Protein AF-A0A7Y2DLY2-F1 (afdb_monomer)

Foldseek 3Di:
DDDDDDDDDDDDDDDPDDPDPDDDFLKAFFWADDDDDDDDDDDDDDDDDDDDDDDDDDDDDDDDDDDDDDDDDDDDDDDDDDDDDDDDDDDDDDPFLEDEAEPDPDDPLLVVLLVVLSVQVRQWFPADSLQRAYEYEYAEAPDDITFKMKAFPDWDADCVQAPDRATAQQRVSCRSNVHRPPDDVGGGMYMYGHNPCPLLADRDDPQFADFNHFYSNLVSNQRVLRSRPLWFQWDADPVQDIANNDVVHHLLQQFKAFQVGDRLSPDDRVVSRQRLAPQGIWGCLDLPDTFAFARHNGDDRNHRRSFTDPPDDLPDPRVSRHSYTYGSRDDNFLFSRSLSSSVSSPTATDLQLQEWAWDDWDFFAQKIKTKIFHDRRRRRGWFQWKWKKKAFPDDDDPGDHIDIDIGGTDGMDIDMGGNHDAQTKIKIWIWGHDPHTHDIDIDIDHQHAAAEEWADFDFDPPPQGKGATHGGRGSHDGFQWKKKWKDFPVDDDIDIDIGRDRMDGDPDDFGWMKMWMFGADPRGTYDIDIDDTDGDDDDDDQDDQVLLLQQLLCQQQQVDGDDPVRSVVVVVCVVVQHFSVVVLVVSCPDPRSCVVQNDVDDPLRSQQVSCCRQQVDGDDPVRSVVVVVVVVVPDDSSVVSSCSSQDPNRCVVSVHDFLLQDLQSLLQLLCCLQLVDGDDPVSCVVQVVQCPNVPQPSQLSSNVVSCPDPSNCVPPPPDDLLVSLVVSLVVQPHDPVVSVVLSVCVVVPDDSSSSSSVSSQRVRSCRSSVGHD

Solvent-accessible surface area (backbone atoms only — not comparable to full-atom values): 43958 Å² total; per-residue (Å²): 132,88,88,86,84,85,92,79,81,92,82,83,81,94,73,91,84,68,101,61,88,83,91,74,61,62,53,28,60,38,30,66,54,70,95,73,78,95,80,89,80,89,81,80,80,82,86,77,91,85,89,89,82,90,88,85,89,83,91,87,90,82,88,89,89,87,86,84,86,85,90,84,88,86,84,92,82,89,88,89,85,84,88,86,89,90,79,86,90,75,77,81,86,67,96,67,47,58,44,81,44,68,81,40,99,64,56,70,62,56,48,54,30,47,58,52,32,52,48,54,54,47,68,45,36,60,70,48,87,81,36,58,44,38,36,36,37,35,59,36,82,56,65,98,54,39,54,36,34,17,12,22,61,41,70,44,72,48,74,89,60,43,98,53,81,31,32,34,29,34,45,50,41,16,54,62,60,61,37,77,79,86,39,102,90,54,49,24,20,42,37,40,36,40,56,74,59,60,85,36,47,27,74,59,88,82,81,75,52,53,91,68,11,34,40,50,40,25,53,46,43,39,36,48,43,30,11,61,39,51,50,50,52,51,40,56,45,100,85,66,54,67,40,72,73,46,87,62,43,34,44,45,39,64,38,28,21,42,78,90,65,52,41,40,76,75,45,58,71,66,60,38,54,54,46,49,29,60,63,43,28,24,35,48,26,49,48,91,42,67,47,55,21,24,12,47,87,64,74,41,64,41,39,38,59,40,19,29,31,77,85,50,52,84,91,42,74,40,34,48,43,23,50,51,52,44,65,47,46,80,41,83,60,70,12,25,47,56,33,3,45,42,43,68,61,64,51,57,58,28,38,71,38,37,39,50,45,78,76,48,73,52,69,29,42,23,29,45,35,39,33,32,36,57,58,60,62,53,24,32,50,47,36,52,24,30,46,33,36,43,34,64,72,70,71,93,70,89,77,68,82,63,48,75,48,78,41,75,49,63,62,65,45,75,52,75,49,69,87,46,68,50,53,37,40,27,37,40,34,43,24,43,37,56,93,76,61,19,42,60,32,73,50,77,49,71,33,36,49,35,18,45,49,41,38,75,71,45,72,39,80,91,59,84,45,20,43,34,43,41,78,46,77,56,38,6,41,71,67,69,32,32,45,36,33,39,29,48,71,92,52,87,67,72,48,79,50,75,31,80,55,62,51,46,72,64,90,71,75,71,34,37,27,37,42,32,36,20,25,20,36,98,83,38,70,24,42,70,32,68,54,68,80,41,55,35,68,91,59,60,75,84,74,73,48,62,60,41,53,51,39,32,43,28,26,46,63,68,68,36,79,61,52,76,67,59,47,50,54,52,48,49,41,47,71,75,67,48,36,53,58,61,51,38,49,56,46,44,71,28,68,69,26,44,72,75,69,28,93,87,56,52,70,70,57,47,49,43,52,49,29,37,63,55,68,74,38,74,65,52,70,71,59,45,54,53,54,48,54,45,44,75,74,66,50,54,70,44,59,54,42,49,54,53,33,58,26,75,67,36,33,60,74,70,72,39,68,48,25,54,81,35,60,66,41,45,52,35,40,49,30,35,72,64,58,73,39,79,66,50,75,66,50,50,68,66,39,52,83,55,22,67,93,48,91,47,80,32,44,20,51,44,41,53,54,50,64,72,31,72,65,24,48,74,75,59,59,95,59,52,77,62,61,45,51,49,52,55,36,52,78,30,70,53,51,77,66,60,50,50,50,55,46,49,43,42,74,76,65,47,58,64,36,49,54,50,56,53,54,51,62,30,78,43,43,16,44,57,78,55,31,54,126

Sequence (773 aa):
MSSTPPRAPLMPAQRRRGLHIVRSIGVLLVLLAAATPAFAEESNPIERRSVAGIAETIDGRAEPAVLTRPARSRTPGDGSAQARLTGPARGRRIDGTMTTTYEAPTPLPVRQVIDAAVARWDDALDLSPTTPLEISVLWTDLGQRLLGQAGTEGEYRDSNQFPTDRWYPAALANQLANFDVNGADSPEVMIELNSELGDEWYIGTEGSPAFGQIDLFSVVLHEIAHGLGFLGSATATRTGQVRLDHSPPSIYDDFVLNSEGDRLVQLPRDVAIDELTSGSLKFDIGGGRSVPLSAPERFVNGSSYSHFDEGIPEDQPGAMMTPALGNGEIQRHLDAAVLGVLDQVGWDLDARLLTPTIEDVEVRSGQIELVWSEDWTQVAALPLSYDVTVGPLTSSGPVPDSVGRSVAGGHVGVVRFDELQNGTTYEVSVRPVGANVGRPATTTVLLPPNPNRVRDLAIDVDGDRALVWRTPVASGEPVSSYEIQHREGSQTEWRTETATSPRWTIDLEPGRYWFRVRGVNRIGGGVWAETGLIGIGSDAARPMPLDGQLARLYTAFFDRPADRPGLDYWREIRSGGGSLGAVAEAFADSEEFRTRYGGALSDSRFLELLYRNVLGRLPDRGGADYWMDVLDAGAARGQVVLAFSESSEFVRTSGTTAPQTSLDGAIERLHVLLLRRTPTAQDFTSLRPIAGSGDGPELALVSARLRRSPEFAALWDELDDADLIHQLGRSVGLDAKTLSDLHTRLADGESIDRLIVEITQAPAMILVTGTIP

Mean predicted aligned error: 20.29 Å

Structure (mmCIF, N/CA/C/O backbone):
data_AF-A0A7Y2DLY2-F1
#
_entry.id   AF-A0A7Y2DLY2-F1
#
loop_
_atom_site.group_PDB
_atom_site.id
_atom_site.type_symbol
_atom_site.label_atom_id
_atom_site.label_alt_id
_atom_site.label_comp_id
_atom_site.label_asym_id
_atom_site.label_entity_id
_atom_site.label_seq_id
_atom_site.pdbx_PDB_ins_code
_atom_site.Cartn_x
_atom_site.Cartn_y
_atom_site.Cartn_z
_atom_site.occupancy
_atom_site.B_iso_or_equiv
_atom_site.auth_seq_id
_atom_site.auth_comp_id
_atom_site.auth_asym_id
_atom_site.auth_atom_id
_atom_site.pdbx_PDB_model_num
ATOM 1 N N . MET A 1 1 ? 83.291 -1.814 -11.711 1.00 40.94 1 MET A N 1
ATOM 2 C CA . MET A 1 1 ? 83.349 -1.279 -13.094 1.00 40.94 1 MET A CA 1
ATOM 3 C C . MET A 1 1 ? 82.259 -1.959 -13.907 1.00 40.94 1 MET A C 1
ATOM 5 O O . MET A 1 1 ? 81.972 -3.102 -13.586 1.00 40.94 1 MET A O 1
ATOM 9 N N . SER A 1 2 ? 81.718 -1.285 -14.934 1.00 29.33 2 SER A N 1
ATOM 10 C CA . SER A 1 2 ? 80.525 -1.678 -15.719 1.00 29.33 2 SER A CA 1
ATOM 11 C C . SER A 1 2 ? 79.222 -1.639 -14.888 1.00 29.33 2 SER A C 1
ATOM 13 O O . SER A 1 2 ? 79.140 -2.351 -13.896 1.00 29.33 2 SER A O 1
ATOM 15 N N . SER A 1 3 ? 78.226 -0.754 -15.050 1.00 29.77 3 SER A N 1
ATOM 16 C CA . SER A 1 3 ? 77.623 0.028 -16.159 1.00 29.77 3 SER A CA 1
ATOM 17 C C . SER A 1 3 ? 76.315 -0.583 -16.681 1.00 29.77 3 SER A C 1
ATOM 19 O O . SER A 1 3 ? 76.314 -1.362 -17.630 1.00 29.77 3 SER A O 1
ATOM 21 N N . THR A 1 4 ? 75.200 -0.176 -16.068 1.00 32.28 4 THR A N 1
ATOM 22 C CA . THR A 1 4 ? 73.827 -0.567 -16.429 1.00 32.28 4 THR A CA 1
ATOM 23 C C . THR A 1 4 ? 73.128 0.557 -17.207 1.00 32.28 4 THR A C 1
ATOM 25 O O . THR A 1 4 ? 73.029 1.666 -16.680 1.00 32.28 4 THR A O 1
ATOM 28 N N . PRO A 1 5 ? 72.616 0.299 -18.422 1.00 33.34 5 PRO A N 1
ATOM 29 C CA . PRO A 1 5 ? 71.626 1.142 -19.103 1.00 33.34 5 PRO A CA 1
ATOM 30 C C . PRO A 1 5 ? 70.305 0.336 -19.337 1.00 33.34 5 PRO A C 1
ATOM 32 O O . PRO A 1 5 ? 70.195 -0.777 -18.820 1.00 33.34 5 PRO A O 1
ATOM 35 N N . PRO A 1 6 ? 69.219 0.892 -19.915 1.00 34.72 6 PRO A N 1
ATOM 36 C CA . PRO A 1 6 ? 67.989 1.140 -19.161 1.00 34.72 6 PRO A CA 1
ATOM 37 C C . PRO A 1 6 ? 66.817 0.187 -19.476 1.00 34.72 6 PRO A C 1
ATOM 39 O O . PRO A 1 6 ? 66.786 -0.484 -20.503 1.00 34.72 6 PRO A O 1
ATOM 42 N N . ARG A 1 7 ? 65.795 0.195 -18.605 1.00 38.50 7 ARG A N 1
ATOM 43 C CA . ARG A 1 7 ? 64.469 -0.392 -18.881 1.00 38.50 7 ARG A CA 1
ATOM 44 C C . ARG A 1 7 ? 63.623 0.544 -19.755 1.00 38.50 7 ARG A C 1
ATOM 46 O O . ARG A 1 7 ? 63.512 1.726 -19.445 1.00 38.50 7 ARG A O 1
ATOM 53 N N . ALA A 1 8 ? 62.967 -0.022 -20.765 1.00 28.86 8 ALA A N 1
ATOM 54 C CA . ALA A 1 8 ? 61.848 0.541 -21.529 1.00 28.86 8 ALA A CA 1
ATOM 55 C C . ALA A 1 8 ? 61.026 -0.644 -22.116 1.00 28.86 8 ALA A C 1
ATOM 57 O O . ALA A 1 8 ? 61.496 -1.779 -22.028 1.00 28.86 8 ALA A O 1
ATOM 58 N N . PRO A 1 9 ? 59.798 -0.444 -22.625 1.00 31.64 9 PRO A N 1
ATOM 59 C CA . PRO A 1 9 ? 58.580 -0.483 -21.817 1.00 31.64 9 PRO A CA 1
ATOM 60 C C . PRO A 1 9 ? 57.646 -1.662 -22.171 1.00 31.64 9 PRO A C 1
ATOM 62 O O . PRO A 1 9 ? 57.867 -2.383 -23.141 1.00 31.64 9 PRO A O 1
ATOM 65 N N . LEU A 1 10 ? 56.585 -1.846 -21.377 1.00 33.28 10 LEU A N 1
ATOM 66 C CA . LEU A 1 10 ? 55.497 -2.796 -21.657 1.00 33.28 10 LEU A CA 1
ATOM 67 C C . LEU A 1 10 ? 54.703 -2.387 -22.916 1.00 33.28 10 LEU A C 1
ATOM 69 O O . LEU A 1 10 ? 54.538 -1.199 -23.191 1.00 33.28 10 LEU A O 1
ATOM 73 N N . MET A 1 11 ? 54.205 -3.381 -23.656 1.00 28.33 11 MET A N 1
ATOM 74 C CA . MET A 1 11 ? 53.368 -3.237 -24.860 1.00 28.33 11 MET A CA 1
ATOM 75 C C . MET A 1 11 ? 51.984 -3.896 -24.640 1.00 28.33 11 MET A C 1
ATOM 77 O O . MET A 1 11 ? 51.849 -4.689 -23.707 1.00 28.33 11 MET A O 1
ATOM 81 N N . PRO A 1 12 ? 50.944 -3.515 -25.413 1.00 33.50 12 PRO A N 1
ATOM 82 C CA . PRO A 1 12 ? 49.593 -3.348 -24.863 1.00 33.50 12 PRO A CA 1
ATOM 83 C C . PRO A 1 12 ? 48.581 -4.454 -25.210 1.00 33.50 12 PRO A C 1
ATOM 85 O O . PRO A 1 12 ? 48.832 -5.330 -26.036 1.00 33.50 12 PRO A O 1
ATOM 88 N N . ALA A 1 13 ? 47.389 -4.332 -24.612 1.00 35.09 13 ALA A N 1
ATOM 89 C CA . ALA A 1 13 ? 46.186 -5.096 -24.938 1.00 35.09 13 ALA A CA 1
ATOM 90 C C . ALA A 1 13 ? 45.819 -5.052 -26.438 1.00 35.09 13 ALA A C 1
ATOM 92 O O . ALA A 1 13 ? 46.075 -4.064 -27.137 1.00 35.09 13 ALA A O 1
ATOM 93 N N . GLN A 1 14 ? 45.175 -6.116 -26.931 1.00 31.89 14 GLN A N 1
ATOM 94 C CA . GLN A 1 14 ? 44.791 -6.250 -28.338 1.00 31.89 14 GLN A CA 1
ATOM 95 C C . GLN A 1 14 ? 43.631 -5.314 -28.726 1.00 31.89 14 GLN A C 1
ATOM 97 O O . GLN A 1 14 ? 42.470 -5.707 -28.732 1.00 31.89 14 GLN A O 1
ATOM 102 N N . ARG A 1 15 ? 43.947 -4.087 -29.158 1.00 33.94 15 ARG A N 1
ATOM 103 C CA . ARG A 1 15 ? 43.030 -3.269 -29.973 1.00 33.94 15 ARG A CA 1
ATOM 104 C C . ARG A 1 15 ? 43.184 -3.620 -31.459 1.00 33.94 15 ARG A C 1
ATOM 106 O O . ARG A 1 15 ? 44.284 -3.513 -32.001 1.00 33.94 15 ARG A O 1
ATOM 113 N N . ARG A 1 16 ? 42.079 -3.873 -32.172 1.00 27.05 16 ARG A N 1
ATOM 114 C CA . ARG A 1 16 ? 42.020 -3.613 -33.625 1.00 27.05 16 ARG A CA 1
ATOM 115 C C . ARG A 1 16 ? 41.736 -2.120 -33.826 1.00 27.05 16 ARG A C 1
ATOM 117 O O . ARG A 1 16 ? 40.618 -1.677 -33.608 1.00 27.05 16 ARG A O 1
ATOM 124 N N . ARG A 1 17 ? 42.739 -1.332 -34.234 1.00 28.61 17 ARG A N 1
ATOM 125 C CA . ARG A 1 17 ? 42.549 0.074 -34.647 1.00 28.61 17 ARG A CA 1
ATOM 126 C C . ARG A 1 17 ? 42.523 0.193 -36.170 1.00 28.61 17 ARG A C 1
ATOM 128 O O . ARG A 1 17 ? 43.550 0.019 -36.820 1.00 28.61 17 ARG A O 1
ATOM 135 N N . GLY A 1 18 ? 41.370 0.573 -36.712 1.00 22.19 18 GLY A N 1
ATOM 136 C CA . GLY A 1 18 ? 41.241 1.231 -38.011 1.00 22.19 18 GLY A CA 1
ATOM 137 C C . GLY A 1 18 ? 40.568 2.583 -37.791 1.00 22.19 18 GLY A C 1
ATOM 138 O O . GLY A 1 18 ? 39.530 2.638 -37.141 1.00 22.19 18 GLY A O 1
ATOM 139 N N . LEU A 1 19 ? 41.167 3.675 -38.270 1.00 27.83 19 LEU A N 1
ATOM 140 C CA . LEU A 1 19 ? 40.642 5.028 -38.057 1.00 27.83 19 LEU A CA 1
ATOM 141 C C . LEU A 1 19 ? 39.484 5.322 -39.025 1.00 27.83 19 LEU A C 1
ATOM 143 O O . LEU A 1 19 ? 39.684 5.961 -40.052 1.00 27.83 19 LEU A O 1
ATOM 147 N N . HIS A 1 20 ? 38.282 4.865 -38.682 1.00 22.88 20 HIS A N 1
ATOM 148 C CA . HIS A 1 20 ? 37.019 5.372 -39.216 1.00 22.88 20 HIS A CA 1
ATOM 149 C C . HIS A 1 20 ? 35.952 5.289 -38.121 1.00 22.88 20 HIS A C 1
ATOM 151 O O . HIS A 1 20 ? 35.798 4.246 -37.493 1.00 22.88 20 HIS A O 1
ATOM 157 N N . ILE A 1 21 ? 35.240 6.395 -37.898 1.00 31.38 21 ILE A N 1
ATOM 158 C CA . ILE A 1 21 ? 34.086 6.450 -36.993 1.00 31.38 21 ILE A CA 1
ATOM 159 C C . ILE A 1 21 ? 32.967 5.558 -37.559 1.00 31.38 21 ILE A C 1
ATOM 161 O O . ILE A 1 21 ? 32.831 5.420 -38.779 1.00 31.38 21 ILE A O 1
ATOM 165 N N . VAL A 1 22 ? 32.161 5.008 -36.645 1.00 27.17 22 VAL A N 1
ATOM 166 C CA . VAL A 1 22 ? 31.092 4.019 -36.849 1.00 27.17 22 VAL A CA 1
ATOM 167 C C . VAL A 1 22 ? 31.611 2.606 -37.195 1.00 27.17 22 VAL A C 1
ATOM 169 O O . VAL A 1 22 ? 32.343 2.430 -38.169 1.00 27.17 22 VAL A O 1
ATOM 172 N N . ARG A 1 23 ? 31.071 1.587 -36.490 1.00 33.38 23 ARG A N 1
ATOM 173 C CA . ARG A 1 23 ? 30.455 0.334 -37.028 1.00 33.38 23 ARG A CA 1
ATOM 174 C C . ARG A 1 23 ? 30.740 -0.966 -36.244 1.00 33.38 23 ARG A C 1
ATOM 176 O O . ARG A 1 23 ? 31.286 -1.889 -36.835 1.00 33.38 23 ARG A O 1
ATOM 183 N N . SER A 1 24 ? 30.223 -1.060 -35.012 1.00 33.72 24 SER A N 1
ATOM 184 C CA . SER A 1 24 ? 29.601 -2.276 -34.423 1.00 33.72 24 SER A CA 1
ATOM 185 C C . SER A 1 24 ? 28.750 -1.915 -33.188 1.00 33.72 24 SER A C 1
ATOM 187 O O . SER A 1 24 ? 28.914 -2.495 -32.127 1.00 33.72 24 SER A O 1
ATOM 189 N N . ILE A 1 25 ? 27.861 -0.927 -33.322 1.00 43.19 25 ILE A N 1
ATOM 190 C CA . ILE A 1 25 ? 26.884 -0.597 -32.272 1.00 43.19 25 ILE A CA 1
ATOM 191 C C . ILE A 1 25 ? 25.729 -1.592 -32.399 1.00 43.19 25 ILE A C 1
ATOM 193 O O . ILE A 1 25 ? 25.231 -1.795 -33.515 1.00 43.19 25 ILE A O 1
ATOM 197 N N . GLY A 1 26 ? 25.309 -2.190 -31.287 1.00 50.50 26 GLY A N 1
ATOM 198 C CA . GLY A 1 26 ? 24.010 -2.846 -31.188 1.00 50.50 26 GLY A CA 1
ATOM 199 C C . GLY A 1 26 ? 22.931 -1.772 -31.120 1.00 50.50 26 GLY A C 1
ATOM 200 O O . GLY A 1 26 ? 22.614 -1.294 -30.042 1.00 50.50 26 GLY A O 1
ATOM 201 N N . VAL A 1 27 ? 22.469 -1.325 -32.290 1.00 56.25 27 VAL A N 1
ATOM 202 C CA . VAL A 1 27 ? 21.458 -0.266 -32.427 1.00 56.25 27 VAL A CA 1
ATOM 203 C C . VAL A 1 27 ? 20.078 -0.896 -32.349 1.00 56.25 27 VAL A C 1
ATOM 205 O O . VAL A 1 27 ? 19.785 -1.774 -33.165 1.00 56.25 27 VAL A O 1
ATOM 208 N N . LEU A 1 28 ? 19.252 -0.422 -31.423 1.00 67.31 28 LEU A N 1
ATOM 209 C CA . LEU A 1 28 ? 17.855 -0.818 -31.273 1.00 67.31 28 LEU A CA 1
ATOM 210 C C . LEU A 1 28 ? 16.901 0.342 -31.581 1.00 67.31 28 LEU A C 1
ATOM 212 O O . LEU A 1 28 ? 17.317 1.490 -31.534 1.00 67.31 28 LEU A O 1
ATOM 216 N N . LEU A 1 29 ? 15.665 0.037 -31.992 1.00 76.88 29 LEU A N 1
ATOM 217 C CA . LEU A 1 29 ? 14.719 0.992 -32.578 1.00 76.88 29 LEU A CA 1
ATOM 218 C C . LEU A 1 29 ? 13.380 1.050 -31.818 1.00 76.88 29 LEU A C 1
ATOM 220 O O . LEU A 1 29 ? 12.655 0.054 -31.831 1.00 76.88 29 LEU A O 1
ATOM 224 N N . VAL A 1 30 ? 12.999 2.229 -31.308 1.00 81.94 30 VAL A N 1
ATOM 225 C CA . VAL A 1 30 ? 11.653 2.495 -30.753 1.00 81.94 30 VAL A CA 1
ATOM 226 C C . VAL A 1 30 ? 10.738 3.102 -31.812 1.00 81.94 30 VAL A C 1
ATOM 228 O O . VAL A 1 30 ? 11.071 4.114 -32.437 1.00 81.94 30 VAL A O 1
ATOM 231 N N . LEU A 1 31 ? 9.561 2.511 -32.022 1.00 83.62 31 LEU A N 1
ATOM 232 C CA . LEU A 1 31 ? 8.653 2.889 -33.109 1.00 83.62 31 LEU A CA 1
ATOM 233 C C . LEU A 1 31 ? 7.376 3.592 -32.625 1.00 83.62 31 LEU A C 1
ATOM 235 O O . LEU A 1 31 ? 6.897 3.383 -31.515 1.00 83.62 31 LEU A O 1
ATOM 239 N N . LEU A 1 32 ? 6.781 4.405 -33.501 1.00 74.94 32 LEU A N 1
ATOM 240 C CA . LEU A 1 32 ? 5.448 4.970 -33.271 1.00 74.94 32 LEU A CA 1
ATOM 241 C C . LEU A 1 32 ? 4.354 3.927 -33.549 1.00 74.94 32 LEU A C 1
ATOM 243 O O . LEU A 1 32 ? 4.250 3.428 -34.677 1.00 74.94 32 LEU A O 1
ATOM 247 N N . ALA A 1 33 ? 3.487 3.657 -32.571 1.00 65.81 33 ALA A N 1
ATOM 248 C CA . ALA A 1 33 ? 2.340 2.773 -32.764 1.00 65.81 33 ALA A CA 1
ATOM 249 C C . ALA A 1 33 ? 1.237 3.449 -33.608 1.00 65.81 33 ALA A C 1
ATOM 251 O O . ALA A 1 33 ? 0.596 4.418 -33.197 1.00 65.81 33 ALA A O 1
ATOM 252 N N . ALA A 1 34 ? 0.971 2.911 -34.802 1.00 44.50 34 ALA A N 1
ATOM 253 C CA . ALA A 1 34 ? -0.189 3.285 -35.615 1.00 44.50 34 ALA A CA 1
ATOM 254 C C . ALA A 1 34 ? -1.372 2.342 -35.336 1.00 44.50 34 ALA A C 1
ATOM 256 O O . ALA A 1 34 ? -1.191 1.132 -35.211 1.00 44.50 34 ALA A O 1
ATOM 257 N N . ALA A 1 35 ? -2.596 2.880 -35.300 1.00 29.69 35 ALA A N 1
ATOM 258 C CA . ALA A 1 35 ? -3.808 2.158 -34.900 1.00 29.69 35 ALA A CA 1
ATOM 259 C C . ALA A 1 35 ? -4.302 1.085 -35.910 1.00 29.69 35 ALA A C 1
ATOM 261 O O . ALA A 1 35 ? -5.378 1.217 -36.491 1.00 29.69 35 ALA A O 1
ATOM 262 N N . THR A 1 36 ? -3.558 -0.024 -36.020 1.00 27.14 36 THR A N 1
ATOM 263 C CA . THR A 1 36 ? -3.901 -1.341 -36.614 1.00 27.14 36 THR A CA 1
ATOM 264 C C . THR A 1 36 ? -4.218 -1.419 -38.126 1.00 27.14 36 THR A C 1
ATOM 266 O O . THR A 1 36 ? -4.683 -0.452 -38.725 1.00 27.14 36 THR A O 1
ATOM 269 N N . PRO A 1 37 ? -4.097 -2.609 -38.760 1.00 34.91 37 PRO A N 1
ATOM 270 C CA . PRO A 1 37 ? -3.287 -3.782 -38.413 1.00 34.91 37 PRO A CA 1
ATOM 271 C C . PRO A 1 37 ? -2.036 -3.903 -39.314 1.00 34.91 37 PRO A C 1
ATOM 273 O O . PRO A 1 37 ? -1.852 -3.148 -40.267 1.00 34.91 37 PRO A O 1
ATOM 276 N N . ALA A 1 38 ? -1.182 -4.887 -39.022 1.00 40.56 38 ALA A N 1
ATOM 277 C CA . ALA A 1 38 ? 0.095 -5.116 -39.698 1.00 40.56 38 ALA A CA 1
ATOM 278 C C . ALA A 1 38 ? 0.011 -5.221 -41.237 1.00 40.56 38 ALA A C 1
ATOM 280 O O . ALA A 1 38 ? -0.688 -6.082 -41.770 1.00 40.56 38 ALA A O 1
ATOM 281 N N . PHE A 1 39 ? 0.834 -4.431 -41.936 1.00 25.16 39 PHE A N 1
ATOM 282 C CA . PHE A 1 39 ? 1.335 -4.734 -43.280 1.00 25.16 39 PHE A CA 1
ATOM 283 C C . PHE A 1 39 ? 2.775 -4.230 -43.439 1.00 25.16 39 PHE A C 1
ATOM 285 O O . PHE A 1 39 ? 3.109 -3.111 -43.049 1.00 25.16 39 PHE A O 1
ATOM 292 N N . ALA A 1 40 ? 3.631 -5.079 -44.004 1.00 34.25 40 ALA A N 1
ATOM 293 C CA . ALA A 1 40 ? 5.043 -4.795 -44.234 1.00 34.25 40 ALA A CA 1
ATOM 294 C C . ALA A 1 40 ? 5.267 -4.004 -45.530 1.00 34.25 40 ALA A C 1
ATOM 296 O O . ALA A 1 40 ? 4.614 -4.297 -46.528 1.00 34.25 40 ALA A O 1
ATOM 297 N N . GLU A 1 41 ? 6.273 -3.120 -45.557 1.00 29.53 41 GLU A N 1
ATOM 298 C CA . GLU A 1 41 ? 7.069 -2.901 -46.775 1.00 29.53 41 GLU A CA 1
ATOM 299 C C . GLU A 1 41 ? 8.467 -2.314 -46.494 1.00 29.53 41 GLU A C 1
ATOM 301 O O . GLU A 1 41 ? 8.791 -1.912 -45.377 1.00 29.53 41 GLU A O 1
ATOM 306 N N . GLU A 1 42 ? 9.313 -2.374 -47.522 1.00 28.08 42 GLU A N 1
ATOM 307 C CA . GLU A 1 42 ? 10.781 -2.353 -47.518 1.00 28.08 42 GLU A CA 1
ATOM 308 C C . GLU A 1 42 ? 11.466 -1.184 -46.777 1.00 28.08 42 GLU A C 1
ATOM 310 O O . GLU A 1 42 ? 11.322 -0.014 -47.136 1.00 28.08 42 GLU A O 1
ATOM 315 N N . SER A 1 43 ? 12.362 -1.511 -45.836 1.00 28.23 43 SER A N 1
ATOM 316 C CA . SER A 1 43 ? 13.436 -0.605 -45.411 1.00 28.23 43 SER A CA 1
ATOM 317 C C . SER A 1 43 ? 14.650 -0.743 -46.341 1.00 28.23 43 SER A C 1
ATOM 319 O O . SER A 1 43 ? 15.204 -1.825 -46.548 1.00 28.23 43 SER A O 1
ATOM 321 N N . ASN A 1 44 ? 15.058 0.377 -46.935 1.00 23.58 44 ASN A N 1
ATOM 322 C CA . ASN A 1 44 ? 16.083 0.433 -47.977 1.00 23.58 44 ASN A CA 1
ATOM 323 C C . ASN A 1 44 ? 17.495 0.224 -47.367 1.00 23.58 44 ASN A C 1
ATOM 325 O O . ASN A 1 44 ? 17.871 0.968 -46.456 1.00 23.58 44 ASN A O 1
ATOM 329 N N . PRO A 1 45 ? 18.304 -0.763 -47.805 1.00 25.59 45 PRO A N 1
ATOM 330 C CA . PRO A 1 45 ? 19.534 -1.124 -47.100 1.00 25.59 45 PRO A CA 1
ATOM 331 C C . PRO A 1 45 ? 20.688 -0.143 -47.362 1.00 25.59 45 PRO A C 1
ATOM 333 O O . PRO A 1 45 ? 21.219 -0.057 -48.469 1.00 25.59 45 PRO A O 1
ATOM 336 N N . ILE A 1 46 ? 21.165 0.525 -46.307 1.00 24.78 46 ILE A N 1
ATOM 337 C CA . ILE A 1 46 ? 22.369 1.371 -46.361 1.00 24.78 46 ILE A CA 1
ATOM 338 C C . ILE A 1 46 ? 23.606 0.508 -46.669 1.00 24.78 46 ILE A C 1
ATOM 340 O O . ILE A 1 46 ? 24.006 -0.356 -45.880 1.00 24.78 46 ILE A O 1
ATOM 344 N N . GLU A 1 47 ? 24.256 0.765 -47.808 1.00 22.81 47 GLU A N 1
ATOM 345 C CA . GLU A 1 47 ? 25.426 0.001 -48.248 1.00 22.81 47 GLU A CA 1
ATOM 346 C C . GLU A 1 47 ? 26.593 0.031 -47.237 1.00 22.81 47 GLU A C 1
ATOM 348 O O . GLU A 1 47 ? 27.004 1.070 -46.707 1.00 22.81 47 GLU A O 1
ATOM 353 N N . ARG A 1 48 ? 27.226 -1.135 -47.045 1.00 25.64 48 ARG A N 1
ATOM 354 C CA . ARG A 1 48 ? 28.551 -1.253 -46.415 1.00 25.64 48 ARG A CA 1
ATOM 355 C C . ARG A 1 48 ? 29.496 -2.044 -47.324 1.00 25.64 48 ARG A C 1
ATOM 357 O O . ARG A 1 48 ? 29.275 -3.240 -47.542 1.00 25.64 48 ARG A O 1
ATOM 364 N N . ARG A 1 49 ? 30.549 -1.382 -47.826 1.00 22.70 49 ARG A N 1
ATOM 365 C CA . ARG A 1 49 ? 31.707 -2.020 -48.486 1.00 22.70 49 ARG A CA 1
ATOM 366 C C . ARG A 1 49 ? 32.568 -2.768 -47.459 1.00 22.70 49 ARG A C 1
ATOM 368 O O . ARG A 1 49 ? 32.680 -2.342 -46.316 1.00 22.70 49 ARG A O 1
ATOM 375 N N . SER A 1 50 ? 33.183 -3.863 -47.894 1.00 24.45 50 SER A N 1
ATOM 376 C CA . SER A 1 50 ? 33.916 -4.839 -47.073 1.00 24.45 50 SER A CA 1
ATOM 377 C C . SER A 1 50 ? 35.400 -4.936 -47.445 1.00 24.45 50 SER A C 1
ATOM 379 O O . SER A 1 50 ? 35.708 -4.943 -48.636 1.00 24.45 50 SER A O 1
ATOM 381 N N . VAL A 1 51 ? 36.288 -5.164 -46.468 1.00 21.19 51 VAL A N 1
ATOM 382 C CA . VAL A 1 51 ? 37.619 -5.787 -46.668 1.00 21.19 51 VAL A CA 1
ATOM 383 C C . VAL A 1 51 ? 37.931 -6.707 -45.471 1.00 21.19 51 VAL A C 1
ATOM 385 O O . VAL A 1 51 ? 37.479 -6.442 -44.360 1.00 21.19 51 VAL A O 1
ATOM 388 N N . ALA A 1 52 ? 38.647 -7.812 -45.704 1.00 23.08 52 ALA A N 1
ATOM 389 C CA . ALA A 1 52 ? 38.811 -8.942 -44.779 1.00 23.08 52 ALA A CA 1
ATOM 390 C C . ALA A 1 52 ? 40.219 -9.060 -44.149 1.00 23.08 52 ALA A C 1
ATOM 392 O O . ALA A 1 52 ? 41.174 -8.488 -44.671 1.00 23.08 52 ALA A O 1
ATOM 393 N N . GLY A 1 53 ? 40.370 -9.897 -43.104 1.00 21.94 53 GLY A N 1
ATOM 394 C CA . GLY A 1 53 ? 41.666 -10.523 -42.772 1.00 21.94 53 GLY A CA 1
ATOM 395 C C . GLY A 1 53 ? 41.924 -10.948 -41.307 1.00 21.94 53 GLY A C 1
ATOM 396 O O . GLY A 1 53 ? 41.953 -10.089 -40.427 1.00 21.94 53 GLY A O 1
ATOM 397 N N . ILE A 1 54 ? 42.121 -12.269 -41.109 1.00 22.03 54 ILE A N 1
ATOM 398 C CA . ILE A 1 54 ? 43.167 -13.030 -40.345 1.00 22.03 54 ILE A CA 1
ATOM 399 C C . ILE A 1 54 ? 43.847 -12.452 -39.065 1.00 22.03 54 ILE A C 1
ATOM 401 O O . ILE A 1 54 ? 43.924 -11.241 -38.902 1.00 22.03 54 ILE A O 1
ATOM 405 N N . ALA A 1 55 ? 44.515 -13.227 -38.184 1.00 22.09 55 ALA A N 1
ATOM 406 C CA . ALA A 1 55 ? 44.276 -14.532 -37.505 1.00 22.09 55 ALA A CA 1
ATOM 407 C C . ALA A 1 55 ? 45.458 -14.823 -36.513 1.00 22.09 55 ALA A C 1
ATOM 409 O O . ALA A 1 55 ? 46.502 -14.201 -36.661 1.00 22.09 55 ALA A O 1
ATOM 410 N N . GLU A 1 56 ? 45.298 -15.796 -35.590 1.00 22.72 56 GLU A N 1
ATOM 411 C CA . GLU A 1 56 ? 46.320 -16.497 -34.741 1.00 22.72 56 GLU A CA 1
ATOM 412 C C . GLU A 1 56 ? 46.614 -16.055 -33.272 1.00 22.72 56 GLU A C 1
ATOM 414 O O . GLU A 1 56 ? 47.428 -15.184 -32.986 1.00 22.72 56 GLU A O 1
ATOM 419 N N . THR A 1 57 ? 45.925 -16.727 -32.334 1.00 22.27 57 THR A N 1
ATOM 420 C CA . THR A 1 57 ? 46.399 -17.674 -31.278 1.00 22.27 57 THR A CA 1
ATOM 421 C C . THR A 1 57 ? 47.823 -17.588 -30.660 1.00 22.27 57 THR A C 1
ATOM 423 O O . THR A 1 57 ? 48.804 -17.654 -31.391 1.00 22.27 57 THR A O 1
ATOM 426 N N . ILE A 1 58 ? 47.937 -17.656 -29.309 1.00 21.86 58 ILE A N 1
ATOM 427 C CA . ILE A 1 58 ? 48.575 -18.746 -28.491 1.00 21.86 58 ILE A CA 1
ATOM 428 C C . ILE A 1 58 ? 48.754 -18.362 -26.990 1.00 21.86 58 ILE A C 1
ATOM 430 O O . ILE A 1 58 ? 49.514 -17.463 -26.652 1.00 21.86 58 ILE A O 1
ATOM 434 N N . ASP A 1 59 ? 48.023 -19.095 -26.134 1.00 23.23 59 ASP A N 1
ATOM 435 C CA . ASP A 1 59 ? 48.358 -19.788 -24.857 1.00 23.23 59 ASP A CA 1
ATOM 436 C C . ASP A 1 59 ? 49.499 -19.322 -23.898 1.00 23.23 59 ASP A C 1
ATOM 438 O O . ASP A 1 59 ? 50.606 -18.992 -24.320 1.00 23.23 59 ASP A O 1
ATOM 442 N N . GLY A 1 60 ? 49.274 -19.447 -22.573 1.00 22.22 60 GLY A N 1
ATOM 443 C CA . GLY A 1 60 ? 50.301 -19.235 -21.526 1.00 22.22 60 GLY A CA 1
ATOM 444 C C . GLY A 1 60 ? 49.798 -19.075 -20.071 1.00 22.22 60 GLY A C 1
ATOM 445 O O . GLY A 1 60 ? 49.528 -17.966 -19.624 1.00 22.22 60 GLY A O 1
ATOM 446 N N . ARG A 1 61 ? 49.724 -20.174 -19.301 1.00 23.41 61 ARG A N 1
ATOM 447 C CA . ARG A 1 61 ? 49.208 -20.260 -17.904 1.00 23.41 61 ARG A CA 1
ATOM 448 C C . ARG A 1 61 ? 50.132 -19.694 -16.795 1.00 23.41 61 ARG A C 1
ATOM 450 O O . ARG A 1 61 ? 51.342 -19.882 -16.893 1.00 23.41 61 ARG A O 1
ATOM 457 N N . ALA A 1 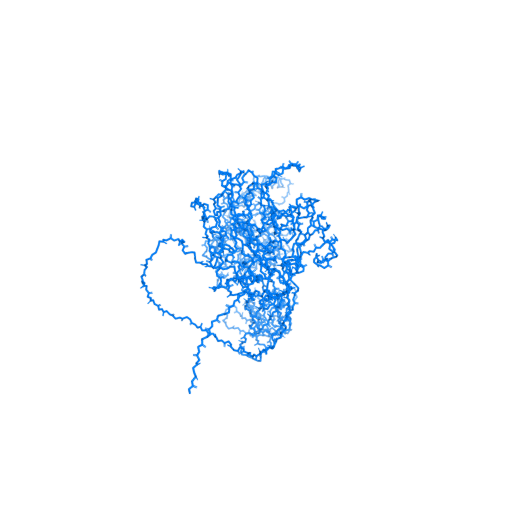62 ? 49.530 -19.236 -15.676 1.00 21.64 62 ALA A N 1
ATOM 458 C CA . ALA A 1 62 ? 49.717 -19.734 -14.278 1.00 21.64 62 ALA A CA 1
ATOM 459 C C . ALA A 1 62 ? 49.835 -18.673 -13.136 1.00 21.64 62 ALA A C 1
ATOM 461 O O . ALA A 1 62 ? 50.855 -18.006 -13.001 1.00 21.64 62 ALA A O 1
ATOM 462 N N . GLU A 1 63 ? 48.779 -18.596 -12.307 1.00 24.00 63 GLU A N 1
ATOM 463 C CA . GLU A 1 63 ? 48.678 -18.632 -10.817 1.00 24.00 63 GLU A CA 1
ATOM 464 C C . GLU A 1 63 ? 49.909 -18.483 -9.857 1.00 24.00 63 GLU A C 1
ATOM 466 O O . GLU A 1 63 ? 51.032 -18.813 -10.229 1.00 24.00 63 GLU A O 1
ATOM 471 N N . PRO A 1 64 ? 49.707 -18.261 -8.524 1.00 33.38 64 PRO A N 1
ATOM 472 C CA . PRO A 1 64 ? 48.812 -17.298 -7.846 1.00 33.38 64 PRO A CA 1
ATOM 473 C C . PRO A 1 64 ? 49.459 -16.665 -6.569 1.00 33.38 64 PRO A C 1
ATOM 475 O O . PRO A 1 64 ? 50.512 -17.104 -6.104 1.00 33.38 64 PRO A O 1
ATOM 478 N N . ALA A 1 65 ? 48.804 -15.699 -5.904 1.00 21.19 65 ALA A N 1
ATOM 479 C CA . ALA A 1 65 ? 49.124 -15.344 -4.506 1.00 21.19 65 ALA A CA 1
ATOM 480 C C . ALA A 1 65 ? 47.925 -14.740 -3.746 1.00 21.19 65 ALA A C 1
ATOM 482 O O . ALA A 1 65 ? 47.238 -13.856 -4.246 1.00 21.19 65 ALA A O 1
ATOM 483 N N . VAL A 1 66 ? 47.702 -15.205 -2.513 1.00 23.69 66 VAL A N 1
ATOM 484 C CA . VAL A 1 66 ? 46.564 -14.859 -1.637 1.00 23.69 66 VAL A CA 1
ATOM 485 C C . VAL A 1 66 ? 47.055 -14.007 -0.457 1.00 23.69 66 VAL A C 1
ATOM 487 O O . VAL A 1 66 ? 48.138 -14.302 0.045 1.00 23.69 66 VAL A O 1
ATOM 490 N N . LEU A 1 67 ? 46.267 -13.019 0.019 1.00 21.38 67 LEU A N 1
ATOM 491 C CA . LEU A 1 67 ? 45.862 -12.848 1.443 1.00 21.38 67 LEU A CA 1
ATOM 492 C C . LEU A 1 67 ? 45.243 -11.468 1.813 1.00 21.38 67 LEU A C 1
ATOM 494 O O . LEU A 1 67 ? 45.935 -10.467 1.956 1.00 21.38 67 LEU A O 1
ATOM 498 N N . THR A 1 68 ? 43.947 -11.518 2.161 1.00 23.59 68 THR A N 1
ATOM 499 C CA . THR A 1 68 ? 43.249 -10.830 3.287 1.00 23.59 68 THR A CA 1
ATOM 500 C C . THR A 1 68 ? 43.108 -9.294 3.379 1.00 23.59 68 THR A C 1
ATOM 502 O O . THR A 1 68 ? 44.074 -8.546 3.492 1.00 23.59 68 THR A O 1
ATOM 505 N N . ARG A 1 69 ? 41.838 -8.865 3.527 1.00 23.00 69 ARG A N 1
ATOM 506 C CA . ARG A 1 69 ? 41.359 -7.534 3.979 1.00 23.00 69 ARG A CA 1
ATOM 507 C C . ARG A 1 69 ? 41.721 -7.260 5.457 1.00 23.00 69 ARG A C 1
ATOM 509 O O . ARG A 1 69 ? 41.964 -8.202 6.212 1.00 23.00 69 ARG A O 1
ATOM 516 N N . PRO A 1 70 ? 41.626 -5.997 5.916 1.00 24.80 70 PRO A N 1
ATOM 517 C CA . PRO A 1 70 ? 40.513 -5.682 6.828 1.00 24.80 70 PRO A CA 1
ATOM 518 C C . PRO A 1 70 ? 39.815 -4.333 6.552 1.00 24.80 70 PRO A C 1
ATOM 520 O O . PRO A 1 70 ? 40.397 -3.405 5.998 1.00 24.80 70 PRO A O 1
ATOM 523 N N . ALA A 1 71 ? 38.555 -4.223 6.983 1.00 25.83 71 ALA A N 1
ATOM 524 C CA . ALA A 1 71 ? 37.716 -3.027 6.841 1.00 25.83 71 ALA A CA 1
ATOM 525 C C . ALA A 1 71 ? 37.989 -1.954 7.916 1.00 25.83 71 ALA A C 1
ATOM 527 O O . ALA A 1 71 ? 38.451 -2.278 9.013 1.00 25.83 71 ALA A O 1
ATOM 528 N N . ARG A 1 72 ? 37.622 -0.689 7.643 1.00 24.62 72 ARG A N 1
ATOM 529 C CA . ARG A 1 72 ? 37.453 0.368 8.662 1.00 24.62 72 ARG A CA 1
ATOM 530 C C . ARG A 1 72 ? 36.469 1.458 8.228 1.00 24.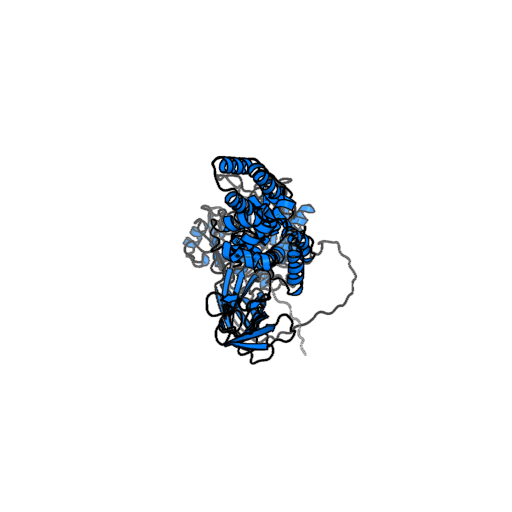62 72 ARG A C 1
ATOM 532 O O . ARG A 1 72 ? 36.539 1.953 7.112 1.00 24.62 72 ARG A O 1
ATOM 539 N N . SER A 1 73 ? 35.600 1.843 9.158 1.00 26.23 73 SER A N 1
ATOM 540 C CA . SER A 1 73 ? 34.633 2.940 9.061 1.00 26.23 73 SER A CA 1
ATOM 541 C C . SER A 1 73 ? 35.279 4.319 9.237 1.00 26.23 73 SER A C 1
ATOM 543 O O . SER A 1 73 ? 36.328 4.440 9.882 1.00 26.23 73 SER A O 1
ATOM 545 N N . ARG A 1 74 ? 34.624 5.385 8.744 1.00 24.83 74 ARG A N 1
ATOM 546 C CA . ARG A 1 74 ? 34.939 6.759 9.164 1.00 24.83 74 ARG A CA 1
ATOM 547 C C . ARG A 1 74 ? 33.778 7.748 8.988 1.00 24.83 74 ARG A C 1
ATOM 549 O O . ARG A 1 74 ? 33.047 7.686 8.011 1.00 24.83 74 ARG A O 1
ATOM 556 N N . THR A 1 75 ? 33.645 8.651 9.957 1.00 24.53 75 THR A N 1
ATOM 557 C CA . THR A 1 75 ? 32.670 9.753 10.035 1.00 24.53 75 THR A CA 1
ATOM 558 C C . THR A 1 75 ? 33.162 11.041 9.345 1.00 24.53 75 THR A C 1
ATOM 560 O O . THR A 1 75 ? 34.372 11.183 9.132 1.00 24.53 75 THR A O 1
ATOM 563 N N . PRO A 1 76 ? 32.256 11.983 8.999 1.00 31.38 76 PRO A N 1
ATOM 564 C CA . PRO A 1 76 ? 32.577 13.171 8.201 1.00 31.38 76 PRO A CA 1
ATOM 565 C C . PRO A 1 76 ? 33.201 14.315 9.018 1.00 31.38 76 PRO A C 1
ATOM 567 O O . PRO A 1 76 ? 33.001 14.419 10.229 1.00 31.38 76 PRO A O 1
ATOM 570 N N . GLY A 1 77 ? 33.930 15.203 8.334 1.00 23.03 77 GLY A N 1
ATOM 571 C CA . GLY A 1 77 ? 34.534 16.409 8.905 1.00 23.03 77 GLY A CA 1
ATOM 572 C C . GLY A 1 77 ? 34.680 17.520 7.862 1.00 23.03 77 GLY A C 1
ATOM 573 O O . GLY A 1 77 ? 35.118 17.265 6.744 1.00 23.03 77 GLY A O 1
ATOM 574 N N . ASP A 1 78 ? 34.278 18.727 8.254 1.00 25.69 78 ASP A N 1
ATOM 575 C CA . ASP A 1 78 ? 34.172 19.948 7.442 1.00 25.69 78 ASP A CA 1
ATOM 576 C C . ASP A 1 78 ? 35.545 20.565 7.073 1.00 25.69 78 ASP A C 1
ATOM 578 O O . ASP A 1 78 ? 36.540 20.348 7.772 1.00 25.69 78 ASP A O 1
ATOM 582 N N . GLY A 1 79 ? 35.617 21.354 5.993 1.00 24.61 79 GLY A N 1
ATOM 583 C CA . GLY A 1 79 ? 36.863 21.996 5.545 1.00 24.61 79 GLY A CA 1
ATOM 584 C C . GLY A 1 79 ? 36.816 22.619 4.144 1.00 24.61 79 GLY A C 1
ATOM 585 O O . GLY A 1 79 ? 36.989 21.939 3.136 1.00 24.61 79 GLY A O 1
ATOM 586 N N . SER A 1 80 ? 36.648 23.941 4.077 1.00 25.03 80 SER A N 1
ATOM 587 C CA . SER A 1 80 ? 36.511 24.720 2.838 1.00 25.03 80 SER A CA 1
ATOM 588 C C . SER A 1 80 ? 37.835 25.263 2.267 1.00 25.03 80 SER A C 1
ATOM 590 O O . SER A 1 80 ? 38.690 25.734 3.014 1.00 25.03 80 SER A O 1
ATOM 592 N N . ALA A 1 81 ? 37.965 25.295 0.930 1.00 25.91 81 ALA A N 1
ATOM 593 C CA . ALA A 1 81 ? 38.778 26.273 0.180 1.00 25.91 81 ALA A CA 1
ATOM 594 C C . ALA A 1 81 ? 38.461 26.245 -1.335 1.00 25.91 81 ALA A C 1
ATOM 596 O O . ALA A 1 81 ? 38.527 25.196 -1.970 1.00 25.91 81 ALA A O 1
ATOM 597 N N . GLN A 1 82 ? 38.157 27.405 -1.928 1.00 25.58 82 GLN A N 1
ATOM 598 C CA . GLN A 1 82 ? 37.953 27.589 -3.377 1.00 25.58 82 GLN A CA 1
ATOM 599 C C . GLN A 1 82 ? 39.152 28.280 -4.063 1.00 25.58 82 GLN A C 1
ATOM 601 O O . GLN A 1 82 ? 39.960 28.935 -3.408 1.00 25.58 82 GLN A O 1
ATOM 606 N N . ALA A 1 83 ? 39.121 28.252 -5.406 1.00 25.05 83 ALA A N 1
ATOM 607 C CA . ALA A 1 83 ? 39.924 28.993 -6.396 1.00 25.05 83 ALA A CA 1
ATOM 608 C C . ALA A 1 83 ? 41.221 28.298 -6.889 1.00 25.05 83 ALA A C 1
ATOM 610 O O . ALA A 1 83 ? 41.958 27.717 -6.107 1.00 25.05 83 ALA A O 1
ATOM 611 N N . ARG A 1 84 ? 41.571 28.350 -8.190 1.00 23.84 84 ARG A N 1
ATOM 612 C CA . ARG A 1 84 ? 41.091 29.245 -9.271 1.00 23.84 84 ARG A CA 1
ATOM 613 C C . ARG A 1 84 ? 41.075 28.560 -10.660 1.00 23.84 84 ARG A C 1
ATOM 615 O O . ARG A 1 84 ? 41.934 27.743 -10.957 1.00 23.84 84 ARG A O 1
ATOM 622 N N . LEU A 1 85 ? 40.108 28.952 -11.498 1.00 27.83 85 LEU A N 1
ATOM 623 C CA . LEU A 1 85 ? 39.829 28.466 -12.864 1.00 27.83 85 LEU A CA 1
ATOM 624 C C . LEU A 1 85 ? 40.683 29.134 -13.963 1.00 27.83 85 LEU A C 1
ATOM 626 O O . LEU A 1 85 ? 40.946 30.329 -13.847 1.00 27.83 85 LEU A O 1
ATOM 630 N N . THR A 1 86 ? 40.904 28.429 -15.086 1.00 25.16 86 THR A N 1
ATOM 631 C CA . THR A 1 86 ? 40.772 28.962 -16.470 1.00 25.16 86 THR A CA 1
ATOM 632 C C . THR A 1 86 ? 40.557 27.830 -17.495 1.00 25.16 86 THR A C 1
ATOM 634 O O . THR A 1 86 ? 41.477 27.057 -17.745 1.00 25.16 86 THR A O 1
ATOM 637 N N . GLY A 1 87 ? 39.382 27.777 -18.130 1.00 23.19 87 GLY A N 1
ATOM 638 C CA . GLY A 1 87 ? 39.023 26.874 -19.240 1.00 23.19 87 GLY A CA 1
ATOM 639 C C . GLY A 1 87 ? 37.527 27.029 -19.584 1.00 23.19 87 GLY A C 1
ATOM 640 O O . GLY A 1 87 ? 36.761 27.332 -18.667 1.00 23.19 87 GLY A O 1
ATOM 641 N N . PRO A 1 88 ? 37.091 26.942 -20.858 1.00 24.78 88 PRO A N 1
ATOM 642 C CA . PRO A 1 88 ? 35.716 27.272 -21.245 1.00 24.78 88 PRO A CA 1
ATOM 643 C C . PRO A 1 88 ? 34.708 26.194 -20.821 1.00 24.78 88 PRO A C 1
ATOM 645 O O . PRO A 1 88 ? 35.021 25.008 -20.796 1.00 24.78 88 PRO A O 1
ATOM 648 N N . ALA A 1 89 ? 33.489 26.622 -20.492 1.00 31.91 89 ALA A N 1
ATOM 649 C CA . ALA A 1 89 ? 32.480 25.775 -19.864 1.00 31.91 89 ALA A CA 1
ATOM 650 C C . ALA A 1 89 ? 31.843 24.739 -20.814 1.00 31.91 89 ALA A C 1
ATOM 652 O O . ALA A 1 89 ? 31.321 25.088 -21.873 1.00 31.91 89 ALA A O 1
ATOM 653 N N . ARG A 1 90 ? 31.781 23.490 -20.345 1.00 31.62 90 ARG A N 1
ATOM 654 C CA . ARG A 1 90 ? 30.776 22.471 -20.688 1.00 31.62 90 ARG A CA 1
ATOM 655 C C . ARG A 1 90 ? 30.190 21.944 -19.372 1.00 31.62 90 ARG A C 1
ATOM 657 O O . ARG A 1 90 ? 30.910 21.904 -18.380 1.00 31.62 90 ARG A O 1
ATOM 664 N N . GLY A 1 91 ? 28.917 21.546 -19.387 1.00 26.88 91 GLY A N 1
ATOM 665 C CA . GLY A 1 91 ? 28.257 20.858 -18.271 1.00 26.88 91 GLY A CA 1
ATOM 666 C C . GLY A 1 91 ? 27.863 21.751 -17.087 1.00 26.88 91 GLY A C 1
ATOM 667 O O . GLY A 1 91 ? 28.699 22.262 -16.345 1.00 26.88 91 GLY A O 1
ATOM 668 N N . ARG A 1 92 ? 26.553 21.880 -16.854 1.00 28.75 92 ARG A N 1
ATOM 669 C CA . ARG A 1 92 ? 26.030 22.141 -15.506 1.00 28.75 92 ARG A CA 1
ATOM 670 C C . ARG A 1 92 ? 26.310 20.874 -14.699 1.00 28.75 92 ARG A C 1
ATOM 672 O O . ARG A 1 92 ? 25.956 19.797 -15.161 1.00 28.75 92 ARG A O 1
ATOM 679 N N . ARG A 1 93 ? 26.933 20.989 -13.525 1.00 27.38 93 ARG A N 1
ATOM 680 C CA . ARG A 1 93 ? 27.090 19.839 -12.626 1.00 27.38 93 ARG A CA 1
ATOM 681 C C . ARG A 1 93 ? 25.693 19.414 -12.169 1.00 27.38 93 ARG A C 1
ATOM 683 O O . ARG A 1 93 ? 25.032 20.183 -11.471 1.00 27.38 93 ARG A O 1
ATOM 690 N N . ILE A 1 94 ? 25.240 18.261 -12.644 1.00 37.47 94 ILE A N 1
ATOM 691 C CA . ILE A 1 94 ? 24.140 17.516 -12.035 1.00 37.47 94 ILE A CA 1
ATOM 692 C C . ILE A 1 94 ? 24.753 16.845 -10.801 1.00 37.47 94 ILE A C 1
ATOM 694 O O . ILE A 1 94 ? 25.896 16.383 -10.860 1.00 37.47 94 ILE A O 1
ATOM 698 N N . ASP A 1 95 ? 24.063 16.892 -9.665 1.00 33.44 95 ASP A N 1
ATOM 699 C CA . ASP A 1 95 ? 24.475 16.125 -8.491 1.00 33.44 95 ASP A CA 1
ATOM 700 C C . ASP A 1 95 ? 24.028 14.680 -8.738 1.00 33.44 95 ASP A C 1
ATOM 702 O O . ASP A 1 95 ? 22.853 14.371 -8.571 1.00 33.44 95 ASP A O 1
ATOM 706 N N . GLY A 1 96 ? 24.956 13.857 -9.228 1.00 52.06 96 GLY A N 1
ATOM 707 C CA . GLY A 1 96 ? 24.701 12.498 -9.697 1.00 52.06 96 GLY A CA 1
ATOM 708 C C . GLY A 1 96 ? 25.963 11.814 -10.232 1.00 52.06 96 GLY A C 1
ATOM 709 O O . GLY A 1 96 ? 27.017 12.452 -10.361 1.00 52.06 96 GLY A O 1
ATOM 710 N N . THR A 1 97 ? 25.861 10.519 -10.515 1.00 75.62 97 THR A N 1
ATOM 711 C CA . THR A 1 97 ? 26.939 9.654 -11.037 1.00 75.62 97 THR A CA 1
ATOM 712 C C . THR A 1 97 ? 26.842 9.426 -12.545 1.00 75.62 97 THR A C 1
ATOM 714 O O . THR A 1 97 ? 27.871 9.242 -13.194 1.00 75.62 97 THR A O 1
ATOM 717 N N . MET A 1 98 ? 25.649 9.504 -13.130 1.00 90.12 98 MET A N 1
ATOM 718 C CA . MET A 1 98 ? 25.454 9.610 -14.576 1.00 90.12 98 MET A CA 1
ATOM 719 C C . MET A 1 98 ? 25.650 11.053 -15.065 1.00 90.12 98 MET A C 1
ATOM 721 O O . MET A 1 98 ? 25.257 12.024 -14.415 1.00 90.12 98 MET A O 1
ATOM 725 N N . THR A 1 99 ? 26.238 11.212 -16.249 1.00 88.19 99 THR A N 1
ATOM 726 C CA . THR A 1 99 ? 26.485 12.511 -16.888 1.00 88.19 99 THR A CA 1
ATOM 727 C C . THR A 1 99 ? 26.056 12.497 -18.352 1.00 88.19 99 THR A C 1
ATOM 729 O O . THR A 1 99 ? 26.167 11.480 -19.030 1.00 88.19 99 THR A O 1
ATOM 732 N N . THR A 1 100 ? 25.562 13.632 -18.856 1.00 92.62 100 THR A N 1
ATOM 733 C CA . THR A 1 100 ? 24.991 13.728 -20.209 1.00 92.62 100 THR A CA 1
ATOM 734 C C . THR A 1 100 ? 25.755 14.724 -21.078 1.00 92.62 100 THR A C 1
ATOM 736 O O . THR A 1 100 ? 25.898 15.902 -20.734 1.00 92.62 100 THR A O 1
ATOM 739 N N . THR A 1 101 ? 26.205 14.264 -22.244 1.00 93.62 101 THR A N 1
ATOM 740 C CA . THR A 1 101 ? 26.832 15.071 -23.297 1.00 93.62 101 THR A CA 1
ATOM 741 C C . THR A 1 101 ? 25.889 15.188 -24.491 1.00 93.62 101 THR A C 1
ATOM 743 O O . THR A 1 101 ? 25.314 14.208 -24.940 1.00 93.62 101 THR A O 1
ATOM 746 N N . TYR A 1 102 ? 25.738 16.401 -25.027 1.00 94.19 102 TYR A N 1
ATOM 747 C CA . TYR A 1 102 ? 24.889 16.677 -26.188 1.00 94.19 102 TYR A CA 1
ATOM 748 C C . TYR A 1 102 ? 25.757 17.000 -27.408 1.00 94.19 102 TYR A C 1
ATOM 750 O O . TYR A 1 102 ? 26.391 18.060 -27.442 1.00 94.19 102 TYR A O 1
ATOM 758 N N . GLU A 1 103 ? 25.771 16.115 -28.407 1.00 91.69 103 GLU A N 1
ATOM 759 C CA . GLU A 1 103 ? 26.643 16.238 -29.593 1.00 91.69 103 GLU A CA 1
ATOM 760 C C . GLU A 1 103 ? 26.129 17.255 -30.624 1.00 91.69 103 GLU A C 1
ATOM 762 O O . GLU A 1 103 ? 26.896 17.794 -31.425 1.00 91.69 103 GLU A O 1
ATOM 767 N N . ALA A 1 104 ? 24.831 17.564 -30.578 1.00 88.81 104 ALA A N 1
ATOM 768 C CA . ALA A 1 104 ? 24.167 18.513 -31.467 1.00 88.81 104 ALA A CA 1
ATOM 769 C C . ALA A 1 104 ? 23.485 19.671 -30.701 1.00 88.81 104 ALA A C 1
ATOM 771 O O . ALA A 1 104 ? 23.295 19.613 -29.478 1.00 88.81 104 ALA A O 1
ATOM 772 N N . PRO A 1 105 ? 23.099 20.760 -31.397 1.00 91.00 105 PRO A N 1
ATOM 773 C CA . PRO A 1 105 ? 22.250 21.811 -30.839 1.00 91.00 105 PRO A CA 1
ATOM 774 C C . PRO A 1 105 ? 20.858 21.289 -30.430 1.00 91.00 105 PRO A C 1
ATOM 776 O O . PRO A 1 105 ? 19.912 21.305 -31.209 1.00 91.00 105 PRO A O 1
ATOM 779 N N . THR A 1 106 ? 20.729 20.856 -29.179 1.00 94.00 106 THR A N 1
ATOM 780 C CA . THR A 1 106 ? 19.470 20.375 -28.583 1.00 94.00 106 THR A CA 1
ATOM 781 C C . THR A 1 106 ? 18.732 21.513 -27.855 1.00 94.00 106 THR A C 1
ATOM 783 O O . THR A 1 106 ? 19.375 22.229 -27.075 1.00 94.00 106 THR A O 1
ATOM 786 N N . PRO A 1 107 ? 17.410 21.702 -28.050 1.00 95.00 107 PRO A N 1
ATOM 787 C CA . PRO A 1 107 ? 16.630 22.727 -27.348 1.00 95.00 107 PRO A CA 1
ATOM 788 C C . PRO A 1 107 ? 16.666 22.576 -25.820 1.00 95.00 107 PRO A C 1
ATOM 790 O O . PRO A 1 107 ? 16.664 21.464 -25.300 1.00 95.00 107 PRO A O 1
ATOM 793 N N . LEU A 1 108 ? 16.642 23.688 -25.074 1.00 94.31 108 LEU A N 1
ATOM 794 C CA . LEU A 1 108 ? 16.701 23.643 -23.604 1.00 94.31 108 LEU A CA 1
ATOM 795 C C . LEU A 1 108 ? 15.559 22.824 -22.954 1.00 94.31 108 LEU A C 1
ATOM 797 O O . LEU A 1 108 ? 15.880 22.045 -22.062 1.00 94.31 108 LEU A O 1
ATOM 801 N N . PRO A 1 109 ? 14.281 22.916 -23.388 1.00 93.88 109 PRO A N 1
ATOM 802 C CA . PRO A 1 109 ? 13.212 22.081 -22.826 1.00 93.88 109 PRO A CA 1
ATOM 803 C C . PRO A 1 109 ? 13.428 20.581 -23.072 1.00 93.88 109 PRO A C 1
ATOM 805 O O . PRO A 1 109 ? 13.211 19.773 -22.176 1.00 93.88 109 PRO A O 1
ATOM 808 N N . VAL A 1 110 ? 13.941 20.215 -24.253 1.00 95.81 110 VAL A N 1
ATOM 809 C CA . VAL A 1 110 ? 14.297 18.829 -24.610 1.00 95.81 110 VAL A CA 1
ATOM 810 C C . VAL A 1 110 ? 15.394 18.308 -23.676 1.00 95.81 110 VAL A C 1
ATOM 812 O O . VAL A 1 110 ? 15.251 17.233 -23.104 1.00 95.81 110 VAL A O 1
ATOM 815 N N . ARG A 1 111 ? 16.439 19.112 -23.424 1.00 95.69 111 ARG A N 1
ATOM 816 C CA . ARG A 1 111 ? 17.487 18.769 -22.444 1.00 95.69 111 ARG A CA 1
ATOM 817 C C . ARG A 1 111 ? 16.941 18.569 -21.034 1.00 95.69 111 ARG A C 1
ATOM 819 O O . ARG A 1 111 ? 17.376 17.660 -20.353 1.00 95.69 111 ARG A O 1
ATOM 826 N N . GLN A 1 112 ? 15.977 19.380 -20.596 1.00 94.94 112 GLN A N 1
ATOM 827 C CA . GLN A 1 112 ? 15.383 19.235 -19.262 1.00 94.94 112 GLN A CA 1
ATOM 828 C C . GLN A 1 112 ? 14.620 17.914 -19.093 1.00 94.94 112 GLN A C 1
ATOM 830 O O . GLN A 1 112 ? 14.664 17.341 -18.010 1.00 94.94 112 GLN A O 1
ATOM 835 N N . VAL A 1 113 ? 13.951 17.428 -20.144 1.00 96.19 113 VAL A N 1
ATOM 836 C CA . VAL A 1 113 ? 13.295 16.110 -20.139 1.00 96.19 113 VAL A CA 1
ATOM 837 C C . VAL A 1 113 ? 14.335 14.987 -20.116 1.00 96.19 113 VAL A C 1
ATOM 839 O O . VAL A 1 113 ? 14.221 14.079 -19.299 1.00 96.19 113 VAL A O 1
ATOM 842 N N . ILE A 1 114 ? 15.378 15.086 -20.945 1.00 96.38 114 ILE A N 1
ATOM 843 C CA . ILE A 1 114 ? 16.457 14.089 -21.018 1.00 96.38 114 ILE A CA 1
ATOM 844 C C . ILE A 1 114 ? 17.233 14.010 -19.696 1.00 96.38 114 ILE A C 1
ATOM 846 O O . ILE A 1 114 ? 17.334 12.933 -19.119 1.00 96.38 114 ILE A O 1
ATOM 850 N N . ASP A 1 115 ? 17.710 15.143 -19.170 1.00 95.00 115 ASP A N 1
ATOM 851 C CA . ASP A 1 115 ? 18.429 15.223 -17.890 1.00 95.00 115 ASP A CA 1
ATOM 852 C C . ASP A 1 115 ? 17.576 14.644 -16.733 1.00 95.00 115 ASP A C 1
ATOM 854 O O . ASP A 1 115 ? 18.112 14.039 -15.805 1.00 95.00 115 ASP A O 1
ATOM 858 N N . ALA A 1 116 ? 16.245 14.801 -16.779 1.00 94.19 116 ALA A N 1
ATOM 859 C CA . ALA A 1 116 ? 15.330 14.266 -15.769 1.00 94.19 116 ALA A CA 1
ATOM 860 C C . ALA A 1 116 ? 15.066 12.754 -15.913 1.00 94.19 116 ALA A C 1
ATOM 862 O O . ALA A 1 116 ? 14.879 12.080 -14.901 1.00 94.19 116 ALA A O 1
ATOM 863 N N . ALA A 1 117 ? 15.077 12.210 -17.133 1.00 94.81 117 ALA A N 1
ATOM 864 C CA . ALA A 1 117 ? 15.030 10.767 -17.374 1.00 94.81 117 ALA A CA 1
ATOM 865 C C . ALA A 1 117 ? 16.353 10.086 -16.970 1.00 94.81 117 ALA A C 1
ATOM 867 O O . ALA A 1 117 ? 16.334 9.046 -16.317 1.00 94.81 117 ALA A O 1
ATOM 868 N N . VAL A 1 118 ? 17.501 10.718 -17.244 1.00 94.94 118 VAL A N 1
ATOM 869 C CA . VAL A 1 118 ? 18.817 10.271 -16.747 1.00 94.94 118 VAL A CA 1
ATOM 870 C C . VAL A 1 118 ? 18.854 10.257 -15.217 1.00 94.94 118 VAL A C 1
ATOM 872 O O . VAL A 1 118 ? 19.301 9.279 -14.627 1.00 94.94 118 VAL A O 1
ATOM 875 N N . ALA A 1 119 ? 18.312 11.287 -14.559 1.00 92.50 119 ALA A N 1
ATOM 876 C CA . ALA A 1 119 ? 18.233 11.328 -13.100 1.00 92.50 119 ALA A CA 1
ATOM 877 C C . ALA A 1 119 ? 17.402 10.177 -12.497 1.00 92.50 119 ALA A C 1
ATOM 879 O O . ALA A 1 119 ? 17.715 9.737 -11.398 1.00 92.50 119 ALA A O 1
ATOM 880 N N . ARG A 1 120 ? 16.385 9.644 -13.199 1.00 91.31 120 ARG A N 1
ATOM 881 C CA . ARG A 1 120 ? 15.637 8.455 -12.735 1.00 91.31 120 ARG A CA 1
ATOM 882 C C . ARG A 1 120 ? 16.491 7.195 -12.718 1.00 91.31 120 ARG A C 1
ATOM 884 O O . ARG A 1 120 ? 16.344 6.391 -11.806 1.00 91.31 120 ARG A O 1
ATOM 891 N N . TRP A 1 121 ? 17.361 7.035 -13.711 1.00 93.19 121 TRP A N 1
ATOM 892 C CA . TRP A 1 121 ? 18.296 5.917 -13.778 1.00 93.19 121 TRP A CA 1
ATOM 893 C C . TRP A 1 121 ? 19.429 6.049 -12.752 1.00 93.19 121 TRP A C 1
ATOM 895 O O . TRP A 1 121 ? 19.785 5.060 -12.117 1.00 93.19 121 TRP A O 1
ATOM 905 N N . ASP A 1 122 ? 19.936 7.263 -12.526 1.00 91.25 122 ASP A N 1
ATOM 906 C CA . ASP A 1 122 ? 20.926 7.559 -11.477 1.00 91.25 122 ASP A CA 1
ATOM 907 C C . ASP A 1 122 ? 20.359 7.351 -10.053 1.00 91.25 122 ASP A C 1
ATOM 909 O O . ASP A 1 122 ? 21.076 6.891 -9.173 1.00 91.25 122 ASP A O 1
ATOM 913 N N . ASP A 1 123 ? 19.062 7.611 -9.830 1.00 88.69 123 ASP A N 1
ATOM 914 C CA . ASP A 1 123 ? 18.358 7.323 -8.563 1.00 88.69 123 ASP A CA 1
ATOM 915 C C . ASP A 1 123 ? 18.092 5.819 -8.324 1.00 88.69 123 ASP A C 1
ATOM 917 O O . ASP A 1 123 ? 17.789 5.429 -7.192 1.00 88.69 123 ASP A O 1
ATOM 921 N N . ALA A 1 124 ? 18.125 4.990 -9.376 1.00 88.62 124 ALA A N 1
ATOM 922 C CA . ALA A 1 124 ? 17.703 3.585 -9.330 1.00 88.62 124 ALA A CA 1
ATOM 923 C C . ALA A 1 124 ? 18.854 2.574 -9.205 1.00 88.62 124 ALA A C 1
ATOM 925 O O . ALA A 1 124 ? 18.629 1.452 -8.744 1.00 88.62 124 ALA A O 1
ATOM 926 N N . LEU A 1 125 ? 20.073 2.955 -9.594 1.00 88.62 125 LEU A N 1
ATOM 927 C CA . LEU A 1 125 ? 21.261 2.096 -9.599 1.00 88.62 125 LEU A CA 1
ATOM 928 C C . LEU A 1 125 ? 22.251 2.527 -8.503 1.00 88.62 125 LEU A C 1
ATOM 930 O O . LEU A 1 125 ? 22.504 3.717 -8.337 1.00 88.62 125 LEU A O 1
ATOM 934 N N . ASP A 1 126 ? 22.862 1.578 -7.785 1.00 87.56 126 ASP A N 1
ATOM 935 C CA . ASP A 1 126 ? 23.914 1.872 -6.790 1.00 87.56 126 ASP A CA 1
ATOM 936 C C . ASP A 1 126 ? 25.271 2.056 -7.497 1.00 87.56 126 ASP A C 1
ATOM 938 O O . ASP A 1 126 ? 26.157 1.201 -7.471 1.00 87.56 126 ASP A O 1
ATOM 942 N N . LEU A 1 127 ? 25.401 3.167 -8.228 1.00 88.12 127 LEU A N 1
ATOM 943 C CA . LEU A 1 127 ? 26.565 3.452 -9.068 1.00 88.12 127 LEU A CA 1
ATOM 944 C C . LEU A 1 127 ? 27.811 3.803 -8.246 1.00 88.12 127 LEU A C 1
ATOM 946 O O . LEU A 1 127 ? 27.785 4.615 -7.317 1.00 88.12 127 LEU A O 1
ATOM 950 N N . SER A 1 128 ? 28.963 3.268 -8.657 1.00 83.00 128 SER A N 1
ATOM 951 C CA . SER A 1 128 ? 30.233 3.587 -8.015 1.00 83.00 128 SER A CA 1
ATOM 952 C C . SER A 1 128 ? 30.634 5.046 -8.278 1.00 83.00 128 SER A C 1
ATOM 954 O O . SER A 1 128 ? 30.849 5.441 -9.428 1.00 83.00 128 SER A O 1
ATOM 956 N N . PRO A 1 129 ? 30.891 5.857 -7.231 1.00 78.62 129 PRO A N 1
ATOM 957 C CA . PRO A 1 129 ? 31.312 7.250 -7.388 1.00 78.62 129 PRO A CA 1
ATOM 958 C C . PRO A 1 129 ? 32.732 7.397 -7.965 1.00 78.62 129 PRO A C 1
ATOM 960 O O . PRO A 1 129 ? 33.204 8.520 -8.154 1.00 78.62 129 PRO A O 1
ATOM 963 N N . THR A 1 130 ? 33.446 6.289 -8.205 1.00 76.19 130 THR A N 1
ATOM 964 C CA . THR A 1 130 ? 34.751 6.284 -8.889 1.00 76.19 130 THR A CA 1
ATOM 965 C C . THR A 1 130 ? 34.675 5.948 -10.379 1.00 76.19 130 THR A C 1
ATOM 967 O O . THR A 1 130 ? 35.663 6.165 -11.078 1.00 76.19 130 THR A O 1
ATOM 970 N N . THR A 1 131 ? 33.521 5.488 -10.864 1.00 78.62 131 THR A N 1
ATOM 971 C CA . THR A 1 131 ? 33.224 5.226 -12.280 1.00 78.62 131 THR A CA 1
ATOM 972 C C . THR A 1 131 ? 31.875 5.850 -12.634 1.00 78.62 131 THR A C 1
ATOM 974 O O . THR A 1 131 ? 30.875 5.134 -12.714 1.00 78.62 131 THR A O 1
ATOM 977 N N . PRO A 1 132 ? 31.816 7.187 -12.801 1.00 82.75 132 PRO A N 1
ATOM 978 C CA . PRO A 1 132 ? 30.628 7.829 -13.346 1.00 82.75 132 PRO A CA 1
ATOM 979 C C . PRO A 1 132 ? 30.344 7.295 -14.754 1.00 82.75 132 PRO A C 1
ATOM 981 O O . PRO A 1 132 ? 31.271 6.891 -15.455 1.00 82.75 132 PRO A O 1
ATOM 984 N N . LEU A 1 133 ? 29.074 7.309 -15.153 1.00 90.44 133 LEU A N 1
ATOM 985 C CA . LEU A 1 133 ? 28.652 6.890 -16.489 1.00 90.44 133 LEU A CA 1
ATOM 986 C C . LEU A 1 133 ? 28.463 8.107 -17.398 1.00 90.44 133 LEU A C 1
ATOM 988 O O . LEU A 1 133 ? 27.947 9.147 -16.980 1.00 90.44 133 LEU A O 1
ATOM 992 N N . GLU A 1 134 ? 28.862 7.973 -18.653 1.00 91.69 134 GLU A N 1
ATOM 993 C CA . GLU A 1 134 ? 28.774 8.989 -19.690 1.00 91.69 134 GLU A CA 1
ATOM 994 C C . GLU A 1 134 ? 27.742 8.579 -20.751 1.00 91.69 134 GLU A C 1
ATOM 996 O O . GLU A 1 134 ? 27.889 7.588 -21.470 1.00 91.69 134 GLU A O 1
ATOM 1001 N N . ILE A 1 135 ? 26.681 9.379 -20.860 1.00 94.56 135 ILE A N 1
ATOM 1002 C CA . ILE A 1 135 ? 25.606 9.234 -21.842 1.00 94.56 135 ILE A CA 1
ATOM 1003 C C . ILE A 1 135 ? 25.795 10.312 -22.909 1.00 94.56 135 ILE A C 1
ATOM 1005 O O . ILE A 1 135 ? 25.734 11.507 -22.611 1.00 94.56 135 ILE A O 1
ATOM 1009 N N . SER A 1 136 ? 25.997 9.916 -24.164 1.00 95.00 136 SER A N 1
ATOM 1010 C CA . SER A 1 136 ? 26.027 10.840 -25.301 1.00 95.00 136 SER A CA 1
ATOM 1011 C C . SER A 1 136 ? 24.698 10.828 -26.045 1.00 95.00 136 SER A C 1
ATOM 1013 O O . SER A 1 136 ? 24.162 9.771 -26.375 1.00 95.00 136 SER A O 1
ATOM 1015 N N . VAL A 1 137 ? 24.156 12.023 -26.287 1.00 96.44 137 VAL A N 1
ATOM 1016 C CA . VAL A 1 137 ? 22.837 12.234 -26.884 1.00 96.44 137 VAL A CA 1
ATOM 1017 C C . VAL A 1 137 ? 22.945 13.082 -28.147 1.00 96.44 137 VAL A C 1
ATOM 1019 O O . VAL A 1 137 ? 23.421 14.226 -28.132 1.00 96.44 137 VAL A O 1
ATOM 1022 N N . LEU A 1 138 ? 22.433 12.534 -29.244 1.00 96.06 138 LEU A N 1
ATOM 1023 C CA . LEU A 1 138 ? 22.369 13.158 -30.556 1.00 96.06 138 LEU A CA 1
ATOM 1024 C C . LEU A 1 138 ? 20.907 13.435 -30.937 1.00 96.06 138 LEU A C 1
ATOM 1026 O O . LEU A 1 138 ? 20.151 12.538 -31.288 1.00 96.06 138 LEU A O 1
ATOM 1030 N N . TRP A 1 139 ? 20.512 14.707 -30.893 1.00 95.06 139 TRP A N 1
ATOM 1031 C CA . TRP A 1 139 ? 19.216 15.169 -31.404 1.00 95.06 139 TRP A CA 1
ATOM 1032 C C . TRP A 1 139 ? 19.318 15.361 -32.925 1.00 95.06 139 TRP A C 1
ATOM 1034 O O . TRP A 1 139 ? 20.038 16.262 -33.367 1.00 95.06 139 TRP A O 1
ATOM 1044 N N . THR A 1 140 ? 18.677 14.496 -33.717 1.00 94.69 140 THR A N 1
ATOM 1045 C CA . THR A 1 140 ? 18.898 14.385 -35.173 1.00 94.69 140 THR A CA 1
ATOM 1046 C C . THR A 1 140 ? 17.672 13.867 -35.928 1.00 94.69 140 THR A C 1
ATOM 1048 O O . THR A 1 140 ? 16.814 13.212 -35.350 1.00 94.69 140 THR A O 1
ATOM 1051 N N . ASP A 1 141 ? 17.607 14.113 -37.237 1.00 92.75 141 ASP A N 1
ATOM 1052 C CA . ASP A 1 141 ? 16.582 13.546 -38.120 1.00 92.75 141 ASP A CA 1
ATOM 1053 C C . ASP A 1 141 ? 16.746 12.019 -38.216 1.00 92.75 141 ASP A C 1
ATOM 1055 O O . ASP A 1 141 ? 17.786 11.523 -38.661 1.00 92.75 141 ASP A O 1
ATOM 1059 N N . LEU A 1 142 ? 15.708 11.295 -37.784 1.00 89.31 142 LEU A N 1
ATOM 1060 C CA . LEU A 1 142 ? 15.587 9.835 -37.855 1.00 89.31 142 LEU A CA 1
ATOM 1061 C C . LEU A 1 142 ? 14.442 9.384 -38.797 1.00 89.31 142 LEU A C 1
ATOM 1063 O O . LEU A 1 142 ? 14.091 8.202 -38.853 1.00 89.31 142 LEU A O 1
ATOM 1067 N N . GLY A 1 143 ? 13.854 10.306 -39.567 1.00 86.88 143 GLY A N 1
ATOM 1068 C CA . GLY A 1 143 ? 12.662 10.076 -40.386 1.00 86.88 143 GLY A CA 1
ATOM 1069 C C . GLY A 1 143 ? 11.361 10.006 -39.572 1.00 86.88 143 GLY A C 1
ATOM 1070 O O . GLY A 1 143 ? 11.328 10.294 -38.387 1.00 86.88 143 GLY A O 1
ATOM 1071 N N . GLN A 1 144 ? 10.245 9.620 -40.197 1.00 74.44 144 GLN A N 1
ATOM 1072 C CA . GLN A 1 144 ? 8.898 9.757 -39.597 1.00 74.44 144 GLN A CA 1
ATOM 1073 C C . GLN A 1 144 ? 8.367 8.528 -38.829 1.00 74.44 144 GLN A C 1
ATOM 1075 O O . GLN A 1 144 ? 7.167 8.432 -38.588 1.00 74.44 144 GLN A O 1
ATOM 1080 N N . ARG A 1 145 ? 9.204 7.531 -38.517 1.00 76.31 145 ARG A N 1
ATOM 1081 C CA . ARG A 1 145 ? 8.752 6.279 -37.861 1.00 76.31 145 ARG A CA 1
ATOM 1082 C C . ARG A 1 145 ? 9.559 5.860 -36.638 1.00 76.31 145 ARG A C 1
ATOM 1084 O O . ARG A 1 145 ? 9.077 5.026 -35.880 1.00 76.31 145 ARG A O 1
ATOM 1091 N N . LEU A 1 146 ? 10.763 6.400 -36.489 1.00 88.31 146 LEU A N 1
ATOM 1092 C CA . LEU A 1 146 ? 11.692 6.081 -35.415 1.00 88.31 146 LEU A CA 1
ATOM 1093 C C . LEU A 1 146 ? 11.624 7.203 -34.377 1.00 88.31 146 LEU A C 1
ATOM 1095 O O . LEU A 1 146 ? 11.788 8.367 -34.740 1.00 88.31 146 LEU A O 1
ATOM 1099 N N . LEU A 1 147 ? 11.333 6.874 -33.122 1.00 93.19 147 LEU A N 1
ATOM 1100 C CA . LEU A 1 147 ? 11.241 7.848 -32.029 1.00 93.19 147 LEU A CA 1
ATOM 1101 C C . LEU A 1 147 ? 12.632 8.133 -31.452 1.00 93.19 147 LEU A C 1
ATOM 1103 O O . LEU A 1 147 ? 13.047 9.290 -31.328 1.00 93.19 147 LEU A O 1
ATOM 1107 N N . GLY A 1 148 ? 13.374 7.059 -31.201 1.00 92.88 148 GLY A N 1
ATOM 1108 C CA . GLY A 1 148 ? 14.772 7.065 -30.817 1.00 92.88 148 GLY A CA 1
ATOM 1109 C C . GLY A 1 148 ? 15.467 5.778 -31.254 1.00 92.88 148 GLY A C 1
ATOM 1110 O O . GLY A 1 148 ? 14.848 4.871 -31.822 1.00 92.88 148 GLY A O 1
ATOM 1111 N N . GLN A 1 149 ? 16.778 5.751 -31.041 1.00 92.38 149 GLN A N 1
ATOM 1112 C CA . GLN A 1 149 ? 17.580 4.539 -31.083 1.00 92.38 149 GLN A CA 1
ATOM 1113 C C . GLN A 1 149 ? 18.790 4.655 -30.156 1.00 92.38 149 GLN A C 1
ATOM 1115 O O . GLN A 1 149 ? 19.455 5.695 -30.125 1.00 92.38 149 GLN A O 1
ATOM 1120 N N . ALA A 1 150 ? 19.133 3.577 -29.461 1.00 92.56 150 ALA A N 1
ATOM 1121 C CA . ALA A 1 150 ? 20.262 3.554 -28.542 1.00 92.56 150 ALA A CA 1
ATOM 1122 C C . ALA A 1 150 ? 20.988 2.210 -28.500 1.00 92.56 150 ALA A C 1
ATOM 1124 O O . ALA A 1 150 ? 20.605 1.224 -29.137 1.00 92.56 150 ALA A O 1
ATOM 1125 N N . GLY A 1 151 ? 22.092 2.215 -27.757 1.00 90.00 151 GLY A N 1
ATOM 1126 C CA . GLY A 1 151 ? 22.900 1.047 -27.449 1.00 90.00 151 GLY A CA 1
ATOM 1127 C C . GLY A 1 151 ? 24.158 1.419 -26.669 1.00 90.00 151 GLY A C 1
ATOM 1128 O O . GLY A 1 151 ? 24.440 2.591 -26.400 1.00 90.00 151 GLY A O 1
ATOM 1129 N N . THR A 1 152 ? 24.937 0.401 -26.317 1.00 91.44 152 THR A N 1
ATOM 1130 C CA . THR A 1 152 ? 26.256 0.580 -25.697 1.00 91.44 152 THR A CA 1
ATOM 1131 C C . THR A 1 152 ? 27.348 0.857 -26.747 1.00 91.44 152 THR A C 1
ATOM 1133 O O . THR A 1 152 ? 27.225 0.442 -27.903 1.00 91.44 152 THR A O 1
ATOM 1136 N N . GLU A 1 153 ? 28.429 1.550 -26.363 1.00 89.56 153 GLU A N 1
ATOM 1137 C CA . GLU A 1 153 ? 29.614 1.788 -27.221 1.00 89.56 153 GLU A CA 1
ATOM 1138 C C . GLU A 1 153 ? 30.240 0.494 -27.737 1.00 89.56 153 GLU A C 1
ATOM 1140 O O . GLU A 1 153 ? 30.595 0.382 -28.916 1.00 89.56 153 GLU A O 1
ATOM 1145 N N . GLY A 1 154 ? 30.279 -0.505 -26.862 1.00 88.69 154 GLY A N 1
ATOM 1146 C CA . GLY A 1 154 ? 30.759 -1.841 -27.141 1.00 88.69 154 GLY A CA 1
ATOM 1147 C C . GLY A 1 154 ? 30.555 -2.749 -25.937 1.00 88.69 154 GLY A C 1
ATOM 1148 O O . GLY A 1 154 ? 30.188 -2.308 -24.848 1.00 88.69 154 GLY A O 1
ATOM 1149 N N . GLU A 1 155 ? 30.822 -4.035 -26.133 1.00 90.50 155 GLU A N 1
ATOM 1150 C CA . GLU A 1 155 ? 30.846 -5.001 -25.043 1.00 90.50 155 GLU A CA 1
ATOM 1151 C C . GLU A 1 155 ? 32.274 -5.441 -24.712 1.00 90.50 155 GLU A C 1
ATOM 1153 O O . GLU A 1 155 ? 33.149 -5.556 -25.578 1.00 90.50 155 GLU A O 1
ATOM 1158 N N . TYR A 1 156 ? 32.486 -5.757 -23.440 1.00 92.31 156 TYR A N 1
ATOM 1159 C CA . TYR A 1 156 ? 33.768 -6.106 -22.849 1.00 92.31 156 TYR A CA 1
ATOM 1160 C C . TYR A 1 156 ? 33.689 -7.470 -22.175 1.00 92.31 156 TYR A C 1
ATOM 1162 O O . TYR A 1 156 ? 32.649 -7.879 -21.663 1.00 92.31 156 TYR A O 1
ATOM 1170 N N . ARG A 1 157 ? 34.816 -8.182 -22.153 1.00 92.50 157 ARG A N 1
ATOM 1171 C CA . ARG A 1 157 ? 34.942 -9.498 -21.524 1.00 92.50 157 ARG A CA 1
ATOM 1172 C C . ARG A 1 157 ? 36.320 -9.651 -20.891 1.00 92.50 157 ARG A C 1
ATOM 1174 O O . ARG A 1 157 ? 37.325 -9.643 -21.599 1.00 92.50 157 ARG A O 1
ATOM 1181 N N . ASP A 1 158 ? 36.356 -9.853 -19.577 1.00 87.12 158 ASP A N 1
ATOM 1182 C CA . ASP A 1 158 ? 37.557 -10.229 -18.832 1.00 87.12 158 ASP A CA 1
ATOM 1183 C C . ASP A 1 158 ? 37.199 -11.221 -17.718 1.00 87.12 158 ASP A C 1
ATOM 1185 O O . ASP A 1 158 ? 36.637 -10.857 -16.686 1.00 87.12 158 ASP A O 1
ATOM 1189 N N . SER A 1 159 ? 37.570 -12.487 -17.914 1.00 79.88 159 SER A N 1
ATOM 1190 C CA . SER A 1 159 ? 37.296 -13.584 -16.978 1.00 79.88 159 SER A CA 1
ATOM 1191 C C . SER A 1 159 ? 38.042 -13.483 -15.638 1.00 79.88 159 SER A C 1
ATOM 1193 O O . SER A 1 159 ? 37.889 -14.364 -14.798 1.00 79.88 159 SER A O 1
ATOM 1195 N N . ASN A 1 160 ? 38.906 -12.478 -15.451 1.00 80.75 160 ASN A N 1
ATOM 1196 C CA . ASN A 1 160 ? 39.602 -12.214 -14.187 1.00 80.75 160 ASN A CA 1
ATOM 1197 C C . ASN A 1 160 ? 38.970 -11.061 -13.393 1.00 80.75 160 ASN A C 1
ATOM 1199 O O . ASN A 1 160 ? 39.329 -10.873 -12.231 1.00 80.75 160 ASN A O 1
ATOM 1203 N N . GLN A 1 161 ? 38.098 -10.271 -14.027 1.00 82.12 161 GLN A N 1
ATOM 1204 C CA . GLN A 1 161 ? 37.522 -9.052 -13.452 1.00 82.12 161 GLN A CA 1
ATOM 1205 C C . GLN A 1 161 ? 35.995 -9.111 -13.364 1.00 82.12 161 GLN A C 1
ATOM 1207 O O . GLN A 1 161 ? 35.431 -8.562 -12.424 1.00 82.12 161 GLN A O 1
ATOM 1212 N N . PHE A 1 162 ? 35.326 -9.808 -14.287 1.00 91.12 162 PHE A N 1
ATOM 1213 C CA . PHE A 1 162 ? 33.868 -9.941 -14.288 1.00 91.12 162 PHE A CA 1
ATOM 12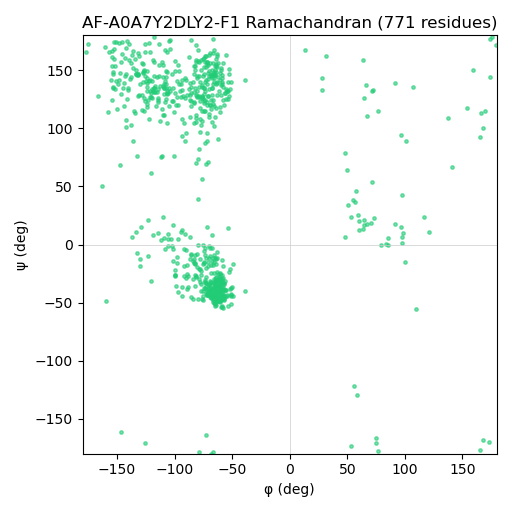14 C C . PHE A 1 162 ? 33.403 -11.257 -13.637 1.00 91.12 162 PHE A C 1
ATOM 1216 O O . PHE A 1 162 ? 34.157 -12.235 -13.633 1.00 91.12 162 PHE A O 1
ATOM 1223 N N . PRO A 1 163 ? 32.165 -11.321 -13.098 1.00 88.25 163 PRO A N 1
ATOM 1224 C CA . PRO A 1 163 ? 31.675 -12.493 -12.363 1.00 88.25 163 PRO A CA 1
ATOM 1225 C C . PRO A 1 163 ? 31.616 -13.785 -13.186 1.00 88.25 163 PRO A C 1
ATOM 1227 O O . PRO A 1 163 ? 31.737 -14.877 -12.628 1.00 88.25 163 PRO A O 1
ATOM 1230 N N . THR A 1 164 ? 31.417 -13.678 -14.503 1.00 90.12 164 THR A N 1
ATOM 1231 C CA . THR A 1 164 ? 31.305 -14.825 -15.411 1.00 90.12 164 THR A CA 1
ATOM 1232 C C . THR A 1 164 ? 32.080 -14.603 -16.711 1.00 90.12 164 THR A C 1
ATOM 1234 O O . THR A 1 164 ? 32.429 -13.481 -17.077 1.00 90.12 164 THR A O 1
ATOM 1237 N N . ASP A 1 165 ? 32.342 -15.691 -17.440 1.00 91.19 165 ASP A N 1
ATOM 1238 C CA . ASP A 1 165 ? 32.964 -15.636 -18.764 1.00 91.19 165 ASP A CA 1
ATOM 1239 C C . ASP A 1 165 ? 31.924 -15.271 -19.844 1.00 91.19 165 ASP A C 1
ATOM 1241 O O . ASP A 1 165 ? 31.455 -16.125 -20.604 1.00 91.19 165 ASP A O 1
ATOM 1245 N N . ARG A 1 166 ? 31.520 -13.997 -19.852 1.00 92.31 166 ARG A N 1
ATOM 1246 C CA . ARG A 1 166 ? 30.503 -13.397 -20.734 1.00 92.31 166 ARG A CA 1
ATOM 1247 C C . ARG A 1 166 ? 30.951 -12.044 -21.272 1.00 92.31 166 ARG A C 1
ATOM 1249 O O . ARG A 1 166 ? 31.940 -11.478 -20.804 1.00 92.31 166 ARG A O 1
ATOM 1256 N N . TRP A 1 167 ? 30.233 -11.558 -22.278 1.00 93.44 167 TRP A N 1
ATOM 1257 C CA . TRP A 1 167 ? 30.310 -10.162 -22.701 1.00 93.44 167 TRP A CA 1
ATOM 1258 C C . TRP A 1 167 ? 29.341 -9.315 -21.875 1.00 93.44 167 TRP A C 1
ATOM 1260 O O . TRP A 1 167 ? 28.234 -9.757 -21.579 1.00 93.44 167 TRP A O 1
ATOM 1270 N N . TYR A 1 168 ? 29.796 -8.129 -21.484 1.00 93.88 168 TYR A N 1
ATOM 1271 C CA . TYR A 1 168 ? 29.071 -7.151 -20.678 1.00 93.88 168 TYR A CA 1
ATOM 1272 C C . TYR A 1 168 ? 29.099 -5.794 -21.401 1.00 93.88 168 TYR A C 1
ATOM 1274 O O . TYR A 1 168 ? 30.156 -5.438 -21.931 1.00 93.88 168 TYR A O 1
ATOM 1282 N N . PRO A 1 169 ? 28.004 -5.013 -21.422 1.00 93.81 169 PRO A N 1
ATOM 1283 C CA . PRO A 1 169 ? 27.986 -3.681 -22.033 1.00 93.81 169 PRO A CA 1
ATOM 1284 C C . PRO A 1 169 ? 28.949 -2.731 -21.308 1.00 93.81 169 PRO A C 1
ATOM 1286 O O . PRO A 1 169 ? 29.195 -2.903 -20.113 1.00 93.81 169 PRO A O 1
ATOM 1289 N N . ALA A 1 170 ? 29.474 -1.718 -22.006 1.00 93.19 170 ALA A N 1
ATOM 1290 C CA . ALA A 1 170 ? 30.486 -0.790 -21.486 1.00 93.19 170 ALA A CA 1
ATOM 1291 C C . ALA A 1 170 ? 30.123 -0.204 -20.107 1.00 93.19 170 ALA A C 1
ATOM 1293 O O . ALA A 1 170 ? 30.945 -0.209 -19.192 1.00 93.19 170 ALA A O 1
ATOM 1294 N N . ALA A 1 171 ? 28.863 0.208 -19.932 1.00 93.44 171 ALA A N 1
ATOM 1295 C CA . ALA A 1 171 ? 28.364 0.803 -18.694 1.00 93.44 171 ALA A CA 1
ATOM 1296 C C . ALA A 1 171 ? 28.493 -0.150 -17.491 1.00 93.44 171 ALA A C 1
ATOM 1298 O O . ALA A 1 171 ? 29.037 0.225 -16.450 1.00 93.44 171 ALA A O 1
ATOM 1299 N N . LEU A 1 172 ? 28.062 -1.404 -17.653 1.00 94.44 172 LEU A N 1
ATOM 1300 C CA . LEU A 1 172 ? 28.154 -2.423 -16.607 1.00 94.44 172 LEU A CA 1
ATOM 1301 C C . LEU A 1 172 ? 29.598 -2.909 -16.416 1.00 94.44 172 LEU A C 1
ATOM 1303 O O . LEU A 1 172 ? 30.045 -3.111 -15.289 1.00 94.44 172 LEU A O 1
ATOM 1307 N N . ALA A 1 173 ? 30.360 -3.040 -17.505 1.00 93.19 173 ALA A N 1
ATOM 1308 C CA . ALA A 1 173 ? 31.775 -3.390 -17.459 1.00 93.19 173 ALA A CA 1
ATOM 1309 C C . ALA A 1 173 ? 32.591 -2.382 -16.627 1.00 93.19 173 ALA A C 1
ATOM 1311 O O . ALA A 1 173 ? 33.443 -2.804 -15.844 1.00 93.19 173 ALA A O 1
ATOM 1312 N N . ASN A 1 174 ? 32.286 -1.082 -16.728 1.00 91.56 174 ASN A N 1
ATOM 1313 C CA . ASN A 1 174 ? 32.907 -0.034 -15.914 1.00 91.56 174 ASN A CA 1
ATOM 1314 C C . ASN A 1 174 ? 32.583 -0.174 -14.424 1.00 91.56 174 ASN A C 1
ATOM 1316 O O . ASN A 1 174 ? 33.498 -0.086 -13.602 1.00 91.56 174 ASN A O 1
ATOM 1320 N N . GLN A 1 175 ? 31.323 -0.447 -14.060 1.00 91.06 175 GLN A N 1
ATOM 1321 C CA . GLN A 1 175 ? 30.956 -0.680 -12.656 1.00 91.06 175 GLN A CA 1
ATOM 1322 C C . GLN A 1 175 ? 31.640 -1.936 -12.094 1.00 91.06 175 GLN A C 1
ATOM 1324 O O . GLN A 1 175 ? 32.294 -1.864 -11.054 1.00 91.06 175 GLN A O 1
ATOM 1329 N N . LEU A 1 176 ? 31.577 -3.064 -12.813 1.00 90.19 176 LEU A N 1
ATOM 1330 C CA . LEU A 1 176 ? 32.183 -4.335 -12.393 1.00 90.19 176 LEU A CA 1
ATOM 1331 C C . LEU A 1 176 ? 33.712 -4.246 -12.255 1.00 90.19 176 LEU A C 1
ATOM 1333 O O . LEU A 1 176 ? 34.289 -4.818 -11.330 1.00 90.19 176 LEU A O 1
ATOM 1337 N N . ALA A 1 177 ? 34.380 -3.526 -13.161 1.00 89.06 177 ALA A N 1
ATOM 1338 C CA . ALA A 1 177 ? 35.821 -3.295 -13.102 1.00 89.06 177 ALA A CA 1
ATOM 1339 C C . ALA A 1 177 ? 36.226 -2.233 -12.060 1.00 89.06 177 ALA A C 1
ATOM 1341 O O . ALA A 1 177 ? 37.378 -2.202 -11.618 1.00 89.06 177 ALA A O 1
ATOM 1342 N N . ASN A 1 178 ? 35.303 -1.336 -11.694 1.00 87.62 178 ASN A N 1
ATOM 1343 C CA . ASN A 1 178 ? 35.555 -0.101 -10.951 1.00 87.62 178 ASN A CA 1
ATOM 1344 C C . ASN A 1 178 ? 36.688 0.756 -11.575 1.00 87.62 178 ASN A C 1
ATOM 1346 O O . ASN A 1 178 ? 37.458 1.427 -10.876 1.00 87.62 178 ASN A O 1
ATOM 1350 N N . PHE A 1 179 ? 36.802 0.724 -12.905 1.00 85.56 179 PHE A N 1
ATOM 1351 C CA . PHE A 1 179 ? 37.525 1.699 -13.723 1.00 85.56 179 PHE A CA 1
ATOM 1352 C C . PHE A 1 179 ? 36.940 1.732 -15.145 1.00 85.56 179 PHE A C 1
ATOM 1354 O O . PHE A 1 179 ? 36.289 0.788 -15.575 1.00 85.56 179 PHE A O 1
ATOM 1361 N N . ASP A 1 180 ? 37.216 2.811 -15.872 1.00 86.62 180 ASP A N 1
ATOM 1362 C CA . ASP A 1 180 ? 36.810 3.024 -17.266 1.00 86.62 180 ASP A CA 1
ATOM 1363 C C . ASP A 1 180 ? 37.574 2.098 -18.252 1.00 86.62 180 ASP A C 1
ATOM 1365 O O . ASP A 1 180 ? 38.786 2.246 -18.460 1.00 86.62 180 ASP A O 1
ATOM 1369 N N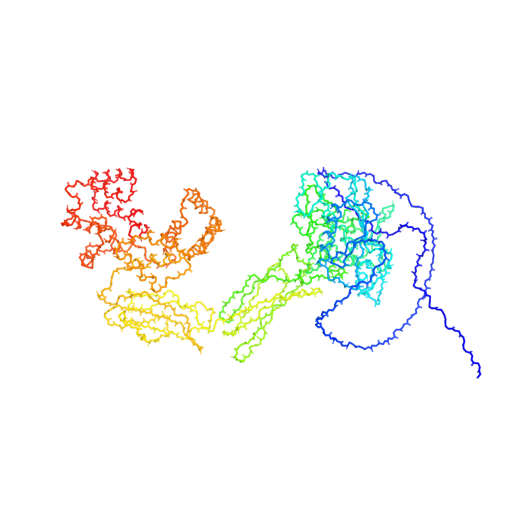 . VAL A 1 181 ? 36.875 1.114 -18.838 1.00 85.81 181 VAL A N 1
ATOM 1370 C CA . VAL A 1 181 ? 37.435 0.098 -19.753 1.00 85.81 181 VAL A CA 1
ATOM 1371 C C . VAL A 1 181 ? 37.429 0.535 -21.226 1.00 85.81 181 VAL A C 1
ATOM 1373 O O . VAL A 1 181 ? 38.280 0.090 -22.008 1.00 85.81 181 VAL A O 1
ATOM 1376 N N . ASN A 1 182 ? 36.501 1.412 -21.610 1.00 85.19 182 ASN A N 1
ATOM 1377 C CA . ASN A 1 182 ? 36.331 1.966 -22.959 1.00 85.19 182 ASN A CA 1
ATOM 1378 C C . ASN A 1 182 ? 37.372 3.063 -23.264 1.00 85.19 182 ASN A C 1
ATOM 1380 O O . ASN A 1 182 ? 38.020 3.059 -24.328 1.00 85.19 182 ASN A O 1
ATOM 1384 N N . GLY A 1 183 ? 37.646 3.900 -22.270 1.00 82.06 183 GLY A N 1
ATOM 1385 C CA . GLY A 1 183 ? 38.613 4.985 -22.255 1.00 82.06 183 GLY A CA 1
ATOM 1386 C C . GLY A 1 183 ? 37.935 6.355 -22.325 1.00 82.06 183 GLY A C 1
ATOM 1387 O O . GLY A 1 183 ? 37.109 6.575 -23.201 1.00 82.06 183 GLY A O 1
ATOM 1388 N N . ALA A 1 184 ? 38.405 7.280 -21.485 1.00 76.31 184 ALA A N 1
ATOM 1389 C CA . ALA A 1 184 ? 37.885 8.619 -21.159 1.00 76.31 184 ALA A CA 1
ATOM 1390 C C . ALA A 1 184 ? 37.601 9.642 -22.293 1.00 76.31 184 ALA A C 1
ATOM 1392 O O . ALA A 1 184 ? 37.460 10.831 -22.015 1.00 76.31 184 ALA A O 1
ATOM 1393 N N . ASP A 1 185 ? 37.560 9.218 -23.557 1.00 77.62 185 ASP A N 1
ATOM 1394 C CA . ASP A 1 185 ? 37.060 9.986 -24.708 1.00 77.62 185 ASP A CA 1
ATOM 1395 C C . ASP A 1 185 ? 35.846 9.285 -25.385 1.00 77.62 185 ASP A C 1
ATOM 1397 O O . ASP A 1 185 ? 35.436 9.689 -26.477 1.00 77.62 185 ASP A O 1
ATOM 1401 N N . SER A 1 186 ? 35.306 8.212 -24.790 1.00 84.88 186 SER A N 1
ATOM 1402 C CA . SER A 1 186 ? 34.234 7.367 -25.337 1.00 84.88 186 SER A CA 1
ATOM 1403 C C . SER A 1 186 ? 33.103 7.204 -24.308 1.00 84.88 186 SER A C 1
ATOM 1405 O O . SER A 1 186 ? 33.356 6.568 -23.292 1.00 84.88 186 SER A O 1
ATOM 1407 N N . PRO A 1 187 ? 31.875 7.694 -24.561 1.00 91.06 187 PRO A N 1
ATOM 1408 C CA . PRO A 1 187 ? 30.733 7.517 -23.657 1.00 91.06 187 PRO A CA 1
ATOM 1409 C C . PRO A 1 187 ? 30.262 6.055 -23.642 1.00 91.06 187 PRO A C 1
ATOM 1411 O O . PRO A 1 187 ? 30.282 5.416 -24.691 1.00 91.06 187 PRO A O 1
ATOM 1414 N N . GLU A 1 188 ? 29.800 5.514 -22.510 1.00 93.00 188 GLU A N 1
ATOM 1415 C CA . GLU A 1 188 ? 29.347 4.111 -22.448 1.00 93.00 188 GLU A CA 1
ATOM 1416 C C . GLU A 1 188 ? 27.995 3.875 -23.130 1.00 93.00 188 GLU A C 1
ATOM 1418 O O . GLU A 1 188 ? 27.752 2.787 -23.669 1.00 93.00 188 GLU A O 1
ATOM 1423 N N . VAL A 1 189 ? 27.122 4.886 -23.090 1.00 94.25 189 VAL A N 1
ATOM 1424 C CA . VAL A 1 189 ? 25.765 4.863 -23.646 1.00 94.25 189 VAL A CA 1
ATOM 1425 C C . VAL A 1 189 ? 25.648 5.912 -24.744 1.00 94.25 189 VAL A C 1
ATOM 1427 O O . VAL A 1 189 ? 26.000 7.077 -24.549 1.00 94.25 189 VAL A O 1
ATOM 1430 N N . MET A 1 190 ? 25.112 5.514 -25.896 1.00 94.25 190 MET A N 1
ATOM 1431 C CA . MET A 1 190 ? 24.832 6.414 -27.014 1.00 94.25 190 MET A CA 1
ATOM 1432 C C . MET A 1 190 ? 23.350 6.364 -27.357 1.00 94.25 190 MET A C 1
ATOM 1434 O O . MET A 1 190 ? 22.789 5.281 -27.509 1.00 94.25 190 MET A O 1
ATOM 1438 N N . ILE A 1 191 ? 22.744 7.540 -27.508 1.00 94.81 191 ILE A N 1
ATOM 1439 C CA . ILE A 1 191 ? 21.323 7.715 -27.805 1.00 94.81 191 ILE A CA 1
ATOM 1440 C C . ILE A 1 191 ? 21.177 8.698 -28.966 1.00 94.81 191 ILE A C 1
ATOM 1442 O O . ILE A 1 191 ? 21.694 9.816 -28.915 1.00 94.81 191 ILE A O 1
ATOM 1446 N N . GLU A 1 192 ? 20.425 8.321 -29.992 1.00 95.69 192 GLU A N 1
ATOM 1447 C CA . GLU A 1 192 ? 19.948 9.222 -31.037 1.00 95.69 192 GLU A CA 1
ATOM 1448 C C . GLU A 1 192 ? 18.432 9.418 -30.868 1.00 95.69 192 GLU A C 1
ATOM 1450 O O . GLU A 1 192 ? 17.688 8.452 -30.730 1.00 95.69 192 GLU A O 1
ATOM 1455 N N . LEU A 1 193 ? 17.964 10.668 -30.856 1.00 95.62 193 LEU A N 1
ATOM 1456 C CA . LEU A 1 193 ? 16.555 11.031 -30.645 1.00 95.62 193 LEU A CA 1
ATOM 1457 C C . LEU A 1 193 ? 16.053 11.881 -31.810 1.00 95.62 193 LEU A C 1
ATOM 1459 O O . LEU A 1 193 ? 16.759 12.787 -32.266 1.00 95.62 193 LEU A O 1
ATOM 1463 N N . ASN A 1 194 ? 14.828 11.613 -32.259 1.00 95.19 194 ASN A N 1
ATOM 1464 C CA . ASN A 1 194 ? 14.295 12.191 -33.487 1.00 95.19 194 ASN A CA 1
ATOM 1465 C C . ASN A 1 194 ? 13.955 13.688 -33.368 1.00 95.19 194 ASN A C 1
ATOM 1467 O O . ASN A 1 194 ? 13.073 14.078 -32.600 1.00 95.19 194 ASN A O 1
ATOM 1471 N N . SER A 1 195 ? 14.588 14.532 -34.187 1.00 93.31 195 SER A N 1
ATOM 1472 C CA . SER A 1 195 ? 14.333 15.976 -34.218 1.00 93.31 195 SER A CA 1
ATOM 1473 C C . SER A 1 195 ? 13.079 16.401 -34.983 1.00 93.31 195 SER A C 1
ATOM 1475 O O . SER A 1 195 ? 12.579 17.498 -34.730 1.00 93.31 195 SER A O 1
ATOM 1477 N N . GLU A 1 196 ? 12.562 15.572 -35.893 1.00 89.94 196 GLU A N 1
ATOM 1478 C CA . GLU A 1 196 ? 11.599 16.015 -36.916 1.00 89.94 196 GLU A CA 1
ATOM 1479 C C . GLU A 1 196 ? 10.119 15.875 -36.528 1.00 89.94 196 GLU A C 1
ATOM 1481 O O . GLU A 1 196 ? 9.254 16.336 -37.270 1.00 89.94 196 GLU A O 1
ATOM 1486 N N . LEU A 1 197 ? 9.803 15.298 -35.363 1.00 86.19 197 LEU A N 1
ATOM 1487 C CA . LEU A 1 197 ? 8.413 15.156 -34.892 1.00 86.19 197 LEU A CA 1
ATOM 1488 C C . LEU A 1 197 ? 7.801 16.485 -34.394 1.00 86.19 197 LEU A C 1
ATOM 1490 O O . LEU A 1 197 ? 6.585 16.617 -34.294 1.00 86.19 197 LEU A O 1
ATOM 1494 N N . GLY A 1 198 ? 8.619 17.511 -34.127 1.00 85.00 198 GLY A N 1
ATOM 1495 C CA . GLY A 1 198 ? 8.136 18.869 -33.843 1.00 85.00 198 GLY A CA 1
ATOM 1496 C C . GLY A 1 198 ? 7.138 18.942 -32.678 1.00 85.00 198 GLY A C 1
ATOM 1497 O O . GLY A 1 198 ? 7.467 18.560 -31.558 1.00 85.00 198 GLY A O 1
ATOM 1498 N N . ASP A 1 199 ? 5.928 19.447 -32.948 1.00 86.06 199 ASP A N 1
ATOM 1499 C CA . ASP A 1 199 ? 4.845 19.595 -31.959 1.00 86.06 199 ASP A CA 1
ATOM 1500 C C . ASP A 1 199 ? 4.194 18.249 -31.548 1.00 86.06 199 ASP A C 1
ATOM 1502 O O . ASP A 1 199 ? 3.445 18.204 -30.567 1.00 86.06 199 ASP A O 1
ATOM 1506 N N . GLU A 1 200 ? 4.485 17.150 -32.260 1.00 90.56 200 GLU A N 1
ATOM 1507 C CA . GLU A 1 200 ? 4.066 15.789 -31.881 1.00 90.56 200 GLU A CA 1
ATOM 1508 C C . GLU A 1 200 ? 4.842 15.282 -30.650 1.00 90.56 200 GLU A C 1
ATOM 1510 O O . GLU A 1 200 ? 4.366 14.394 -29.948 1.00 90.56 200 GLU A O 1
ATOM 1515 N N . TRP A 1 201 ? 5.990 15.877 -30.301 1.00 93.88 201 TRP A N 1
ATOM 1516 C CA . TRP A 1 201 ? 6.647 15.601 -29.021 1.00 93.88 201 TRP A CA 1
ATOM 1517 C C . TRP A 1 201 ? 5.942 16.302 -27.852 1.00 93.88 201 TRP A C 1
ATOM 1519 O O . TRP A 1 201 ? 5.843 17.531 -27.802 1.00 93.88 201 TRP A O 1
ATOM 1529 N N . TYR A 1 202 ? 5.578 15.539 -26.821 1.00 95.75 202 TYR A N 1
ATOM 1530 C CA . TYR A 1 202 ? 5.331 16.092 -25.493 1.00 95.75 202 TYR A CA 1
ATOM 1531 C C . TYR A 1 202 ? 6.661 16.291 -24.755 1.00 95.75 202 TYR A C 1
ATOM 1533 O O . TYR A 1 202 ? 7.342 15.341 -24.370 1.00 95.75 202 TYR A O 1
ATOM 1541 N N . ILE A 1 203 ? 7.029 17.558 -24.547 1.00 94.00 203 ILE A N 1
ATOM 1542 C CA . ILE A 1 203 ? 8.289 17.967 -23.913 1.00 94.00 203 ILE A CA 1
ATOM 1543 C C . ILE A 1 203 ? 7.975 18.577 -22.538 1.00 94.00 203 ILE A C 1
ATOM 1545 O O . ILE A 1 203 ? 7.966 19.798 -22.366 1.00 94.00 203 ILE A O 1
ATOM 1549 N N . GLY A 1 204 ? 7.675 17.727 -21.551 1.00 90.25 204 GLY A N 1
ATOM 1550 C CA . GLY A 1 204 ? 7.343 18.162 -20.190 1.00 90.25 204 GLY A CA 1
ATOM 1551 C C . GLY A 1 204 ? 7.629 17.113 -19.115 1.00 90.25 204 GLY A C 1
ATOM 1552 O O . GLY A 1 204 ? 7.610 15.913 -19.371 1.00 90.25 204 GLY A O 1
ATOM 1553 N N . THR A 1 205 ? 7.878 17.552 -17.882 1.00 87.25 205 THR A N 1
ATOM 1554 C CA . THR A 1 205 ? 8.161 16.679 -16.725 1.00 87.25 205 THR A CA 1
ATOM 1555 C C . THR A 1 205 ? 6.913 16.184 -15.995 1.00 87.25 205 THR A C 1
ATOM 1557 O O . THR A 1 205 ? 7.008 15.221 -15.243 1.00 87.25 205 THR A O 1
ATOM 1560 N N . GLU A 1 206 ? 5.741 16.758 -16.274 1.00 85.31 206 GLU A N 1
ATOM 1561 C CA . GLU A 1 206 ? 4.521 16.545 -15.476 1.00 85.31 206 GLU A CA 1
ATOM 1562 C C . GLU A 1 206 ? 3.713 15.287 -15.843 1.00 85.31 206 GLU A C 1
ATOM 1564 O O . GLU A 1 206 ? 2.842 14.888 -15.079 1.00 85.31 206 GLU A O 1
ATOM 1569 N N . GLY A 1 207 ? 3.979 14.652 -16.992 1.00 85.69 207 GLY A N 1
ATOM 1570 C CA . GLY A 1 207 ? 3.274 13.430 -17.407 1.00 85.69 207 GLY A CA 1
ATOM 1571 C C . GLY A 1 207 ? 1.825 13.692 -17.825 1.00 85.69 207 GLY A C 1
ATOM 1572 O O . GLY A 1 207 ? 0.890 13.114 -17.284 1.00 85.69 207 GLY A O 1
ATOM 1573 N N . SER A 1 208 ? 1.615 14.619 -18.761 1.00 89.38 208 SER A N 1
ATOM 1574 C CA . SER A 1 208 ? 0.290 14.920 -19.322 1.00 89.38 208 SER A CA 1
ATOM 1575 C C . SER A 1 208 ? 0.393 15.343 -20.799 1.00 89.38 208 SER A C 1
ATOM 1577 O O . SER A 1 208 ? 0.186 16.523 -21.104 1.00 89.38 208 SER A O 1
ATOM 1579 N N . PRO A 1 209 ? 0.765 14.422 -21.713 1.00 89.38 209 PRO A N 1
ATOM 1580 C CA . PRO A 1 209 ? 0.736 14.661 -23.155 1.00 89.38 209 PRO A CA 1
ATOM 1581 C C . PRO A 1 209 ? -0.676 15.018 -23.629 1.00 89.38 209 PRO A C 1
ATOM 1583 O O . PRO A 1 209 ? -1.674 14.483 -23.141 1.00 89.38 209 PRO A O 1
ATOM 1586 N N . ALA A 1 210 ? -0.776 15.927 -24.600 1.00 86.19 210 ALA A N 1
ATOM 1587 C CA . ALA A 1 210 ? -2.039 16.160 -25.290 1.00 86.19 210 ALA A CA 1
ATOM 1588 C C . ALA A 1 210 ? -2.357 14.997 -26.250 1.00 86.19 210 ALA A C 1
ATOM 1590 O O . ALA A 1 210 ? -1.479 14.233 -26.647 1.00 86.19 210 ALA A O 1
ATOM 1591 N N . PHE A 1 211 ? -3.622 14.880 -26.664 1.00 79.50 211 PHE A N 1
ATOM 1592 C CA . PHE A 1 211 ? -4.034 13.871 -27.643 1.00 79.50 211 PHE A CA 1
ATOM 1593 C C . PHE A 1 211 ? -3.207 13.980 -28.935 1.00 79.50 211 PHE A C 1
ATOM 1595 O O . PHE A 1 211 ? -3.180 15.039 -29.563 1.00 79.50 211 PHE A O 1
ATOM 1602 N N . GLY A 1 212 ? -2.577 12.873 -29.339 1.00 83.06 212 GLY A N 1
ATOM 1603 C CA . GLY A 1 212 ? -1.696 12.822 -30.508 1.00 83.06 212 GLY A CA 1
ATOM 1604 C C . GLY A 1 212 ? -0.247 13.241 -30.245 1.00 83.06 212 GLY A C 1
ATOM 1605 O O . GLY A 1 212 ? 0.507 13.336 -31.205 1.00 83.06 212 GLY A O 1
ATOM 1606 N N . GLN A 1 213 ? 0.143 13.497 -28.990 1.00 92.19 213 GLN A N 1
ATOM 1607 C CA . GLN A 1 213 ? 1.546 13.689 -28.624 1.00 92.19 213 GLN A CA 1
ATOM 1608 C C . GLN A 1 213 ? 2.184 12.404 -28.088 1.00 92.19 213 GLN A C 1
ATOM 1610 O O . GLN A 1 213 ? 1.534 11.595 -27.429 1.00 92.19 213 GLN A O 1
ATOM 1615 N N . ILE A 1 214 ? 3.481 12.270 -28.333 1.00 93.19 214 ILE A N 1
ATOM 1616 C CA . ILE A 1 214 ? 4.340 11.158 -27.930 1.00 93.19 214 ILE A CA 1
ATOM 1617 C C . ILE A 1 214 ? 5.186 11.628 -26.748 1.00 93.19 214 ILE A C 1
ATOM 1619 O O . ILE A 1 214 ? 5.768 12.716 -26.799 1.00 93.19 214 ILE A O 1
ATOM 1623 N N . ASP A 1 215 ? 5.266 10.845 -25.675 1.00 95.56 215 ASP A N 1
ATOM 1624 C CA . ASP A 1 215 ? 6.029 11.255 -24.500 1.00 95.56 215 ASP A CA 1
ATOM 1625 C C . ASP A 1 215 ? 7.545 11.066 -24.670 1.00 95.56 215 ASP A C 1
ATOM 1627 O O . ASP A 1 215 ? 8.069 9.955 -24.573 1.00 95.56 215 ASP A O 1
ATOM 1631 N N . LEU A 1 216 ? 8.273 12.178 -24.819 1.00 96.44 216 LEU A N 1
ATOM 1632 C CA . LEU A 1 216 ? 9.734 12.163 -24.911 1.00 96.44 216 LEU A CA 1
ATOM 1633 C C . LEU A 1 216 ? 10.399 11.571 -23.656 1.00 96.44 216 LEU A C 1
ATOM 1635 O O . LEU A 1 216 ? 11.455 10.958 -23.771 1.00 96.44 216 LEU A O 1
ATOM 1639 N N . PHE A 1 217 ? 9.816 11.737 -22.463 1.00 97.06 217 PHE A N 1
ATOM 1640 C CA . PHE A 1 217 ? 10.418 11.201 -21.234 1.00 97.06 217 PHE A CA 1
ATOM 1641 C C . PHE A 1 217 ? 10.443 9.669 -21.259 1.00 97.06 217 PHE A C 1
ATOM 1643 O O . PHE A 1 217 ? 11.472 9.071 -20.954 1.00 97.06 217 PHE A O 1
ATOM 1650 N N . SER A 1 218 ? 9.323 9.058 -21.656 1.00 95.94 218 SER A N 1
ATOM 1651 C CA . SER A 1 218 ? 9.177 7.607 -21.799 1.00 95.94 218 SER A CA 1
ATOM 1652 C C . SER A 1 218 ? 10.180 7.040 -22.804 1.00 95.94 218 SER A C 1
ATOM 1654 O O . SER A 1 218 ? 10.923 6.121 -22.471 1.00 95.94 218 SER A O 1
ATOM 1656 N N . VAL A 1 219 ? 10.298 7.662 -23.987 1.00 96.75 219 VAL A N 1
ATOM 1657 C CA . VAL A 1 219 ? 11.301 7.262 -24.993 1.00 96.75 219 VAL A CA 1
ATOM 1658 C C . VAL A 1 219 ? 12.718 7.350 -24.419 1.00 96.75 219 VAL A C 1
ATOM 1660 O O . VAL A 1 219 ? 13.488 6.409 -24.552 1.00 96.75 219 VAL A O 1
ATOM 1663 N N . VAL A 1 220 ? 13.084 8.428 -23.718 1.00 97.19 220 VAL A N 1
ATOM 1664 C CA . VAL A 1 220 ? 14.448 8.550 -23.169 1.00 97.19 220 VAL A CA 1
ATOM 1665 C C . VAL A 1 220 ? 14.740 7.509 -22.080 1.00 97.19 220 VAL A C 1
ATOM 1667 O O . VAL A 1 220 ? 15.860 7.004 -22.036 1.00 97.19 220 VAL A O 1
ATOM 1670 N N . LEU A 1 221 ? 13.774 7.152 -21.220 1.00 96.31 221 LEU A N 1
ATOM 1671 C CA . LEU A 1 221 ? 13.970 6.058 -20.255 1.00 96.31 221 LEU A CA 1
ATOM 1672 C C . LEU A 1 221 ? 14.252 4.727 -20.958 1.00 96.31 221 LEU A C 1
ATOM 1674 O O . LEU A 1 221 ? 15.188 4.032 -20.557 1.00 96.31 221 LEU A O 1
ATOM 1678 N N . HIS A 1 222 ? 13.465 4.424 -21.991 1.00 96.81 222 HIS A N 1
ATOM 1679 C CA . HIS A 1 222 ? 13.569 3.219 -22.808 1.00 96.81 222 HIS A CA 1
ATOM 1680 C C . HIS A 1 222 ? 14.952 3.117 -23.461 1.00 96.81 222 HIS A C 1
ATOM 1682 O O . HIS A 1 222 ? 15.688 2.158 -23.239 1.00 96.81 222 HIS A O 1
ATOM 1688 N N . GLU A 1 223 ? 15.369 4.162 -24.180 1.00 96.56 223 GLU A N 1
ATOM 1689 C CA . GLU A 1 223 ? 16.669 4.204 -24.856 1.00 96.56 223 GLU A CA 1
ATOM 1690 C C . GLU A 1 223 ? 17.857 4.005 -23.892 1.00 96.56 223 GLU A C 1
ATOM 1692 O O . GLU A 1 223 ? 18.827 3.310 -24.213 1.00 96.56 223 GLU A O 1
ATOM 1697 N N . ILE A 1 224 ? 17.791 4.568 -22.678 1.00 96.44 224 ILE A N 1
ATOM 1698 C CA . ILE A 1 224 ? 18.847 4.379 -21.672 1.00 96.44 224 ILE A CA 1
ATOM 1699 C C . ILE A 1 224 ? 18.944 2.905 -21.237 1.00 96.44 224 ILE A C 1
ATOM 1701 O O . ILE A 1 224 ? 20.060 2.407 -21.080 1.00 96.44 224 ILE A O 1
ATOM 1705 N N . ALA A 1 225 ? 17.830 2.175 -21.105 1.00 96.12 225 ALA A N 1
ATOM 1706 C CA . ALA A 1 225 ? 17.845 0.762 -20.705 1.00 96.12 225 ALA A CA 1
ATOM 1707 C C . ALA A 1 225 ? 18.673 -0.117 -21.663 1.00 96.12 225 ALA A C 1
ATOM 1709 O O . ALA A 1 225 ? 19.438 -0.978 -21.218 1.00 96.12 225 ALA A O 1
ATOM 1710 N N . HIS A 1 226 ? 18.596 0.134 -22.973 1.00 95.62 226 HIS A N 1
ATOM 1711 C CA . HIS A 1 226 ? 19.415 -0.571 -23.969 1.00 95.62 226 HIS A CA 1
ATOM 1712 C C . HIS A 1 226 ? 20.898 -0.236 -23.845 1.00 95.62 226 HIS A C 1
ATOM 1714 O O . HIS A 1 226 ? 21.745 -1.127 -23.935 1.00 95.62 226 HIS A O 1
ATOM 1720 N N . GLY A 1 227 ? 21.221 1.029 -23.567 1.00 93.62 227 GLY A N 1
ATOM 1721 C CA . GLY A 1 227 ? 22.578 1.454 -23.225 1.00 93.62 227 GLY A CA 1
ATOM 1722 C C . GLY A 1 227 ? 23.150 0.744 -21.994 1.00 93.62 227 GLY A C 1
ATOM 1723 O O . GLY A 1 227 ? 24.332 0.397 -21.974 1.00 93.62 227 GLY A O 1
ATOM 1724 N N . LEU A 1 228 ? 22.305 0.495 -20.990 1.00 95.38 228 LEU A N 1
ATOM 1725 C CA . LEU A 1 228 ? 22.664 -0.193 -19.748 1.00 95.38 228 LEU A CA 1
ATOM 1726 C C . LEU A 1 228 ? 22.757 -1.724 -19.891 1.00 95.38 228 LEU A C 1
ATOM 1728 O O . LEU A 1 228 ? 23.304 -2.374 -19.002 1.00 95.38 228 LEU A O 1
ATOM 1732 N N . GLY A 1 229 ? 22.284 -2.312 -20.994 1.00 92.81 229 GLY A N 1
ATOM 1733 C CA . GLY A 1 229 ? 22.410 -3.752 -21.253 1.00 92.81 229 GLY A CA 1
ATOM 1734 C C . GLY A 1 229 ? 21.116 -4.526 -21.453 1.00 92.81 229 GLY A C 1
ATOM 1735 O O . GLY A 1 229 ? 21.171 -5.753 -21.488 1.00 92.81 229 GLY A O 1
ATOM 1736 N N . PHE A 1 230 ? 19.970 -3.862 -21.610 1.00 95.12 230 PHE A N 1
ATOM 1737 C CA . PHE A 1 230 ? 18.747 -4.512 -22.086 1.00 95.12 230 PHE A CA 1
ATOM 1738 C C . PHE A 1 230 ? 18.887 -4.812 -23.592 1.00 95.12 230 PHE A C 1
ATOM 1740 O O . PHE A 1 230 ? 18.296 -4.143 -24.435 1.00 95.12 230 PHE A O 1
ATOM 1747 N N . LEU A 1 231 ? 19.760 -5.748 -23.971 1.00 89.69 231 LEU A N 1
ATOM 1748 C CA . LEU A 1 231 ? 20.107 -5.979 -25.372 1.00 89.69 231 LEU A CA 1
ATOM 1749 C C . LEU A 1 231 ? 20.584 -7.412 -25.621 1.00 89.69 231 LEU A C 1
ATOM 1751 O O . LEU A 1 231 ? 21.569 -7.868 -25.045 1.00 89.69 231 LEU A O 1
ATOM 1755 N N . GLY A 1 232 ? 19.917 -8.094 -26.548 1.00 90.25 232 GLY A N 1
ATOM 1756 C CA . GLY A 1 232 ? 20.313 -9.412 -27.028 1.00 90.25 232 GLY A CA 1
ATOM 1757 C C . GLY A 1 232 ? 21.458 -9.374 -28.047 1.00 90.25 232 GLY A C 1
ATOM 1758 O O . GLY A 1 232 ? 21.517 -8.491 -28.903 1.00 90.25 232 GLY A O 1
ATOM 1759 N N . SER A 1 233 ? 22.344 -10.376 -28.011 1.00 88.50 233 SER A N 1
ATOM 1760 C CA . SER A 1 233 ? 23.493 -10.491 -28.927 1.00 88.50 233 SER A CA 1
ATOM 1761 C C . SER A 1 233 ? 23.195 -11.038 -30.336 1.00 88.50 233 SER A C 1
ATOM 1763 O O . SER A 1 233 ? 24.124 -11.192 -31.135 1.00 88.50 233 SER A O 1
ATOM 1765 N N . ALA A 1 234 ? 21.952 -11.395 -30.681 1.00 89.06 234 ALA A N 1
ATOM 1766 C CA . ALA A 1 234 ? 21.658 -11.988 -31.989 1.00 89.06 234 ALA A CA 1
ATOM 1767 C C . ALA A 1 234 ? 21.457 -10.946 -33.102 1.00 89.06 234 ALA A C 1
ATOM 1769 O O . ALA A 1 234 ? 20.755 -9.949 -32.932 1.00 89.06 234 ALA A O 1
ATOM 1770 N N . THR A 1 235 ? 21.986 -11.223 -34.299 1.00 86.81 235 THR A N 1
ATOM 1771 C CA . THR A 1 235 ? 21.691 -10.440 -35.505 1.00 86.81 235 THR A CA 1
ATOM 1772 C C . THR A 1 235 ? 21.364 -11.305 -36.720 1.00 86.81 235 THR A C 1
ATOM 1774 O O . THR A 1 235 ? 21.898 -12.395 -36.940 1.00 86.81 235 THR A O 1
ATOM 1777 N N . ALA A 1 236 ? 20.481 -10.786 -37.570 1.00 85.44 236 ALA A N 1
ATOM 1778 C CA . ALA A 1 236 ? 20.277 -11.245 -38.930 1.00 85.44 236 ALA A CA 1
ATOM 1779 C C . ALA A 1 236 ? 21.238 -10.550 -39.905 1.00 85.44 236 ALA A C 1
ATOM 1781 O O . ALA A 1 236 ? 21.326 -9.323 -40.024 1.00 85.44 236 ALA A O 1
ATOM 1782 N N . THR A 1 237 ? 21.923 -11.375 -40.688 1.00 82.62 237 THR A N 1
ATOM 1783 C CA . THR A 1 237 ? 22.663 -10.957 -41.883 1.00 82.62 237 THR A CA 1
ATOM 1784 C C . THR A 1 237 ? 21.737 -10.372 -42.961 1.00 82.62 237 THR A C 1
ATOM 1786 O O . THR A 1 237 ? 20.535 -10.630 -42.987 1.00 82.62 237 THR A O 1
ATOM 1789 N N . ARG A 1 238 ? 22.302 -9.662 -43.954 1.00 75.06 238 ARG A N 1
ATOM 1790 C CA . ARG A 1 238 ? 21.534 -9.113 -45.099 1.00 75.06 238 ARG A CA 1
ATOM 1791 C C . ARG A 1 238 ? 20.769 -10.167 -45.914 1.00 75.06 238 ARG A C 1
ATOM 1793 O O . ARG A 1 238 ? 19.886 -9.806 -46.680 1.00 75.06 238 ARG A O 1
ATOM 1800 N N . THR A 1 239 ? 21.129 -11.446 -45.796 1.00 75.81 239 THR A N 1
ATOM 1801 C CA . THR A 1 239 ? 20.447 -12.573 -46.451 1.00 75.81 239 THR A CA 1
ATOM 1802 C C . THR A 1 239 ? 19.401 -13.239 -45.550 1.00 75.81 239 THR A C 1
ATOM 1804 O O . THR A 1 239 ? 18.945 -14.331 -45.870 1.00 75.81 239 THR A O 1
ATOM 1807 N N . GLY A 1 240 ? 19.054 -12.631 -44.410 1.00 74.19 240 GLY A N 1
ATOM 1808 C CA . GLY A 1 240 ? 18.057 -13.135 -43.460 1.00 74.19 240 GLY A CA 1
ATOM 1809 C C . GLY A 1 240 ? 18.543 -14.248 -42.527 1.00 74.19 240 GLY A C 1
ATOM 1810 O O . GLY A 1 240 ? 17.773 -14.699 -41.690 1.00 74.19 240 GLY A O 1
ATOM 1811 N N . GLN A 1 241 ? 19.802 -14.696 -42.624 1.00 80.44 241 GLN A N 1
ATOM 1812 C CA . GLN A 1 241 ? 20.331 -15.696 -41.689 1.00 80.44 241 GLN A CA 1
ATOM 1813 C C . GLN A 1 241 ? 20.615 -15.039 -40.334 1.00 80.44 241 GLN A C 1
ATOM 1815 O O . GLN A 1 241 ? 21.520 -14.200 -40.264 1.00 80.44 241 GLN A O 1
ATOM 1820 N N . VAL A 1 242 ? 19.880 -15.461 -39.304 1.00 81.56 242 VAL A N 1
ATOM 1821 C CA . VAL A 1 242 ? 20.060 -15.102 -37.887 1.00 81.56 242 VAL A CA 1
ATOM 1822 C C . VAL A 1 242 ? 21.263 -15.838 -37.288 1.00 81.56 242 VAL A C 1
ATOM 1824 O O . VAL A 1 242 ? 21.575 -16.970 -37.674 1.00 81.56 242 VAL A O 1
ATOM 1827 N N . ARG A 1 243 ? 21.978 -15.176 -36.376 1.00 81.50 243 ARG A N 1
ATOM 1828 C CA . ARG A 1 243 ? 23.136 -15.690 -35.638 1.00 81.50 243 ARG A CA 1
ATOM 1829 C C . ARG A 1 243 ? 23.185 -15.037 -34.260 1.00 81.50 243 ARG A C 1
ATOM 1831 O O . ARG A 1 243 ? 23.028 -13.832 -34.177 1.00 81.50 243 ARG A O 1
ATOM 1838 N N . LEU A 1 244 ? 23.489 -15.808 -33.218 1.00 80.25 244 LEU A N 1
ATOM 1839 C CA . LEU A 1 244 ? 24.052 -15.271 -31.973 1.00 80.25 244 LEU A CA 1
ATOM 1840 C C . LEU A 1 244 ? 25.486 -14.807 -32.281 1.00 80.25 244 LEU A C 1
ATOM 1842 O O . LEU A 1 244 ? 26.281 -15.632 -32.760 1.00 80.25 244 LEU A O 1
ATOM 1846 N N . ASP A 1 245 ? 25.802 -13.522 -32.085 1.00 68.50 245 ASP A N 1
ATOM 1847 C CA . ASP A 1 245 ? 27.075 -12.946 -32.555 1.00 68.50 245 ASP A CA 1
ATOM 1848 C C . ASP A 1 245 ? 28.246 -13.136 -31.577 1.00 68.50 245 ASP A C 1
ATOM 1850 O O . ASP A 1 245 ? 29.403 -12.913 -31.945 1.00 68.50 245 ASP A O 1
ATOM 1854 N N . HIS A 1 246 ? 27.980 -13.633 -30.366 1.00 70.00 246 HIS A N 1
ATOM 1855 C CA . HIS A 1 246 ? 28.972 -13.770 -29.302 1.00 70.00 246 HIS A CA 1
ATOM 1856 C C . HIS A 1 246 ? 29.191 -15.246 -28.908 1.00 70.00 246 HIS A C 1
ATOM 1858 O O . HIS A 1 246 ? 28.264 -16.048 -28.809 1.00 70.00 246 HIS A O 1
ATOM 1864 N N . SER A 1 247 ? 30.460 -15.637 -28.728 1.00 78.19 247 SER A N 1
ATOM 1865 C CA . SER A 1 247 ? 30.868 -16.970 -28.249 1.00 78.19 247 SER A CA 1
ATOM 1866 C C . SER A 1 247 ? 32.080 -16.838 -27.308 1.0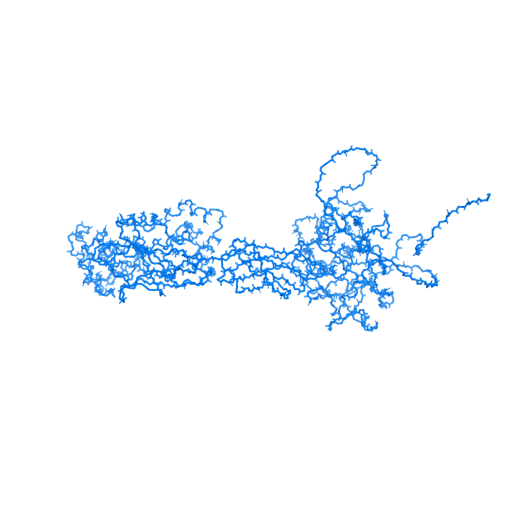0 78.19 247 SER A C 1
ATOM 1868 O O . SER A 1 247 ? 33.204 -16.697 -27.808 1.00 78.19 247 SER A O 1
ATOM 1870 N N . PRO A 1 248 ? 31.912 -16.889 -25.969 1.00 84.88 248 PRO A N 1
ATOM 1871 C CA . PRO A 1 248 ? 30.662 -17.090 -25.220 1.00 84.88 248 PRO A CA 1
ATOM 1872 C C . PRO A 1 248 ? 29.654 -15.951 -25.458 1.00 84.88 248 PRO A C 1
ATOM 1874 O O . PRO A 1 248 ? 30.078 -14.911 -25.958 1.00 84.88 248 PRO A O 1
ATOM 1877 N N . PRO A 1 249 ? 28.359 -16.146 -25.149 1.00 89.06 249 PRO A N 1
ATOM 1878 C CA . PRO A 1 249 ? 27.300 -15.161 -25.397 1.00 89.06 249 PRO A CA 1
ATOM 1879 C C . PRO A 1 249 ? 27.435 -13.885 -24.541 1.00 89.06 249 PRO A C 1
ATOM 1881 O O . PRO A 1 249 ? 28.345 -13.777 -23.705 1.00 89.06 249 PRO A O 1
ATOM 1884 N N . SER A 1 250 ? 26.539 -12.917 -24.759 1.00 91.62 250 SER A N 1
ATOM 1885 C CA . SER A 1 250 ? 26.377 -11.781 -23.843 1.00 91.62 250 SER A CA 1
ATOM 1886 C C . SER A 1 250 ? 25.718 -12.246 -22.542 1.00 91.62 250 SER A C 1
ATOM 1888 O O . SER A 1 250 ? 25.054 -13.285 -22.505 1.00 91.62 250 SER A O 1
ATOM 1890 N N . ILE A 1 251 ? 25.918 -11.499 -21.457 1.00 94.38 251 ILE A N 1
ATOM 1891 C CA . ILE A 1 251 ? 25.302 -11.792 -20.160 1.00 94.38 251 ILE A CA 1
ATOM 1892 C C . ILE A 1 251 ? 23.766 -11.738 -20.225 1.00 94.38 251 ILE A C 1
ATOM 1894 O O . ILE A 1 251 ? 23.108 -12.512 -19.539 1.00 94.38 251 ILE A O 1
ATOM 1898 N N . TYR A 1 252 ? 23.192 -10.906 -21.104 1.00 95.25 252 TYR A N 1
ATOM 1899 C CA . TYR A 1 252 ? 21.744 -10.834 -21.334 1.00 95.25 252 TYR A CA 1
ATOM 1900 C C . TYR A 1 252 ? 21.164 -12.176 -21.809 1.00 95.25 252 TYR A C 1
ATOM 1902 O O . TYR A 1 252 ? 20.142 -12.639 -21.303 1.00 95.25 252 TYR A O 1
ATOM 1910 N N . ASP A 1 253 ? 21.846 -12.849 -22.743 1.00 94.56 253 ASP A N 1
ATOM 1911 C CA . ASP A 1 253 ? 21.346 -14.086 -23.353 1.00 94.56 253 ASP A CA 1
ATOM 1912 C C . ASP A 1 253 ? 21.248 -15.249 -22.341 1.00 94.56 253 ASP A C 1
ATOM 1914 O O . ASP A 1 253 ? 20.450 -16.167 -22.543 1.00 94.56 253 ASP A O 1
ATOM 1918 N N . ASP A 1 254 ? 22.027 -15.227 -21.246 1.00 94.19 254 ASP A N 1
ATOM 1919 C CA . ASP A 1 254 ? 21.997 -16.276 -20.214 1.00 94.19 254 ASP A CA 1
ATOM 1920 C C . ASP A 1 254 ? 20.616 -16.408 -19.545 1.00 94.19 254 ASP A C 1
ATOM 1922 O O . ASP A 1 254 ? 20.303 -17.486 -19.031 1.00 94.19 254 ASP A O 1
ATOM 1926 N N . PHE A 1 255 ? 19.799 -15.348 -19.548 1.00 95.94 255 PHE A N 1
ATOM 1927 C CA . PHE A 1 255 ? 18.498 -15.258 -18.864 1.00 95.94 255 PHE A CA 1
ATOM 1928 C C . PHE A 1 255 ? 17.292 -15.335 -19.807 1.00 95.94 255 PHE A C 1
ATOM 1930 O O . PHE A 1 255 ? 16.148 -15.348 -19.351 1.00 95.94 255 PHE A O 1
ATOM 1937 N N . VAL A 1 256 ? 17.527 -15.447 -21.115 1.00 97.31 256 VAL A N 1
ATOM 1938 C CA . VAL A 1 256 ? 16.461 -15.673 -22.094 1.00 97.31 256 VAL A CA 1
ATOM 1939 C C . VAL A 1 256 ? 16.015 -17.133 -22.022 1.00 97.31 256 VAL A C 1
ATOM 1941 O O . VAL A 1 256 ? 16.835 -18.049 -22.112 1.00 97.31 256 VAL A O 1
ATOM 1944 N N . LEU A 1 257 ? 14.713 -17.353 -21.864 1.00 97.44 257 LEU A N 1
ATOM 1945 C CA . LEU A 1 257 ? 14.064 -18.656 -21.746 1.00 97.44 257 LEU A CA 1
ATOM 1946 C C . LEU A 1 257 ? 13.160 -18.923 -22.953 1.00 97.44 257 LEU A C 1
ATOM 1948 O O . LEU A 1 257 ? 12.494 -18.009 -23.446 1.00 97.44 257 LEU A O 1
ATOM 1952 N N . ASN A 1 258 ? 13.071 -20.182 -23.380 1.00 95.38 258 ASN A N 1
ATOM 1953 C CA . ASN A 1 258 ? 12.024 -20.616 -24.304 1.00 95.38 258 ASN A CA 1
ATOM 1954 C C . ASN A 1 258 ? 10.672 -20.831 -23.590 1.00 95.38 258 ASN A C 1
ATOM 1956 O O . ASN A 1 258 ? 10.531 -20.641 -22.377 1.00 95.38 258 ASN A O 1
ATOM 1960 N N . SER A 1 259 ? 9.657 -21.265 -24.343 1.00 92.88 259 SER A N 1
ATOM 1961 C CA . SER A 1 259 ? 8.322 -21.542 -23.794 1.00 92.88 259 SER A CA 1
ATOM 1962 C C . SER A 1 259 ? 8.295 -22.620 -22.698 1.00 92.88 259 SER A C 1
ATOM 1964 O O . SER A 1 259 ? 7.457 -22.528 -21.795 1.00 92.88 259 SER A O 1
ATOM 1966 N N . GLU A 1 260 ? 9.222 -23.585 -22.744 1.00 92.88 260 GLU A N 1
ATOM 1967 C CA . GLU A 1 260 ? 9.364 -24.702 -21.795 1.00 92.88 260 GLU A CA 1
ATOM 1968 C C . GLU A 1 260 ? 10.140 -24.317 -20.517 1.00 92.88 260 GLU A C 1
ATOM 1970 O O . GLU A 1 260 ? 10.028 -25.006 -19.502 1.00 92.88 260 GLU A O 1
ATOM 1975 N N . GLY A 1 261 ? 10.856 -23.185 -20.530 1.00 93.12 261 GLY A N 1
ATOM 1976 C CA . GLY A 1 261 ? 11.673 -22.686 -19.416 1.00 93.12 261 GLY A CA 1
ATOM 1977 C C . GLY A 1 261 ? 13.168 -23.016 -19.518 1.00 93.12 261 GLY A C 1
ATOM 1978 O O . GLY A 1 261 ? 13.913 -22.727 -18.581 1.00 93.12 261 GLY A O 1
ATOM 1979 N N . ASP A 1 262 ? 13.620 -23.584 -20.637 1.00 95.44 262 ASP A N 1
ATOM 1980 C CA . ASP A 1 262 ? 15.037 -23.833 -20.907 1.00 95.44 262 ASP A CA 1
ATOM 1981 C C . ASP A 1 262 ? 15.750 -22.547 -21.349 1.00 95.44 262 ASP A C 1
ATOM 1983 O O . ASP A 1 262 ? 15.223 -21.755 -22.135 1.00 95.44 262 ASP A O 1
ATOM 1987 N N . ARG A 1 263 ? 16.986 -22.348 -20.871 1.00 95.06 263 ARG A N 1
ATOM 1988 C CA . ARG A 1 263 ? 17.813 -21.178 -21.213 1.00 95.06 263 ARG A CA 1
ATOM 1989 C C . ARG A 1 263 ? 18.301 -21.258 -22.660 1.00 95.06 263 ARG A C 1
ATOM 1991 O O . ARG A 1 263 ? 18.950 -22.234 -23.037 1.00 95.06 263 ARG A O 1
ATOM 1998 N N . LEU A 1 264 ? 18.079 -20.197 -23.437 1.00 93.06 264 LEU A N 1
ATOM 1999 C CA . LEU A 1 264 ? 18.398 -20.090 -24.867 1.00 93.06 264 LEU A CA 1
ATOM 2000 C C . LEU A 1 264 ? 19.852 -20.488 -25.180 1.00 93.06 264 LEU A C 1
ATOM 2002 O O . LEU A 1 264 ? 20.116 -21.235 -26.118 1.00 93.06 264 LEU A O 1
ATOM 2006 N N . VAL A 1 265 ? 20.793 -20.048 -24.342 1.00 92.19 265 VAL A N 1
ATOM 2007 C CA . VAL A 1 265 ? 22.236 -20.343 -24.448 1.00 92.19 265 VAL A CA 1
ATOM 2008 C C . VAL A 1 265 ? 22.618 -21.810 -24.198 1.00 92.19 265 VAL A C 1
ATOM 2010 O O . VAL A 1 265 ? 23.750 -22.200 -24.484 1.00 92.19 265 VAL A O 1
ATOM 2013 N N . GLN A 1 266 ? 21.712 -22.621 -23.643 1.00 92.25 266 GLN A N 1
ATOM 2014 C CA . GLN A 1 266 ? 21.914 -24.054 -23.387 1.00 92.25 266 GLN A CA 1
ATOM 2015 C C . GLN A 1 266 ? 21.308 -24.938 -24.488 1.00 92.25 266 GLN A C 1
ATOM 2017 O O . GLN A 1 266 ? 21.660 -26.117 -24.587 1.00 92.25 266 GLN A O 1
ATOM 2022 N N . LEU A 1 267 ? 20.429 -24.381 -25.326 1.00 91.50 267 LEU A N 1
ATOM 2023 C CA . LEU A 1 267 ? 19.801 -25.093 -26.434 1.00 91.50 267 LEU A CA 1
ATOM 2024 C C . LEU A 1 267 ? 20.809 -25.381 -27.569 1.00 91.50 267 LEU A C 1
ATOM 2026 O O . LEU A 1 267 ? 21.791 -24.652 -27.750 1.00 91.50 267 LEU A O 1
ATOM 2030 N N . PRO A 1 268 ? 20.577 -26.427 -28.388 1.00 91.88 268 PRO A N 1
ATOM 2031 C CA . PRO A 1 268 ? 21.289 -26.605 -29.651 1.00 91.88 268 PRO A CA 1
ATOM 2032 C C . PRO A 1 268 ? 21.180 -25.345 -30.521 1.00 91.88 268 PRO A C 1
ATOM 2034 O O . PRO A 1 268 ? 20.125 -24.722 -30.584 1.00 91.88 268 PRO A O 1
ATOM 2037 N N . ARG A 1 269 ? 22.268 -24.950 -31.194 1.00 85.00 269 ARG A N 1
ATOM 2038 C CA . ARG A 1 269 ? 22.363 -23.639 -31.869 1.00 85.00 269 ARG A CA 1
ATOM 2039 C C . ARG A 1 269 ? 21.289 -23.408 -32.938 1.00 85.00 269 ARG A C 1
ATOM 2041 O O . ARG A 1 269 ? 20.898 -22.270 -33.160 1.00 85.00 269 ARG A O 1
ATOM 2048 N N . ASP A 1 270 ? 20.883 -24.460 -33.633 1.00 87.19 270 ASP A N 1
ATOM 2049 C CA . ASP A 1 270 ? 19.781 -24.458 -34.592 1.00 87.19 270 ASP A CA 1
ATOM 2050 C C . ASP A 1 270 ? 18.439 -24.192 -33.897 1.00 87.19 270 ASP A C 1
ATOM 2052 O O . ASP A 1 270 ? 17.761 -23.235 -34.258 1.00 87.19 270 ASP A O 1
ATOM 2056 N N . VAL A 1 271 ? 18.132 -24.928 -32.826 1.00 90.44 271 VAL A N 1
ATOM 2057 C CA . VAL A 1 271 ? 16.927 -24.710 -32.001 1.00 90.44 271 VAL A CA 1
ATOM 2058 C C . VAL A 1 271 ? 16.902 -23.295 -31.409 1.00 90.44 271 VAL A C 1
ATOM 2060 O O . VAL A 1 271 ? 15.895 -22.604 -31.507 1.00 90.44 271 VAL A O 1
ATOM 2063 N N . ALA A 1 272 ? 18.027 -22.821 -30.864 1.00 88.75 272 ALA A N 1
ATOM 2064 C CA . ALA A 1 272 ? 18.150 -21.467 -30.324 1.00 88.75 272 ALA A CA 1
ATOM 2065 C C . ALA A 1 272 ? 17.916 -20.374 -31.384 1.00 88.75 272 ALA A C 1
ATOM 2067 O O . ALA A 1 272 ? 17.442 -19.295 -31.051 1.00 88.75 272 ALA A O 1
ATOM 2068 N N . ILE A 1 273 ? 18.249 -20.627 -32.655 1.00 89.06 273 ILE A N 1
ATOM 2069 C CA . ILE A 1 273 ? 17.990 -19.683 -33.750 1.00 89.06 273 ILE A CA 1
ATOM 2070 C C . ILE A 1 273 ? 16.506 -19.669 -34.130 1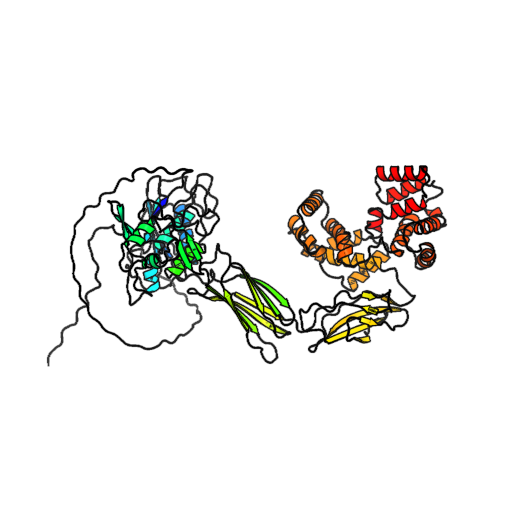.00 89.06 273 ILE A C 1
ATOM 2072 O O . ILE A 1 273 ? 15.969 -18.588 -34.365 1.00 89.06 273 ILE A O 1
ATOM 2076 N N . ASP A 1 274 ? 15.846 -20.827 -34.164 1.00 90.50 274 ASP A N 1
ATOM 2077 C CA . ASP A 1 274 ? 14.414 -20.916 -34.474 1.00 90.50 274 ASP A CA 1
ATOM 2078 C C . ASP A 1 274 ? 13.563 -20.243 -33.371 1.00 90.50 274 ASP A C 1
ATOM 2080 O O . ASP A 1 274 ? 12.615 -19.508 -33.669 1.00 90.50 274 ASP A O 1
ATOM 2084 N N . GLU A 1 275 ? 13.957 -20.402 -32.100 1.00 94.19 275 GLU A N 1
ATOM 2085 C CA . GLU A 1 275 ? 13.303 -19.782 -30.934 1.00 94.19 275 GLU A CA 1
ATOM 2086 C C . GLU A 1 275 ? 13.304 -18.244 -30.961 1.00 94.19 275 GLU A C 1
ATOM 2088 O O . GLU A 1 275 ? 12.341 -17.620 -30.518 1.00 94.19 275 GLU A O 1
ATOM 2093 N N . LEU A 1 276 ? 14.307 -17.605 -31.576 1.00 92.38 276 LEU A N 1
ATOM 2094 C CA . LEU A 1 276 ? 14.345 -16.143 -31.771 1.00 92.38 276 LEU A CA 1
ATOM 2095 C C . LEU A 1 276 ? 13.206 -15.599 -32.659 1.00 92.38 276 LEU A C 1
ATOM 2097 O O . LEU A 1 276 ? 13.061 -14.383 -32.796 1.00 92.38 276 LEU A O 1
ATOM 2101 N N . THR A 1 277 ? 12.407 -16.486 -33.258 1.00 92.88 277 THR A N 1
ATOM 2102 C CA . THR A 1 277 ? 11.217 -16.171 -34.063 1.00 92.88 277 THR A CA 1
ATOM 2103 C C . THR A 1 277 ? 9.966 -16.961 -33.643 1.00 92.88 277 THR A C 1
ATOM 2105 O O . THR A 1 277 ? 8.999 -17.024 -34.402 1.00 92.88 277 THR A O 1
ATOM 2108 N N . SER A 1 278 ? 9.958 -17.589 -32.455 1.00 91.50 278 SER A N 1
ATOM 2109 C CA . SER A 1 278 ? 8.871 -18.494 -32.029 1.00 91.50 278 SER A CA 1
ATOM 2110 C C . SER A 1 278 ? 7.630 -17.808 -31.447 1.00 91.50 278 SER A C 1
ATOM 2112 O O . SER A 1 278 ? 6.633 -18.480 -31.186 1.00 91.50 278 SER A O 1
ATOM 2114 N N . GLY A 1 279 ? 7.676 -16.496 -31.197 1.00 92.31 279 GLY A N 1
ATOM 2115 C CA . GLY A 1 279 ? 6.616 -15.753 -30.506 1.00 92.31 279 GLY A CA 1
ATOM 2116 C C . GLY A 1 279 ? 6.406 -16.167 -29.045 1.00 92.31 279 GLY A C 1
ATOM 2117 O O . GLY A 1 279 ? 5.344 -15.902 -28.491 1.00 92.31 279 GLY A O 1
ATOM 2118 N N . SER A 1 280 ? 7.367 -16.877 -28.435 1.00 91.81 280 SER A N 1
ATOM 2119 C CA . SER A 1 280 ? 7.167 -17.531 -27.130 1.00 91.81 280 SER A CA 1
ATOM 2120 C C . SER A 1 280 ? 8.325 -17.398 -26.130 1.00 91.81 280 SER A C 1
ATOM 2122 O O . SER A 1 280 ? 8.275 -17.995 -25.048 1.00 91.81 280 SER A O 1
ATOM 2124 N N . LEU A 1 281 ? 9.342 -16.598 -26.471 1.00 96.56 281 LEU A N 1
ATOM 2125 C CA . LEU A 1 281 ? 10.467 -16.288 -25.589 1.00 96.56 281 LEU A CA 1
ATOM 2126 C C . LEU A 1 281 ? 10.033 -15.498 -24.352 1.00 96.56 281 LEU A C 1
ATOM 2128 O O . LEU A 1 281 ? 9.054 -14.750 -24.363 1.00 96.56 281 LEU A O 1
ATOM 2132 N N . LYS A 1 282 ? 10.812 -15.638 -23.281 1.00 97.56 282 LYS A N 1
ATOM 2133 C CA . LYS A 1 282 ? 10.662 -14.889 -22.030 1.00 97.56 282 LYS A CA 1
ATOM 2134 C C . LYS A 1 282 ? 12.035 -14.496 -21.494 1.00 97.56 282 LYS A C 1
ATOM 2136 O O . LYS A 1 282 ? 13.022 -15.151 -21.808 1.00 97.56 282 LYS A O 1
ATOM 2141 N N . PHE A 1 283 ? 12.096 -13.482 -20.646 1.00 96.88 283 PHE A N 1
ATOM 2142 C CA . PHE A 1 283 ? 13.278 -13.150 -19.854 1.00 96.88 283 PHE A CA 1
ATOM 2143 C C . PHE A 1 283 ? 13.040 -13.545 -18.393 1.00 96.88 283 PHE A C 1
ATOM 2145 O O . PHE A 1 283 ? 11.996 -13.196 -17.846 1.00 96.88 283 PHE A O 1
ATOM 2152 N N . ASP A 1 284 ? 13.967 -14.273 -17.768 1.00 93.31 284 ASP A N 1
ATOM 2153 C CA . ASP A 1 284 ? 13.992 -14.543 -16.319 1.00 93.31 284 ASP A CA 1
ATOM 2154 C C . ASP A 1 284 ? 14.342 -13.246 -15.574 1.00 93.31 284 ASP A C 1
ATOM 2156 O O . ASP A 1 284 ? 15.451 -12.751 -15.727 1.00 93.31 284 ASP A O 1
ATOM 2160 N N . ILE A 1 285 ? 13.407 -12.678 -14.803 1.00 88.19 285 ILE A N 1
ATOM 2161 C CA . ILE A 1 285 ? 13.593 -11.408 -14.064 1.00 88.19 285 ILE A CA 1
ATOM 2162 C C . ILE A 1 285 ? 13.889 -11.636 -12.571 1.00 88.19 285 ILE A C 1
ATOM 2164 O O . ILE A 1 285 ? 13.713 -10.739 -11.744 1.00 88.19 285 ILE A O 1
ATOM 2168 N N . GLY A 1 286 ? 14.274 -12.858 -12.193 1.00 80.25 286 GLY A N 1
ATOM 2169 C CA . GLY A 1 286 ? 14.461 -13.233 -10.796 1.00 80.25 286 GLY A CA 1
ATOM 2170 C C . GLY A 1 286 ? 13.143 -13.479 -10.051 1.00 80.25 286 GLY A C 1
ATOM 2171 O O . GLY A 1 286 ? 12.048 -13.501 -10.619 1.00 80.25 286 GLY A O 1
ATOM 2172 N N . GLY A 1 287 ? 13.235 -13.777 -8.750 1.00 73.75 287 GLY A N 1
ATOM 2173 C CA . GLY A 1 287 ? 12.069 -14.090 -7.906 1.00 73.75 287 GLY A CA 1
ATOM 2174 C C . GLY A 1 287 ? 11.236 -15.305 -8.348 1.00 73.75 287 GLY A C 1
ATOM 2175 O O . GLY A 1 287 ? 10.114 -15.479 -7.876 1.00 73.75 287 GLY A O 1
ATOM 2176 N N . GLY A 1 288 ? 11.742 -16.126 -9.278 1.00 77.62 288 GLY A N 1
ATOM 2177 C CA . GLY A 1 288 ? 10.975 -17.193 -9.928 1.00 77.62 288 GLY A CA 1
ATOM 2178 C C . GLY A 1 288 ? 9.942 -16.694 -10.948 1.00 77.62 288 GLY A C 1
ATOM 2179 O O . GLY A 1 288 ? 8.963 -17.399 -11.201 1.00 77.62 288 GLY A O 1
ATOM 2180 N N . ARG A 1 289 ? 10.119 -15.488 -11.508 1.00 82.81 289 ARG A N 1
ATOM 2181 C CA . ARG A 1 289 ? 9.235 -14.901 -12.526 1.00 82.81 289 ARG A CA 1
ATOM 2182 C C . ARG A 1 289 ? 9.959 -14.646 -13.840 1.00 82.81 289 ARG A C 1
ATOM 2184 O O . ARG A 1 289 ? 11.170 -14.471 -13.889 1.00 82.81 289 ARG A O 1
ATOM 2191 N N . SER A 1 290 ? 9.172 -14.573 -14.906 1.00 91.56 290 SER A N 1
ATOM 2192 C CA . SER A 1 290 ? 9.658 -14.275 -16.248 1.00 91.56 290 SER A CA 1
ATOM 2193 C C . SER A 1 290 ? 8.662 -13.417 -17.018 1.00 91.56 290 SER A C 1
ATOM 2195 O O . SER A 1 290 ? 7.456 -13.650 -16.893 1.00 91.56 290 SER A O 1
ATOM 2197 N N . VAL A 1 291 ? 9.152 -12.507 -17.855 1.00 93.88 291 VAL A N 1
ATOM 2198 C CA . VAL A 1 291 ? 8.337 -11.586 -18.669 1.00 93.88 291 VAL A CA 1
ATOM 2199 C C . VAL A 1 291 ? 8.443 -11.968 -20.152 1.00 93.88 291 VAL A C 1
ATOM 2201 O O . VAL A 1 291 ? 9.549 -12.287 -20.589 1.00 93.88 291 VAL A O 1
ATOM 2204 N N . PRO A 1 292 ? 7.347 -11.993 -20.938 1.00 97.00 292 PRO A N 1
ATOM 2205 C CA . PRO A 1 292 ? 7.403 -12.300 -22.370 1.00 97.00 292 PRO A CA 1
ATOM 2206 C C . PRO A 1 292 ? 8.298 -11.332 -23.156 1.00 97.00 292 PRO A C 1
ATOM 2208 O O . PRO A 1 292 ? 8.268 -10.127 -22.920 1.00 97.00 292 PRO A O 1
ATOM 2211 N N . LEU A 1 293 ? 9.066 -11.862 -24.110 1.00 97.50 293 LEU A N 1
ATOM 2212 C CA . LEU A 1 293 ? 9.927 -11.100 -25.019 1.00 97.50 293 LEU A CA 1
ATOM 2213 C C . LEU A 1 293 ? 9.348 -11.078 -26.436 1.00 97.50 293 LEU A C 1
ATOM 2215 O O . LEU A 1 293 ? 8.841 -12.088 -26.924 1.00 97.50 293 LEU A O 1
ATOM 2219 N N . SER A 1 294 ? 9.522 -9.955 -27.133 1.00 95.56 294 SER A N 1
ATOM 2220 C CA . SER A 1 294 ? 9.107 -9.789 -28.529 1.00 95.56 294 SER A CA 1
ATOM 2221 C C . SER A 1 294 ? 9.907 -10.711 -29.461 1.00 95.56 294 SER A C 1
ATOM 2223 O O . SER A 1 294 ? 11.057 -10.432 -29.801 1.00 95.56 294 SER A O 1
ATOM 2225 N N . ALA A 1 295 ? 9.314 -11.825 -29.897 1.00 94.25 295 ALA A N 1
ATOM 2226 C CA . ALA A 1 295 ? 9.951 -12.821 -30.771 1.00 94.25 295 ALA A CA 1
ATOM 2227 C C . ALA A 1 295 ? 9.177 -13.014 -32.098 1.00 94.25 295 ALA A C 1
ATOM 2229 O O . ALA A 1 295 ? 8.668 -14.105 -32.354 1.00 94.25 295 ALA A O 1
ATOM 2230 N N . PRO A 1 296 ? 9.032 -11.970 -32.941 1.00 91.94 296 PRO A N 1
ATOM 2231 C CA . PRO A 1 296 ? 8.187 -12.005 -34.139 1.00 91.94 296 PRO A CA 1
ATOM 2232 C C . PRO A 1 296 ? 8.639 -13.041 -35.183 1.00 91.94 296 PRO A C 1
ATOM 2234 O O . PRO A 1 296 ? 9.827 -13.335 -35.298 1.00 91.94 296 PRO A O 1
ATOM 2237 N N . GLU A 1 297 ? 7.709 -13.491 -36.041 1.00 89.44 297 GLU A N 1
ATOM 2238 C CA . GLU A 1 297 ? 7.944 -14.470 -37.133 1.00 89.44 297 GLU A CA 1
ATOM 2239 C C . GLU A 1 297 ? 9.122 -14.119 -38.066 1.00 89.44 297 GLU A C 1
ATOM 2241 O O . GLU A 1 297 ? 9.659 -14.973 -38.775 1.00 89.44 297 GLU A O 1
ATOM 2246 N N . ARG A 1 298 ? 9.523 -12.844 -38.100 1.00 88.94 298 ARG A N 1
ATOM 2247 C CA . ARG A 1 298 ? 10.716 -12.365 -38.792 1.00 88.94 298 ARG A CA 1
ATOM 2248 C C . ARG A 1 298 ? 11.605 -11.618 -37.810 1.00 88.94 298 ARG A C 1
ATOM 2250 O O . ARG A 1 298 ? 11.230 -10.547 -37.344 1.00 88.94 298 ARG A O 1
ATOM 2257 N N . PHE A 1 299 ? 12.820 -12.124 -37.618 1.00 90.12 299 PHE A N 1
ATOM 2258 C CA . PHE A 1 299 ? 13.835 -11.471 -36.798 1.00 90.12 299 PHE A CA 1
ATOM 2259 C C . PHE A 1 299 ? 14.134 -10.036 -37.270 1.00 90.12 299 PHE A C 1
ATOM 2261 O O . PHE A 1 299 ? 14.421 -9.799 -38.451 1.00 90.12 299 PHE A O 1
ATOM 2268 N N . VAL A 1 300 ? 14.113 -9.093 -36.330 1.00 88.81 300 VAL A N 1
ATOM 2269 C CA . VAL A 1 300 ? 14.445 -7.677 -36.514 1.00 88.81 300 VAL A CA 1
ATOM 2270 C C . VAL A 1 300 ? 15.684 -7.361 -35.676 1.00 88.81 300 VAL A C 1
ATOM 2272 O O . VAL A 1 300 ? 15.666 -7.501 -34.455 1.00 88.81 300 VAL A O 1
ATOM 2275 N N . ASN A 1 301 ? 16.766 -6.940 -36.338 1.00 86.12 301 ASN A N 1
ATOM 2276 C CA . ASN A 1 301 ? 18.021 -6.572 -35.673 1.00 86.12 301 ASN A CA 1
ATOM 2277 C C . ASN A 1 301 ? 17.793 -5.432 -34.688 1.00 86.12 301 ASN A C 1
ATOM 2279 O O . ASN A 1 301 ? 17.245 -4.409 -35.092 1.00 86.12 301 ASN A O 1
ATOM 2283 N N . GLY A 1 302 ? 18.244 -5.611 -33.443 1.00 80.50 302 GLY A N 1
ATOM 2284 C CA . GLY A 1 302 ? 18.005 -4.634 -32.385 1.00 80.50 302 GLY A CA 1
ATOM 2285 C C . GLY A 1 302 ? 16.514 -4.382 -32.183 1.00 80.50 302 GLY A C 1
ATOM 2286 O O . GLY A 1 302 ? 16.071 -3.245 -32.171 1.00 80.50 302 GLY A O 1
ATOM 2287 N N . SER A 1 303 ? 15.702 -5.436 -32.123 1.00 88.19 303 SER A N 1
ATOM 2288 C CA . SER A 1 303 ? 14.324 -5.308 -31.649 1.00 88.19 303 SER A CA 1
ATOM 2289 C C . SER A 1 303 ? 13.774 -6.650 -31.192 1.00 88.19 303 SER A C 1
ATOM 2291 O O . SER A 1 303 ? 13.294 -6.753 -30.065 1.00 88.19 303 SER A O 1
ATOM 2293 N N . SER A 1 304 ? 13.929 -7.698 -32.010 1.00 91.50 304 SER A N 1
ATOM 2294 C CA . SER A 1 304 ? 13.635 -9.064 -31.575 1.00 91.50 304 SER A CA 1
ATOM 2295 C C . SER A 1 304 ? 14.433 -9.391 -30.314 1.00 91.50 304 SER A C 1
ATOM 2297 O O . SER A 1 304 ? 15.620 -9.076 -30.237 1.00 91.50 304 SER A O 1
ATOM 2299 N N . TYR A 1 305 ? 13.741 -9.978 -29.340 1.00 94.19 305 TYR A N 1
ATOM 2300 C CA . TYR A 1 305 ? 14.156 -10.409 -28.001 1.00 94.19 305 TYR A CA 1
ATOM 2301 C C . TYR A 1 305 ? 14.945 -9.406 -27.141 1.00 94.19 305 TYR A C 1
ATOM 2303 O O . TYR A 1 305 ? 15.366 -9.751 -26.046 1.00 94.19 305 TYR A O 1
ATOM 2311 N N . SER A 1 306 ? 15.096 -8.166 -27.607 1.00 94.81 306 SER A N 1
ATOM 2312 C CA . SER A 1 306 ? 15.651 -7.030 -26.860 1.00 94.81 306 SER A CA 1
ATOM 2313 C C . SER A 1 306 ? 14.558 -6.074 -26.369 1.00 94.81 306 SER A C 1
ATOM 2315 O O . SER A 1 306 ? 14.872 -5.045 -25.793 1.00 94.81 306 SER A O 1
ATOM 2317 N N . HIS A 1 307 ? 13.288 -6.419 -26.587 1.00 96.62 307 HIS A N 1
ATOM 2318 C CA . HIS A 1 307 ? 12.107 -5.758 -26.035 1.00 96.62 307 HIS A CA 1
ATOM 2319 C C . HIS A 1 307 ? 11.205 -6.803 -25.381 1.00 96.62 307 HIS A C 1
ATOM 2321 O O . HIS A 1 307 ? 11.200 -7.971 -25.799 1.00 96.62 307 HIS A O 1
ATOM 2327 N N . PHE A 1 308 ? 10.380 -6.375 -24.430 1.00 96.81 308 PHE A N 1
ATOM 2328 C CA . PHE A 1 308 ? 9.242 -7.174 -23.991 1.00 96.81 308 PHE A CA 1
ATOM 2329 C C . PHE A 1 308 ? 8.156 -7.254 -25.079 1.00 96.81 308 PHE A C 1
ATOM 2331 O O . PHE A 1 308 ? 8.197 -6.547 -26.088 1.00 96.81 308 PHE A O 1
ATOM 2338 N N . ASP A 1 309 ? 7.227 -8.193 -24.924 1.00 95.25 309 ASP A N 1
ATOM 2339 C CA . ASP A 1 309 ? 6.152 -8.417 -25.893 1.00 95.25 309 ASP A CA 1
ATOM 2340 C C . ASP A 1 309 ? 5.117 -7.276 -25.895 1.00 95.25 309 ASP A C 1
ATOM 2342 O O . ASP A 1 309 ? 4.616 -6.877 -24.848 1.00 95.25 309 ASP A O 1
ATOM 2346 N N . GLU A 1 310 ? 4.743 -6.806 -27.087 1.00 92.12 310 GLU A N 1
ATOM 2347 C CA . GLU A 1 310 ? 3.744 -5.741 -27.315 1.00 92.12 310 GLU A CA 1
ATOM 2348 C C . GLU A 1 310 ? 2.325 -6.124 -26.821 1.00 92.12 310 GLU A C 1
ATOM 2350 O O . GLU A 1 310 ? 1.428 -5.291 -26.751 1.00 92.12 310 GLU A O 1
ATOM 2355 N N . GLY A 1 311 ? 2.085 -7.395 -26.473 1.00 91.62 311 GLY A N 1
ATOM 2356 C CA . GLY A 1 311 ? 0.861 -7.844 -25.813 1.00 91.62 311 GLY A CA 1
ATOM 2357 C C . GLY A 1 311 ? 0.758 -7.475 -24.326 1.00 91.62 311 GLY A C 1
ATOM 2358 O O . GLY A 1 311 ? -0.284 -7.746 -23.721 1.00 91.62 311 GLY A O 1
ATOM 2359 N N . ILE A 1 312 ? 1.800 -6.889 -23.722 1.00 91.31 312 ILE A N 1
ATOM 2360 C CA . ILE A 1 312 ? 1.752 -6.337 -22.360 1.00 91.31 312 ILE A CA 1
ATOM 2361 C C . ILE A 1 312 ? 0.908 -5.046 -22.373 1.00 91.31 312 ILE A C 1
ATOM 2363 O O . ILE A 1 312 ? 1.234 -4.126 -23.118 1.00 91.31 312 ILE A O 1
ATOM 2367 N N . PRO A 1 313 ? -0.174 -4.941 -21.575 1.00 90.75 313 PRO A N 1
ATOM 2368 C CA . PRO A 1 313 ? -0.977 -3.720 -21.510 1.00 90.75 313 PRO A CA 1
ATOM 2369 C C . PRO A 1 313 ? -0.200 -2.534 -20.924 1.00 90.75 313 PRO A C 1
ATOM 2371 O O . PRO A 1 313 ? 0.591 -2.719 -20.003 1.00 90.75 313 PRO A O 1
ATOM 2374 N N . GLU A 1 314 ? -0.527 -1.320 -21.378 1.00 88.44 314 GLU A N 1
ATOM 2375 C CA . GLU A 1 314 ? 0.102 -0.046 -20.973 1.00 88.44 314 GLU A CA 1
ATOM 2376 C C . GLU A 1 314 ? 0.153 0.188 -19.445 1.00 88.44 314 GLU A C 1
ATOM 2378 O O . GLU A 1 314 ? 0.985 0.957 -18.971 1.00 88.44 314 GLU A O 1
ATOM 2383 N N . ASP A 1 315 ? -0.730 -0.452 -18.664 1.00 85.12 315 ASP A N 1
ATOM 2384 C CA . ASP A 1 315 ? -0.816 -0.326 -17.200 1.00 85.12 315 ASP A CA 1
ATOM 2385 C C . ASP A 1 315 ? -0.088 -1.437 -16.413 1.00 85.12 315 ASP A C 1
ATOM 2387 O O . ASP A 1 315 ? -0.176 -1.475 -15.182 1.00 85.12 315 ASP A O 1
ATOM 2391 N N . GLN A 1 316 ? 0.620 -2.347 -17.094 1.00 87.75 316 GLN A N 1
ATOM 2392 C CA . GLN A 1 316 ? 1.326 -3.476 -16.479 1.00 87.75 316 GLN A CA 1
ATOM 2393 C C . GLN A 1 316 ? 2.855 -3.289 -16.465 1.00 87.75 316 GLN A C 1
ATOM 2395 O O . GLN A 1 316 ? 3.419 -2.727 -17.406 1.00 87.75 316 GLN A O 1
ATOM 2400 N N . PRO A 1 317 ? 3.563 -3.831 -15.449 1.00 88.50 317 PRO A N 1
ATOM 2401 C CA . PRO A 1 317 ? 5.024 -3.849 -15.429 1.00 88.50 317 PRO A CA 1
ATOM 2402 C C . PRO A 1 317 ? 5.619 -4.477 -16.694 1.00 88.50 317 PRO A C 1
ATOM 2404 O O . PRO A 1 317 ? 5.216 -5.568 -17.107 1.00 88.50 317 PRO A O 1
ATOM 2407 N N . GLY A 1 318 ? 6.599 -3.796 -17.283 1.00 90.81 318 GLY A N 1
ATOM 2408 C CA . GLY A 1 318 ? 7.230 -4.153 -18.550 1.00 90.81 318 GLY A CA 1
ATOM 2409 C C . GLY A 1 318 ? 6.725 -3.354 -19.754 1.00 90.81 318 GLY A C 1
ATOM 2410 O O . GLY A 1 318 ? 7.424 -3.324 -20.764 1.00 90.81 318 GLY A O 1
ATOM 2411 N N . ALA A 1 319 ? 5.596 -2.642 -19.658 1.00 92.56 319 ALA A N 1
ATOM 2412 C CA . ALA A 1 319 ? 5.106 -1.801 -20.755 1.00 92.56 319 ALA A CA 1
ATOM 2413 C C . ALA A 1 319 ? 6.143 -0.750 -21.207 1.00 92.56 319 ALA A C 1
ATOM 2415 O O . ALA A 1 319 ? 6.268 -0.465 -22.388 1.00 92.56 319 ALA A O 1
ATOM 2416 N N . MET A 1 320 ? 6.995 -0.254 -20.300 1.00 92.88 320 MET A N 1
ATOM 2417 C CA . MET A 1 320 ? 8.077 0.680 -20.650 1.00 92.88 320 MET A CA 1
ATOM 2418 C C . MET A 1 320 ? 9.055 0.145 -21.702 1.00 92.88 320 MET A C 1
ATOM 2420 O O . MET A 1 320 ? 9.600 0.942 -22.453 1.00 92.88 320 MET A O 1
ATOM 2424 N N . MET A 1 321 ? 9.254 -1.175 -21.797 1.00 95.38 321 MET A N 1
ATOM 2425 C CA . MET A 1 321 ? 10.224 -1.806 -22.705 1.00 95.38 321 MET A CA 1
ATOM 2426 C C . MET A 1 321 ? 9.565 -2.587 -23.858 1.00 95.38 321 MET A C 1
ATOM 2428 O O . MET A 1 321 ? 10.187 -3.500 -24.411 1.00 95.38 321 MET A O 1
ATOM 2432 N N . THR A 1 322 ? 8.325 -2.260 -24.234 1.00 95.31 322 THR A N 1
ATOM 2433 C CA . THR A 1 322 ? 7.690 -2.747 -25.475 1.00 95.31 322 THR A CA 1
ATOM 2434 C C . THR A 1 322 ? 8.217 -1.982 -26.702 1.00 95.31 322 THR A C 1
ATOM 2436 O O . THR A 1 322 ? 8.623 -0.828 -26.579 1.00 95.31 322 THR A O 1
ATOM 2439 N N . PRO A 1 323 ? 8.276 -2.595 -27.901 1.00 90.94 323 PRO A N 1
ATOM 2440 C CA . PRO A 1 323 ? 8.953 -2.010 -29.068 1.00 90.94 323 PRO A CA 1
ATOM 2441 C C . PRO A 1 323 ? 8.274 -0.779 -29.691 1.00 90.94 323 PRO A C 1
ATOM 2443 O O . PRO A 1 323 ? 8.874 -0.131 -30.560 1.00 90.94 323 PRO A O 1
ATOM 2446 N N . ALA A 1 324 ? 7.034 -0.463 -29.316 1.00 89.19 324 ALA A N 1
ATOM 2447 C CA . ALA A 1 324 ? 6.359 0.753 -29.742 1.00 89.19 324 ALA A CA 1
ATOM 2448 C C . ALA A 1 324 ? 5.797 1.557 -28.562 1.00 89.19 324 ALA A C 1
ATOM 2450 O O . ALA A 1 324 ? 5.501 1.007 -27.507 1.00 89.19 324 ALA A O 1
ATOM 2451 N N . LEU A 1 325 ? 5.640 2.868 -28.780 1.00 89.38 325 LEU A N 1
ATOM 2452 C CA . LEU A 1 325 ? 4.960 3.780 -27.859 1.00 89.38 325 LEU A CA 1
ATOM 2453 C C . LEU A 1 325 ? 3.740 4.410 -28.550 1.00 89.38 325 LEU A C 1
ATOM 2455 O O . LEU A 1 325 ? 3.819 4.892 -29.691 1.00 89.38 325 LEU A O 1
ATOM 2459 N N . GLY A 1 326 ? 2.605 4.392 -27.859 1.00 85.31 326 GLY A N 1
ATOM 2460 C CA . GLY A 1 326 ? 1.327 4.940 -28.287 1.00 85.31 326 GLY A CA 1
ATOM 2461 C C . GLY A 1 326 ? 1.208 6.460 -28.151 1.00 85.31 326 GLY A C 1
ATOM 2462 O O . GLY A 1 326 ? 1.866 7.121 -27.348 1.00 85.31 326 GLY A O 1
ATOM 2463 N N . ASN A 1 327 ? 0.296 7.042 -28.933 1.00 86.12 327 ASN A N 1
ATOM 2464 C CA . ASN A 1 327 ? -0.059 8.457 -28.814 1.00 86.12 327 ASN A CA 1
ATOM 2465 C C . ASN A 1 327 ? -0.804 8.723 -27.498 1.00 86.12 327 ASN A C 1
ATOM 2467 O O . ASN A 1 327 ? -1.937 8.275 -27.327 1.00 86.12 327 ASN A O 1
ATOM 2471 N N . GLY A 1 328 ? -0.211 9.532 -26.623 1.00 85.56 328 GLY A N 1
ATOM 2472 C CA . GLY A 1 328 ? -0.722 9.821 -25.283 1.00 85.56 328 GLY A CA 1
ATOM 2473 C C . GLY A 1 328 ? -0.348 8.783 -24.220 1.00 85.56 328 GLY A C 1
ATOM 2474 O O . GLY A 1 328 ? -0.726 8.973 -23.066 1.00 85.56 328 GLY A O 1
ATOM 2475 N N . GLU A 1 329 ? 0.392 7.733 -24.584 1.00 89.75 329 GLU A N 1
ATOM 2476 C CA . GLU A 1 329 ? 0.917 6.742 -23.644 1.00 89.75 329 GLU A CA 1
ATOM 2477 C C . GLU A 1 329 ? 2.035 7.348 -22.773 1.00 89.75 329 GLU A C 1
ATOM 2479 O O . GLU A 1 329 ? 2.749 8.266 -23.193 1.00 89.75 329 GLU A O 1
ATOM 2484 N N . ILE A 1 330 ? 2.170 6.862 -21.534 1.00 91.62 330 ILE A N 1
ATOM 2485 C CA . ILE A 1 330 ? 3.125 7.378 -20.547 1.00 91.62 330 ILE A CA 1
ATOM 2486 C C . ILE A 1 330 ? 3.782 6.215 -19.799 1.00 91.62 330 ILE A C 1
ATOM 2488 O O . ILE A 1 330 ? 3.220 5.685 -18.845 1.00 91.62 330 ILE A O 1
ATOM 2492 N N . GLN A 1 331 ? 5.022 5.900 -20.160 1.00 92.00 331 GLN A N 1
ATOM 2493 C CA . GLN A 1 331 ? 5.851 4.883 -19.520 1.00 92.00 331 GLN A CA 1
ATOM 2494 C C . GLN A 1 331 ? 7.036 5.521 -18.783 1.00 92.00 331 GLN A C 1
ATOM 2496 O O . GLN A 1 331 ? 8.178 5.531 -19.237 1.00 92.00 331 GLN A O 1
ATOM 2501 N N . ARG A 1 332 ? 6.746 6.116 -17.619 1.00 90.69 332 ARG A N 1
ATOM 2502 C CA . ARG A 1 332 ? 7.709 6.909 -16.821 1.00 90.69 332 ARG A CA 1
ATOM 2503 C C . ARG A 1 332 ? 8.229 6.216 -15.560 1.00 90.69 332 ARG A C 1
ATOM 2505 O O . ARG A 1 332 ? 8.876 6.860 -14.729 1.00 90.69 332 ARG A O 1
ATOM 2512 N N . HIS A 1 333 ? 7.923 4.934 -15.402 1.00 86.06 333 HIS A N 1
ATOM 2513 C CA . HIS A 1 333 ? 8.256 4.143 -14.224 1.00 86.06 333 HIS A CA 1
ATOM 2514 C C . HIS A 1 333 ? 9.344 3.122 -14.560 1.00 86.06 333 HIS A C 1
ATOM 2516 O O . HIS A 1 333 ? 9.285 2.453 -15.587 1.00 86.06 333 HIS A O 1
ATOM 2522 N N . LEU A 1 334 ? 10.342 3.015 -13.682 1.00 89.19 334 LEU A N 1
ATOM 2523 C CA . LEU A 1 334 ? 11.315 1.928 -13.706 1.00 89.19 334 LEU A CA 1
ATOM 2524 C C . LEU A 1 334 ? 10.755 0.816 -12.816 1.00 89.19 334 LEU A C 1
ATOM 2526 O O . LEU A 1 334 ? 10.940 0.833 -11.602 1.00 89.19 334 LEU A O 1
ATOM 2530 N N . ASP A 1 335 ? 9.968 -0.067 -13.424 1.00 87.12 335 ASP A N 1
ATOM 2531 C CA . ASP A 1 335 ? 9.223 -1.116 -12.725 1.00 87.12 335 ASP A CA 1
ATOM 2532 C C . ASP A 1 335 ? 10.048 -2.400 -12.487 1.00 87.12 335 ASP A C 1
ATOM 2534 O O . ASP A 1 335 ? 11.187 -2.540 -12.947 1.00 87.12 335 ASP A O 1
ATOM 2538 N N . ALA A 1 336 ? 9.448 -3.364 -11.780 1.00 84.31 336 ALA A N 1
ATOM 2539 C CA . ALA A 1 336 ? 10.079 -4.637 -11.427 1.00 84.31 336 ALA A CA 1
ATOM 2540 C C . ALA A 1 336 ? 10.462 -5.532 -12.620 1.00 84.31 336 ALA A C 1
ATOM 2542 O O . ALA A 1 336 ? 11.336 -6.386 -12.472 1.00 84.31 336 ALA A O 1
ATOM 2543 N N . ALA A 1 337 ? 9.825 -5.384 -13.785 1.00 89.50 337 ALA A N 1
ATOM 2544 C CA . ALA A 1 337 ? 10.214 -6.112 -14.988 1.00 89.50 337 ALA A CA 1
ATOM 2545 C C . ALA A 1 337 ? 11.486 -5.505 -15.587 1.00 89.50 337 ALA A C 1
ATOM 2547 O O . ALA A 1 337 ? 12.437 -6.230 -15.873 1.00 89.50 337 ALA A O 1
ATOM 2548 N N . VAL A 1 338 ? 11.526 -4.179 -15.727 1.00 91.81 338 VAL A N 1
ATOM 2549 C CA . VAL A 1 338 ? 12.671 -3.450 -16.295 1.00 91.81 338 VAL A CA 1
ATOM 2550 C C . VAL A 1 338 ? 13.909 -3.582 -15.409 1.00 91.81 338 VAL A C 1
ATOM 2552 O O . VAL A 1 338 ? 14.979 -3.974 -15.875 1.00 91.81 338 VAL A O 1
ATOM 2555 N N . LEU A 1 339 ? 13.769 -3.271 -14.120 1.00 89.62 339 LEU A N 1
ATOM 2556 C CA . LEU A 1 339 ? 14.882 -3.309 -13.175 1.00 89.62 339 LEU A CA 1
ATOM 2557 C C . LEU A 1 339 ? 15.292 -4.753 -12.838 1.00 89.62 339 LEU A C 1
ATOM 2559 O O . LEU A 1 339 ? 16.480 -5.009 -12.646 1.00 89.62 339 LEU A O 1
ATOM 2563 N N . GLY A 1 340 ? 14.360 -5.712 -12.905 1.00 88.44 340 GLY A N 1
ATOM 2564 C CA . GLY A 1 340 ? 14.652 -7.142 -12.792 1.00 88.44 340 GLY A CA 1
ATOM 2565 C C . GLY A 1 340 ? 15.536 -7.677 -13.926 1.00 88.44 340 GLY A C 1
ATOM 2566 O O . GLY A 1 340 ? 16.366 -8.550 -13.689 1.00 88.44 340 GLY A O 1
ATOM 2567 N N . VAL A 1 341 ? 15.446 -7.125 -15.144 1.00 92.56 341 VAL A N 1
ATOM 2568 C CA . VAL A 1 341 ? 16.412 -7.440 -16.216 1.00 92.56 341 VAL A CA 1
ATOM 2569 C C . VAL A 1 341 ? 17.812 -6.953 -15.847 1.00 92.56 341 VAL A C 1
ATOM 2571 O O . VAL A 1 341 ? 18.781 -7.696 -16.013 1.00 92.56 341 VAL A O 1
ATOM 2574 N N . LEU A 1 342 ? 17.929 -5.727 -15.324 1.00 92.38 342 LEU A N 1
ATOM 2575 C CA . LEU A 1 342 ? 19.224 -5.157 -14.947 1.00 92.38 342 LEU A CA 1
ATOM 2576 C C . LEU A 1 342 ? 19.865 -5.885 -13.751 1.00 92.38 342 LEU A C 1
ATOM 2578 O O . LEU A 1 342 ? 21.061 -6.174 -13.800 1.00 92.38 342 LEU A O 1
ATOM 2582 N N . ASP A 1 343 ? 19.075 -6.254 -12.739 1.00 88.81 343 ASP A N 1
ATOM 2583 C CA . ASP A 1 343 ? 19.473 -7.122 -11.617 1.00 88.81 343 ASP A CA 1
ATOM 2584 C C . ASP A 1 343 ? 20.125 -8.421 -12.111 1.00 88.81 343 ASP A C 1
ATOM 2586 O O . ASP A 1 343 ? 21.242 -8.756 -11.716 1.00 88.81 343 ASP A O 1
ATOM 2590 N N . GLN A 1 344 ? 19.461 -9.123 -13.034 1.00 89.69 344 GLN A N 1
ATOM 2591 C CA . GLN A 1 344 ? 19.927 -10.420 -13.521 1.00 89.69 344 GLN A CA 1
ATOM 2592 C C . GLN A 1 344 ? 21.210 -10.319 -14.353 1.00 89.69 344 GLN A C 1
ATOM 2594 O O . GLN A 1 344 ? 22.111 -11.142 -14.174 1.00 89.69 344 GLN A O 1
ATOM 2599 N N . VAL A 1 345 ? 21.359 -9.296 -15.207 1.00 92.12 345 VAL A N 1
ATOM 2600 C CA . VAL A 1 345 ? 22.628 -9.099 -15.940 1.00 92.12 345 VAL A CA 1
ATOM 2601 C C . VAL A 1 345 ? 23.781 -8.626 -15.044 1.00 92.12 345 VAL A C 1
ATOM 2603 O O . VAL A 1 345 ? 24.942 -8.760 -15.434 1.00 92.12 345 VAL A O 1
ATOM 2606 N N . GLY A 1 346 ? 23.485 -8.152 -13.829 1.00 90.50 346 GLY A N 1
ATOM 2607 C CA . GLY A 1 346 ? 24.467 -7.913 -12.769 1.00 90.50 346 GLY A CA 1
ATOM 2608 C C . GLY A 1 346 ? 24.623 -6.459 -12.323 1.00 90.50 346 GLY A C 1
ATOM 2609 O O . GLY A 1 346 ? 25.688 -6.120 -11.812 1.00 90.50 346 GLY A O 1
ATOM 2610 N N . TRP A 1 347 ? 23.617 -5.604 -12.523 1.00 91.25 347 TRP A N 1
ATOM 2611 C CA . TRP A 1 347 ? 23.589 -4.270 -11.918 1.00 91.25 347 TRP A CA 1
ATOM 2612 C C . TRP A 1 347 ? 23.220 -4.334 -10.430 1.00 91.25 347 TRP A C 1
ATOM 2614 O O . TRP A 1 347 ? 22.267 -5.010 -10.037 1.00 91.25 347 TRP A O 1
ATOM 2624 N N . ASP A 1 348 ? 23.934 -3.557 -9.615 1.00 86.38 348 ASP A N 1
ATOM 2625 C CA . ASP A 1 348 ? 23.534 -3.256 -8.241 1.00 86.38 348 ASP A CA 1
ATOM 2626 C C . ASP A 1 348 ? 22.438 -2.168 -8.254 1.00 86.38 348 ASP A C 1
ATOM 2628 O O . ASP A 1 348 ? 22.581 -1.110 -8.874 1.00 86.38 348 ASP A O 1
ATOM 2632 N N . LEU A 1 349 ? 21.323 -2.435 -7.574 1.00 86.00 349 LEU A N 1
ATOM 2633 C CA . LEU A 1 349 ? 20.145 -1.560 -7.497 1.00 86.00 349 LEU A CA 1
ATOM 2634 C C . LEU A 1 349 ? 20.137 -0.764 -6.183 1.00 86.00 349 LEU A C 1
ATOM 2636 O O . LEU A 1 349 ? 20.565 -1.283 -5.147 1.00 86.00 349 LEU A O 1
ATOM 2640 N N . ASP A 1 350 ? 19.578 0.454 -6.167 1.00 84.69 350 ASP A N 1
ATOM 2641 C CA . ASP A 1 350 ? 19.448 1.211 -4.914 1.00 84.69 350 ASP A CA 1
ATOM 2642 C C . ASP A 1 350 ? 18.583 0.429 -3.908 1.00 84.69 350 ASP A C 1
ATOM 2644 O O . ASP A 1 350 ? 17.390 0.179 -4.105 1.00 84.69 350 ASP A O 1
ATOM 2648 N N . ALA A 1 351 ? 19.190 0.075 -2.772 1.00 76.38 351 ALA A N 1
ATOM 2649 C CA . ALA A 1 351 ? 18.576 -0.751 -1.738 1.00 76.38 351 ALA A CA 1
ATOM 2650 C C . ALA A 1 351 ? 17.272 -0.177 -1.133 1.00 76.38 351 ALA A C 1
ATOM 2652 O O . ALA A 1 351 ? 16.559 -0.914 -0.442 1.00 76.38 351 ALA A O 1
ATOM 2653 N N . ARG A 1 352 ? 16.942 1.106 -1.365 1.00 79.06 352 ARG A N 1
ATOM 2654 C CA . ARG A 1 352 ? 15.628 1.713 -1.073 1.00 79.06 352 ARG A CA 1
ATOM 2655 C C . ARG A 1 352 ? 14.515 1.048 -1.882 1.00 79.06 352 ARG A C 1
ATOM 2657 O O . ARG A 1 352 ? 13.499 0.694 -1.294 1.00 79.06 352 ARG A O 1
ATOM 2664 N N . LEU A 1 353 ? 14.732 0.814 -3.179 1.00 77.44 353 LEU A N 1
ATOM 2665 C CA . LEU A 1 353 ? 13.758 0.197 -4.093 1.00 77.44 353 LEU A CA 1
ATOM 2666 C C . LEU A 1 353 ? 13.509 -1.287 -3.787 1.00 77.44 353 LEU A C 1
ATOM 2668 O O . LEU A 1 353 ? 12.609 -1.904 -4.337 1.00 77.44 353 LEU A O 1
ATOM 2672 N N . LEU A 1 354 ? 14.310 -1.883 -2.908 1.00 76.31 354 LEU A N 1
ATOM 2673 C CA . LEU A 1 354 ? 14.200 -3.281 -2.493 1.00 76.31 354 LEU A CA 1
ATOM 2674 C C . LEU A 1 354 ? 13.703 -3.424 -1.044 1.00 76.31 354 LEU A C 1
ATOM 2676 O O . LEU A 1 354 ? 13.691 -4.526 -0.497 1.00 76.31 354 LEU A O 1
ATOM 2680 N N . THR A 1 355 ? 13.336 -2.318 -0.389 1.00 80.94 355 THR A N 1
ATOM 2681 C CA . THR A 1 355 ? 12.858 -2.320 1.001 1.00 80.94 355 THR A CA 1
ATOM 2682 C C . THR A 1 355 ? 11.348 -2.610 1.031 1.00 80.94 355 THR A C 1
ATOM 2684 O O . THR A 1 355 ? 10.590 -1.821 0.470 1.00 80.94 355 THR A O 1
ATOM 2687 N N . PRO A 1 356 ? 10.876 -3.697 1.675 1.00 83.56 356 PRO A N 1
ATOM 2688 C CA . PRO A 1 356 ? 9.442 -3.982 1.785 1.00 83.56 356 PRO A CA 1
ATOM 2689 C C . PRO A 1 356 ? 8.732 -2.967 2.698 1.00 83.56 356 PRO A C 1
ATOM 2691 O O . PRO A 1 356 ? 9.349 -2.393 3.594 1.00 83.56 356 PRO A O 1
ATOM 2694 N N . THR A 1 357 ? 7.424 -2.772 2.530 1.00 87.38 357 THR A N 1
ATOM 2695 C CA . THR A 1 357 ? 6.629 -1.894 3.407 1.00 87.38 357 THR A CA 1
ATOM 2696 C C . THR A 1 357 ? 5.888 -2.723 4.448 1.00 87.38 357 THR A C 1
ATOM 2698 O O . THR A 1 357 ? 5.086 -3.577 4.096 1.00 87.38 357 THR A O 1
ATOM 2701 N N . ILE A 1 358 ? 6.137 -2.492 5.742 1.00 89.44 358 ILE A N 1
ATOM 2702 C CA . ILE A 1 358 ? 5.340 -3.113 6.813 1.00 89.44 358 ILE A CA 1
ATOM 2703 C C . ILE A 1 358 ? 4.002 -2.374 6.908 1.00 89.44 358 ILE A C 1
ATOM 2705 O O . ILE A 1 358 ? 3.973 -1.199 7.271 1.00 89.44 358 ILE A O 1
ATOM 2709 N N . GLU A 1 359 ? 2.917 -3.079 6.594 1.00 88.44 359 GLU A N 1
ATOM 2710 C CA . GLU A 1 359 ? 1.550 -2.546 6.539 1.00 88.44 359 GLU A CA 1
ATOM 2711 C C . GLU A 1 359 ? 0.867 -2.578 7.910 1.00 88.44 359 GLU A C 1
ATOM 2713 O O . GLU A 1 359 ? 0.235 -1.606 8.322 1.00 88.44 359 GLU A O 1
ATOM 2718 N N . ASP A 1 360 ? 0.989 -3.702 8.626 1.00 87.69 360 ASP A N 1
ATOM 2719 C CA . ASP A 1 360 ? 0.342 -3.907 9.925 1.00 87.69 360 ASP A CA 1
ATOM 2720 C C . ASP A 1 360 ? 1.122 -4.886 10.816 1.00 87.69 360 ASP A C 1
ATOM 2722 O O . ASP A 1 360 ? 1.836 -5.777 10.342 1.00 87.69 360 ASP A O 1
ATOM 2726 N N . VAL A 1 361 ? 0.961 -4.724 12.131 1.00 87.62 361 VAL A N 1
ATOM 2727 C CA . VAL A 1 361 ? 1.522 -5.593 13.170 1.00 87.62 361 VAL A CA 1
ATOM 2728 C C . VAL A 1 361 ? 0.447 -5.859 14.224 1.00 87.62 361 VAL A C 1
ATOM 2730 O O . VAL A 1 361 ? 0.342 -5.144 15.227 1.00 87.62 361 VAL A O 1
ATOM 2733 N N . GLU A 1 362 ? -0.353 -6.909 14.032 1.00 85.69 362 GLU A N 1
ATOM 2734 C CA . GLU A 1 362 ? -1.367 -7.292 15.012 1.00 85.69 362 GLU A CA 1
ATOM 2735 C C . GLU A 1 362 ? -0.714 -7.993 16.214 1.00 85.69 362 GLU A C 1
ATOM 2737 O O . GLU A 1 362 ? 0.023 -8.974 16.081 1.00 85.69 362 GLU A O 1
ATOM 2742 N N . VAL A 1 363 ? -1.014 -7.512 17.422 1.00 80.75 363 VAL A N 1
ATOM 2743 C CA . VAL A 1 363 ? -0.453 -8.048 18.668 1.00 80.75 363 VAL A CA 1
ATOM 2744 C C . VAL A 1 363 ? -1.502 -8.823 19.442 1.00 80.75 363 VAL A C 1
ATOM 2746 O O . VAL A 1 363 ? -2.551 -8.291 19.819 1.00 80.75 363 VAL A O 1
ATOM 2749 N N . ARG A 1 364 ? -1.177 -10.074 19.764 1.00 78.06 364 ARG A N 1
ATOM 2750 C CA . ARG A 1 364 ? -1.965 -10.918 20.661 1.00 78.06 364 ARG A CA 1
ATOM 2751 C C . ARG A 1 364 ? -1.088 -11.467 21.795 1.00 78.06 364 ARG A C 1
ATOM 2753 O O . ARG A 1 364 ? 0.124 -11.274 21.828 1.00 78.06 364 ARG A O 1
ATOM 2760 N N . SER A 1 365 ? -1.702 -12.120 22.777 1.00 77.38 365 SER A N 1
ATOM 2761 C CA . SER A 1 365 ? -0.996 -12.676 23.936 1.00 77.38 365 SER A CA 1
ATOM 2762 C C . SER A 1 365 ? 0.031 -13.706 23.489 1.00 77.38 365 SER A C 1
ATOM 2764 O O . SER A 1 365 ? -0.341 -14.772 23.003 1.00 77.38 365 SER A O 1
ATOM 2766 N N . GLY A 1 366 ? 1.308 -13.401 23.700 1.00 79.06 366 GLY A N 1
ATOM 2767 C CA . GLY A 1 366 ? 2.419 -14.227 23.236 1.00 79.06 366 GLY A CA 1
ATOM 2768 C C . GLY A 1 366 ? 2.463 -14.427 21.720 1.00 79.06 366 GLY A C 1
ATOM 2769 O O . GLY A 1 366 ? 3.002 -15.433 21.267 1.00 79.06 366 GLY A O 1
ATOM 2770 N N . GLN A 1 367 ? 1.892 -13.508 20.936 1.00 85.19 367 GLN A N 1
ATOM 2771 C CA . GLN A 1 367 ? 1.820 -13.630 19.483 1.00 85.19 367 GLN A CA 1
ATOM 2772 C C . GLN A 1 367 ? 1.980 -12.270 18.784 1.00 85.19 367 GLN A C 1
ATOM 2774 O O . GLN A 1 367 ? 1.386 -11.275 19.194 1.00 85.19 367 GLN A O 1
ATOM 2779 N N . ILE A 1 368 ? 2.729 -12.257 17.682 1.00 89.19 368 ILE A N 1
ATOM 2780 C CA . ILE A 1 368 ? 2.748 -11.170 16.692 1.00 89.19 368 ILE A CA 1
ATOM 2781 C C . ILE A 1 368 ? 2.266 -11.746 15.363 1.00 89.19 368 ILE A C 1
ATOM 2783 O O . ILE A 1 368 ? 2.711 -12.820 14.964 1.00 89.19 368 ILE A O 1
ATOM 2787 N N . GLU A 1 369 ? 1.377 -11.049 14.668 1.00 89.50 369 GLU A N 1
ATOM 2788 C CA . GLU A 1 369 ? 1.074 -11.286 13.257 1.00 89.50 369 GLU A CA 1
ATOM 2789 C C . GLU A 1 369 ? 1.522 -10.059 12.464 1.00 89.50 369 GLU A C 1
ATOM 2791 O O . GLU A 1 369 ? 1.196 -8.933 12.821 1.00 89.50 369 GLU A O 1
ATOM 2796 N N . LEU A 1 370 ? 2.338 -10.277 11.440 1.00 92.81 370 LEU A N 1
ATOM 2797 C CA . LEU A 1 370 ? 2.969 -9.238 10.639 1.00 92.81 370 LEU A CA 1
ATOM 2798 C C . LEU A 1 370 ? 2.445 -9.323 9.212 1.00 92.81 370 LEU A C 1
ATOM 2800 O O . LEU A 1 370 ? 2.480 -10.405 8.621 1.00 92.81 370 LEU A O 1
ATOM 2804 N N . VAL A 1 371 ? 2.040 -8.180 8.665 1.00 88.94 371 VAL A N 1
ATOM 2805 C CA . VAL A 1 371 ? 1.692 -8.012 7.253 1.00 88.94 371 VAL A CA 1
ATOM 2806 C C . VAL A 1 371 ? 2.661 -7.016 6.627 1.00 88.94 371 VAL A C 1
ATOM 2808 O O . VAL A 1 371 ? 2.883 -5.933 7.172 1.00 88.94 371 VAL A O 1
ATOM 2811 N N . TRP A 1 372 ? 3.234 -7.367 5.481 1.00 90.19 372 TRP A N 1
ATOM 2812 C CA . TRP A 1 372 ? 4.031 -6.451 4.664 1.00 90.19 372 TRP A CA 1
ATOM 2813 C C . TRP A 1 372 ? 3.636 -6.558 3.193 1.00 90.19 372 TRP A C 1
ATOM 2815 O O . TRP A 1 372 ? 3.055 -7.564 2.781 1.00 90.19 372 TRP A O 1
ATOM 2825 N N . SER A 1 373 ? 3.955 -5.528 2.415 1.00 84.19 373 SER A N 1
ATOM 2826 C CA . SER A 1 373 ? 3.705 -5.467 0.981 1.00 84.19 373 SER A CA 1
ATOM 2827 C C . SER A 1 373 ? 4.929 -5.009 0.181 1.00 84.19 373 SER A C 1
ATOM 2829 O O . SER A 1 373 ? 5.886 -4.435 0.715 1.00 84.19 373 SER A O 1
ATOM 2831 N N . GLU A 1 374 ? 4.860 -5.245 -1.127 1.00 76.44 374 GLU A N 1
ATOM 2832 C CA . GLU A 1 374 ? 5.702 -4.629 -2.147 1.00 76.44 374 GLU A CA 1
ATOM 2833 C C . GLU A 1 374 ? 4.840 -3.873 -3.167 1.00 76.44 374 GLU A C 1
ATOM 2835 O O . GLU A 1 374 ? 3.805 -4.386 -3.591 1.00 76.44 374 GLU A O 1
ATOM 2840 N N . ASP A 1 375 ? 5.296 -2.711 -3.641 1.00 72.06 375 ASP A N 1
ATOM 2841 C CA . ASP A 1 375 ? 4.740 -2.060 -4.835 1.00 72.06 375 ASP A CA 1
ATOM 2842 C C . ASP A 1 375 ? 5.530 -2.515 -6.070 1.00 72.06 375 ASP A C 1
ATOM 2844 O O . ASP A 1 375 ? 6.655 -2.075 -6.303 1.00 72.06 375 ASP A O 1
ATOM 2848 N N . TRP A 1 376 ? 4.956 -3.403 -6.884 1.00 69.81 376 TRP A N 1
ATOM 2849 C CA . TRP A 1 376 ? 5.630 -3.937 -8.076 1.00 69.81 376 TRP A CA 1
ATOM 2850 C C . TRP A 1 376 ? 5.882 -2.891 -9.178 1.00 69.81 376 TRP A C 1
ATOM 2852 O O . TRP A 1 376 ? 6.650 -3.167 -10.098 1.00 69.81 376 TRP A O 1
ATOM 2862 N N . THR A 1 377 ? 5.284 -1.697 -9.088 1.00 66.19 377 THR A N 1
ATOM 2863 C CA . THR A 1 377 ? 5.578 -0.575 -9.998 1.00 66.19 377 THR A CA 1
ATOM 2864 C C . THR A 1 377 ? 6.823 0.220 -9.587 1.00 66.19 377 THR A C 1
ATOM 2866 O O . THR A 1 377 ? 7.314 1.027 -10.374 1.00 66.19 377 THR A O 1
ATOM 2869 N N . GLN A 1 378 ? 7.346 -0.002 -8.370 1.00 62.16 378 GLN A N 1
ATOM 2870 C CA . GLN A 1 378 ? 8.513 0.707 -7.820 1.00 62.16 378 GLN A CA 1
ATOM 2871 C C . GLN A 1 378 ? 9.602 -0.210 -7.243 1.00 62.16 378 GLN A C 1
ATOM 2873 O O . GLN A 1 378 ? 10.701 0.266 -6.955 1.00 62.16 378 GLN A O 1
ATOM 2878 N N . VAL A 1 379 ? 9.327 -1.504 -7.048 1.00 64.38 379 VAL A N 1
ATOM 2879 C CA . VAL A 1 379 ? 10.321 -2.454 -6.536 1.00 64.38 379 VAL A CA 1
ATOM 2880 C C . VAL A 1 379 ? 11.256 -2.921 -7.642 1.00 64.38 379 VAL A C 1
ATOM 2882 O O . VAL A 1 379 ? 10.809 -3.404 -8.673 1.00 64.38 379 VAL A O 1
ATOM 2885 N N . ALA A 1 380 ? 12.563 -2.807 -7.408 1.00 62.56 380 ALA A N 1
ATOM 2886 C CA . ALA A 1 380 ? 13.564 -2.955 -8.465 1.00 62.56 380 ALA A CA 1
ATOM 2887 C C . ALA A 1 380 ? 13.933 -4.407 -8.830 1.00 62.56 380 ALA A C 1
ATOM 2889 O O . ALA A 1 380 ? 14.329 -4.679 -9.955 1.00 62.56 380 ALA A O 1
ATOM 2890 N N . ALA A 1 381 ? 13.801 -5.357 -7.910 1.00 65.12 381 ALA A N 1
ATOM 2891 C CA . ALA A 1 381 ? 14.027 -6.775 -8.175 1.00 65.12 381 ALA A CA 1
ATOM 2892 C C . ALA A 1 381 ? 13.204 -7.616 -7.205 1.00 65.12 381 ALA A C 1
ATOM 2894 O O . ALA A 1 381 ? 12.963 -7.219 -6.063 1.00 65.12 381 ALA A O 1
ATOM 2895 N N . LEU A 1 382 ? 12.770 -8.789 -7.658 1.00 70.88 382 LEU A N 1
ATOM 2896 C CA . LEU A 1 382 ? 11.913 -9.674 -6.879 1.00 70.88 382 LEU A CA 1
ATOM 2897 C C . LEU A 1 382 ? 12.773 -10.583 -5.982 1.00 70.88 382 LEU A C 1
ATOM 2899 O O . LEU A 1 382 ? 13.433 -11.491 -6.499 1.00 70.88 382 LEU A O 1
ATOM 2903 N N . PRO A 1 383 ? 12.777 -10.399 -4.647 1.00 74.12 383 PRO A N 1
ATOM 2904 C CA . PRO A 1 383 ? 13.538 -11.276 -3.769 1.00 74.12 383 PRO A CA 1
ATOM 2905 C C . PRO A 1 383 ? 12.952 -12.690 -3.782 1.00 74.12 383 PRO A C 1
ATOM 2907 O O . PRO A 1 383 ? 11.741 -12.897 -3.879 1.00 74.12 383 PRO A O 1
ATOM 2910 N N . LEU A 1 384 ? 13.832 -13.683 -3.657 1.00 76.69 384 LEU A N 1
ATOM 2911 C CA . LEU A 1 384 ? 13.458 -15.101 -3.661 1.00 76.69 384 LEU A CA 1
ATOM 2912 C C . LEU A 1 384 ? 12.661 -15.462 -2.400 1.00 76.69 384 LEU A C 1
ATOM 2914 O O . LEU A 1 384 ? 11.719 -16.258 -2.441 1.00 76.69 384 LEU A O 1
ATOM 2918 N N . SER A 1 385 ? 13.043 -14.861 -1.276 1.00 82.62 385 SER A N 1
ATOM 2919 C CA . SER A 1 385 ? 12.360 -14.985 0.004 1.00 82.62 385 SER A CA 1
ATOM 2920 C C . SER A 1 385 ? 12.579 -13.750 0.876 1.00 82.62 385 SER A C 1
ATOM 2922 O O . SER A 1 385 ? 13.431 -12.906 0.600 1.00 82.62 385 SER A O 1
ATOM 2924 N N . TYR A 1 386 ? 11.811 -13.663 1.955 1.00 86.94 386 TYR A N 1
ATOM 2925 C CA . TYR A 1 386 ? 11.994 -12.726 3.048 1.00 86.94 386 TYR A CA 1
ATOM 2926 C C . TYR A 1 386 ? 12.339 -13.493 4.319 1.00 86.94 386 TYR A C 1
ATOM 2928 O O . TYR A 1 386 ? 11.571 -14.350 4.759 1.00 86.94 386 TYR A O 1
ATOM 2936 N N . ASP A 1 387 ? 13.466 -13.153 4.935 1.00 89.44 387 ASP A N 1
ATOM 2937 C CA . ASP A 1 387 ? 13.777 -13.558 6.298 1.00 89.44 387 ASP A CA 1
ATOM 2938 C C . ASP A 1 387 ? 13.097 -12.575 7.250 1.00 89.44 387 ASP A C 1
ATOM 2940 O O . ASP A 1 387 ? 13.532 -11.434 7.429 1.00 89.44 387 ASP A O 1
ATOM 2944 N N . VAL A 1 388 ? 12.005 -13.031 7.856 1.00 92.62 388 VAL A N 1
ATOM 2945 C CA . VAL A 1 388 ? 11.285 -12.290 8.886 1.00 92.62 388 VAL A CA 1
ATOM 2946 C C . VAL A 1 388 ? 11.806 -12.711 10.251 1.00 92.62 388 VAL A C 1
ATOM 2948 O O . VAL A 1 388 ? 11.821 -13.903 10.570 1.00 92.62 388 VAL A O 1
ATOM 2951 N N . THR A 1 389 ? 12.201 -11.755 11.087 1.00 91.44 389 THR A N 1
ATOM 2952 C CA . THR A 1 389 ? 12.648 -12.021 12.457 1.00 91.44 389 THR A CA 1
ATOM 2953 C C . THR A 1 389 ? 11.911 -11.170 13.483 1.00 91.44 389 THR A C 1
ATOM 2955 O O . THR A 1 389 ? 11.519 -10.033 13.231 1.00 91.44 389 THR A O 1
ATOM 2958 N N . VAL A 1 390 ? 11.720 -11.754 14.664 1.00 90.06 390 VAL A N 1
ATOM 2959 C CA . VAL A 1 390 ? 11.176 -11.112 15.860 1.00 90.06 390 VAL A CA 1
ATOM 2960 C C . VAL A 1 390 ? 12.215 -11.267 16.965 1.00 90.06 390 VAL A C 1
ATOM 2962 O O . VAL A 1 390 ? 12.456 -12.371 17.457 1.00 90.06 390 VAL A O 1
ATOM 2965 N N . GLY A 1 391 ? 12.870 -10.163 17.325 1.00 88.62 391 GLY A N 1
ATOM 2966 C CA . GLY A 1 391 ? 13.964 -10.115 18.295 1.00 88.62 391 GLY A CA 1
ATOM 2967 C C . GLY A 1 391 ? 13.638 -9.187 19.469 1.00 88.62 391 GLY A C 1
ATOM 2968 O O . GLY A 1 391 ? 13.270 -8.039 19.244 1.00 88.62 391 GLY A O 1
ATOM 2969 N N . PRO A 1 392 ? 13.739 -9.624 20.733 1.00 86.56 392 PRO A N 1
ATOM 2970 C CA . PRO A 1 392 ? 13.443 -8.757 21.875 1.00 86.56 392 PRO A CA 1
ATOM 2971 C C . PRO A 1 392 ? 14.510 -7.666 22.075 1.00 86.56 392 PRO A C 1
ATOM 2973 O O . PRO A 1 392 ? 15.693 -7.957 22.236 1.00 86.56 392 PRO A O 1
ATOM 2976 N N . LEU A 1 393 ? 14.076 -6.406 22.174 1.00 79.19 393 LEU A N 1
ATOM 2977 C CA . LEU A 1 393 ? 14.937 -5.230 22.404 1.00 79.19 393 LEU A CA 1
ATOM 2978 C C . LEU A 1 393 ? 15.346 -5.028 23.875 1.00 79.19 393 LEU A C 1
ATOM 2980 O O . LEU A 1 393 ? 16.218 -4.219 24.183 1.00 79.19 393 LEU A O 1
ATOM 2984 N N . THR A 1 394 ? 14.755 -5.819 24.774 1.00 66.50 394 THR A N 1
ATOM 2985 C CA . THR A 1 394 ? 14.973 -5.858 26.231 1.00 66.50 394 THR A CA 1
ATOM 2986 C C . THR A 1 394 ? 14.422 -4.679 27.047 1.00 66.50 394 THR A C 1
ATOM 2988 O O . THR A 1 394 ? 14.696 -3.509 26.806 1.00 66.50 394 THR A O 1
ATOM 2991 N N . SER A 1 395 ? 13.737 -5.026 28.140 1.00 50.12 395 SER A N 1
ATOM 2992 C CA . SER A 1 395 ? 13.759 -4.254 29.385 1.00 50.12 395 SER A CA 1
ATOM 2993 C C . SER A 1 395 ? 13.544 -5.206 30.569 1.00 50.12 395 SER A C 1
ATOM 2995 O O . SER A 1 395 ? 12.495 -5.837 30.670 1.00 50.12 395 SER A O 1
ATOM 2997 N N . SER A 1 396 ? 14.549 -5.318 31.446 1.00 42.25 396 SER A N 1
ATOM 2998 C CA . SER A 1 396 ? 14.525 -6.047 32.733 1.00 42.25 396 SER A CA 1
ATOM 2999 C C . SER A 1 396 ? 13.970 -7.488 32.729 1.00 42.25 396 SER A C 1
ATOM 3001 O O . SER A 1 396 ? 12.871 -7.744 33.217 1.00 42.25 396 SER A O 1
ATOM 3003 N N . GLY A 1 397 ? 14.778 -8.456 32.288 1.00 52.66 397 GLY A N 1
ATOM 3004 C CA . GLY A 1 397 ? 14.517 -9.892 32.462 1.00 52.66 397 GLY A CA 1
ATOM 3005 C C . GLY A 1 397 ? 15.546 -10.765 31.733 1.00 52.66 397 GLY A C 1
ATOM 3006 O O . GLY A 1 397 ? 16.412 -10.217 31.045 1.00 52.66 397 GLY A O 1
ATOM 3007 N N . PRO A 1 398 ? 15.475 -12.106 31.854 1.00 54.31 398 PRO A N 1
ATOM 3008 C CA . PRO A 1 398 ? 16.079 -13.001 30.872 1.00 54.31 398 PRO A CA 1
ATOM 3009 C C . PRO A 1 398 ? 15.534 -12.642 29.488 1.00 54.31 398 PRO A C 1
ATOM 3011 O O . PRO A 1 398 ? 14.330 -12.446 29.333 1.00 54.31 398 PRO A O 1
ATOM 3014 N N . VAL A 1 399 ? 16.422 -12.507 28.511 1.00 56.47 399 VAL A N 1
ATOM 3015 C CA . VAL A 1 399 ? 16.056 -12.125 27.146 1.00 56.47 399 VAL A CA 1
ATOM 3016 C C . VAL A 1 399 ? 15.612 -13.394 26.411 1.00 56.47 399 VAL A C 1
ATOM 3018 O O . VAL A 1 399 ? 16.405 -14.336 26.388 1.00 56.47 399 VAL A O 1
ATOM 3021 N N . PRO A 1 400 ? 14.383 -13.474 25.862 1.00 64.56 400 PRO A N 1
ATOM 3022 C CA . PRO A 1 400 ? 14.005 -14.612 25.029 1.00 64.56 400 PRO A CA 1
ATOM 3023 C C . PRO A 1 400 ? 14.862 -14.662 23.755 1.00 64.56 400 PRO A C 1
ATOM 3025 O O . PRO A 1 400 ? 15.386 -13.642 23.309 1.00 64.56 400 PRO A O 1
ATOM 3028 N N . ASP A 1 401 ? 15.016 -15.841 23.159 1.00 70.94 401 ASP A N 1
ATOM 3029 C CA . ASP A 1 401 ? 15.732 -15.954 21.888 1.00 70.94 401 ASP A CA 1
ATOM 3030 C C . ASP A 1 401 ? 14.938 -15.262 20.766 1.00 70.94 401 ASP A C 1
ATOM 3032 O O . ASP A 1 401 ? 13.704 -15.252 20.760 1.00 70.94 401 ASP A O 1
ATOM 3036 N N . SER A 1 402 ? 15.644 -14.678 19.798 1.00 77.75 402 SER A N 1
ATOM 3037 C CA . SER A 1 402 ? 15.024 -14.167 18.576 1.00 77.75 402 SER A CA 1
ATOM 3038 C C . SER A 1 402 ? 14.487 -15.315 17.724 1.00 77.75 402 SER A C 1
ATOM 3040 O O . SER A 1 402 ? 15.201 -16.289 17.477 1.00 77.75 402 SER A O 1
ATOM 3042 N N . VAL A 1 403 ? 13.270 -15.170 17.207 1.00 82.88 403 VAL A N 1
ATOM 3043 C CA . VAL A 1 403 ? 12.598 -16.186 16.385 1.00 82.88 403 VAL A CA 1
ATOM 3044 C C . VAL A 1 403 ? 12.574 -15.714 14.933 1.00 82.88 403 VAL A C 1
ATOM 3046 O O . VAL A 1 403 ? 12.258 -14.557 14.668 1.00 82.88 403 VAL A O 1
ATOM 3049 N N . GLY A 1 404 ? 12.913 -16.594 13.989 1.00 85.88 404 GLY A N 1
ATOM 3050 C CA . GLY A 1 404 ? 12.966 -16.280 12.559 1.00 85.88 404 GLY A CA 1
ATOM 3051 C C . GLY A 1 404 ? 12.134 -17.236 11.708 1.00 85.88 404 GLY A C 1
ATOM 3052 O O . GLY A 1 404 ? 11.969 -18.405 12.061 1.00 85.88 404 GLY A O 1
ATOM 3053 N N . ARG A 1 405 ? 11.615 -16.742 10.582 1.00 87.25 405 ARG A N 1
ATOM 3054 C CA . ARG A 1 405 ? 10.927 -17.517 9.542 1.00 87.25 405 ARG A CA 1
ATOM 3055 C C . ARG A 1 405 ? 11.340 -16.986 8.173 1.00 87.25 405 ARG A C 1
ATOM 3057 O O . ARG A 1 405 ? 11.329 -15.779 7.974 1.00 87.25 405 ARG A O 1
ATOM 3064 N N . SER A 1 406 ? 11.653 -17.881 7.238 1.00 87.69 406 SER A N 1
ATOM 3065 C CA . SER A 1 406 ? 11.838 -17.512 5.831 1.00 87.69 406 SER A CA 1
ATOM 3066 C C . SER A 1 406 ? 10.530 -17.757 5.077 1.00 87.69 406 SER A C 1
ATOM 3068 O O . SER A 1 406 ? 9.911 -18.812 5.243 1.00 87.69 406 SER A O 1
ATOM 3070 N N . VAL A 1 407 ? 10.085 -16.778 4.294 1.00 83.94 407 VAL A N 1
ATOM 3071 C CA . VAL A 1 407 ? 8.819 -16.787 3.542 1.00 83.94 407 VAL A CA 1
ATOM 3072 C C . VAL A 1 407 ? 9.138 -16.547 2.070 1.00 83.94 407 VAL A C 1
ATOM 3074 O O . VAL A 1 407 ? 9.914 -15.651 1.774 1.00 83.94 407 VAL A O 1
ATOM 3077 N N . ALA A 1 408 ? 8.589 -17.333 1.142 1.00 80.19 408 ALA A N 1
ATOM 3078 C CA . ALA A 1 408 ? 8.824 -17.121 -0.293 1.00 80.19 408 ALA A CA 1
ATOM 3079 C C . ALA A 1 408 ? 8.334 -15.729 -0.747 1.00 80.19 408 ALA A C 1
ATOM 3081 O O . ALA A 1 408 ? 7.359 -15.217 -0.197 1.00 80.19 408 ALA A O 1
ATOM 3082 N N . GLY A 1 409 ? 9.004 -15.124 -1.733 1.00 69.44 409 GLY A N 1
ATOM 3083 C CA . GLY A 1 409 ? 8.656 -13.787 -2.229 1.00 69.44 409 GLY A CA 1
ATOM 3084 C C . GLY A 1 409 ? 7.269 -13.706 -2.886 1.00 69.44 409 GLY A C 1
ATOM 3085 O O . GLY A 1 409 ? 6.805 -14.663 -3.511 1.00 69.44 409 GLY A O 1
ATOM 3086 N N . GLY A 1 410 ? 6.605 -12.550 -2.774 1.00 67.44 410 GLY A N 1
ATOM 3087 C CA . GLY A 1 410 ? 5.283 -12.297 -3.353 1.00 67.44 410 GLY A CA 1
ATOM 3088 C C . GLY A 1 410 ? 4.551 -11.130 -2.677 1.00 67.44 410 GLY A C 1
ATOM 3089 O O . GLY A 1 410 ? 4.706 -10.944 -1.479 1.00 67.44 410 GLY A O 1
ATOM 3090 N N . HIS A 1 411 ? 3.697 -10.438 -3.451 1.00 67.19 411 HIS A N 1
ATOM 3091 C CA . HIS A 1 411 ? 3.163 -9.074 -3.226 1.00 67.19 411 HIS A CA 1
ATOM 3092 C C . HIS A 1 411 ? 2.816 -8.688 -1.786 1.00 67.19 411 HIS A C 1
ATOM 3094 O O . HIS A 1 411 ? 2.949 -7.525 -1.404 1.00 67.19 411 HIS A O 1
ATOM 3100 N N . VAL A 1 412 ? 2.234 -9.625 -1.042 1.00 74.12 412 VAL A N 1
ATOM 3101 C CA . VAL A 1 412 ? 1.813 -9.430 0.338 1.00 74.12 412 VAL A CA 1
ATOM 3102 C C . VAL A 1 412 ? 2.256 -10.649 1.121 1.00 74.12 412 VAL A C 1
ATOM 3104 O O . VAL A 1 412 ? 1.770 -11.762 0.895 1.00 74.12 412 VAL A O 1
ATOM 3107 N N . GLY A 1 413 ? 3.164 -10.428 2.060 1.00 81.44 413 GLY A N 1
ATOM 3108 C CA . GLY A 1 413 ? 3.575 -11.435 3.016 1.00 81.44 413 GLY A CA 1
ATOM 3109 C C . GLY A 1 413 ? 2.777 -11.324 4.305 1.00 81.44 413 GLY A C 1
ATOM 3110 O O . GLY A 1 413 ? 2.554 -10.234 4.830 1.00 81.44 413 GLY A O 1
ATOM 3111 N N . VAL A 1 414 ? 2.370 -12.475 4.838 1.00 86.31 414 VAL A N 1
ATOM 3112 C CA . VAL A 1 414 ? 1.798 -12.583 6.182 1.00 86.31 414 VAL A CA 1
ATOM 3113 C C . VAL A 1 414 ? 2.580 -13.634 6.944 1.00 86.31 414 VAL A C 1
ATOM 3115 O O . VAL A 1 414 ? 2.701 -14.776 6.492 1.00 86.31 414 VAL A O 1
ATOM 3118 N N . VAL A 1 415 ? 3.097 -13.280 8.119 1.00 91.56 415 VAL A N 1
ATOM 3119 C CA . VAL A 1 415 ? 3.720 -14.265 9.002 1.00 91.56 415 VAL A CA 1
ATOM 3120 C C . VAL A 1 415 ? 3.344 -14.039 10.458 1.00 91.56 415 VAL A C 1
ATOM 3122 O O . VAL A 1 415 ? 3.246 -12.921 10.952 1.00 91.56 415 VAL A O 1
ATOM 3125 N N . ARG A 1 416 ? 3.150 -15.150 11.159 1.00 90.12 416 ARG A N 1
ATOM 3126 C CA . ARG A 1 416 ? 2.733 -15.203 12.554 1.00 90.12 416 ARG A CA 1
ATOM 3127 C C . ARG A 1 416 ? 3.852 -15.786 13.404 1.00 90.12 416 ARG A C 1
ATOM 3129 O O . ARG A 1 416 ? 4.394 -16.828 13.051 1.00 90.12 416 ARG A O 1
ATOM 3136 N N . PHE A 1 417 ? 4.159 -15.161 14.528 1.00 88.94 417 PHE A N 1
ATOM 3137 C CA . PHE A 1 417 ? 5.029 -15.686 15.575 1.00 88.94 417 PHE A CA 1
ATOM 3138 C C . PHE A 1 417 ? 4.186 -15.960 16.816 1.00 88.94 417 PHE A C 1
ATOM 3140 O O . PHE A 1 417 ? 3.350 -15.140 17.179 1.00 88.94 417 PHE A O 1
ATOM 3147 N N . ASP A 1 418 ? 4.413 -17.103 17.455 1.00 87.00 418 ASP A N 1
ATOM 3148 C CA . ASP A 1 418 ? 3.704 -17.581 18.644 1.00 87.00 418 ASP A CA 1
ATOM 3149 C C . ASP A 1 418 ? 4.720 -17.822 19.781 1.00 87.00 418 ASP A C 1
ATOM 3151 O O . ASP A 1 418 ? 5.929 -17.743 19.559 1.00 87.00 418 ASP A O 1
ATOM 3155 N N . GLU A 1 419 ? 4.235 -18.130 20.987 1.00 83.62 419 GLU A N 1
ATOM 3156 C CA . GLU A 1 419 ? 5.044 -18.429 22.189 1.00 83.62 419 GLU A CA 1
ATOM 3157 C C . GLU A 1 419 ? 5.974 -17.286 22.659 1.00 83.62 419 GLU A C 1
ATOM 3159 O O . GLU A 1 419 ? 6.905 -17.494 23.438 1.00 83.62 419 GLU A O 1
ATOM 3164 N N . LEU A 1 420 ? 5.690 -16.048 22.243 1.00 84.19 420 LEU A N 1
ATOM 3165 C CA . LEU A 1 420 ? 6.437 -14.859 22.654 1.00 84.19 420 LEU A CA 1
ATOM 3166 C C . LEU A 1 420 ? 6.159 -14.480 24.121 1.00 84.19 420 LEU A C 1
ATOM 3168 O O . LEU A 1 420 ? 5.102 -14.762 24.689 1.00 84.19 420 LEU A O 1
ATOM 3172 N N . GLN A 1 421 ? 7.103 -13.777 24.744 1.00 81.88 421 GLN A N 1
ATOM 3173 C CA . GLN A 1 421 ? 6.969 -13.294 26.113 1.00 81.88 421 GLN A CA 1
ATOM 3174 C C . GLN A 1 421 ? 6.182 -11.979 26.156 1.00 81.88 421 GLN A C 1
ATOM 3176 O O . GLN A 1 421 ? 6.585 -10.954 25.607 1.00 81.88 421 GLN A O 1
ATOM 3181 N N . ASN A 1 422 ? 5.072 -11.981 26.891 1.00 79.56 422 ASN A N 1
ATOM 3182 C CA . ASN A 1 422 ? 4.325 -10.762 27.176 1.00 79.56 422 ASN A CA 1
ATOM 3183 C C . ASN A 1 422 ? 5.099 -9.813 28.106 1.00 79.56 422 ASN A C 1
ATOM 3185 O O . ASN A 1 422 ? 5.796 -10.244 29.027 1.00 79.56 422 ASN A O 1
ATOM 3189 N N . GLY A 1 423 ? 4.931 -8.506 27.898 1.00 76.75 423 GLY A N 1
ATOM 3190 C CA . GLY A 1 423 ? 5.673 -7.453 28.594 1.00 76.75 423 GLY A CA 1
ATOM 3191 C C . GLY A 1 423 ? 7.018 -7.101 27.965 1.00 76.75 423 GLY A C 1
ATOM 3192 O O . GLY A 1 423 ? 7.709 -6.223 28.474 1.00 76.75 423 GLY A O 1
ATOM 3193 N N . THR A 1 424 ? 7.395 -7.770 26.876 1.00 80.81 424 THR A N 1
ATOM 3194 C CA . THR A 1 424 ? 8.646 -7.535 26.158 1.00 80.81 424 THR A CA 1
ATOM 3195 C C . THR A 1 424 ? 8.386 -6.707 24.899 1.00 80.81 424 THR A C 1
ATOM 3197 O O . THR A 1 424 ? 7.450 -6.980 24.146 1.00 80.81 424 THR A O 1
ATOM 3200 N N . THR A 1 425 ? 9.222 -5.691 24.670 1.00 86.44 425 THR A N 1
ATOM 3201 C CA . THR A 1 425 ? 9.293 -4.995 23.379 1.00 86.44 425 THR A CA 1
ATOM 3202 C C . THR A 1 425 ? 10.141 -5.812 22.416 1.00 86.44 425 THR A C 1
ATOM 3204 O O . THR A 1 425 ? 11.286 -6.147 22.731 1.00 86.44 425 THR A O 1
ATOM 3207 N N . TYR A 1 426 ? 9.593 -6.095 21.242 1.00 89.25 426 TYR A N 1
ATOM 3208 C CA . TYR A 1 426 ? 10.262 -6.766 20.139 1.00 89.25 426 TYR A CA 1
ATOM 3209 C C . TYR A 1 426 ? 10.536 -5.783 19.006 1.00 89.25 426 TYR A C 1
ATOM 3211 O O . TYR A 1 426 ? 9.700 -4.939 18.694 1.00 89.25 426 TYR A O 1
ATOM 3219 N N . GLU A 1 427 ? 11.698 -5.914 18.382 1.00 92.81 427 GLU A N 1
ATOM 3220 C CA . GLU A 1 427 ? 11.931 -5.480 17.013 1.00 92.81 427 GLU A CA 1
ATOM 3221 C C . GLU A 1 427 ? 11.394 -6.567 16.081 1.00 92.81 427 GLU A C 1
ATOM 3223 O O . GLU A 1 427 ? 11.701 -7.752 16.247 1.00 92.81 427 GLU A O 1
ATOM 3228 N N . VAL A 1 428 ? 10.573 -6.158 15.123 1.00 93.44 428 VAL A N 1
ATOM 3229 C CA . VAL A 1 428 ? 10.124 -6.980 14.003 1.00 93.44 428 VAL A CA 1
ATOM 3230 C C . VAL A 1 428 ? 10.878 -6.495 12.775 1.00 93.44 428 VAL A C 1
ATOM 3232 O O . VAL A 1 428 ? 10.933 -5.291 12.530 1.00 93.44 428 VAL A O 1
ATOM 3235 N N . SER A 1 429 ? 11.469 -7.418 12.025 1.00 92.69 429 SER A N 1
ATOM 3236 C CA . SER A 1 429 ? 12.309 -7.129 10.866 1.00 92.69 429 SER A CA 1
ATOM 3237 C C . SER A 1 429 ? 11.890 -8.000 9.688 1.00 92.69 429 SER A C 1
ATOM 3239 O O . SER A 1 429 ? 11.808 -9.217 9.838 1.00 92.69 429 SER A O 1
ATOM 3241 N N . VAL A 1 430 ? 11.630 -7.394 8.529 1.00 92.25 430 VAL A N 1
ATOM 3242 C CA . VAL A 1 430 ? 11.397 -8.082 7.250 1.00 92.25 430 VAL A CA 1
ATOM 3243 C C . VAL A 1 430 ? 12.589 -7.796 6.353 1.00 92.25 430 VAL A C 1
ATOM 3245 O O . VAL A 1 430 ? 12.786 -6.656 5.933 1.00 92.25 430 VAL A O 1
ATOM 3248 N N . ARG A 1 431 ? 13.398 -8.816 6.059 1.00 87.50 431 ARG A N 1
ATOM 3249 C CA . ARG A 1 431 ? 14.603 -8.670 5.239 1.00 87.50 431 ARG A CA 1
ATOM 3250 C C . ARG A 1 431 ? 14.473 -9.429 3.914 1.00 87.50 431 ARG A C 1
ATOM 3252 O O . ARG A 1 431 ? 14.322 -10.646 3.968 1.00 87.50 431 ARG A O 1
ATOM 3259 N N . PRO A 1 432 ? 14.600 -8.776 2.746 1.00 83.94 432 PRO A N 1
ATOM 3260 C CA . PRO A 1 432 ? 14.671 -9.479 1.465 1.00 83.94 432 PRO A CA 1
ATOM 3261 C C . PRO A 1 432 ? 15.942 -10.339 1.364 1.00 83.94 432 PRO A C 1
ATOM 3263 O O . PRO A 1 432 ? 17.011 -9.970 1.862 1.00 83.94 432 PRO A O 1
ATOM 3266 N N . VAL A 1 433 ? 15.825 -11.484 0.693 1.00 79.44 433 VAL A N 1
ATOM 3267 C CA . VAL A 1 433 ? 16.898 -12.455 0.449 1.00 79.44 433 VAL A CA 1
ATOM 3268 C C . VAL A 1 433 ? 17.000 -12.714 -1.056 1.00 79.44 433 VAL A C 1
ATOM 3270 O O . VAL A 1 433 ? 16.031 -13.104 -1.708 1.00 79.44 433 VAL A O 1
ATOM 3273 N N . GLY A 1 434 ? 18.189 -12.496 -1.615 1.00 68.50 434 GLY A N 1
ATOM 3274 C CA . GLY A 1 434 ? 18.455 -12.565 -3.052 1.00 68.50 434 GLY A CA 1
ATOM 3275 C C . GLY A 1 434 ? 19.872 -12.093 -3.383 1.00 68.50 434 GLY A C 1
ATOM 3276 O O . GLY A 1 434 ? 20.682 -11.911 -2.471 1.00 68.50 434 GLY A O 1
ATOM 3277 N N . ALA A 1 435 ? 20.161 -11.909 -4.675 1.00 53.28 435 ALA A N 1
ATOM 3278 C CA . ALA A 1 435 ? 21.435 -11.362 -5.147 1.00 53.28 435 ALA A CA 1
ATOM 3279 C C . ALA A 1 435 ? 21.610 -9.904 -4.689 1.00 53.28 435 ALA A C 1
ATOM 3281 O O . ALA A 1 435 ? 22.589 -9.592 -4.010 1.00 53.28 435 ALA A O 1
ATOM 3282 N N . ASN A 1 436 ? 20.599 -9.066 -4.935 1.00 57.16 436 ASN A N 1
ATOM 3283 C CA . ASN A 1 436 ? 20.527 -7.701 -4.431 1.00 57.16 436 ASN A CA 1
ATOM 3284 C C . ASN A 1 436 ? 19.738 -7.639 -3.112 1.00 57.16 436 ASN A C 1
ATOM 3286 O O . ASN A 1 436 ? 18.522 -7.831 -3.051 1.00 57.16 436 ASN A O 1
ATOM 3290 N N . VAL A 1 437 ? 20.456 -7.407 -2.009 1.00 61.56 437 VAL A N 1
ATOM 3291 C CA . VAL A 1 437 ? 19.885 -7.400 -0.655 1.00 61.56 437 VAL A CA 1
ATOM 3292 C C . VAL A 1 437 ? 19.409 -5.996 -0.293 1.00 61.56 437 VAL A C 1
ATOM 3294 O O . VAL A 1 437 ? 20.176 -5.175 0.213 1.00 61.56 437 VAL A O 1
ATOM 3297 N N . GLY A 1 438 ? 18.115 -5.747 -0.500 1.00 65.31 438 GLY A N 1
ATOM 3298 C CA . GLY A 1 438 ? 17.438 -4.548 -0.009 1.00 65.31 438 GLY A CA 1
ATOM 3299 C C . GLY A 1 438 ? 17.565 -4.337 1.500 1.00 65.31 438 GLY A C 1
ATOM 3300 O O . GLY A 1 438 ? 17.911 -5.247 2.266 1.00 65.31 438 GLY A O 1
ATOM 3301 N N . ARG A 1 439 ? 17.275 -3.114 1.958 1.00 76.88 439 ARG A N 1
ATOM 3302 C CA . ARG A 1 439 ? 17.313 -2.828 3.398 1.00 76.88 439 ARG A CA 1
ATOM 3303 C C . ARG A 1 439 ? 16.194 -3.601 4.108 1.00 76.88 439 ARG A C 1
ATOM 3305 O O . ARG A 1 439 ? 15.105 -3.740 3.556 1.00 76.88 439 ARG A O 1
ATOM 3312 N N . PRO A 1 440 ? 16.430 -4.100 5.334 1.00 84.38 440 PRO A N 1
ATOM 3313 C CA . PRO A 1 440 ? 15.351 -4.653 6.130 1.00 84.38 440 PRO A CA 1
ATOM 3314 C C . PRO A 1 440 ? 14.388 -3.535 6.535 1.00 84.38 440 PRO A C 1
ATOM 3316 O O . PRO A 1 440 ? 14.820 -2.481 7.008 1.00 84.38 440 PRO A O 1
ATOM 3319 N N . ALA A 1 441 ? 13.092 -3.788 6.405 1.00 88.19 441 ALA A N 1
ATOM 3320 C CA . ALA A 1 441 ? 12.079 -2.965 7.043 1.00 88.19 441 ALA A CA 1
ATOM 3321 C C . ALA A 1 441 ? 11.989 -3.367 8.514 1.00 88.19 441 ALA A C 1
ATOM 3323 O O . ALA A 1 441 ? 11.828 -4.551 8.810 1.00 88.19 441 ALA A O 1
ATOM 3324 N N . THR A 1 442 ? 12.105 -2.410 9.436 1.00 90.81 442 THR A N 1
ATOM 3325 C CA . THR A 1 442 ? 12.019 -2.686 10.874 1.00 90.81 442 THR A CA 1
ATOM 3326 C C . THR A 1 442 ? 10.974 -1.823 11.563 1.00 90.81 442 THR A C 1
ATOM 3328 O O . THR A 1 442 ? 10.763 -0.659 11.228 1.00 90.81 442 THR A O 1
ATOM 3331 N N . THR A 1 443 ? 10.314 -2.404 12.559 1.00 92.69 443 THR A N 1
ATOM 3332 C CA . THR A 1 443 ? 9.396 -1.704 13.460 1.00 92.69 443 THR A CA 1
ATOM 3333 C C . THR A 1 443 ? 9.483 -2.301 14.861 1.00 92.69 443 THR A C 1
ATOM 3335 O O . THR A 1 443 ? 10.035 -3.384 15.051 1.00 92.69 443 THR A O 1
ATOM 3338 N N . THR A 1 444 ? 8.968 -1.597 15.867 1.00 91.12 444 THR A N 1
ATOM 3339 C CA . THR A 1 444 ? 9.059 -2.027 17.270 1.00 91.12 444 THR A CA 1
ATOM 3340 C C . THR A 1 444 ? 7.684 -2.123 17.901 1.00 91.12 444 THR A C 1
ATOM 3342 O O . THR A 1 444 ? 6.854 -1.232 17.735 1.00 91.12 444 THR A O 1
ATOM 3345 N N . VAL A 1 445 ? 7.443 -3.208 18.634 1.00 88.69 445 VAL A N 1
ATOM 3346 C CA . VAL A 1 445 ? 6.121 -3.547 19.153 1.00 88.69 445 VAL A CA 1
ATOM 3347 C C . VAL A 1 445 ? 6.210 -4.110 20.569 1.00 88.69 445 VAL A C 1
ATOM 3349 O O . VAL A 1 445 ? 7.048 -4.958 20.870 1.00 88.69 445 VAL A O 1
ATOM 3352 N N . LEU A 1 446 ? 5.362 -3.616 21.470 1.00 85.81 446 LEU A N 1
ATOM 3353 C CA . LEU A 1 446 ? 5.286 -4.074 22.858 1.00 85.81 446 LEU A CA 1
ATOM 3354 C C . LEU A 1 446 ? 4.156 -5.090 23.005 1.00 85.81 446 LEU A C 1
ATOM 3356 O O . LEU A 1 446 ? 2.995 -4.732 22.814 1.00 85.81 446 LEU A O 1
ATOM 3360 N N . LEU A 1 447 ? 4.469 -6.319 23.427 1.00 82.06 447 LEU A N 1
ATOM 3361 C CA . LEU A 1 447 ? 3.425 -7.256 23.844 1.00 82.06 447 LEU A CA 1
ATOM 3362 C C . LEU A 1 447 ? 2.858 -6.831 25.211 1.00 82.06 447 LEU A C 1
ATOM 3364 O O . LEU A 1 447 ? 3.630 -6.717 26.167 1.00 82.06 447 LEU A O 1
ATOM 3368 N N . PRO A 1 448 ? 1.536 -6.625 25.358 1.00 76.00 448 PRO A N 1
ATOM 3369 C CA . PRO A 1 448 ? 0.930 -6.208 26.621 1.00 76.00 448 PRO A CA 1
ATOM 3370 C C . PRO A 1 448 ? 1.228 -7.164 27.801 1.00 76.00 448 PRO A C 1
ATOM 3372 O O . PRO A 1 448 ? 0.836 -8.331 27.764 1.00 76.00 448 PRO A O 1
ATOM 3375 N N . PRO A 1 449 ? 1.875 -6.696 28.893 1.00 74.75 449 PRO A N 1
ATOM 3376 C CA . PRO A 1 449 ? 2.194 -7.539 30.056 1.00 74.75 449 PRO A CA 1
ATOM 3377 C C . PRO A 1 449 ? 0.960 -7.953 30.867 1.00 74.75 449 PRO A C 1
ATOM 3379 O O . PRO A 1 449 ? 0.940 -9.013 31.488 1.00 74.75 449 PRO A O 1
ATOM 3382 N N . ASN A 1 450 ? -0.062 -7.099 30.894 1.00 79.06 450 ASN A N 1
ATOM 3383 C CA . ASN A 1 450 ? -1.265 -7.281 31.701 1.00 79.06 450 ASN A CA 1
ATOM 3384 C C . ASN A 1 450 ? -2.477 -7.569 30.806 1.00 79.06 450 ASN A C 1
ATOM 3386 O O . ASN A 1 450 ? -2.460 -7.197 29.629 1.00 79.06 450 ASN A O 1
ATOM 3390 N N . PRO A 1 451 ? -3.544 -8.202 31.329 1.00 76.75 451 PRO A N 1
ATOM 3391 C CA . PRO A 1 451 ? -4.690 -8.553 30.512 1.00 76.75 451 PRO A CA 1
ATOM 3392 C C . PRO A 1 451 ? -5.419 -7.291 30.052 1.00 76.75 451 PRO A C 1
ATOM 3394 O O . PRO A 1 451 ? -5.457 -6.274 30.755 1.00 76.75 451 PRO A O 1
ATOM 3397 N N . ASN A 1 452 ? -6.042 -7.371 28.880 1.00 72.06 452 ASN A N 1
ATOM 3398 C CA . ASN A 1 452 ? -6.852 -6.272 28.374 1.00 72.06 452 ASN A CA 1
ATOM 3399 C C . ASN A 1 452 ? -8.096 -6.032 29.256 1.00 72.06 452 ASN A C 1
ATOM 3401 O O . ASN A 1 452 ? -8.446 -6.848 30.113 1.00 72.06 452 ASN A O 1
ATOM 3405 N N . ARG A 1 453 ? -8.780 -4.900 29.052 1.00 80.12 453 ARG A N 1
ATOM 3406 C CA . ARG A 1 453 ? -10.037 -4.585 29.753 1.00 80.12 453 ARG A CA 1
ATOM 3407 C C . ARG A 1 453 ? -11.060 -5.721 29.561 1.00 80.12 453 ARG A C 1
ATOM 3409 O O . ARG A 1 453 ? -11.272 -6.171 28.434 1.00 80.12 453 ARG A O 1
ATOM 3416 N N . VAL A 1 454 ? -11.700 -6.168 30.649 1.00 78.44 454 VAL A N 1
ATOM 3417 C CA . VAL A 1 454 ? -12.795 -7.160 30.581 1.00 78.44 454 VAL A CA 1
ATOM 3418 C C . VAL A 1 454 ? -13.972 -6.594 29.786 1.00 78.44 454 VAL A C 1
ATOM 3420 O O . VAL A 1 454 ? -14.237 -5.392 29.844 1.00 78.44 454 VAL A O 1
ATOM 3423 N N . ARG A 1 455 ? -14.657 -7.437 29.012 1.00 77.62 455 ARG A N 1
ATOM 3424 C CA . ARG A 1 455 ? -15.753 -6.999 28.134 1.00 77.62 455 ARG A CA 1
ATOM 3425 C C . ARG A 1 455 ? -17.108 -7.286 28.781 1.00 77.62 455 ARG A C 1
ATOM 3427 O O . ARG A 1 455 ? -17.191 -8.135 29.661 1.00 77.62 455 ARG A O 1
ATOM 3434 N N . ASP A 1 456 ? -18.149 -6.574 28.351 1.00 76.88 456 ASP A N 1
ATOM 3435 C CA . ASP A 1 456 ? -19.550 -6.863 28.709 1.00 76.88 456 ASP A CA 1
ATOM 3436 C C . ASP A 1 456 ? -19.813 -6.923 30.224 1.00 76.88 456 ASP A C 1
ATOM 3438 O O . ASP A 1 456 ? -20.554 -7.777 30.706 1.00 76.88 456 ASP A O 1
ATOM 3442 N N . LEU A 1 457 ? -19.164 -6.031 30.982 1.00 77.88 457 LEU A N 1
ATOM 3443 C CA . LEU A 1 457 ? -19.356 -5.920 32.424 1.00 77.88 457 LEU A CA 1
ATOM 3444 C C . LEU A 1 457 ? -20.776 -5.416 32.722 1.00 77.88 457 LEU A C 1
ATOM 3446 O O . LEU A 1 457 ? -21.072 -4.235 32.539 1.00 77.88 457 LEU A O 1
ATOM 3450 N N . ALA A 1 458 ? -21.634 -6.316 33.187 1.00 73.25 458 ALA A N 1
ATOM 3451 C CA . ALA A 1 458 ? -23.059 -6.094 33.400 1.00 73.25 458 ALA A CA 1
ATOM 3452 C C . ALA A 1 458 ? -23.532 -6.752 34.705 1.00 73.25 458 ALA A C 1
ATOM 3454 O O . ALA A 1 458 ? -22.787 -7.490 35.351 1.00 73.25 458 ALA A O 1
ATOM 3455 N N . ILE A 1 459 ? -24.782 -6.494 35.090 1.00 69.00 459 ILE A N 1
ATOM 3456 C CA . ILE A 1 459 ? -25.444 -7.228 36.172 1.00 69.00 459 ILE A CA 1
ATOM 3457 C C . ILE A 1 459 ? -26.485 -8.171 35.592 1.00 69.00 459 ILE A C 1
ATOM 3459 O O . ILE A 1 459 ? -27.356 -7.763 34.830 1.00 69.00 459 ILE A O 1
ATOM 3463 N N . ASP A 1 460 ? -26.399 -9.421 36.025 1.00 65.81 460 ASP A N 1
ATOM 3464 C CA . ASP A 1 460 ? -27.447 -10.418 35.904 1.00 65.81 460 ASP A CA 1
ATOM 3465 C C . ASP A 1 460 ? -28.516 -10.139 36.973 1.00 65.81 460 ASP A C 1
ATOM 3467 O O . ASP A 1 460 ? -28.310 -10.370 38.172 1.00 65.81 460 ASP A O 1
ATOM 3471 N N . VAL A 1 461 ? -29.626 -9.545 36.528 1.00 51.81 461 VAL A N 1
ATOM 3472 C CA . VAL A 1 461 ? -30.801 -9.212 37.351 1.00 51.81 461 VAL A CA 1
ATOM 3473 C C . VAL A 1 461 ? -31.853 -10.322 37.361 1.00 51.81 461 VAL A C 1
ATOM 3475 O O . VAL A 1 461 ? -32.673 -10.344 38.278 1.00 51.81 461 VAL A O 1
ATOM 3478 N N . ASP A 1 462 ? -31.804 -11.247 36.399 1.00 46.66 462 ASP A N 1
ATOM 3479 C CA . ASP A 1 462 ? -32.774 -12.337 36.257 1.00 46.66 462 ASP A CA 1
ATOM 3480 C C . ASP A 1 462 ? -32.362 -13.587 37.060 1.00 46.66 462 ASP A C 1
ATOM 3482 O O . ASP A 1 462 ? -33.225 -14.362 37.479 1.00 46.66 462 ASP A O 1
ATOM 3486 N N . GLY A 1 463 ? -31.060 -13.765 37.332 1.00 49.62 463 GLY A N 1
ATOM 3487 C CA . GLY A 1 463 ? -30.510 -14.855 38.144 1.00 49.62 463 GLY A CA 1
ATOM 3488 C C . GLY A 1 463 ? -29.464 -14.403 39.175 1.00 49.62 463 GLY A C 1
ATOM 3489 O O . GLY A 1 463 ? -28.339 -14.038 38.839 1.00 49.62 463 GLY A O 1
ATOM 3490 N N . ASP A 1 464 ? -29.804 -14.526 40.460 1.00 49.97 464 ASP A N 1
ATOM 3491 C CA . ASP A 1 464 ? -28.903 -14.447 41.629 1.00 49.97 464 ASP A CA 1
ATOM 3492 C C . ASP A 1 464 ? -28.172 -13.117 41.917 1.00 49.97 464 ASP A C 1
ATOM 3494 O O . ASP A 1 464 ? -27.266 -13.113 42.751 1.00 49.97 464 ASP A O 1
ATOM 3498 N N . ARG A 1 465 ? -28.550 -11.983 41.300 1.00 69.00 465 ARG A N 1
ATOM 3499 C CA . ARG A 1 465 ? -27.914 -10.662 41.530 1.00 69.00 465 ARG A CA 1
ATOM 3500 C C . ARG A 1 465 ? -26.385 -10.734 41.414 1.00 69.00 465 ARG A C 1
ATOM 3502 O O . ARG A 1 465 ? -25.662 -10.516 42.386 1.00 69.00 465 ARG A O 1
ATOM 3509 N N . ALA A 1 466 ? -25.871 -11.053 40.234 1.00 80.06 466 ALA A N 1
ATOM 3510 C CA . ALA A 1 466 ? -24.431 -11.197 40.034 1.00 80.06 466 ALA A CA 1
ATOM 3511 C C . ALA A 1 466 ? -23.871 -10.151 39.074 1.00 80.06 466 ALA A C 1
ATOM 3513 O O . ALA A 1 466 ? -24.484 -9.815 38.066 1.00 80.06 466 ALA A O 1
ATOM 3514 N N . LEU A 1 467 ? -22.655 -9.693 39.351 1.00 85.62 467 LEU A N 1
ATOM 3515 C CA . LEU A 1 467 ? -21.823 -9.007 38.376 1.00 85.62 467 LEU A CA 1
ATOM 3516 C C . LEU A 1 467 ? -21.260 -10.070 37.421 1.00 85.62 467 LEU A C 1
ATOM 3518 O O . LEU A 1 467 ? -20.673 -11.053 37.873 1.00 85.62 467 LEU A O 1
ATOM 3522 N N . VAL A 1 468 ? -21.449 -9.893 36.118 1.00 85.56 468 VAL A N 1
ATOM 3523 C CA . VAL A 1 468 ? -20.993 -10.801 35.053 1.00 85.56 468 VAL A CA 1
ATOM 3524 C C . VAL A 1 468 ? -20.173 -10.032 34.026 1.00 85.56 468 VAL A C 1
ATOM 3526 O O . VAL A 1 468 ? -20.386 -8.841 33.820 1.00 85.56 468 VAL A O 1
ATOM 3529 N N . TRP A 1 469 ? -19.213 -10.699 33.394 1.00 89.62 469 TRP A N 1
ATOM 3530 C CA . TRP A 1 469 ? -18.413 -10.133 32.307 1.00 89.62 469 TRP A CA 1
ATOM 3531 C C . TRP A 1 469 ? -17.945 -11.235 31.351 1.00 89.62 469 TRP A C 1
ATOM 3533 O O . TRP A 1 469 ? -18.142 -12.425 31.594 1.00 89.62 469 TRP A O 1
ATOM 3543 N N . ARG A 1 470 ? -17.298 -10.857 30.248 1.00 88.06 470 ARG A N 1
ATOM 3544 C CA . ARG A 1 470 ? -16.538 -11.770 29.388 1.00 88.06 470 ARG A CA 1
ATOM 3545 C C . ARG A 1 470 ? -15.040 -11.573 29.605 1.00 88.06 470 ARG A C 1
ATOM 3547 O O . ARG A 1 470 ? -14.534 -10.446 29.647 1.00 88.06 470 ARG A O 1
ATOM 3554 N N . THR A 1 471 ? -14.325 -12.692 29.727 1.00 82.50 471 THR A N 1
ATOM 3555 C CA . THR A 1 471 ? -12.856 -12.739 29.718 1.00 82.50 471 THR A CA 1
ATOM 3556 C C . THR A 1 471 ? -12.333 -11.997 28.479 1.00 82.50 471 THR A C 1
ATOM 3558 O O . THR A 1 471 ? -12.862 -12.229 27.388 1.00 82.50 471 THR A O 1
ATOM 3561 N N . PRO A 1 472 ? -11.320 -11.117 28.594 1.00 68.25 472 PRO A N 1
ATOM 3562 C CA . PRO A 1 472 ? -10.747 -10.451 27.431 1.00 68.25 472 PRO A CA 1
ATOM 3563 C C . PRO A 1 472 ? -10.181 -11.487 26.456 1.00 68.25 472 PRO A C 1
ATOM 3565 O O . PRO A 1 472 ? -9.494 -12.419 26.878 1.00 68.25 472 PRO A O 1
ATOM 3568 N N . VAL A 1 473 ? -10.417 -11.304 25.154 1.00 58.16 473 VAL A N 1
ATOM 3569 C CA . VAL A 1 473 ? -9.668 -12.049 24.132 1.00 58.16 473 VAL A CA 1
ATOM 3570 C C . VAL A 1 473 ? -8.194 -11.675 24.282 1.00 58.16 473 VAL A C 1
ATOM 3572 O O . VAL A 1 473 ? -7.863 -10.501 24.468 1.00 58.16 473 VAL A O 1
ATOM 3575 N N . ALA A 1 474 ? -7.328 -12.685 24.297 1.00 55.31 474 ALA A N 1
ATOM 3576 C CA . ALA A 1 474 ? -5.984 -12.565 24.834 1.00 55.31 474 ALA A CA 1
ATOM 3577 C C . ALA A 1 474 ? -5.077 -11.720 23.925 1.00 55.31 474 ALA A C 1
ATOM 3579 O O . ALA A 1 474 ? -4.475 -12.238 22.989 1.00 55.31 474 ALA A O 1
ATOM 3580 N N . SER A 1 475 ? -4.955 -10.426 24.232 1.00 57.50 475 SER A N 1
ATOM 3581 C CA . SER A 1 475 ? -3.899 -9.546 23.711 1.00 57.50 475 SER A CA 1
ATOM 3582 C C . SER A 1 475 ? -2.771 -9.280 24.712 1.00 57.50 475 SER A C 1
ATOM 3584 O O . SER A 1 475 ? -1.826 -8.582 24.391 1.00 57.50 475 SER A O 1
ATOM 3586 N N . GLY A 1 476 ? -2.872 -9.835 25.916 1.00 66.12 476 GLY A N 1
ATOM 3587 C CA . GLY A 1 476 ? -1.815 -9.936 26.922 1.00 66.12 476 GLY A CA 1
ATOM 3588 C C . GLY A 1 476 ? -2.033 -11.222 27.721 1.00 66.12 476 GLY A C 1
ATOM 3589 O O . GLY A 1 476 ? -3.057 -11.880 27.515 1.00 66.12 476 GLY A O 1
ATOM 3590 N N . GLU A 1 477 ? -1.097 -11.573 28.609 1.00 71.69 477 GLU A N 1
ATOM 3591 C CA . GLU A 1 477 ? -1.094 -12.843 29.369 1.00 71.69 477 GLU A CA 1
ATOM 3592 C C . GLU A 1 477 ? -2.494 -13.294 29.843 1.00 71.69 477 GLU A C 1
ATOM 3594 O O . GLU A 1 477 ? -3.268 -12.460 30.338 1.00 71.69 477 GLU A O 1
ATOM 3599 N N . PRO A 1 478 ? -2.792 -14.609 29.809 1.00 76.69 478 PRO A N 1
ATOM 3600 C CA . PRO A 1 478 ? -4.058 -15.157 30.279 1.00 76.69 478 PRO A CA 1
ATOM 3601 C C . PRO A 1 478 ? -4.445 -14.692 31.686 1.00 76.69 478 PRO A C 1
ATOM 3603 O O . PRO A 1 478 ? -3.624 -14.629 32.605 1.00 76.69 478 PRO A O 1
ATOM 3606 N N . VAL A 1 479 ? -5.735 -14.409 31.863 1.00 84.31 479 VAL A N 1
ATOM 3607 C CA . VAL A 1 479 ? -6.300 -14.036 33.161 1.00 84.31 479 VAL A CA 1
ATOM 3608 C C . VAL A 1 479 ? -6.292 -15.247 34.098 1.00 84.31 479 VAL A C 1
ATOM 3610 O O . VAL A 1 479 ? -6.934 -16.254 33.807 1.00 84.31 479 VAL A O 1
ATOM 3613 N N . SER A 1 480 ? -5.603 -15.141 35.236 1.00 87.06 480 SER A N 1
ATOM 3614 C CA . SER A 1 480 ? -5.603 -16.158 36.299 1.00 87.06 480 SER A CA 1
ATOM 3615 C C . SER A 1 480 ? -6.700 -15.933 37.341 1.00 87.06 480 SER A C 1
ATOM 3617 O O . SER A 1 480 ? -7.159 -16.876 37.980 1.00 87.06 480 SER A O 1
ATOM 3619 N N . SER A 1 481 ? -7.099 -14.678 37.541 1.00 90.50 481 SER A N 1
ATOM 3620 C CA . SER A 1 481 ? -8.129 -14.261 38.494 1.00 90.50 481 SER A CA 1
ATOM 3621 C C . SER A 1 481 ? -8.663 -12.881 38.118 1.00 90.50 481 SER A C 1
ATOM 3623 O O . SER A 1 481 ? -8.112 -12.198 37.260 1.00 90.50 481 SER A O 1
ATOM 3625 N N . TYR A 1 482 ? -9.736 -12.448 38.762 1.00 93.38 482 TYR A N 1
ATOM 3626 C CA . TYR A 1 482 ? -10.280 -11.106 38.629 1.00 93.38 482 TYR A CA 1
ATOM 3627 C C . TYR A 1 482 ? -10.211 -10.405 39.974 1.00 93.38 482 TYR A C 1
ATOM 3629 O O . TYR A 1 482 ? -10.596 -10.976 40.995 1.00 93.38 482 TYR A O 1
ATOM 3637 N N . GLU A 1 483 ? -9.760 -9.157 39.962 1.00 95.25 483 GLU A N 1
ATOM 3638 C CA . GLU A 1 483 ? -10.043 -8.230 41.050 1.00 95.25 483 GLU A CA 1
ATOM 3639 C C . GLU A 1 483 ? -11.353 -7.520 40.730 1.00 95.25 483 GLU A C 1
ATOM 3641 O O . GLU A 1 483 ? -11.515 -6.957 39.643 1.00 95.25 483 GLU A O 1
ATOM 3646 N N . ILE A 1 484 ? -12.264 -7.534 41.696 1.00 94.19 484 ILE A N 1
ATOM 3647 C CA . ILE A 1 484 ? -13.480 -6.734 41.713 1.00 94.19 484 ILE A CA 1
ATOM 3648 C C . ILE A 1 484 ? -13.263 -5.657 42.766 1.00 94.19 484 ILE A C 1
ATOM 3650 O O . ILE A 1 484 ? -12.746 -5.924 43.847 1.00 94.19 484 ILE A O 1
ATOM 3654 N N . GLN A 1 485 ? -13.659 -4.429 42.479 1.00 94.62 485 GLN A N 1
ATOM 3655 C CA . GLN A 1 485 ? -13.757 -3.389 43.486 1.00 94.62 485 GLN A CA 1
ATOM 3656 C C . GLN A 1 485 ? -15.149 -2.797 43.486 1.00 94.62 485 GLN A C 1
ATOM 3658 O O . GLN A 1 485 ? -15.737 -2.589 42.427 1.00 94.62 485 GLN A O 1
ATOM 3663 N N . HIS A 1 486 ? -15.657 -2.507 44.678 1.00 90.00 486 HIS A N 1
ATOM 3664 C CA . HIS A 1 486 ? -16.953 -1.876 44.858 1.00 90.00 486 HIS A CA 1
ATOM 3665 C C . HIS A 1 486 ? -16.896 -0.774 45.916 1.00 90.00 486 HIS A C 1
ATOM 3667 O O . HIS A 1 486 ? -16.075 -0.804 46.835 1.00 90.00 486 HIS A O 1
ATOM 3673 N N . ARG A 1 487 ? -17.770 0.221 45.780 1.00 83.06 487 ARG A N 1
ATOM 3674 C CA . ARG A 1 487 ? -17.972 1.279 46.780 1.00 83.06 487 ARG A CA 1
ATOM 3675 C C . ARG A 1 487 ? -19.380 1.831 46.683 1.00 83.06 487 ARG A C 1
ATOM 3677 O O . ARG A 1 487 ? -19.931 1.906 45.587 1.00 83.06 487 ARG A O 1
ATOM 3684 N N . GLU A 1 488 ? -19.948 2.229 47.810 1.00 75.00 488 GLU A N 1
ATOM 3685 C CA . GLU A 1 488 ? -21.199 2.986 47.817 1.00 75.00 488 GLU A CA 1
ATOM 3686 C C . GLU A 1 488 ? -20.967 4.355 47.143 1.00 75.00 488 GLU A C 1
ATOM 3688 O O . GLU A 1 488 ? -19.884 4.925 47.241 1.00 75.00 488 GLU A O 1
ATOM 3693 N N . GLY A 1 489 ? -21.957 4.901 46.440 1.00 61.03 489 GLY A N 1
ATOM 3694 C CA . GLY A 1 489 ? -21.819 6.110 45.621 1.00 61.03 489 GLY A CA 1
ATOM 3695 C C . GLY A 1 489 ? -21.539 7.392 46.412 1.00 61.03 489 GLY A C 1
ATOM 3696 O O . GLY A 1 489 ? -21.080 8.371 45.831 1.00 61.03 489 GLY A O 1
ATOM 3697 N N . SER A 1 490 ? -21.800 7.372 47.719 1.00 61.66 490 SER A N 1
ATOM 3698 C CA . SER A 1 490 ? -21.455 8.405 48.703 1.00 61.66 490 SER A CA 1
ATOM 3699 C C . SER A 1 490 ? -20.008 8.297 49.213 1.00 61.66 490 SER A C 1
ATOM 3701 O O . SER A 1 490 ? -19.492 9.247 49.802 1.00 61.66 490 SER A O 1
ATOM 3703 N N . GLN A 1 491 ? -19.350 7.152 49.002 1.00 67.81 491 GLN A N 1
ATOM 3704 C CA . GLN A 1 491 ? -18.033 6.818 49.538 1.00 67.81 491 GLN A CA 1
ATOM 3705 C C . GLN A 1 491 ? -16.941 6.974 48.470 1.00 67.81 491 GLN A C 1
ATOM 3707 O O . GLN A 1 491 ? -17.144 6.730 47.280 1.00 67.81 491 GLN A O 1
ATOM 3712 N N . THR A 1 492 ? -15.745 7.378 48.894 1.00 71.44 492 THR A N 1
ATOM 3713 C CA . THR A 1 492 ? -14.587 7.555 48.004 1.00 71.44 492 THR A CA 1
ATOM 3714 C C . THR A 1 492 ? -13.699 6.315 47.937 1.00 71.44 492 THR A C 1
ATOM 3716 O O . THR A 1 492 ? -13.191 6.006 46.855 1.00 71.44 492 THR A O 1
ATOM 3719 N N . GLU A 1 493 ? -13.538 5.604 49.056 1.00 87.06 493 GLU A N 1
ATOM 3720 C CA . GLU A 1 493 ? -12.709 4.401 49.180 1.00 87.06 493 GLU A CA 1
ATOM 3721 C C . GLU A 1 493 ? -13.330 3.185 48.484 1.00 87.06 493 GLU A C 1
ATOM 3723 O O . GLU A 1 493 ? -14.537 2.963 48.542 1.00 87.06 493 GLU A O 1
ATOM 3728 N N . TRP A 1 494 ? -12.483 2.376 47.846 1.00 88.56 494 TRP A N 1
ATOM 3729 C CA . TRP A 1 494 ? -12.872 1.133 47.184 1.00 88.56 494 TRP A CA 1
ATOM 3730 C C . TRP A 1 494 ? -12.600 -0.071 48.087 1.00 88.56 494 TRP A C 1
ATOM 3732 O O . TRP A 1 494 ? -11.465 -0.287 48.513 1.00 88.56 494 TRP A O 1
ATOM 3742 N N . ARG A 1 495 ? -13.617 -0.904 48.312 1.00 91.88 495 ARG A N 1
ATOM 3743 C CA . ARG A 1 495 ? -13.444 -2.261 48.848 1.00 91.88 495 ARG A CA 1
ATOM 3744 C C . ARG A 1 495 ? -13.040 -3.191 47.709 1.00 91.88 495 ARG A C 1
ATOM 3746 O O . ARG A 1 495 ? -13.471 -2.975 46.579 1.00 91.88 495 ARG A O 1
ATOM 3753 N N . THR A 1 496 ? -12.187 -4.175 47.991 1.00 93.81 496 THR A N 1
ATOM 3754 C CA . THR A 1 496 ? -11.630 -5.090 46.980 1.00 93.81 496 THR A CA 1
ATOM 3755 C C . THR A 1 496 ? -11.989 -6.527 47.307 1.00 93.81 496 THR A C 1
ATOM 3757 O O . THR A 1 496 ? -11.749 -6.981 48.419 1.00 93.81 496 THR A O 1
ATOM 3760 N N . GLU A 1 497 ? -12.496 -7.221 46.301 1.00 94.25 497 GLU A N 1
ATOM 3761 C CA . GLU A 1 497 ? -12.891 -8.622 46.298 1.00 94.25 497 GLU A CA 1
ATOM 3762 C C . GLU A 1 497 ? -12.174 -9.350 45.153 1.00 94.25 497 GLU A C 1
ATOM 3764 O O . GLU A 1 497 ? -11.613 -8.726 44.245 1.00 94.25 497 GLU A O 1
ATOM 3769 N N . THR A 1 498 ? -12.179 -10.683 45.170 1.00 93.00 498 THR A N 1
ATOM 3770 C CA . THR A 1 498 ? -11.554 -11.488 44.107 1.00 93.00 498 THR A CA 1
ATOM 3771 C C . THR A 1 498 ? -12.481 -12.586 43.603 1.00 93.00 498 THR A C 1
ATOM 3773 O O . THR A 1 498 ? -13.260 -13.155 44.365 1.00 93.00 498 THR A O 1
ATOM 3776 N N . ALA A 1 499 ? -12.388 -12.903 42.311 1.00 92.25 499 ALA A N 1
ATOM 3777 C CA . ALA A 1 499 ? -13.086 -14.032 41.699 1.00 92.25 499 ALA A CA 1
ATOM 3778 C C . ALA A 1 499 ? -12.148 -14.843 40.798 1.00 92.25 499 ALA A C 1
ATOM 3780 O O . ALA A 1 499 ? -11.219 -14.316 40.190 1.00 92.25 499 ALA A O 1
ATOM 3781 N N . THR A 1 500 ? -12.415 -16.140 40.676 1.00 91.69 500 THR A N 1
ATOM 3782 C CA . THR A 1 500 ? -11.692 -17.071 39.789 1.00 91.69 500 THR A CA 1
ATOM 3783 C C . THR A 1 500 ? -12.451 -17.377 38.494 1.00 91.69 500 THR A C 1
ATOM 3785 O O . THR A 1 500 ? -11.938 -18.064 37.618 1.00 91.69 500 THR A O 1
ATOM 3788 N N . SER A 1 501 ? -13.670 -16.855 38.357 1.00 90.06 501 SER A N 1
ATOM 3789 C CA . SER A 1 501 ? -14.541 -17.002 37.187 1.00 90.06 501 SER A CA 1
ATOM 3790 C C . SER A 1 501 ? -15.069 -15.625 36.765 1.00 90.06 501 SER A C 1
ATOM 3792 O O . SER A 1 501 ? -15.008 -14.701 37.579 1.00 90.06 501 SER A O 1
ATOM 3794 N N . PRO A 1 502 ? -15.590 -15.448 35.536 1.00 91.12 502 PRO A N 1
ATOM 3795 C CA . PRO A 1 502 ? -16.059 -14.150 35.057 1.00 91.12 502 PRO A CA 1
ATOM 3796 C C . PRO A 1 502 ? -17.466 -13.769 35.582 1.00 91.12 502 PRO A C 1
ATOM 3798 O O . PRO A 1 502 ? -18.309 -13.240 34.856 1.00 91.12 502 PRO A O 1
ATOM 3801 N N . ARG A 1 503 ? -17.729 -14.095 36.853 1.00 90.81 503 ARG A N 1
ATOM 3802 C CA . ARG A 1 503 ? -18.956 -13.825 37.610 1.00 90.81 503 ARG A CA 1
ATOM 3803 C C . ARG A 1 503 ? -18.602 -13.630 39.087 1.00 90.81 503 ARG A C 1
ATOM 3805 O O . ARG A 1 503 ? -17.767 -14.361 39.623 1.00 90.81 503 ARG A O 1
ATOM 3812 N N . TRP A 1 504 ? -19.265 -12.687 39.749 1.00 92.12 504 TRP A N 1
ATOM 3813 C CA . TRP A 1 504 ? -19.169 -12.439 41.190 1.00 92.12 504 TRP A CA 1
ATOM 3814 C C . TRP A 1 504 ? -20.552 -12.086 41.758 1.00 92.12 504 TRP A C 1
ATOM 3816 O O . TRP A 1 504 ? -21.224 -11.193 41.246 1.00 92.12 504 TRP A O 1
ATOM 3826 N N . THR A 1 505 ? -21.002 -12.812 42.782 1.00 87.88 505 THR A N 1
ATOM 3827 C CA . THR A 1 505 ? -22.323 -12.620 43.408 1.00 87.88 505 THR A CA 1
ATOM 3828 C C . THR A 1 505 ? -22.335 -11.368 44.283 1.00 87.88 505 THR A C 1
ATOM 3830 O O . THR A 1 505 ? -21.416 -11.158 45.071 1.00 87.88 505 THR A O 1
ATOM 3833 N N . ILE A 1 506 ? -23.384 -10.551 44.170 1.00 82.81 506 ILE A N 1
ATOM 3834 C CA . ILE A 1 506 ? -23.494 -9.263 44.859 1.00 82.81 506 ILE A CA 1
ATOM 3835 C C . ILE A 1 506 ? -24.237 -9.443 46.190 1.00 82.81 506 ILE A C 1
ATOM 3837 O O . ILE A 1 506 ? -25.466 -9.362 46.248 1.00 82.81 506 ILE A O 1
ATOM 3841 N N . ASP A 1 507 ? -23.478 -9.644 47.267 1.00 83.06 507 ASP A N 1
ATOM 3842 C CA . ASP A 1 507 ? -23.982 -9.676 48.648 1.00 83.06 507 ASP A CA 1
ATOM 3843 C C . ASP A 1 507 ? -23.712 -8.330 49.344 1.00 83.06 507 ASP A C 1
ATOM 3845 O O . ASP A 1 507 ? -22.744 -8.159 50.085 1.00 83.06 507 ASP A O 1
ATOM 3849 N N . LEU A 1 508 ? -24.520 -7.319 49.001 1.00 77.75 508 LEU A N 1
ATOM 3850 C CA . LEU A 1 508 ? -24.399 -5.944 49.496 1.00 77.75 508 LEU A CA 1
ATOM 3851 C C . LEU A 1 508 ? -25.749 -5.403 49.978 1.00 77.75 508 LEU A C 1
ATOM 3853 O O . LEU A 1 508 ? -26.799 -5.699 49.400 1.00 77.75 508 LEU A O 1
ATOM 3857 N N . GLU A 1 509 ? -25.689 -4.562 51.011 1.00 72.62 509 GLU A N 1
ATOM 3858 C CA . GLU A 1 509 ? -26.840 -3.835 51.555 1.00 72.62 509 GLU A CA 1
ATOM 3859 C C . GLU A 1 509 ? -27.522 -2.941 50.498 1.00 72.62 509 GLU A C 1
ATOM 3861 O O . GLU A 1 509 ? -26.883 -2.525 49.525 1.00 72.62 509 GLU A O 1
ATOM 3866 N N . PRO A 1 510 ? -28.815 -2.605 50.669 1.00 63.44 510 PRO A N 1
ATOM 3867 C CA . PRO A 1 510 ? -29.496 -1.654 49.803 1.00 63.44 510 PRO A CA 1
ATOM 3868 C C . PRO A 1 510 ? -28.794 -0.289 49.752 1.00 63.44 510 PRO A C 1
ATOM 3870 O O . PRO A 1 510 ? -28.494 0.316 50.779 1.00 63.44 510 PRO A O 1
ATOM 3873 N N . GLY A 1 511 ? -28.563 0.214 48.543 1.00 59.88 511 GLY A N 1
ATOM 3874 C CA . GLY A 1 511 ? -27.844 1.454 48.284 1.00 59.88 511 GLY A CA 1
ATOM 3875 C C . GLY A 1 511 ? -27.430 1.566 46.819 1.00 59.88 511 GLY A C 1
ATOM 3876 O O . GLY A 1 511 ? -27.735 0.707 45.994 1.00 59.88 511 GLY A O 1
ATOM 3877 N N . ARG A 1 512 ? -26.706 2.630 46.473 1.00 59.78 512 ARG A N 1
ATOM 3878 C CA . ARG A 1 512 ? -26.168 2.830 45.120 1.00 59.78 512 ARG A CA 1
ATOM 3879 C C . ARG A 1 512 ? -24.666 2.592 45.112 1.00 59.78 512 ARG A C 1
ATOM 3881 O O . ARG A 1 512 ? -23.985 3.155 45.958 1.00 59.78 512 ARG A O 1
ATOM 3888 N N . TYR A 1 513 ? -24.149 1.812 44.166 1.00 71.56 513 TYR A N 1
ATOM 3889 C CA . TYR A 1 513 ? -22.762 1.340 44.164 1.00 71.56 513 TYR A CA 1
ATOM 3890 C C . TYR A 1 513 ? -22.069 1.499 42.810 1.00 71.56 513 TYR A C 1
ATOM 3892 O O . TYR A 1 513 ? -22.678 1.347 41.753 1.00 71.56 513 TYR A O 1
ATOM 3900 N N . TRP A 1 514 ? -20.767 1.767 42.861 1.00 72.62 514 TRP A N 1
ATOM 3901 C CA . TRP A 1 514 ? -19.845 1.563 41.747 1.00 72.62 514 TRP A CA 1
ATOM 3902 C C . TRP A 1 514 ? -19.267 0.161 41.827 1.00 72.62 514 TRP A C 1
ATOM 3904 O O . TRP A 1 514 ? -18.898 -0.267 42.921 1.00 72.62 514 TRP A O 1
ATOM 3914 N N . PHE A 1 515 ? -19.091 -0.489 40.680 1.00 84.56 515 PHE A N 1
ATOM 3915 C CA . PHE A 1 515 ? -18.270 -1.684 40.540 1.00 84.56 515 PHE A CA 1
ATOM 3916 C C . PHE A 1 515 ? -17.209 -1.459 39.476 1.00 84.56 515 PHE A C 1
ATOM 3918 O O . PHE A 1 515 ? -17.474 -0.856 38.439 1.00 84.56 515 PHE A O 1
ATOM 3925 N N . ARG A 1 516 ? -16.016 -2.003 39.684 1.00 90.56 516 ARG A N 1
ATOM 3926 C CA . ARG A 1 516 ? -15.024 -2.153 38.623 1.00 90.56 516 ARG A CA 1
ATOM 3927 C C . ARG A 1 516 ? -14.350 -3.506 38.694 1.00 90.56 516 ARG A C 1
ATOM 3929 O O . ARG A 1 516 ? -14.118 -4.023 39.779 1.00 90.56 516 ARG A O 1
ATOM 3936 N N . VAL A 1 517 ? -14.035 -4.069 37.537 1.00 92.50 517 VAL A N 1
ATOM 3937 C CA . VAL A 1 517 ? -13.414 -5.386 37.400 1.00 92.50 517 VAL A CA 1
ATOM 3938 C C . VAL A 1 517 ? -12.214 -5.286 36.475 1.00 92.50 517 VAL A C 1
ATOM 3940 O O . VAL A 1 517 ? -12.272 -4.628 35.434 1.00 92.50 517 VAL A O 1
ATOM 3943 N N . ARG A 1 518 ? -11.120 -5.956 36.834 1.00 90.00 518 ARG A N 1
ATOM 3944 C CA . ARG A 1 518 ? -9.983 -6.182 35.937 1.00 90.00 518 ARG A CA 1
ATOM 3945 C C . ARG A 1 518 ? -9.566 -7.641 35.959 1.00 90.00 518 ARG A C 1
ATOM 3947 O O . ARG A 1 518 ? -9.612 -8.288 37.003 1.00 90.00 518 ARG A O 1
ATOM 3954 N N . GLY A 1 519 ? -9.115 -8.139 34.811 1.00 88.75 519 GLY A N 1
ATOM 3955 C CA . GLY A 1 519 ? -8.345 -9.375 34.773 1.00 88.75 519 GLY A CA 1
ATOM 3956 C C . GLY A 1 519 ? -6.998 -9.161 35.460 1.00 88.75 519 GLY A C 1
ATOM 3957 O O . GLY A 1 519 ? -6.359 -8.126 35.270 1.00 88.75 519 GLY A O 1
ATOM 3958 N N . VAL A 1 520 ? -6.573 -10.134 36.250 1.00 86.62 520 VAL A N 1
ATOM 3959 C CA . VAL A 1 520 ? -5.273 -10.205 36.915 1.00 86.62 520 VAL A CA 1
ATOM 3960 C C . VAL A 1 520 ? -4.559 -11.454 36.417 1.00 86.62 520 VAL A C 1
ATOM 3962 O O . VAL A 1 520 ? -5.179 -12.497 36.198 1.00 86.62 520 VAL A O 1
ATOM 3965 N N . ASN A 1 521 ? -3.255 -11.337 36.210 1.00 83.50 521 ASN A N 1
ATOM 3966 C CA . ASN A 1 521 ? -2.371 -12.434 35.841 1.00 83.50 521 ASN A CA 1
ATOM 3967 C C . ASN A 1 521 ? -1.189 -12.514 36.832 1.00 83.50 521 ASN A C 1
ATOM 3969 O O . ASN A 1 521 ? -1.147 -11.807 37.839 1.00 83.50 521 ASN A O 1
ATOM 3973 N N . ARG A 1 522 ? -0.190 -13.348 36.526 1.00 78.56 522 ARG A N 1
ATOM 3974 C CA . ARG A 1 522 ? 1.043 -13.508 37.325 1.00 78.56 522 ARG A CA 1
ATOM 3975 C C . ARG A 1 522 ? 1.945 -12.259 37.420 1.00 78.56 522 ARG A C 1
ATOM 3977 O O . ARG A 1 522 ? 2.852 -12.248 38.244 1.00 78.56 522 ARG A O 1
ATOM 3984 N N . ILE A 1 523 ? 1.757 -11.271 36.544 1.00 71.12 523 ILE A N 1
ATOM 3985 C CA . ILE A 1 523 ? 2.539 -10.026 36.435 1.00 71.12 523 ILE A CA 1
ATOM 3986 C C . ILE A 1 523 ? 1.824 -8.881 37.169 1.00 71.12 523 ILE A C 1
ATOM 3988 O O . ILE A 1 523 ? 2.464 -8.103 37.877 1.00 71.12 523 ILE A O 1
ATOM 3992 N N . GLY A 1 524 ? 0.499 -8.790 37.044 1.00 75.69 524 GLY A N 1
ATOM 3993 C CA . GLY A 1 524 ? -0.312 -7.792 37.727 1.00 75.69 524 GLY A CA 1
ATOM 3994 C C . GLY A 1 524 ? -1.744 -7.687 37.205 1.00 75.69 524 GLY A C 1
ATOM 3995 O O . GLY A 1 524 ? -2.248 -8.526 36.455 1.00 75.69 524 GLY A O 1
ATOM 3996 N N . GLY A 1 525 ? -2.425 -6.629 37.644 1.00 81.06 525 GLY A N 1
ATOM 3997 C CA . GLY A 1 525 ? -3.778 -6.308 37.207 1.00 81.06 525 GLY A CA 1
ATOM 3998 C C . GLY A 1 525 ? -3.804 -5.495 35.915 1.00 81.06 525 GLY A C 1
ATOM 3999 O O . GLY A 1 525 ? -3.086 -4.505 35.774 1.00 81.06 525 GLY A O 1
ATOM 4000 N N . GLY A 1 526 ? -4.688 -5.892 35.004 1.00 80.94 526 GLY A N 1
ATOM 4001 C CA . GLY A 1 526 ? -5.000 -5.202 33.758 1.00 80.94 526 GLY A CA 1
ATOM 4002 C C . GLY A 1 526 ? -5.809 -3.920 33.930 1.00 80.94 526 GLY A C 1
ATOM 4003 O O . GLY A 1 526 ? -5.932 -3.350 35.020 1.00 80.94 526 GLY A O 1
ATOM 4004 N N . VAL A 1 527 ? -6.384 -3.465 32.820 1.00 82.56 527 VAL A N 1
ATOM 4005 C CA . VAL A 1 527 ? -7.211 -2.253 32.785 1.00 82.56 527 VAL A CA 1
ATOM 4006 C C . VAL A 1 527 ? -8.576 -2.527 33.421 1.00 82.56 527 VAL A C 1
ATOM 4008 O O . VAL A 1 527 ? -9.274 -3.468 33.043 1.00 82.56 527 VAL A O 1
ATOM 4011 N N . TRP A 1 528 ? -8.988 -1.664 34.352 1.00 84.88 528 TRP A N 1
ATOM 4012 C CA . TRP A 1 528 ? -10.333 -1.688 34.925 1.00 84.88 528 TRP A CA 1
ATOM 4013 C C . TRP A 1 528 ? -11.401 -1.417 33.850 1.00 84.88 528 TRP A C 1
ATOM 4015 O O . TRP A 1 528 ? -11.338 -0.415 33.125 1.00 84.88 528 TRP A O 1
ATOM 4025 N N . ALA A 1 529 ? -12.403 -2.291 33.769 1.00 78.81 529 ALA A N 1
ATOM 4026 C CA . ALA A 1 529 ? -13.744 -1.938 33.316 1.00 78.81 529 ALA A CA 1
ATOM 4027 C C . ALA A 1 529 ? -14.532 -1.460 34.541 1.00 78.81 529 ALA A C 1
ATOM 4029 O O . ALA A 1 529 ? -14.460 -2.104 35.582 1.00 78.81 529 ALA A O 1
ATOM 4030 N N . GLU A 1 530 ? -15.253 -0.347 34.443 1.00 80.44 530 GLU A N 1
ATOM 4031 C CA . GLU A 1 530 ? -16.056 0.218 35.537 1.00 80.44 530 GLU A CA 1
ATOM 4032 C C . GLU A 1 530 ? -17.511 0.340 35.069 1.00 80.44 530 GLU A C 1
ATOM 4034 O O . GLU A 1 530 ? -17.766 0.647 33.904 1.00 80.44 530 GLU A O 1
ATOM 4039 N N . THR A 1 531 ? -18.457 0.037 35.954 1.00 66.69 531 THR A N 1
ATOM 4040 C CA . THR A 1 531 ? -19.898 0.128 35.702 1.00 66.69 531 THR A CA 1
ATOM 4041 C C . THR A 1 531 ? -20.405 1.561 35.863 1.00 66.69 531 THR A C 1
ATOM 4043 O O . THR A 1 531 ? -19.711 2.426 36.392 1.00 66.69 531 THR A O 1
ATOM 4046 N N . GLY A 1 532 ? -21.667 1.801 35.495 1.00 59.38 532 GLY A N 1
ATOM 4047 C CA . GLY A 1 532 ? -22.437 2.942 36.004 1.00 59.38 532 GLY A CA 1
ATOM 4048 C C . GLY A 1 532 ? -22.743 2.836 37.508 1.00 59.38 532 GLY A C 1
ATOM 4049 O O . GLY A 1 532 ? -22.366 1.861 38.166 1.00 59.38 532 GLY A O 1
ATOM 4050 N N . LEU A 1 533 ? -23.466 3.832 38.042 1.00 53.16 533 LEU A N 1
ATOM 4051 C CA . LEU A 1 533 ? -23.956 3.803 39.422 1.00 53.16 533 LEU A CA 1
ATOM 4052 C C . LEU A 1 533 ? -25.155 2.859 39.499 1.00 53.16 533 LEU A C 1
ATOM 4054 O O . LEU A 1 533 ? -26.250 3.198 39.055 1.00 53.16 533 LEU A O 1
ATOM 4058 N N . ILE A 1 534 ? -24.957 1.685 40.077 1.00 58.97 534 ILE A N 1
ATOM 4059 C CA . ILE A 1 534 ? -25.980 0.649 40.162 1.00 58.97 534 ILE A CA 1
ATOM 4060 C C . ILE A 1 534 ? -26.776 0.808 41.452 1.00 58.97 534 ILE A C 1
ATOM 4062 O O . ILE A 1 534 ? -26.205 0.818 42.539 1.00 58.97 534 ILE A O 1
ATOM 4066 N N . GLY A 1 535 ? -28.102 0.886 41.337 1.00 55.69 535 GLY A N 1
ATOM 4067 C CA . GLY A 1 535 ? -29.006 0.708 42.471 1.00 55.69 535 GLY A CA 1
ATOM 4068 C C . GLY A 1 535 ? -29.103 -0.767 42.858 1.00 55.69 535 GLY A C 1
ATOM 4069 O O . GLY A 1 535 ? -29.494 -1.602 42.045 1.00 55.69 535 GLY A O 1
ATOM 4070 N N . ILE A 1 536 ? -28.758 -1.079 44.102 1.00 58.69 536 ILE A N 1
ATOM 4071 C CA . ILE A 1 536 ? -28.956 -2.375 44.746 1.00 58.69 536 ILE A CA 1
ATOM 4072 C C . ILE A 1 536 ? -30.071 -2.175 45.771 1.00 58.69 536 ILE A C 1
ATOM 4074 O O . ILE A 1 536 ? -29.968 -1.326 46.647 1.00 58.69 536 ILE A O 1
ATOM 4078 N N . GLY A 1 537 ? -31.157 -2.941 45.682 1.00 50.62 537 GLY A N 1
ATOM 4079 C CA . GLY A 1 537 ? -32.324 -2.707 46.543 1.00 50.62 537 GLY A CA 1
ATOM 4080 C C . GLY A 1 537 ? -33.147 -1.483 46.119 1.00 50.62 537 GLY A C 1
ATOM 4081 O O . GLY A 1 537 ? -33.033 -1.010 44.992 1.00 50.62 537 GLY A O 1
ATOM 4082 N N . SER A 1 538 ? -34.055 -1.034 46.987 1.00 47.06 538 SER A N 1
ATOM 4083 C CA . SER A 1 538 ? -35.199 -0.195 46.598 1.00 47.06 538 SER A CA 1
ATOM 4084 C C . SER A 1 538 ? -34.956 1.318 46.531 1.00 47.06 538 SER A C 1
ATOM 4086 O O . SER A 1 538 ? -35.837 2.023 46.043 1.00 47.06 538 SER A O 1
ATOM 4088 N N . ASP A 1 539 ? -33.806 1.833 46.982 1.00 34.41 539 ASP A N 1
ATOM 4089 C CA . ASP A 1 539 ? -33.599 3.279 47.155 1.00 34.41 539 ASP A CA 1
ATOM 4090 C C . ASP A 1 539 ? -32.671 3.924 46.102 1.00 34.41 539 ASP A C 1
ATOM 4092 O O . ASP A 1 539 ? -31.442 3.871 46.181 1.00 34.41 539 ASP A O 1
ATOM 4096 N N . ALA A 1 540 ? -33.321 4.644 45.173 1.00 29.02 540 ALA A N 1
ATOM 4097 C CA . ALA A 1 540 ? -32.786 5.474 44.080 1.00 29.02 540 ALA A CA 1
ATOM 4098 C C . ALA A 1 540 ? -32.024 4.716 42.959 1.00 29.02 540 ALA A C 1
ATOM 4100 O O . ALA A 1 540 ? -31.189 3.858 43.206 1.00 29.02 540 ALA A O 1
ATOM 4101 N N . ALA A 1 541 ? -32.206 5.020 41.668 1.00 37.22 541 ALA A N 1
ATOM 4102 C CA . ALA A 1 541 ? -32.517 6.310 41.041 1.00 37.22 541 ALA A CA 1
ATOM 4103 C C . ALA A 1 541 ? -33.414 6.160 39.783 1.00 37.22 541 ALA A C 1
ATOM 4105 O O . ALA A 1 541 ? -34.071 5.136 39.612 1.00 37.22 541 ALA A O 1
ATOM 4106 N N . ARG A 1 542 ? -33.461 7.190 38.917 1.00 41.06 542 ARG A N 1
ATOM 4107 C CA . ARG A 1 542 ? -34.164 7.143 37.617 1.00 41.06 542 ARG A CA 1
ATOM 4108 C C . ARG A 1 542 ? -33.712 5.925 36.788 1.00 41.06 542 ARG A C 1
ATOM 4110 O O . ARG A 1 542 ? -32.547 5.542 36.896 1.00 41.06 542 ARG A O 1
ATOM 4117 N N . PRO A 1 543 ? -34.607 5.326 35.985 1.00 42.66 543 PRO A N 1
ATOM 4118 C CA . PRO A 1 543 ? -34.321 4.078 35.290 1.00 42.66 543 PRO A CA 1
ATOM 4119 C C . PRO A 1 543 ? -33.188 4.198 34.259 1.00 42.66 543 PRO A C 1
ATOM 4121 O O . PRO A 1 543 ? -32.852 5.277 33.770 1.00 42.66 543 PRO A O 1
ATOM 4124 N N . MET A 1 544 ? -32.616 3.041 33.923 1.00 47.50 544 MET A N 1
ATOM 4125 C CA . MET A 1 544 ? -31.391 2.865 33.128 1.00 47.50 544 MET A CA 1
ATOM 4126 C C . MET A 1 544 ? -31.388 3.327 31.641 1.00 47.50 544 MET A C 1
ATOM 4128 O O . MET A 1 544 ? -30.286 3.405 31.095 1.00 47.50 544 MET A O 1
ATOM 4132 N N . PRO A 1 545 ? -32.505 3.657 30.943 1.00 50.25 545 PRO A N 1
ATOM 4133 C CA . PRO A 1 545 ? -32.462 3.993 29.510 1.00 50.25 545 PRO A CA 1
ATOM 4134 C C . PRO A 1 545 ? -31.573 5.185 29.092 1.00 50.25 545 PRO A C 1
ATOM 4136 O O . PRO A 1 545 ? -31.045 5.186 27.979 1.00 50.25 545 PRO A O 1
ATOM 4139 N N . LEU A 1 546 ? -31.382 6.188 29.960 1.00 54.22 546 LEU A N 1
ATOM 4140 C CA . LEU A 1 546 ? -30.618 7.407 29.632 1.00 54.22 546 LEU A CA 1
ATOM 4141 C C . LEU A 1 546 ? -29.109 7.156 29.478 1.00 54.22 546 LEU A C 1
ATOM 4143 O O . LEU A 1 546 ? -28.464 7.767 28.626 1.00 54.22 546 LEU A O 1
ATOM 4147 N N . ASP A 1 547 ? -28.544 6.237 30.264 1.00 58.78 547 ASP A N 1
ATOM 4148 C CA . ASP A 1 547 ? -27.110 5.929 30.220 1.00 58.78 547 ASP A CA 1
ATOM 4149 C C . ASP A 1 547 ? -26.716 5.237 28.909 1.00 58.78 547 ASP A C 1
ATOM 4151 O O . ASP A 1 547 ? -25.622 5.473 28.400 1.00 58.78 547 ASP A O 1
ATOM 4155 N N . GLY A 1 548 ? -27.618 4.439 28.323 1.00 63.38 548 GLY A N 1
ATOM 4156 C CA . GLY A 1 548 ? -27.411 3.819 27.013 1.00 63.38 548 GLY A CA 1
ATOM 4157 C C . GLY A 1 548 ? -27.314 4.850 25.885 1.00 63.38 548 GLY A C 1
ATOM 4158 O O . GLY A 1 548 ? -26.411 4.761 25.061 1.00 63.38 548 GLY A O 1
ATOM 4159 N N . GLN A 1 549 ? -28.188 5.864 25.887 1.00 72.31 549 GLN A N 1
ATOM 4160 C CA . GLN A 1 549 ? -28.141 6.975 24.922 1.00 72.31 549 GLN A CA 1
ATOM 4161 C C . GLN A 1 549 ? -26.832 7.765 25.044 1.00 72.31 549 GLN A C 1
ATOM 4163 O O . GLN A 1 549 ? -26.165 8.031 24.050 1.00 72.31 549 GLN A O 1
ATOM 4168 N N . LEU A 1 550 ? -26.439 8.126 26.273 1.00 75.38 550 LEU A N 1
ATOM 4169 C CA . LEU A 1 550 ? -25.210 8.882 26.508 1.00 75.38 550 LEU A CA 1
ATOM 4170 C C . LEU A 1 550 ? -23.970 8.060 26.129 1.00 75.38 550 LEU A C 1
ATOM 4172 O O . LEU A 1 550 ? -23.067 8.592 25.490 1.00 75.38 550 LEU A O 1
ATOM 4176 N N . ALA A 1 551 ? -23.938 6.763 26.447 1.00 71.12 551 ALA A N 1
ATOM 4177 C CA . ALA A 1 551 ? -22.862 5.873 26.020 1.00 71.12 551 ALA A CA 1
ATOM 4178 C C . ALA A 1 551 ? -22.753 5.795 24.487 1.00 71.12 551 ALA A C 1
ATOM 4180 O O . ALA A 1 551 ? -21.652 5.950 23.960 1.00 71.12 551 ALA A O 1
ATOM 4181 N N . ARG A 1 552 ? -23.879 5.640 23.771 1.00 81.44 552 ARG A N 1
ATOM 4182 C CA . ARG A 1 552 ? -23.904 5.638 22.299 1.00 81.44 552 ARG A CA 1
ATOM 4183 C C . ARG A 1 552 ? -23.469 6.976 21.701 1.00 81.44 552 ARG A C 1
ATOM 4185 O O . ARG A 1 552 ? -22.659 6.954 20.779 1.00 81.44 552 ARG A O 1
ATOM 4192 N N . LEU A 1 553 ? -23.888 8.117 22.261 1.00 85.62 553 LEU A N 1
ATOM 4193 C CA . LEU A 1 553 ? -23.409 9.433 21.820 1.00 85.62 553 LEU A CA 1
ATOM 4194 C C . LEU A 1 553 ? -21.891 9.564 21.977 1.00 85.62 553 LEU A C 1
ATOM 4196 O O . LEU A 1 553 ? -21.219 9.968 21.033 1.00 85.62 553 LEU A O 1
ATOM 4200 N N . TYR A 1 554 ? -21.327 9.189 23.129 1.00 83.94 554 TYR A N 1
ATOM 4201 C CA . TYR A 1 554 ? -19.874 9.227 23.331 1.00 83.94 554 TYR A CA 1
ATOM 4202 C C . TYR A 1 554 ? -19.129 8.314 22.345 1.00 83.94 554 TYR A C 1
ATOM 4204 O O . TYR A 1 554 ? -18.119 8.726 21.773 1.00 83.94 554 TYR A O 1
ATOM 4212 N N . THR A 1 555 ? -19.646 7.114 22.072 1.00 80.88 555 THR A N 1
ATOM 4213 C CA . THR A 1 555 ? -19.056 6.223 21.065 1.00 80.88 555 THR A CA 1
ATOM 4214 C C . THR A 1 555 ? -19.182 6.792 19.646 1.00 80.88 555 THR A C 1
ATOM 4216 O O . THR A 1 555 ? -18.204 6.781 18.910 1.00 80.88 555 THR A O 1
ATOM 4219 N N . ALA A 1 556 ? -20.324 7.361 19.257 1.00 84.94 556 ALA A N 1
ATOM 4220 C CA . ALA A 1 556 ? -20.521 7.874 17.901 1.00 84.94 556 ALA A CA 1
ATOM 4221 C C . ALA A 1 556 ? -19.732 9.169 17.618 1.00 84.94 556 ALA A C 1
ATOM 4223 O O . ALA A 1 556 ? -19.088 9.300 16.573 1.00 84.94 556 ALA A O 1
ATOM 4224 N N . PHE A 1 557 ? -19.730 10.112 18.563 1.00 86.81 557 PHE A N 1
ATOM 4225 C CA . PHE A 1 557 ? -19.053 11.406 18.420 1.00 86.81 557 PHE A CA 1
ATOM 4226 C C . PHE A 1 557 ? -17.549 11.348 18.702 1.00 86.81 557 PHE A C 1
ATOM 4228 O O . PHE A 1 557 ? -16.809 12.159 18.146 1.00 86.81 557 PHE A O 1
ATOM 4235 N N . PHE A 1 558 ? -17.083 10.418 19.541 1.00 85.38 558 PHE A N 1
ATOM 4236 C CA . PHE A 1 558 ? -15.697 10.422 20.022 1.00 85.38 558 PHE A CA 1
ATOM 4237 C C . PHE A 1 558 ? -14.982 9.067 19.944 1.00 85.38 558 PHE A C 1
ATOM 4239 O O . PHE A 1 558 ? -13.773 9.035 20.170 1.00 85.38 558 PHE A O 1
ATOM 4246 N N . ASP A 1 559 ? -15.677 7.972 19.596 1.00 83.06 559 ASP A N 1
ATOM 4247 C CA . ASP A 1 559 ? -15.117 6.606 19.514 1.00 83.06 559 ASP A CA 1
ATOM 4248 C C . ASP A 1 559 ? -14.466 6.154 20.834 1.00 83.06 559 ASP A C 1
ATOM 4250 O O . ASP A 1 559 ? -13.428 5.495 20.897 1.00 83.06 559 ASP A O 1
ATOM 4254 N N . ARG A 1 560 ? -15.081 6.568 21.945 1.00 78.75 560 ARG A N 1
ATOM 4255 C CA . ARG A 1 560 ? -14.660 6.213 23.301 1.00 78.75 560 ARG A CA 1
ATOM 4256 C C . ARG A 1 560 ? -15.866 6.097 24.228 1.00 78.75 560 ARG A C 1
ATOM 4258 O O . ARG A 1 560 ? -16.895 6.716 23.970 1.00 78.75 560 ARG A O 1
ATOM 4265 N N . PRO A 1 561 ? -15.762 5.353 25.340 1.00 67.25 561 PRO A N 1
ATOM 4266 C CA . PRO A 1 561 ? -16.728 5.477 26.421 1.00 67.25 561 PRO A CA 1
ATOM 4267 C C . PRO A 1 561 ? -16.673 6.876 27.052 1.00 67.25 561 PRO A C 1
ATOM 4269 O O . PRO A 1 561 ? -15.629 7.540 27.073 1.00 67.25 561 PRO A O 1
ATOM 4272 N N . ALA A 1 562 ? -17.801 7.282 27.630 1.00 65.25 562 ALA A N 1
ATOM 4273 C CA . ALA A 1 562 ? -17.889 8.472 28.460 1.00 65.25 562 ALA A CA 1
ATOM 4274 C C . ALA A 1 562 ? -16.927 8.390 29.654 1.00 65.25 562 ALA A C 1
ATOM 4276 O O . ALA A 1 562 ? -16.844 7.368 30.341 1.00 65.25 562 ALA A O 1
ATOM 4277 N N . ASP A 1 563 ? -16.222 9.482 29.931 1.00 61.66 563 ASP A N 1
ATOM 4278 C CA . ASP A 1 563 ? -15.504 9.648 31.189 1.00 61.66 563 ASP A CA 1
ATOM 4279 C C . ASP A 1 563 ? -16.480 9.928 32.345 1.00 61.66 563 ASP A C 1
ATOM 4281 O O . ASP A 1 563 ? -17.617 10.370 32.161 1.00 61.66 563 ASP A O 1
ATOM 4285 N N . ARG A 1 564 ? -16.033 9.628 33.569 1.00 49.88 564 ARG A N 1
ATOM 4286 C CA . ARG A 1 564 ? -16.870 9.658 34.774 1.00 49.88 564 ARG A CA 1
ATOM 4287 C C . ARG A 1 564 ? -17.507 11.047 35.031 1.00 49.88 564 ARG A C 1
ATOM 4289 O O . ARG A 1 564 ? -18.713 11.047 35.284 1.00 49.88 564 ARG A O 1
ATOM 4296 N N . PRO A 1 565 ? -16.777 12.186 34.960 1.00 55.50 565 PRO A N 1
ATOM 4297 C CA . PRO A 1 565 ? -17.364 13.519 35.134 1.00 55.50 565 PRO A CA 1
ATOM 4298 C C . PRO A 1 565 ? -18.284 13.930 33.981 1.00 55.50 565 PRO A C 1
ATOM 4300 O O . PRO A 1 565 ? -19.365 14.452 34.239 1.00 55.50 565 PRO A O 1
ATOM 4303 N N . GLY A 1 566 ? -17.894 13.665 32.729 1.00 65.00 566 GLY A N 1
ATOM 4304 C CA . GLY A 1 566 ? -18.713 13.977 31.561 1.00 65.00 566 GLY A CA 1
ATOM 4305 C C . GLY A 1 566 ? -20.058 13.253 31.591 1.00 65.00 566 GLY A C 1
ATOM 4306 O O . GLY A 1 566 ? -21.104 13.882 31.440 1.00 65.00 566 GLY A O 1
ATOM 4307 N N . LEU A 1 567 ? -20.062 11.952 31.896 1.00 61.59 567 LEU A N 1
ATOM 4308 C CA . LEU A 1 567 ? -21.301 11.181 32.007 1.00 61.59 567 LEU A CA 1
ATOM 4309 C C . LEU A 1 567 ? -22.229 11.716 33.109 1.00 61.59 567 LEU A C 1
ATOM 4311 O O . LEU A 1 567 ? -23.437 11.765 32.906 1.00 61.59 567 LEU A O 1
ATOM 4315 N N . ASP A 1 568 ? -21.693 12.148 34.255 1.00 53.31 568 ASP A N 1
ATOM 4316 C CA . ASP A 1 568 ? -22.505 12.758 35.319 1.00 53.31 568 ASP A CA 1
ATOM 4317 C C . ASP A 1 568 ? -23.066 14.123 34.938 1.00 53.31 568 ASP A C 1
ATOM 4319 O O . ASP A 1 568 ? -24.239 14.380 35.193 1.00 53.31 568 ASP A O 1
ATOM 4323 N N . TYR A 1 569 ? -22.265 14.966 34.292 1.00 61.69 569 TYR A N 1
ATOM 4324 C CA . TYR A 1 569 ? -22.701 16.268 33.796 1.00 61.69 569 TYR A CA 1
ATOM 4325 C C . TYR A 1 569 ? -23.866 16.127 32.801 1.00 61.69 569 TYR A C 1
ATOM 4327 O O . TYR A 1 569 ? -24.903 16.780 32.937 1.00 61.69 569 TYR A O 1
ATOM 4335 N N . TRP A 1 570 ? -23.755 15.197 31.848 1.00 72.38 570 TRP A N 1
ATOM 4336 C CA . TRP A 1 570 ? -24.826 14.948 30.883 1.00 72.38 570 TRP A CA 1
ATOM 4337 C C . TRP A 1 570 ? -26.030 14.225 31.491 1.00 72.38 570 TRP A C 1
ATOM 4339 O O . TRP A 1 570 ? -27.162 14.544 31.128 1.00 72.38 570 TRP A O 1
ATOM 4349 N N . ARG A 1 571 ? -25.834 13.330 32.470 1.00 63.06 571 ARG A N 1
ATOM 4350 C CA . ARG A 1 571 ? -26.934 12.795 33.294 1.00 63.06 571 ARG A CA 1
ATOM 4351 C C . ARG A 1 571 ? -27.665 13.905 34.038 1.00 63.06 571 ARG A C 1
ATOM 4353 O O . ARG A 1 571 ? -28.889 13.876 34.067 1.00 63.06 571 ARG A O 1
ATOM 4360 N N . GLU A 1 572 ? -26.958 14.868 34.626 1.00 55.22 572 GLU A N 1
ATOM 4361 C CA . GLU A 1 572 ? -27.568 15.986 35.348 1.00 55.22 572 GLU A CA 1
ATOM 4362 C C . GLU A 1 572 ? -28.425 16.832 34.397 1.00 55.22 572 GLU A C 1
ATOM 4364 O O . GLU A 1 572 ? -29.611 17.025 34.667 1.00 55.22 572 GLU A O 1
ATOM 4369 N N . ILE A 1 573 ? -27.893 17.201 33.226 1.00 63.12 573 ILE A N 1
ATOM 4370 C CA . ILE A 1 573 ? -28.618 17.939 32.176 1.00 63.12 573 ILE A CA 1
ATOM 4371 C C . ILE A 1 573 ? -29.843 17.169 31.662 1.00 63.12 573 ILE A C 1
ATOM 4373 O O . ILE A 1 573 ? -30.946 17.722 31.626 1.00 63.12 573 ILE A O 1
ATOM 4377 N N . ARG A 1 574 ? -29.695 15.883 31.313 1.00 69.56 574 ARG A N 1
ATOM 4378 C CA . ARG A 1 574 ? -30.825 15.024 30.905 1.00 69.56 574 ARG A CA 1
ATOM 4379 C C . ARG A 1 574 ? -31.837 14.878 32.044 1.00 69.56 574 ARG A C 1
ATOM 4381 O O . ARG A 1 574 ? -33.042 14.899 31.806 1.00 69.56 574 ARG A O 1
ATOM 4388 N N . SER A 1 575 ? -31.383 14.821 33.299 1.00 51.28 575 SER A N 1
ATOM 4389 C CA . SER A 1 575 ? -32.273 14.766 34.461 1.00 51.28 575 SER A CA 1
ATOM 4390 C C . SER A 1 575 ? -33.038 16.080 34.684 1.00 51.28 575 SER A C 1
ATOM 4392 O O . SER A 1 575 ? -34.209 16.042 35.072 1.00 51.28 575 SER A O 1
ATOM 4394 N N . GLY A 1 576 ? -32.424 17.222 34.366 1.00 49.66 576 GLY A N 1
ATOM 4395 C CA . GLY A 1 576 ? -33.037 18.551 34.378 1.00 49.66 576 GLY A CA 1
ATOM 4396 C C . GLY A 1 576 ? -34.014 18.817 33.226 1.00 49.66 576 GLY A C 1
ATOM 4397 O O . GLY A 1 576 ? -34.636 19.874 33.207 1.00 49.66 576 GLY A O 1
ATOM 4398 N N . GLY A 1 577 ? -34.179 17.874 32.289 1.00 53.12 577 GLY A N 1
ATOM 4399 C CA . GLY A 1 577 ? -35.092 17.991 31.147 1.00 53.12 577 GLY A CA 1
ATOM 4400 C C . GLY A 1 577 ? -34.439 18.432 29.832 1.00 53.12 577 GLY A C 1
ATOM 4401 O O . GLY A 1 577 ? -35.157 18.708 28.875 1.00 53.12 577 GLY A O 1
ATOM 4402 N N . GLY A 1 578 ? -33.104 18.486 29.749 1.00 59.66 578 GLY A N 1
ATOM 4403 C CA . GLY A 1 578 ? -32.402 18.711 28.481 1.00 59.66 578 GLY A CA 1
ATOM 4404 C C . GLY A 1 578 ? -32.658 17.576 27.480 1.00 59.66 578 GLY A C 1
ATOM 4405 O O . GLY A 1 578 ? -32.695 16.405 27.864 1.00 59.66 578 GLY A O 1
ATOM 4406 N N . SER A 1 579 ? -32.840 17.901 26.197 1.00 68.38 579 SER A N 1
ATOM 4407 C CA . SER A 1 579 ? -33.078 16.911 25.132 1.00 68.38 579 SER A CA 1
ATOM 4408 C C . SER A 1 579 ? -31.796 16.166 24.741 1.00 68.38 579 SER A C 1
ATOM 4410 O O . SER A 1 579 ? -30.690 16.649 24.979 1.00 68.38 579 SER A O 1
ATOM 4412 N N . LEU A 1 580 ? -31.927 14.992 24.112 1.00 71.94 580 LEU A N 1
ATOM 4413 C CA . LEU A 1 580 ? -30.764 14.264 23.588 1.00 71.94 580 LEU A CA 1
ATOM 4414 C C . LEU A 1 580 ? -30.105 15.028 22.423 1.00 71.94 580 LEU A C 1
ATOM 4416 O O . LEU A 1 580 ? -28.883 15.039 22.309 1.00 71.94 580 LEU A O 1
ATOM 4420 N N . GLY A 1 581 ? -30.911 15.737 21.622 1.00 74.00 581 GLY A N 1
ATOM 4421 C CA . GLY A 1 581 ? -30.432 16.633 20.566 1.00 74.00 581 GLY A CA 1
ATOM 4422 C C . GLY A 1 581 ? -29.531 17.754 21.090 1.00 74.00 581 GLY A C 1
ATOM 4423 O O . GLY A 1 581 ? -28.447 17.940 20.555 1.00 74.00 581 GLY A O 1
ATOM 4424 N N . ALA A 1 582 ? -29.901 18.421 22.190 1.00 73.81 582 ALA A N 1
ATOM 4425 C CA . ALA A 1 582 ? -29.075 19.478 22.785 1.00 73.81 582 ALA A CA 1
ATOM 4426 C C . ALA A 1 582 ? -27.729 18.953 23.327 1.00 73.81 582 ALA A C 1
ATOM 4428 O O . ALA A 1 582 ? -26.725 19.663 23.304 1.00 73.81 582 ALA A O 1
ATOM 4429 N N . VAL A 1 583 ? -27.687 17.697 23.791 1.00 83.25 583 VAL A N 1
ATOM 4430 C CA . VAL A 1 583 ? -26.428 17.027 24.159 1.00 83.25 583 VAL A CA 1
ATOM 4431 C C . VAL A 1 583 ? -25.579 16.767 22.909 1.00 83.25 583 VAL A C 1
ATOM 4433 O O . VAL A 1 583 ? -24.396 17.090 22.900 1.00 83.25 583 VAL A O 1
ATOM 4436 N N . ALA A 1 584 ? -26.177 16.249 21.834 1.00 85.38 584 ALA A N 1
ATOM 4437 C CA . ALA A 1 584 ? -25.484 15.989 20.572 1.00 85.38 584 ALA A CA 1
ATOM 4438 C C . ALA A 1 584 ? -24.972 17.270 19.875 1.00 85.38 584 ALA A C 1
ATOM 4440 O O . ALA A 1 584 ? -23.874 17.265 19.322 1.00 85.38 584 ALA A O 1
ATOM 4441 N N . GLU A 1 585 ? -25.713 18.378 19.945 1.00 83.00 585 GLU A N 1
ATOM 4442 C CA . GLU A 1 585 ? -25.269 19.704 19.485 1.00 83.00 585 GLU A CA 1
ATOM 4443 C C . GLU A 1 585 ? -24.035 20.171 20.268 1.00 83.00 585 GLU A C 1
ATOM 4445 O O . GLU A 1 585 ? -23.007 20.492 19.674 1.00 83.00 585 GLU A O 1
ATOM 4450 N N . ALA A 1 586 ? -24.071 20.092 21.602 1.00 86.25 586 ALA A N 1
ATOM 4451 C CA . ALA A 1 586 ? -22.920 20.441 22.431 1.00 86.25 586 ALA A CA 1
ATOM 4452 C C . ALA A 1 586 ? -21.701 19.519 22.205 1.00 86.25 586 ALA A C 1
ATOM 4454 O O . ALA A 1 586 ? -20.558 19.951 22.376 1.00 86.25 586 ALA A O 1
ATOM 4455 N N . PHE A 1 587 ? -21.916 18.263 21.794 1.00 89.94 587 PHE A N 1
ATOM 4456 C CA . PHE A 1 587 ? -20.832 17.375 21.365 1.00 89.94 587 PHE A CA 1
ATOM 4457 C C . PHE A 1 587 ? -20.276 17.813 20.003 1.00 89.94 587 PHE A C 1
ATOM 4459 O O . PHE A 1 587 ? -19.057 17.849 19.851 1.00 89.94 587 PHE A O 1
ATOM 4466 N N . ALA A 1 588 ? -21.124 18.192 19.041 1.00 86.44 588 ALA A N 1
ATOM 4467 C CA . ALA A 1 588 ? -20.707 18.677 17.721 1.00 86.44 588 ALA A CA 1
ATOM 4468 C C . ALA A 1 588 ? -19.879 19.976 17.793 1.00 86.44 588 ALA A C 1
ATOM 4470 O O . ALA A 1 588 ? -18.897 20.130 17.066 1.00 86.44 588 ALA A O 1
ATOM 4471 N N . ASP A 1 589 ? -20.229 20.882 18.708 1.00 84.94 589 ASP A N 1
ATOM 4472 C CA . ASP A 1 589 ? -19.504 22.142 18.928 1.00 84.94 589 ASP A CA 1
ATOM 4473 C C . ASP A 1 589 ? -18.165 21.955 19.674 1.00 84.94 589 ASP A C 1
ATOM 4475 O O . ASP A 1 589 ? -17.285 22.834 19.651 1.00 84.94 589 ASP A O 1
ATOM 4479 N N . SER A 1 590 ? -17.977 20.802 20.329 1.00 88.12 590 SER A N 1
ATOM 4480 C CA . SER A 1 590 ? -16.784 20.511 21.125 1.00 88.12 590 SER A CA 1
ATOM 4481 C C . SER A 1 590 ? -15.493 20.560 20.299 1.00 88.12 590 SER A C 1
ATOM 4483 O O . SER A 1 590 ? -15.456 20.274 19.101 1.00 88.12 590 SER A O 1
ATOM 4485 N N . GLU A 1 591 ? -14.389 20.917 20.957 1.00 84.69 591 GLU A N 1
ATOM 4486 C CA . GLU A 1 591 ? -13.064 20.884 20.328 1.00 84.69 591 GLU A CA 1
ATOM 4487 C C . GLU A 1 591 ? -12.667 19.457 19.921 1.00 84.69 591 GLU A C 1
ATOM 4489 O O . GLU A 1 591 ? -12.110 19.265 18.848 1.00 84.69 591 GLU A O 1
ATOM 4494 N N . GLU A 1 592 ? -13.053 18.452 20.712 1.00 85.06 592 GLU A N 1
ATOM 4495 C CA . GLU A 1 592 ? -12.820 17.035 20.418 1.00 85.06 592 GLU A CA 1
ATOM 4496 C C . GLU A 1 592 ? -13.494 16.603 19.099 1.00 85.06 592 GLU A C 1
ATOM 4498 O O . GLU A 1 592 ? -12.843 16.004 18.240 1.00 85.06 592 GLU A O 1
ATOM 4503 N N . PHE A 1 593 ? -14.757 16.988 18.876 1.00 85.44 593 PHE A N 1
ATOM 4504 C CA . PHE A 1 593 ? -15.460 16.709 17.618 1.00 85.44 593 PHE A CA 1
ATOM 4505 C C . PHE A 1 593 ? -14.879 17.501 16.447 1.00 85.44 593 PHE A C 1
ATOM 4507 O O . PHE A 1 593 ? -14.667 16.942 15.372 1.00 85.44 593 PHE A O 1
ATOM 4514 N N . ARG A 1 594 ? -14.562 18.789 16.640 1.00 83.62 594 ARG A N 1
ATOM 4515 C CA . ARG A 1 594 ? -13.945 19.617 15.589 1.00 83.62 594 ARG A CA 1
ATOM 4516 C C . ARG A 1 594 ? -12.555 19.114 15.188 1.00 83.62 594 ARG A C 1
ATOM 4518 O O . ARG A 1 594 ? -12.213 19.208 14.013 1.00 83.62 594 ARG A O 1
ATOM 4525 N N . THR A 1 595 ? -11.792 18.526 16.106 1.00 81.00 595 THR A N 1
ATOM 4526 C CA . THR A 1 595 ? -10.512 17.873 15.795 1.00 81.00 595 THR A CA 1
ATOM 4527 C C . THR A 1 595 ? -10.704 16.528 15.088 1.00 81.00 595 THR A C 1
ATOM 4529 O O . THR A 1 595 ? -9.944 16.221 14.173 1.00 81.00 595 THR A O 1
ATOM 4532 N N . ARG A 1 596 ? -11.719 15.733 15.460 1.00 74.44 596 ARG A N 1
ATOM 4533 C CA . ARG A 1 596 ? -11.953 14.391 14.890 1.00 74.44 596 ARG A CA 1
ATOM 4534 C C . ARG A 1 596 ? -12.697 14.388 13.545 1.00 74.44 596 ARG A C 1
ATOM 4536 O O . ARG A 1 596 ? -12.408 13.546 12.701 1.00 74.44 596 ARG A O 1
ATOM 4543 N N . TYR A 1 597 ? -13.646 15.303 13.351 1.00 74.00 597 TYR A N 1
ATOM 4544 C CA . TYR A 1 597 ? -14.606 15.308 12.235 1.00 74.00 597 TYR A CA 1
ATOM 4545 C C . TYR A 1 597 ? -14.763 16.681 11.539 1.00 74.00 597 TYR A C 1
ATOM 4547 O O . TYR A 1 597 ? -15.674 16.872 10.725 1.00 74.00 597 TYR A O 1
ATOM 4555 N N . GLY A 1 598 ? -13.891 17.649 11.849 1.00 65.00 598 GLY A N 1
ATOM 4556 C CA . GLY A 1 598 ? -13.960 19.025 11.346 1.00 65.00 598 GLY A CA 1
ATOM 4557 C C . GLY A 1 598 ? -13.679 19.217 9.849 1.00 65.00 598 GLY A C 1
ATOM 4558 O O . GLY A 1 598 ? -13.400 18.284 9.097 1.00 65.00 598 GLY A O 1
ATOM 4559 N N . GLY A 1 599 ? -13.747 20.481 9.416 1.00 60.38 599 GLY A N 1
ATOM 4560 C CA . GLY A 1 599 ? -13.871 20.896 8.009 1.00 60.38 599 GLY A CA 1
ATOM 4561 C C . GLY A 1 599 ? -12.687 20.645 7.063 1.00 60.38 599 GLY A C 1
ATOM 4562 O O . GLY A 1 599 ? -12.729 21.126 5.938 1.00 60.38 599 GLY A O 1
ATOM 4563 N N . ALA A 1 600 ? -11.645 19.921 7.483 1.00 64.69 600 ALA A N 1
ATOM 4564 C CA . ALA A 1 600 ? -10.599 19.420 6.582 1.00 64.69 600 ALA A CA 1
ATOM 4565 C C . ALA A 1 600 ? -10.934 18.033 5.991 1.00 64.69 600 ALA A C 1
ATOM 4567 O O . ALA A 1 600 ? -10.340 17.625 4.997 1.00 64.69 600 ALA A O 1
ATOM 4568 N N . LEU A 1 601 ? -11.881 17.304 6.593 1.00 79.44 601 LEU A N 1
ATOM 4569 C CA . LEU A 1 601 ? -12.403 16.041 6.067 1.00 79.44 601 LEU A CA 1
ATOM 4570 C C . LEU A 1 601 ? -13.484 16.308 5.016 1.00 79.44 601 LEU A C 1
ATOM 4572 O O . LEU A 1 601 ? -14.393 17.100 5.275 1.00 79.44 601 LEU A O 1
ATOM 4576 N N . SER A 1 602 ? -13.439 15.599 3.883 1.00 87.00 602 SER A N 1
ATOM 4577 C CA . SER A 1 602 ? -14.569 15.524 2.947 1.00 87.00 602 SER A CA 1
ATOM 4578 C C . SER A 1 602 ? -15.755 14.793 3.581 1.00 87.00 602 SER A C 1
ATOM 4580 O O . SER A 1 602 ? -15.574 13.971 4.482 1.00 87.00 602 SER A O 1
ATOM 4582 N N . ASP A 1 603 ? -16.969 15.049 3.095 1.00 88.12 603 ASP A N 1
ATOM 4583 C CA . ASP A 1 603 ? -18.171 14.373 3.594 1.00 88.12 603 ASP A CA 1
ATOM 4584 C C . ASP A 1 603 ? -18.150 12.862 3.329 1.00 88.12 603 ASP A C 1
ATOM 4586 O O . ASP A 1 603 ? -18.489 12.082 4.216 1.00 88.12 603 ASP A O 1
ATOM 4590 N N . SER A 1 604 ? -17.601 12.429 2.189 1.00 88.00 604 SER A N 1
ATOM 4591 C CA . SER A 1 604 ? -17.333 11.011 1.910 1.00 88.00 604 SER A CA 1
ATOM 4592 C C . SER A 1 604 ? -16.433 10.361 2.970 1.00 88.00 604 SER A C 1
ATOM 4594 O O . SER A 1 604 ? -16.765 9.306 3.511 1.00 88.00 604 SER A O 1
ATOM 4596 N N . ARG A 1 605 ? -15.320 11.011 3.340 1.00 86.56 605 ARG A N 1
ATOM 4597 C CA . ARG A 1 605 ? -14.375 10.477 4.331 1.00 86.56 605 ARG A CA 1
ATOM 4598 C C . ARG A 1 605 ? -14.918 10.558 5.758 1.00 86.56 605 ARG A C 1
ATOM 4600 O O . ARG A 1 605 ? -14.635 9.678 6.569 1.00 86.56 605 ARG A O 1
ATOM 4607 N N . PHE A 1 606 ? -15.717 11.579 6.062 1.00 88.56 606 PHE A N 1
ATOM 4608 C CA . PHE A 1 606 ? -16.486 11.665 7.303 1.00 88.56 606 PHE A CA 1
ATOM 4609 C C . PHE A 1 606 ? -17.451 10.477 7.440 1.00 88.56 606 PHE A C 1
ATOM 4611 O O . PHE A 1 606 ? -17.448 9.821 8.483 1.00 88.56 606 PHE A O 1
ATOM 4618 N N . LEU A 1 607 ? -18.206 10.143 6.386 1.00 90.75 607 LEU A N 1
ATOM 4619 C CA . LEU A 1 607 ? -19.122 9.000 6.391 1.00 90.75 607 LEU A CA 1
ATOM 4620 C C . LEU A 1 607 ? -18.387 7.663 6.544 1.00 90.75 607 LEU A C 1
ATOM 4622 O O . LEU A 1 607 ? -18.796 6.851 7.370 1.00 90.75 607 LEU A O 1
ATOM 4626 N N . GLU A 1 608 ? -17.277 7.435 5.836 1.00 88.31 608 GLU A N 1
ATOM 4627 C CA . GLU A 1 608 ? -16.461 6.222 6.019 1.00 88.31 608 GLU A CA 1
ATOM 4628 C C . GLU A 1 608 ? -15.992 6.032 7.469 1.00 88.31 608 GLU A C 1
ATOM 4630 O O . GLU A 1 608 ? -16.069 4.925 8.007 1.00 88.31 608 GLU A O 1
ATOM 4635 N N . LEU A 1 609 ? -15.510 7.105 8.107 1.00 84.44 609 LEU A N 1
ATOM 4636 C CA . LEU A 1 609 ? -15.079 7.075 9.505 1.00 84.44 609 LEU A CA 1
ATOM 4637 C C . LEU A 1 609 ? -16.260 6.816 10.446 1.00 84.44 609 LEU A C 1
ATOM 4639 O O . LEU A 1 609 ? -16.134 6.012 11.366 1.00 84.44 609 LEU A O 1
ATOM 4643 N N . LEU A 1 610 ? -17.411 7.447 10.208 1.00 87.38 610 LEU A N 1
ATOM 4644 C CA . LEU A 1 610 ? -18.613 7.255 11.016 1.00 87.38 610 LEU A CA 1
ATOM 4645 C C . LEU A 1 610 ? -19.135 5.811 10.932 1.00 87.38 610 LEU A C 1
ATOM 4647 O O . LEU A 1 610 ? -19.406 5.193 11.960 1.00 87.38 610 LEU A O 1
ATOM 4651 N N . TYR A 1 611 ? -19.196 5.240 9.726 1.00 88.12 611 TYR A N 1
ATOM 4652 C CA . TYR A 1 611 ? -19.572 3.841 9.502 1.00 88.12 611 TYR A CA 1
ATOM 4653 C C . TYR A 1 611 ? -18.614 2.862 10.195 1.00 88.12 611 TYR A C 1
ATOM 4655 O O . TYR A 1 611 ? -19.074 1.917 10.843 1.00 88.12 611 TYR A O 1
ATOM 4663 N N . ARG A 1 612 ? -17.296 3.100 10.130 1.00 83.12 612 ARG A N 1
ATOM 4664 C CA . ARG A 1 612 ? -16.306 2.253 10.815 1.00 83.12 612 ARG A CA 1
ATOM 4665 C C . ARG A 1 612 ? -16.433 2.341 12.337 1.00 83.12 612 ARG A C 1
ATOM 4667 O O . ARG A 1 612 ? -16.490 1.301 12.984 1.00 83.12 612 ARG A O 1
ATOM 4674 N N . ASN A 1 613 ? -16.524 3.551 12.890 1.00 73.62 613 ASN A N 1
ATOM 4675 C CA . ASN A 1 613 ? -16.525 3.775 14.341 1.00 73.62 613 ASN A CA 1
ATOM 4676 C C . ASN A 1 613 ? -17.848 3.330 15.000 1.00 73.62 613 ASN A C 1
ATOM 4678 O O . ASN A 1 613 ? -17.841 2.811 16.112 1.00 73.62 613 ASN A O 1
ATOM 4682 N N . VAL A 1 614 ? -18.990 3.505 14.320 1.00 80.06 614 VAL A N 1
ATOM 4683 C CA . VAL A 1 614 ? -20.318 3.177 14.874 1.00 80.06 614 VAL A CA 1
ATOM 4684 C C . VAL A 1 614 ? -20.774 1.765 14.502 1.00 80.06 614 VAL A C 1
ATOM 4686 O O . VAL A 1 614 ? -21.288 1.036 15.346 1.00 80.06 614 VAL A O 1
ATOM 4689 N N . LEU A 1 615 ? -20.604 1.356 13.242 1.00 79.31 615 LEU A N 1
ATOM 4690 C CA . LEU A 1 615 ? -21.172 0.106 12.717 1.00 79.31 615 LEU A CA 1
ATOM 4691 C C . LEU A 1 615 ? -20.120 -0.988 12.469 1.00 79.31 615 LEU A C 1
ATOM 4693 O O . LEU A 1 615 ? -20.482 -2.105 12.107 1.00 79.31 615 LEU A O 1
ATOM 4697 N N . GLY A 1 616 ? -18.827 -0.702 12.665 1.00 77.44 616 GLY A N 1
ATOM 4698 C CA . GLY A 1 616 ? -17.744 -1.678 12.491 1.00 77.44 616 GLY A CA 1
ATOM 4699 C C . GLY A 1 616 ? -17.527 -2.131 11.042 1.00 77.44 616 GLY A C 1
ATOM 4700 O O . GLY A 1 616 ? -16.917 -3.173 10.811 1.00 77.44 616 GLY A O 1
ATOM 4701 N N . ARG A 1 617 ? -18.045 -1.381 10.060 1.00 82.12 617 ARG A N 1
ATOM 4702 C CA . ARG A 1 617 ? -18.024 -1.718 8.626 1.00 82.12 617 ARG A CA 1
ATOM 4703 C C . ARG A 1 617 ? -17.794 -0.479 7.762 1.00 82.12 617 ARG A C 1
ATOM 4705 O O . ARG A 1 617 ? -17.864 0.638 8.253 1.00 82.12 617 ARG A O 1
ATOM 4712 N N . LEU A 1 618 ? -17.527 -0.668 6.472 1.00 83.69 618 LEU A N 1
ATOM 4713 C CA . LEU A 1 618 ? -17.640 0.410 5.481 1.00 83.69 618 LEU A CA 1
ATOM 4714 C C . LEU A 1 618 ? -19.115 0.614 5.076 1.00 83.69 618 LEU A C 1
ATOM 4716 O O . LEU A 1 618 ? -19.920 -0.315 5.236 1.00 83.69 618 LEU A O 1
ATOM 4720 N N . PRO A 1 619 ? -19.487 1.798 4.554 1.00 82.00 619 PRO A N 1
ATOM 4721 C CA . PRO A 1 619 ? -20.791 1.981 3.937 1.00 82.00 619 PRO A CA 1
ATOM 4722 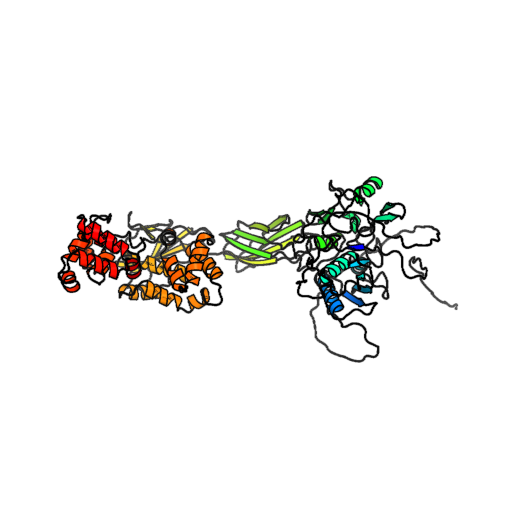C C . PRO A 1 619 ? -20.937 1.088 2.703 1.00 82.00 619 PRO A C 1
ATOM 4724 O O . PRO A 1 619 ? -20.025 0.960 1.887 1.00 82.00 619 PRO A O 1
ATOM 4727 N N . ASP A 1 620 ? -22.114 0.493 2.549 1.00 86.00 620 ASP A N 1
ATOM 4728 C CA . ASP A 1 620 ? -22.583 0.017 1.253 1.00 86.00 620 ASP A CA 1
ATOM 4729 C C . ASP A 1 620 ? -23.013 1.210 0.379 1.00 86.00 620 ASP A C 1
ATOM 4731 O O . ASP A 1 620 ? -23.280 2.301 0.885 1.00 86.00 620 ASP A O 1
ATOM 4735 N N . ARG A 1 621 ? -23.088 1.008 -0.942 1.00 80.31 621 ARG A N 1
ATOM 4736 C CA . ARG A 1 621 ? -23.376 2.088 -1.898 1.00 80.31 621 ARG A CA 1
ATOM 4737 C C . ARG A 1 621 ? -24.698 2.810 -1.611 1.00 80.31 621 ARG A C 1
ATOM 4739 O O . ARG A 1 621 ? -24.722 4.030 -1.623 1.00 80.31 621 ARG A O 1
ATOM 4746 N N . GLY A 1 622 ? -25.771 2.075 -1.312 1.00 78.62 622 GLY A N 1
ATOM 4747 C CA . GLY A 1 622 ? -27.081 2.680 -1.042 1.00 78.62 622 GLY A CA 1
ATOM 4748 C C . GLY A 1 622 ? -27.099 3.504 0.248 1.00 78.62 622 GLY A C 1
ATOM 4749 O O . GLY A 1 622 ? -27.697 4.577 0.284 1.00 78.62 622 GLY A O 1
ATOM 4750 N N . GLY A 1 623 ? -26.405 3.033 1.288 1.00 81.31 623 GLY A N 1
ATOM 4751 C CA . GLY A 1 623 ? -26.189 3.792 2.517 1.00 81.31 623 GLY A CA 1
ATOM 4752 C C . GLY A 1 623 ? -25.332 5.043 2.304 1.00 81.31 623 GLY A C 1
ATOM 4753 O O . GLY A 1 623 ? -25.692 6.108 2.797 1.00 81.31 623 GLY A O 1
ATOM 4754 N N . ALA A 1 624 ? -24.234 4.937 1.547 1.00 83.75 624 ALA A N 1
ATOM 4755 C CA . ALA A 1 624 ? -23.391 6.081 1.201 1.00 83.75 624 ALA A CA 1
ATOM 4756 C C . ALA A 1 624 ? -24.190 7.157 0.451 1.00 83.75 624 ALA A C 1
ATOM 4758 O O . ALA A 1 624 ? -24.207 8.304 0.890 1.00 83.75 624 ALA A O 1
ATOM 4759 N N . ASP A 1 625 ? -24.875 6.770 -0.630 1.00 81.94 625 ASP A N 1
ATOM 4760 C CA . ASP A 1 625 ? -25.651 7.673 -1.487 1.00 81.94 625 ASP A CA 1
ATOM 4761 C C . ASP A 1 625 ? -26.718 8.426 -0.657 1.00 81.94 625 ASP A C 1
ATOM 4763 O O . ASP A 1 625 ? -26.766 9.654 -0.684 1.00 81.94 625 ASP A O 1
ATOM 4767 N N . TYR A 1 626 ? -27.479 7.720 0.194 1.00 85.81 626 TYR A N 1
ATOM 4768 C CA . TYR A 1 626 ? -28.478 8.333 1.086 1.00 85.81 626 TYR A CA 1
ATOM 4769 C C . TYR A 1 626 ? -27.886 9.374 2.053 1.00 85.81 626 TYR A C 1
ATOM 4771 O O . TYR A 1 626 ? -28.465 10.443 2.252 1.00 85.81 626 TYR A O 1
ATOM 4779 N N . TRP A 1 627 ? -26.749 9.080 2.691 1.00 88.56 627 TRP A N 1
ATOM 4780 C CA . TRP A 1 627 ? -26.158 10.014 3.653 1.00 88.56 627 TRP A CA 1
ATOM 4781 C C . TRP A 1 627 ? -25.428 11.185 2.989 1.00 88.56 627 TRP A C 1
ATOM 4783 O O . TRP A 1 627 ? -25.349 12.254 3.595 1.00 88.56 627 TRP A O 1
ATOM 4793 N N . MET A 1 628 ? -24.939 11.014 1.757 1.00 89.44 628 MET A N 1
ATOM 4794 C CA . MET A 1 628 ? -24.428 12.120 0.944 1.00 89.44 628 MET A CA 1
ATOM 4795 C C . MET A 1 628 ? -25.567 13.067 0.544 1.00 89.44 628 MET A C 1
ATOM 4797 O O . MET A 1 628 ? -25.446 14.257 0.815 1.00 89.44 628 MET A O 1
ATOM 4801 N N . ASP A 1 629 ? -26.714 12.557 0.075 1.00 83.81 629 ASP A N 1
ATOM 4802 C CA . ASP A 1 629 ? -27.909 13.377 -0.210 1.00 83.81 629 ASP A CA 1
ATOM 4803 C C . ASP A 1 629 ? -28.362 14.202 1.017 1.00 83.81 629 ASP A C 1
ATOM 4805 O O . ASP A 1 629 ? -28.759 15.363 0.896 1.00 83.81 629 ASP A O 1
ATOM 4809 N N . VAL A 1 630 ? -28.288 13.624 2.225 1.00 80.94 630 VAL A N 1
ATOM 4810 C CA . VAL A 1 630 ? -28.628 14.311 3.487 1.00 80.94 630 VAL A CA 1
ATOM 4811 C C . VAL A 1 630 ? -27.640 15.439 3.820 1.00 80.94 630 VAL A C 1
ATOM 4813 O O . VAL A 1 630 ? -28.062 16.497 4.295 1.00 80.94 630 VAL A O 1
ATOM 4816 N N . LEU A 1 631 ? -26.341 15.243 3.574 1.00 86.12 631 LEU A N 1
ATOM 4817 C CA . LEU A 1 631 ? -25.311 16.267 3.790 1.00 86.12 631 LEU A CA 1
ATOM 4818 C C . LEU A 1 631 ? -25.384 17.375 2.725 1.00 86.12 631 LEU A C 1
ATOM 4820 O O . LEU A 1 631 ? -25.351 18.554 3.082 1.00 86.12 631 LEU A O 1
ATOM 4824 N N . ASP A 1 632 ? -25.598 17.021 1.456 1.00 85.88 632 ASP A N 1
ATOM 4825 C CA . ASP A 1 632 ? -25.785 17.962 0.341 1.00 85.88 632 ASP A CA 1
ATOM 4826 C C . ASP A 1 632 ? -27.062 18.809 0.499 1.00 85.88 632 ASP A C 1
ATOM 4828 O O . ASP A 1 632 ? -27.094 19.982 0.116 1.00 85.88 632 ASP A O 1
ATOM 4832 N N . ALA A 1 633 ? -28.101 18.268 1.148 1.00 81.38 633 ALA A N 1
ATOM 4833 C CA . ALA A 1 633 ? -29.288 19.017 1.569 1.00 81.38 633 ALA A CA 1
ATOM 4834 C C . ALA A 1 633 ? -29.029 20.015 2.725 1.00 81.38 633 ALA A C 1
ATOM 4836 O O . ALA A 1 633 ? -29.945 20.736 3.133 1.00 81.38 633 ALA A O 1
ATOM 4837 N N . GLY A 1 634 ? -27.800 20.086 3.248 1.00 81.06 634 GLY A N 1
ATOM 4838 C CA . GLY A 1 634 ? -27.368 21.045 4.265 1.00 81.06 634 GLY A CA 1
ATOM 4839 C C . GLY A 1 634 ? -27.516 20.573 5.714 1.00 81.06 634 GLY A C 1
ATOM 4840 O O . GLY A 1 634 ? -27.496 21.410 6.620 1.00 81.06 634 GLY A O 1
ATOM 4841 N N . ALA A 1 635 ? -27.674 19.268 5.966 1.00 80.56 635 ALA A N 1
ATOM 4842 C CA . ALA A 1 635 ? -27.680 18.741 7.330 1.00 80.56 635 ALA A CA 1
ATOM 4843 C C . ALA A 1 635 ? -26.308 18.920 8.004 1.00 80.56 635 ALA A C 1
ATOM 4845 O O . ALA A 1 635 ? -25.257 18.692 7.406 1.00 80.56 635 ALA A O 1
ATOM 4846 N N . ALA A 1 636 ? -26.299 19.281 9.288 1.00 84.31 636 ALA A N 1
ATOM 4847 C CA . ALA A 1 636 ? -25.049 19.390 10.033 1.00 84.31 636 ALA A CA 1
ATOM 4848 C C . ALA A 1 636 ? -24.486 17.993 10.345 1.00 84.31 636 ALA A C 1
ATOM 4850 O O . ALA A 1 636 ? -25.225 17.106 10.774 1.00 84.31 636 ALA A O 1
ATOM 4851 N N . ARG A 1 637 ? -23.161 17.802 10.245 1.00 85.12 637 ARG A N 1
ATOM 4852 C CA . ARG A 1 637 ? -22.505 16.513 10.559 1.00 85.12 637 ARG A CA 1
ATOM 4853 C C . ARG A 1 637 ? -22.902 15.947 11.929 1.00 85.12 637 ARG A C 1
ATOM 4855 O O . ARG A 1 637 ? -23.129 14.749 12.040 1.00 85.12 637 ARG A O 1
ATOM 4862 N N . GLY A 1 638 ? -23.071 16.793 12.950 1.00 82.44 638 GLY A N 1
ATOM 4863 C CA . GLY A 1 638 ? -23.558 16.370 14.273 1.00 82.44 638 GLY A CA 1
ATOM 4864 C C . GLY A 1 638 ? -24.961 15.741 14.260 1.00 82.44 638 GLY A C 1
ATOM 4865 O O . GLY A 1 638 ? -25.214 14.797 15.003 1.00 82.44 638 GLY A O 1
ATOM 4866 N N . GLN A 1 639 ? -25.858 16.190 13.376 1.00 82.00 639 GLN A N 1
ATOM 4867 C CA . GLN A 1 639 ? -27.187 15.589 13.196 1.00 82.00 639 GLN A CA 1
ATOM 4868 C C . GLN A 1 639 ? -27.086 14.201 12.549 1.00 82.00 639 GLN A C 1
ATOM 4870 O O . GLN A 1 639 ? -27.799 13.284 12.955 1.00 82.00 639 GLN A O 1
ATOM 4875 N N . VAL A 1 640 ? -26.153 14.020 11.606 1.00 85.25 640 VAL A N 1
ATOM 4876 C CA . VAL A 1 640 ? -25.845 12.704 11.024 1.00 85.25 640 VAL A CA 1
ATOM 4877 C C . VAL A 1 640 ? -25.289 11.764 12.100 1.00 85.25 640 VAL A C 1
ATOM 4879 O O . VAL A 1 640 ? -25.814 10.668 12.272 1.00 85.25 640 VAL A O 1
ATOM 4882 N N . VAL A 1 641 ? -24.312 12.193 12.910 1.00 87.81 641 VAL A N 1
ATOM 4883 C CA . VAL A 1 641 ? -23.768 11.353 14.000 1.00 87.81 641 VAL A CA 1
ATOM 4884 C C . VAL A 1 641 ? -24.835 10.989 15.047 1.00 87.81 641 VAL A C 1
ATOM 4886 O O . VAL A 1 641 ? -24.883 9.840 15.490 1.00 87.81 641 VAL A O 1
ATOM 4889 N N . LEU A 1 642 ? -25.742 11.910 15.398 1.00 84.19 642 LEU A N 1
ATOM 4890 C CA . LEU A 1 642 ? -26.895 11.618 16.262 1.00 84.19 642 LEU A CA 1
ATOM 4891 C C . LEU A 1 642 ? -27.809 10.535 15.661 1.00 84.19 642 LEU A C 1
ATOM 4893 O O . LEU A 1 642 ? -28.218 9.616 16.370 1.00 84.19 642 LEU A O 1
ATOM 4897 N N . ALA A 1 643 ? -28.104 10.601 14.361 1.00 81.12 643 ALA A N 1
ATOM 4898 C CA . ALA A 1 643 ? -28.933 9.596 13.695 1.00 81.12 643 ALA A CA 1
ATOM 4899 C C . ALA A 1 643 ? -28.270 8.202 13.678 1.00 81.12 643 ALA A C 1
ATOM 4901 O O . ALA A 1 643 ? -28.953 7.192 13.844 1.00 81.12 643 ALA A O 1
ATOM 4902 N N . PHE A 1 644 ? -26.940 8.139 13.558 1.00 84.06 644 PHE A N 1
ATOM 4903 C CA . PHE A 1 644 ? -26.172 6.896 13.701 1.00 84.06 644 PHE A CA 1
ATOM 4904 C C . PHE A 1 644 ? -26.193 6.352 15.138 1.00 84.06 644 PHE A C 1
ATOM 4906 O O . PHE A 1 644 ? -26.454 5.159 15.320 1.00 84.06 644 PHE A O 1
ATOM 4913 N N . SER A 1 645 ? -25.987 7.217 16.146 1.00 82.25 645 SER A N 1
ATOM 4914 C CA . SER A 1 645 ? -26.040 6.875 17.583 1.00 82.25 645 SER A CA 1
ATOM 4915 C C . SER A 1 645 ? -27.330 6.150 17.967 1.00 82.25 645 SER A C 1
ATOM 4917 O O . SER A 1 645 ? -27.325 5.232 18.782 1.00 82.25 645 SER A O 1
ATOM 4919 N N . GLU A 1 646 ? -28.446 6.553 17.372 1.00 75.94 646 GLU A N 1
ATOM 4920 C CA . GLU A 1 646 ? -29.764 6.059 17.759 1.00 75.94 646 GLU A CA 1
ATOM 4921 C C . GLU A 1 646 ? -30.356 5.059 16.751 1.00 75.94 646 GLU A C 1
ATOM 4923 O O . GLU A 1 646 ? -31.473 4.577 16.933 1.00 75.94 646 GLU A O 1
ATOM 4928 N N . SER A 1 647 ? -29.596 4.687 15.715 1.00 74.38 647 SER A N 1
ATOM 4929 C CA . SER A 1 647 ? -30.005 3.688 14.724 1.00 74.38 647 SER A CA 1
ATOM 4930 C C . SER A 1 647 ? -30.277 2.315 15.357 1.00 74.38 647 SER A C 1
ATOM 4932 O O . SER A 1 647 ? -29.532 1.843 16.219 1.00 74.38 647 SER A O 1
ATOM 4934 N N . SER A 1 648 ? -31.307 1.607 14.879 1.00 62.81 648 SER A N 1
ATOM 4935 C CA . SER A 1 648 ? -31.656 0.263 15.372 1.00 62.81 648 SER A CA 1
ATOM 4936 C C . SER A 1 648 ? -30.512 -0.752 15.201 1.00 62.81 648 SER A C 1
ATOM 4938 O O . SER A 1 648 ? -30.414 -1.711 15.967 1.00 62.81 648 SER A O 1
ATOM 4940 N N . GLU A 1 649 ? -29.623 -0.542 14.218 1.00 70.88 649 GLU A N 1
ATOM 4941 C CA . GLU A 1 649 ? -28.397 -1.331 14.046 1.00 70.88 649 GLU A CA 1
ATOM 4942 C C . GLU A 1 649 ? -27.438 -1.113 15.227 1.00 70.88 649 GLU A C 1
ATOM 4944 O O . GLU A 1 649 ? -27.031 -2.095 15.850 1.00 70.88 649 GLU A O 1
ATOM 4949 N N . PHE A 1 650 ? -27.148 0.143 15.591 1.00 74.38 650 PHE A N 1
ATOM 4950 C CA . PHE A 1 650 ? -26.186 0.474 16.644 1.00 74.38 650 PHE A CA 1
ATOM 4951 C C . PHE A 1 650 ? -26.714 0.268 18.071 1.00 74.38 650 PHE A C 1
ATOM 4953 O O . PHE A 1 650 ? -25.978 -0.178 18.953 1.00 74.38 650 PHE A O 1
ATOM 4960 N N . VAL A 1 651 ? -28.008 0.497 18.315 1.00 64.06 651 VAL A N 1
ATOM 4961 C CA . VAL A 1 651 ? -28.655 0.137 19.592 1.00 64.06 651 VAL A CA 1
ATOM 4962 C C . VAL A 1 651 ? -28.499 -1.367 19.859 1.00 64.06 651 VAL A C 1
ATOM 4964 O O . VAL A 1 651 ? -28.098 -1.774 20.949 1.00 64.06 651 VAL A O 1
ATOM 4967 N N . ARG A 1 652 ? -28.714 -2.195 18.828 1.00 61.50 652 ARG A N 1
ATOM 4968 C CA . ARG A 1 652 ? -28.547 -3.651 18.893 1.00 61.50 652 ARG A CA 1
ATOM 4969 C C . ARG A 1 652 ? -27.086 -4.083 19.066 1.00 61.50 652 ARG A C 1
ATOM 4971 O O . ARG A 1 652 ? -26.836 -4.976 19.870 1.00 61.50 652 ARG A O 1
ATOM 4978 N N . THR A 1 653 ? -26.124 -3.503 18.340 1.00 61.47 653 THR A N 1
ATOM 4979 C CA . THR A 1 653 ? -24.705 -3.912 18.454 1.00 61.47 653 THR A CA 1
ATOM 4980 C C . THR A 1 653 ? -24.042 -3.430 19.744 1.00 61.47 653 THR A C 1
ATOM 4982 O O . THR A 1 653 ? -23.192 -4.137 20.281 1.00 61.47 653 THR A O 1
ATOM 4985 N N . SER A 1 654 ? -24.462 -2.284 20.286 1.00 59.12 654 SER A N 1
ATOM 4986 C CA . SER A 1 654 ? -23.998 -1.773 21.587 1.00 59.12 654 SER A CA 1
ATOM 4987 C C . SER A 1 654 ? -24.569 -2.525 22.798 1.00 59.12 654 SER A C 1
ATOM 4989 O O . SER A 1 654 ? -24.126 -2.288 23.920 1.00 59.12 654 SER A O 1
ATOM 4991 N N . GLY A 1 655 ? -25.544 -3.421 22.599 1.00 53.78 655 GLY A N 1
ATOM 4992 C CA . GLY A 1 655 ? -26.176 -4.189 23.677 1.00 53.78 655 GLY A CA 1
ATOM 4993 C C . GLY A 1 655 ? -26.961 -3.328 24.674 1.00 53.78 655 GLY A C 1
ATOM 4994 O O . GLY A 1 655 ? -27.175 -3.741 25.811 1.00 53.78 655 GLY A O 1
ATOM 4995 N N .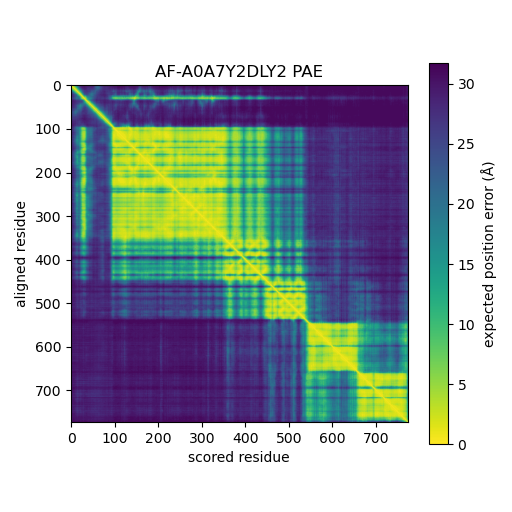 THR A 1 656 ? -27.367 -2.121 24.271 1.00 56.38 656 THR A N 1
ATOM 4996 C CA . THR A 1 656 ? -28.083 -1.173 25.131 1.00 56.38 656 THR A CA 1
ATOM 4997 C C . THR A 1 656 ? -29.594 -1.288 24.919 1.00 56.38 656 THR A C 1
ATOM 4999 O O . THR A 1 656 ? -30.068 -1.398 23.791 1.00 56.38 656 THR A O 1
ATOM 5002 N N . THR A 1 657 ? -30.385 -1.256 25.996 1.00 50.28 657 THR A N 1
ATOM 5003 C CA . THR A 1 657 ? -31.848 -1.377 25.884 1.00 50.28 657 THR A CA 1
ATOM 5004 C C . THR A 1 657 ? -32.438 -0.165 25.167 1.00 50.28 657 THR A C 1
ATOM 5006 O O . THR A 1 657 ? -32.258 0.972 25.609 1.00 50.28 657 THR A O 1
ATOM 5009 N N . ALA A 1 658 ? -33.178 -0.407 24.080 1.00 50.00 658 ALA A N 1
ATOM 5010 C CA . ALA A 1 658 ? -33.944 0.626 23.396 1.00 50.00 658 ALA A CA 1
ATOM 5011 C C . ALA A 1 658 ? -34.943 1.259 24.384 1.00 50.00 658 ALA A C 1
ATOM 5013 O O . ALA A 1 658 ? -35.777 0.552 24.954 1.00 50.00 658 ALA A O 1
ATOM 5014 N N . PRO A 1 659 ? -34.929 2.584 24.592 1.00 51.34 659 PRO A N 1
ATOM 5015 C CA . PRO A 1 659 ? -35.822 3.197 25.577 1.00 51.34 659 PRO A CA 1
ATOM 5016 C C . PRO A 1 659 ? -37.324 3.060 25.226 1.00 51.34 659 PRO A C 1
ATOM 5018 O O . PRO A 1 659 ? -38.184 3.256 26.086 1.00 51.34 659 PRO A O 1
ATOM 5021 N N . GLN A 1 660 ? -37.656 2.639 23.996 1.00 50.28 660 GLN A N 1
ATOM 5022 C CA . GLN A 1 660 ? -39.015 2.249 23.603 1.00 50.28 660 GLN A CA 1
ATOM 5023 C C . GLN A 1 660 ? -39.540 1.031 24.347 1.00 50.28 660 GLN A C 1
ATOM 5025 O O . GLN A 1 660 ? -40.683 1.052 24.800 1.00 50.28 660 GLN A O 1
ATOM 5030 N N . THR A 1 661 ? -38.699 -0.005 24.416 1.00 50.91 661 THR A N 1
ATOM 5031 C CA . THR A 1 661 ? -39.048 -1.380 24.793 1.00 50.91 661 THR A CA 1
ATOM 5032 C C . THR A 1 661 ? -38.918 -1.617 26.294 1.00 50.91 661 THR A C 1
ATOM 5034 O O . THR A 1 661 ? -39.293 -2.671 26.797 1.00 50.91 661 THR A O 1
ATOM 5037 N N . SER A 1 662 ? -38.423 -0.621 27.034 1.00 63.88 662 SER A N 1
ATOM 5038 C CA . SER A 1 662 ? -38.499 -0.592 28.491 1.00 63.88 662 SER A CA 1
ATOM 5039 C C . SER A 1 662 ? -39.854 -0.049 28.960 1.00 63.88 662 SER A C 1
ATOM 5041 O O . SER A 1 662 ? -40.269 1.036 28.544 1.00 63.88 662 SER A O 1
ATOM 5043 N N . LEU A 1 663 ? -40.498 -0.763 29.889 1.00 69.12 663 LEU A N 1
ATOM 5044 C CA . LEU A 1 663 ? -41.756 -0.359 30.530 1.00 69.12 663 LEU A CA 1
ATOM 5045 C C . LEU A 1 663 ? -41.689 1.072 31.090 1.00 69.12 663 LEU A C 1
ATOM 5047 O O . LEU A 1 663 ? -42.597 1.879 30.899 1.00 69.12 663 LEU A O 1
ATOM 5051 N N . ASP A 1 664 ? -40.573 1.399 31.741 1.00 69.25 664 ASP A N 1
ATOM 5052 C CA . ASP A 1 664 ? -40.337 2.718 32.321 1.00 69.25 664 ASP A CA 1
ATOM 5053 C C . ASP A 1 664 ? -40.198 3.819 31.267 1.00 69.25 664 ASP A C 1
ATOM 5055 O O . ASP A 1 664 ? -40.757 4.900 31.439 1.00 69.25 664 ASP A O 1
ATOM 5059 N N . GLY A 1 665 ? -39.501 3.555 30.159 1.00 68.81 665 GLY A N 1
ATOM 5060 C CA . GLY A 1 665 ? -39.408 4.511 29.060 1.00 68.81 665 GLY A CA 1
ATOM 5061 C C . GLY A 1 665 ? -40.770 4.768 28.411 1.00 68.81 665 GLY A C 1
ATOM 5062 O O . GLY A 1 665 ? -41.059 5.901 28.031 1.00 68.81 665 GLY A O 1
ATOM 5063 N N . ALA A 1 666 ? -41.640 3.755 28.319 1.00 73.62 666 ALA A N 1
ATOM 5064 C CA . ALA A 1 666 ? -43.012 3.928 27.835 1.00 73.62 666 ALA A CA 1
ATOM 5065 C C . ALA A 1 666 ? -43.863 4.783 28.794 1.00 73.62 666 ALA A C 1
ATOM 5067 O O . ALA A 1 666 ? -44.570 5.691 28.348 1.00 73.62 666 ALA A O 1
ATOM 5068 N N . ILE A 1 667 ? -43.737 4.562 30.110 1.00 77.81 667 ILE A N 1
ATOM 5069 C CA . ILE A 1 667 ? -44.347 5.420 31.140 1.00 77.81 667 ILE A CA 1
ATOM 5070 C C . ILE A 1 667 ? -43.829 6.863 31.017 1.00 77.81 667 ILE A C 1
ATOM 5072 O O . ILE A 1 667 ? -44.629 7.796 31.024 1.00 77.81 667 ILE A O 1
ATOM 5076 N N . GLU A 1 668 ? -42.518 7.065 30.845 1.00 74.38 668 GLU A N 1
ATOM 5077 C CA . GLU A 1 668 ? -41.916 8.394 30.693 1.00 74.38 668 GLU A CA 1
ATOM 5078 C C . GLU A 1 668 ? -42.433 9.139 29.457 1.00 74.38 668 GLU A C 1
ATOM 5080 O O . GLU A 1 668 ? -42.808 10.308 29.574 1.00 74.38 668 GLU A O 1
ATOM 5085 N N . ARG A 1 669 ? -42.549 8.474 28.298 1.00 76.50 669 ARG A N 1
ATOM 5086 C CA . ARG A 1 669 ? -43.114 9.098 27.089 1.00 76.50 669 ARG A CA 1
ATOM 5087 C C . ARG A 1 669 ? -44.562 9.529 27.278 1.00 76.50 669 ARG A C 1
ATOM 5089 O O . ARG A 1 669 ? -44.902 10.643 26.886 1.00 76.50 669 ARG A O 1
ATOM 5096 N N . LEU A 1 670 ? -45.395 8.691 27.898 1.00 84.19 670 LEU A N 1
ATOM 5097 C CA . LEU A 1 670 ? -46.787 9.036 28.207 1.00 84.19 670 LEU A CA 1
ATOM 5098 C C . LEU A 1 670 ? -46.871 10.237 29.160 1.00 84.19 670 LEU A C 1
ATOM 5100 O O . LEU A 1 670 ? -47.671 11.145 28.937 1.00 84.19 670 LEU A O 1
ATOM 5104 N N . HIS A 1 671 ? -46.016 10.286 30.183 1.00 80.69 671 HIS A N 1
ATOM 5105 C CA . HIS A 1 671 ? -45.977 11.377 31.164 1.00 80.69 671 HIS A CA 1
ATOM 5106 C C . HIS A 1 671 ? -45.506 12.702 30.547 1.00 80.69 671 HIS A C 1
ATOM 5108 O O . HIS A 1 671 ? -46.126 13.739 30.770 1.00 80.69 671 HIS A O 1
ATOM 5114 N N . VAL A 1 672 ? -44.465 12.673 29.709 1.00 73.50 672 VAL A N 1
ATOM 5115 C CA . VAL A 1 672 ? -43.950 13.861 29.006 1.00 73.50 672 VAL A CA 1
ATOM 5116 C C . VAL A 1 672 ? -44.930 14.347 27.934 1.00 73.50 672 VAL A C 1
ATOM 5118 O O . VAL A 1 672 ? -45.135 15.555 27.795 1.00 73.50 672 VAL A O 1
ATOM 5121 N N . LEU A 1 673 ? -45.577 13.435 27.202 1.00 81.94 673 LEU A N 1
ATOM 5122 C CA . LEU A 1 673 ? -46.572 13.783 26.187 1.00 81.94 673 LEU A CA 1
ATOM 5123 C C . LEU A 1 673 ? -47.822 14.416 26.817 1.00 81.94 673 LEU A C 1
ATOM 5125 O O . LEU A 1 673 ? -48.242 15.487 26.383 1.00 81.94 673 LEU A O 1
ATOM 5129 N N . LEU A 1 674 ? -48.388 13.782 27.851 1.00 87.00 674 LEU A N 1
ATOM 5130 C CA . LEU A 1 674 ? -49.676 14.171 28.436 1.00 87.00 674 LEU A CA 1
ATOM 5131 C C . LEU A 1 674 ? -49.561 15.222 29.545 1.00 87.00 674 LEU A C 1
ATOM 5133 O O . LEU A 1 674 ? -50.432 16.078 29.642 1.00 87.00 674 LEU A O 1
ATOM 5137 N N . LEU A 1 675 ? -48.517 15.183 30.377 1.00 82.94 675 LEU A N 1
ATOM 5138 C CA . LEU A 1 675 ? -48.361 16.072 31.541 1.00 82.94 675 LEU A CA 1
ATOM 5139 C C . LEU A 1 675 ? -47.215 17.084 31.395 1.00 82.94 675 LEU A C 1
ATOM 5141 O O . LEU A 1 675 ? -46.934 17.833 32.328 1.00 82.94 675 LEU A O 1
ATOM 5145 N N . ARG A 1 676 ? -46.539 17.111 30.236 1.00 71.12 676 ARG A N 1
ATOM 5146 C CA . ARG A 1 676 ? -45.455 18.059 29.899 1.00 71.12 676 ARG A CA 1
ATOM 5147 C C . ARG A 1 676 ? -44.315 18.121 30.933 1.00 71.12 676 ARG A C 1
ATOM 5149 O O . ARG A 1 676 ? -43.570 19.097 30.984 1.00 71.12 676 ARG A O 1
ATOM 5156 N N . ARG A 1 677 ? -44.143 17.055 31.722 1.00 67.75 677 ARG A N 1
ATOM 5157 C CA . ARG A 1 677 ? -43.080 16.878 32.722 1.00 67.75 677 ARG A CA 1
ATOM 5158 C C . ARG A 1 677 ? -42.606 15.428 32.762 1.00 67.75 677 ARG A C 1
ATOM 5160 O O . ARG A 1 677 ? -43.330 14.522 32.358 1.00 67.75 677 ARG A O 1
ATOM 5167 N N . THR A 1 678 ? -41.419 15.198 33.309 1.00 57.78 678 THR A N 1
ATOM 5168 C CA . THR A 1 678 ? -40.930 13.841 33.587 1.00 57.78 678 THR A CA 1
ATOM 5169 C C . THR A 1 678 ? -41.664 13.212 34.789 1.00 57.78 678 THR A C 1
ATOM 5171 O O . THR A 1 678 ? -42.145 13.939 35.673 1.00 57.78 678 THR A O 1
ATOM 5174 N N . PRO A 1 679 ? -41.780 11.870 34.852 1.00 61.19 679 PRO A N 1
ATOM 5175 C CA . PRO A 1 679 ? -42.342 11.192 36.013 1.00 61.19 679 PRO A CA 1
ATOM 5176 C C . PRO A 1 679 ? -41.400 11.266 37.221 1.00 61.19 679 PRO A C 1
ATOM 5178 O O . PRO A 1 679 ? -40.179 11.132 37.116 1.00 61.19 679 PRO A O 1
ATOM 5181 N N . THR A 1 680 ? -41.985 11.425 38.401 1.00 58.31 680 THR A N 1
ATOM 5182 C CA . THR A 1 680 ? -41.312 11.258 39.691 1.00 58.31 680 THR A CA 1
ATOM 5183 C C . THR A 1 680 ? -41.196 9.775 40.061 1.00 58.31 680 THR A C 1
ATOM 5185 O O . THR A 1 680 ? -41.875 8.915 39.499 1.00 58.31 680 THR A O 1
ATOM 5188 N N . ALA A 1 681 ? -40.390 9.449 41.077 1.00 49.19 681 ALA A N 1
ATOM 5189 C CA . ALA A 1 681 ? -40.334 8.086 41.620 1.00 49.19 681 ALA A CA 1
ATOM 5190 C C . ALA A 1 681 ? -41.703 7.590 42.138 1.00 49.19 681 ALA A C 1
ATOM 5192 O O . ALA A 1 681 ? -42.018 6.403 42.031 1.00 49.19 681 ALA A O 1
ATOM 5193 N N . GLN A 1 682 ? -42.539 8.495 42.658 1.00 56.97 682 GLN A N 1
ATOM 5194 C CA . GLN A 1 682 ? -43.904 8.182 43.079 1.00 56.97 682 GLN A CA 1
ATOM 5195 C C . GLN A 1 682 ? -44.822 7.895 41.882 1.00 56.97 682 GLN A C 1
ATOM 5197 O O . GLN A 1 682 ? -45.605 6.946 41.947 1.00 56.97 682 GLN A O 1
ATOM 5202 N N . ASP A 1 683 ? -44.683 8.643 40.779 1.00 70.94 683 ASP A N 1
ATOM 5203 C CA . ASP A 1 683 ? -45.405 8.369 39.531 1.00 70.94 683 ASP A CA 1
ATOM 5204 C C . ASP A 1 683 ? -45.084 6.941 39.046 1.00 70.94 683 ASP A C 1
ATOM 5206 O O . ASP A 1 683 ? -45.993 6.116 38.957 1.00 70.94 683 ASP A O 1
ATOM 5210 N N . PHE A 1 684 ? -43.80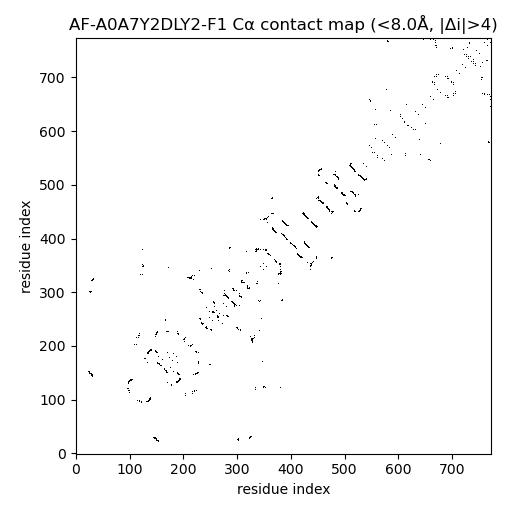0 6.586 38.878 1.00 62.00 684 PHE A N 1
ATOM 5211 C CA . PHE A 1 684 ? -43.379 5.223 38.499 1.00 62.00 684 PHE A CA 1
ATOM 5212 C C . PHE A 1 684 ? -43.917 4.137 39.445 1.00 62.00 684 PHE A C 1
ATOM 5214 O O . PHE A 1 684 ? -44.424 3.113 38.985 1.00 62.00 684 PHE A O 1
ATOM 5221 N N . THR A 1 685 ? -43.856 4.367 40.760 1.00 65.94 685 THR A N 1
ATOM 5222 C CA . THR A 1 685 ? -44.364 3.424 41.776 1.00 65.94 685 THR A CA 1
ATOM 5223 C C . THR A 1 685 ? -45.870 3.180 41.624 1.00 65.94 685 THR A C 1
ATOM 5225 O O . THR A 1 685 ? -46.340 2.065 41.836 1.00 65.94 685 THR A O 1
ATOM 5228 N N . SER A 1 686 ? -46.630 4.204 41.226 1.00 71.31 686 SER A N 1
ATOM 5229 C CA . SER A 1 686 ? -48.079 4.108 41.020 1.00 71.31 686 SER A CA 1
ATOM 5230 C C . SER A 1 686 ? -48.490 3.537 39.655 1.00 71.31 686 SER A C 1
ATOM 5232 O O . SER A 1 686 ? -49.575 2.967 39.547 1.00 71.31 686 SER A O 1
ATOM 5234 N N . LEU A 1 687 ? -47.647 3.680 38.624 1.00 81.94 687 LEU A N 1
ATOM 5235 C CA . LEU A 1 687 ? -47.983 3.340 37.236 1.00 81.94 687 LEU A CA 1
ATOM 5236 C C . LEU A 1 687 ? -47.459 1.965 36.796 1.00 81.94 687 LEU A C 1
ATOM 5238 O O . LEU A 1 687 ? -48.177 1.264 36.086 1.00 81.94 687 LEU A O 1
ATOM 5242 N N . ARG A 1 688 ? -46.275 1.526 37.255 1.00 77.50 688 ARG A N 1
ATOM 5243 C CA . ARG A 1 688 ? -45.718 0.195 36.923 1.00 77.50 688 ARG A CA 1
ATOM 5244 C C . ARG A 1 688 ? -46.697 -0.972 37.164 1.00 77.50 688 ARG A C 1
ATOM 5246 O O . ARG A 1 688 ? -46.824 -1.795 36.263 1.00 77.50 688 ARG A O 1
ATOM 5253 N N . PRO A 1 689 ? -47.448 -1.050 38.287 1.00 75.94 689 PRO A N 1
ATOM 5254 C CA . PRO A 1 689 ? -48.392 -2.153 38.516 1.00 75.94 689 PRO A CA 1
ATOM 5255 C C . PRO A 1 689 ? -49.604 -2.153 37.571 1.00 75.94 689 PRO A C 1
ATOM 5257 O O . PRO A 1 689 ? -50.295 -3.160 37.470 1.00 75.94 689 PRO A O 1
ATOM 5260 N N . ILE A 1 690 ? -49.886 -1.020 36.919 1.00 77.75 690 ILE A N 1
ATOM 5261 C CA . ILE A 1 690 ? -50.988 -0.840 35.961 1.00 77.75 690 ILE A CA 1
ATOM 5262 C C . ILE A 1 690 ? -50.505 -1.130 34.527 1.00 77.75 690 ILE A C 1
ATOM 5264 O O . ILE A 1 690 ? -51.297 -1.531 33.680 1.00 77.75 690 ILE A O 1
ATOM 5268 N N . ALA A 1 691 ? -49.208 -0.933 34.270 1.00 70.31 691 ALA A N 1
ATOM 5269 C CA . ALA A 1 691 ? -48.571 -1.057 32.961 1.00 70.31 691 ALA A CA 1
ATOM 5270 C C . ALA A 1 691 ? -48.193 -2.502 32.565 1.00 70.31 691 ALA A C 1
ATOM 5272 O O . ALA A 1 691 ? -47.927 -2.741 31.389 1.00 70.31 691 ALA A O 1
ATOM 5273 N N . GLY A 1 692 ? -48.167 -3.434 33.528 1.00 66.88 692 GLY A N 1
ATOM 5274 C CA . GLY A 1 692 ? -48.000 -4.877 33.308 1.00 66.88 692 GLY A CA 1
ATOM 5275 C C . GLY A 1 692 ? -46.712 -5.277 32.576 1.00 66.88 692 GLY A C 1
ATOM 5276 O O . GLY A 1 692 ? -45.627 -4.879 33.003 1.00 66.88 692 GLY A O 1
ATOM 5277 N N . SER A 1 693 ? -46.811 -6.098 31.522 1.00 56.25 693 SER A N 1
ATOM 5278 C CA . SER A 1 693 ? -45.652 -6.556 30.728 1.00 56.25 693 SER A CA 1
ATOM 5279 C C . SER A 1 693 ? -45.182 -5.533 29.690 1.00 56.25 693 SER A C 1
ATOM 5281 O O . SER A 1 693 ? -44.036 -5.596 29.250 1.00 56.25 693 SER A O 1
ATOM 5283 N N . GLY A 1 694 ? -46.035 -4.566 29.330 1.00 53.91 694 GLY A N 1
ATOM 5284 C CA . GLY A 1 694 ? -45.716 -3.492 28.383 1.00 53.91 694 GLY A CA 1
ATOM 5285 C C . GLY A 1 694 ? -46.188 -3.713 26.940 1.00 53.91 694 GLY A C 1
ATOM 5286 O O . GLY A 1 694 ? -45.997 -2.826 26.113 1.00 53.91 694 GLY A O 1
ATOM 5287 N N . ASP A 1 695 ? -46.875 -4.818 26.631 1.00 50.78 695 ASP A N 1
ATOM 5288 C CA . ASP A 1 695 ? -47.239 -5.231 25.256 1.00 50.78 695 ASP A CA 1
ATOM 5289 C C . ASP A 1 695 ? -48.352 -4.394 24.569 1.00 50.78 695 ASP A C 1
ATOM 5291 O O . ASP A 1 695 ? -48.922 -4.808 23.559 1.00 50.78 695 ASP A O 1
ATOM 5295 N N . GLY A 1 696 ? -48.695 -3.211 25.098 1.00 56.19 696 GLY A N 1
ATOM 5296 C CA . GLY A 1 696 ? -49.616 -2.243 24.474 1.00 56.19 696 GLY A CA 1
ATOM 5297 C C . GLY A 1 696 ? -50.990 -2.068 25.150 1.00 56.19 696 GLY A C 1
ATOM 5298 O O . GLY A 1 696 ? -51.321 -0.937 25.516 1.00 56.19 696 GLY A O 1
ATOM 5299 N N . PRO A 1 697 ? -51.812 -3.121 25.370 1.00 59.94 697 PRO A N 1
ATOM 5300 C CA . PRO A 1 697 ? -53.125 -2.994 26.016 1.00 59.94 697 PRO A CA 1
ATOM 5301 C C . PRO A 1 697 ? -53.076 -2.371 27.417 1.00 59.94 697 PRO A C 1
ATOM 5303 O O . PRO A 1 697 ? -53.997 -1.656 27.804 1.00 59.94 697 PRO A O 1
ATOM 5306 N N . GLU A 1 698 ? -52.001 -2.626 28.158 1.00 72.06 698 GLU A N 1
ATOM 5307 C CA . GLU A 1 698 ? -51.813 -2.176 29.541 1.00 72.06 698 GLU A CA 1
ATOM 5308 C C . GLU A 1 698 ? -51.256 -0.740 29.605 1.00 72.06 698 GLU A C 1
ATOM 5310 O O . GLU A 1 698 ? -51.631 0.042 30.478 1.00 72.06 698 GLU A O 1
ATOM 5315 N N . LEU A 1 699 ? -50.475 -0.313 28.604 1.00 80.06 699 LEU A N 1
ATOM 5316 C CA . LEU A 1 699 ? -50.037 1.084 28.463 1.00 80.06 699 LEU A CA 1
ATOM 5317 C C . LEU A 1 699 ? -51.210 2.039 28.180 1.00 80.06 699 LEU A C 1
ATOM 5319 O O . LEU A 1 699 ? -51.196 3.184 28.633 1.00 80.06 699 LEU A O 1
ATOM 5323 N N . ALA A 1 700 ? -52.276 1.567 27.524 1.00 85.19 700 ALA A N 1
ATOM 5324 C CA . ALA A 1 700 ? -53.507 2.346 27.380 1.00 85.19 700 ALA A CA 1
ATOM 5325 C C . ALA A 1 700 ? -54.185 2.625 28.743 1.00 85.19 700 ALA A C 1
ATOM 5327 O O . ALA A 1 700 ? -54.803 3.674 28.924 1.00 85.19 700 ALA A O 1
ATOM 5328 N N . LEU A 1 701 ? -54.020 1.749 29.746 1.00 85.44 701 LEU A N 1
ATOM 5329 C CA . LEU A 1 701 ? -54.498 2.003 31.113 1.00 85.44 701 LEU A CA 1
ATOM 5330 C C . LEU A 1 701 ? -53.663 3.085 31.816 1.00 85.44 701 LEU A C 1
ATOM 5332 O O . LEU A 1 701 ? -54.216 3.883 32.574 1.00 85.44 701 LEU A O 1
ATOM 5336 N N . VAL A 1 702 ? -52.356 3.155 31.531 1.00 89.12 702 VAL A N 1
ATOM 5337 C CA . VAL A 1 702 ? -51.473 4.244 31.987 1.00 89.12 702 VAL A CA 1
ATOM 5338 C C . VAL A 1 702 ? -51.903 5.575 31.363 1.00 89.12 702 VAL A C 1
ATOM 5340 O O . VAL A 1 702 ? -52.127 6.532 32.103 1.00 89.12 702 VAL A O 1
ATOM 5343 N N . SER A 1 703 ? -52.119 5.628 30.042 1.00 92.19 703 SER A N 1
ATOM 5344 C CA . SER A 1 703 ? -52.673 6.813 29.359 1.00 92.19 703 SER A CA 1
ATOM 5345 C C . SER A 1 703 ? -53.996 7.258 29.996 1.00 92.19 703 SER A C 1
ATOM 5347 O O . SER A 1 703 ? -54.113 8.394 30.462 1.00 92.19 703 SER A O 1
ATOM 5349 N N . ALA A 1 704 ? -54.956 6.339 30.141 1.00 91.38 704 ALA A N 1
ATOM 5350 C CA . ALA A 1 704 ? -56.265 6.632 30.724 1.00 91.38 704 ALA A CA 1
ATOM 5351 C C . ALA A 1 704 ? -56.172 7.121 32.181 1.00 91.38 704 ALA A C 1
ATOM 5353 O O . ALA A 1 704 ? -56.994 7.925 32.631 1.00 91.38 704 ALA A O 1
ATOM 5354 N N . ARG A 1 705 ? -55.171 6.652 32.940 1.00 91.88 705 ARG A N 1
ATOM 5355 C CA . ARG A 1 705 ? -54.899 7.110 34.308 1.00 91.88 705 ARG A CA 1
ATOM 5356 C C . ARG A 1 705 ? -54.343 8.534 34.331 1.00 91.88 705 ARG A C 1
ATOM 5358 O O . ARG A 1 705 ? -54.786 9.317 35.172 1.00 91.88 705 ARG A O 1
ATOM 5365 N N . LEU A 1 706 ? -53.430 8.866 33.418 1.00 93.06 706 LEU A N 1
ATOM 5366 C CA . LEU A 1 706 ? -52.834 10.199 33.294 1.00 93.06 706 LEU A CA 1
ATOM 5367 C C . LEU A 1 706 ? -53.848 11.232 32.786 1.00 93.06 706 LEU A C 1
ATOM 5369 O O . LEU A 1 706 ? -53.959 12.297 33.393 1.00 93.06 706 LEU A O 1
ATOM 5373 N N . ARG A 1 707 ? -54.666 10.903 31.774 1.00 92.75 707 ARG A N 1
ATOM 5374 C CA . ARG A 1 707 ? -55.739 11.790 31.273 1.00 92.75 707 ARG A CA 1
ATOM 5375 C C . ARG A 1 707 ? -56.793 12.147 32.327 1.00 92.75 707 ARG A C 1
ATOM 5377 O O . ARG A 1 707 ? -57.400 13.206 32.266 1.00 92.75 707 ARG A O 1
ATOM 5384 N N . ARG A 1 708 ? -57.001 11.286 33.329 1.00 90.06 708 ARG A N 1
ATOM 5385 C CA . ARG A 1 708 ? -57.910 11.541 34.467 1.00 90.06 708 ARG A CA 1
ATOM 5386 C C . ARG A 1 708 ? -57.252 12.294 35.631 1.00 90.06 708 ARG A C 1
ATOM 5388 O O . ARG A 1 708 ? -57.854 12.393 36.701 1.00 90.06 708 ARG A O 1
ATOM 5395 N N . SER A 1 709 ? -56.015 12.763 35.479 1.00 88.25 709 SER A N 1
ATOM 5396 C CA . SER A 1 709 ? -55.325 13.531 36.518 1.00 88.25 709 SER A CA 1
ATOM 5397 C C . SER A 1 709 ? -55.733 15.015 36.493 1.00 88.25 709 SER A C 1
ATOM 5399 O O . SER A 1 709 ? -56.013 15.556 35.422 1.00 88.25 709 SER A O 1
ATOM 5401 N N . PRO A 1 710 ? -55.715 15.715 37.645 1.00 85.69 710 PRO A N 1
ATOM 5402 C CA . PRO A 1 710 ? -55.901 17.168 37.675 1.00 85.69 710 PRO A CA 1
ATOM 5403 C C . PRO A 1 710 ? -54.828 17.931 36.883 1.00 85.69 710 PRO A C 1
ATOM 5405 O O . PRO A 1 710 ? -55.108 18.998 36.350 1.00 85.69 710 PRO A O 1
ATOM 5408 N N . GLU A 1 711 ? -53.613 17.378 36.791 1.00 84.38 711 GLU A N 1
ATOM 5409 C CA . GLU A 1 711 ? -52.505 17.951 36.015 1.00 84.38 711 GLU A CA 1
ATOM 5410 C C . GLU A 1 711 ? -52.809 17.950 34.511 1.00 84.38 711 GLU A C 1
ATOM 5412 O O . GLU A 1 711 ? -52.553 18.944 33.841 1.00 84.38 711 GLU A O 1
ATOM 5417 N N . PHE A 1 712 ? -53.413 16.875 33.990 1.00 89.12 712 PHE A N 1
ATOM 5418 C CA . PHE A 1 712 ? -53.846 16.813 32.594 1.00 89.12 712 PHE A CA 1
ATOM 5419 C C . PHE A 1 712 ? -54.944 17.841 32.302 1.00 89.12 712 PHE A C 1
ATOM 5421 O O . PHE A 1 712 ? -54.820 18.625 31.365 1.00 89.12 712 PHE A O 1
ATOM 5428 N N . ALA A 1 713 ? -55.984 17.888 33.141 1.00 85.56 713 ALA A N 1
ATOM 5429 C CA . ALA A 1 713 ? -57.086 18.836 32.975 1.00 85.56 713 ALA A CA 1
ATOM 5430 C C . ALA A 1 713 ? -56.605 20.302 32.972 1.00 85.56 713 ALA A C 1
ATOM 5432 O O . ALA A 1 713 ? -57.106 21.110 32.199 1.00 85.56 713 ALA A O 1
ATOM 5433 N N . ALA A 1 714 ? -55.591 20.632 33.781 1.00 82.75 714 ALA A N 1
ATOM 5434 C CA . ALA A 1 714 ? -55.003 21.972 33.844 1.00 82.75 714 ALA A CA 1
ATOM 5435 C C . ALA A 1 714 ? -54.108 22.348 32.643 1.00 82.75 714 ALA A C 1
ATOM 5437 O O . ALA A 1 714 ? -53.767 23.520 32.495 1.00 82.75 714 ALA A O 1
ATOM 5438 N N . LEU A 1 715 ? -53.690 21.378 31.821 1.00 79.62 715 LEU A N 1
ATOM 5439 C CA . LEU A 1 715 ? -52.821 21.598 30.656 1.00 79.62 715 LEU A CA 1
ATOM 5440 C C . LEU A 1 715 ? -53.581 21.652 29.329 1.00 79.62 715 LEU A C 1
ATOM 5442 O O . LEU A 1 715 ? -53.079 22.256 28.381 1.00 79.62 715 LEU A O 1
ATOM 5446 N N . TRP A 1 716 ? -54.743 21.001 29.256 1.00 82.12 716 TRP A N 1
ATOM 5447 C CA . TRP A 1 716 ? -55.429 20.731 27.992 1.00 82.12 716 TRP A CA 1
ATOM 5448 C C . TRP A 1 716 ? -56.865 21.264 27.910 1.00 82.12 716 TRP A C 1
ATOM 5450 O O . TRP A 1 716 ? -57.399 21.269 26.809 1.00 82.12 716 TRP A O 1
ATOM 5460 N N . ASP A 1 717 ? -57.468 21.743 29.008 1.00 69.44 717 ASP A N 1
ATOM 5461 C CA . ASP A 1 717 ? -58.893 22.135 29.079 1.00 69.44 717 ASP A CA 1
ATOM 5462 C C . ASP A 1 717 ? -59.860 21.013 28.602 1.00 69.44 717 ASP A C 1
ATOM 5464 O O . ASP A 1 717 ? -59.459 19.867 28.382 1.00 69.44 717 ASP A O 1
ATOM 5468 N N . GLU A 1 718 ? -61.165 21.296 28.489 1.00 72.31 718 GLU A N 1
ATOM 5469 C CA . GLU A 1 718 ? -62.170 20.357 27.949 1.00 72.31 718 GLU A CA 1
ATOM 5470 C C . GLU A 1 718 ? -62.108 20.257 26.406 1.00 72.31 718 GLU A C 1
ATOM 5472 O O . GLU A 1 718 ? -63.097 20.488 25.710 1.00 72.31 718 GLU A O 1
ATOM 5477 N N . LEU A 1 719 ? -60.935 19.919 25.856 1.00 80.50 719 LEU A N 1
ATOM 5478 C CA . LEU A 1 719 ? -60.810 19.499 24.455 1.00 80.50 719 LEU A CA 1
ATOM 5479 C C . LEU A 1 719 ? -61.536 18.169 24.229 1.00 80.50 719 LEU A C 1
ATOM 5481 O O . LEU A 1 719 ? -61.488 17.271 25.074 1.00 80.50 719 LEU A O 1
ATOM 5485 N N . ASP A 1 720 ? -62.155 18.016 23.057 1.00 88.00 720 ASP A N 1
ATOM 5486 C CA . ASP A 1 720 ? -62.638 16.707 22.632 1.00 88.00 720 ASP A CA 1
ATOM 5487 C C . ASP A 1 720 ? -61.478 15.780 22.221 1.00 88.00 720 ASP A C 1
ATOM 5489 O O . ASP A 1 720 ? -60.344 16.207 21.976 1.00 88.00 720 ASP A O 1
ATOM 5493 N N . ASP A 1 721 ? -61.757 14.475 22.179 1.00 90.06 721 ASP A N 1
ATOM 5494 C CA . ASP A 1 721 ? -60.754 13.446 21.891 1.00 90.06 721 ASP A CA 1
ATOM 5495 C C . ASP A 1 721 ? -60.109 13.628 20.489 1.00 90.06 721 ASP A C 1
ATOM 5497 O O . ASP A 1 721 ? -58.959 13.229 20.285 1.00 90.06 721 ASP A O 1
ATOM 5501 N N . ALA A 1 722 ? -60.795 14.262 19.527 1.00 86.94 722 ALA A N 1
ATOM 5502 C CA . ALA A 1 722 ? -60.281 14.477 18.174 1.00 86.94 722 ALA A CA 1
ATOM 5503 C C . ALA A 1 722 ? -59.309 15.665 18.106 1.00 86.94 722 ALA A C 1
ATOM 5505 O O . ALA A 1 722 ? -58.210 15.534 17.553 1.00 86.94 722 ALA A O 1
ATOM 5506 N N . ASP A 1 723 ? -59.671 16.800 18.707 1.00 88.75 723 ASP A N 1
ATOM 5507 C CA . ASP A 1 723 ? -58.781 17.956 18.833 1.00 88.75 723 ASP A CA 1
ATOM 5508 C C . ASP A 1 723 ? -57.558 17.624 19.701 1.00 88.75 723 ASP A C 1
ATOM 5510 O O . ASP A 1 723 ? -56.438 18.033 19.374 1.00 88.75 723 ASP A O 1
ATOM 5514 N N . LEU A 1 724 ? -57.731 16.815 20.753 1.00 90.75 724 LEU A N 1
ATOM 5515 C CA . LEU A 1 724 ? -56.632 16.323 21.582 1.00 90.75 724 LEU A CA 1
ATOM 5516 C C . LEU A 1 724 ? -55.630 15.488 20.766 1.00 90.75 724 LEU A C 1
ATOM 5518 O O . LEU A 1 724 ? -54.430 15.767 20.820 1.00 90.75 724 LEU A O 1
ATOM 5522 N N . ILE A 1 725 ? -56.086 14.515 19.963 1.00 91.06 725 ILE A N 1
ATOM 5523 C CA . ILE A 1 725 ? -55.202 13.742 19.067 1.00 91.06 725 ILE A CA 1
ATOM 5524 C C . ILE A 1 725 ? -54.464 14.665 18.088 1.00 91.06 725 ILE A C 1
ATOM 5526 O O . ILE A 1 725 ? -53.250 14.524 17.910 1.00 91.06 725 ILE A O 1
ATOM 5530 N N . HIS A 1 726 ? -55.153 15.645 17.494 1.00 85.88 726 HIS A N 1
ATOM 5531 C CA . HIS A 1 726 ? -54.517 16.592 16.578 1.00 85.88 726 HIS A CA 1
ATOM 5532 C C . HIS A 1 726 ? -53.454 17.464 17.256 1.00 85.88 726 HIS A C 1
ATOM 5534 O O . HIS A 1 726 ? -52.391 17.682 16.668 1.00 85.88 726 HIS A O 1
ATOM 5540 N N . GLN A 1 727 ? -53.692 17.952 18.476 1.00 82.19 727 GLN A N 1
ATOM 5541 C CA . GLN A 1 727 ? -52.709 18.757 19.205 1.00 82.19 727 GLN A CA 1
ATOM 5542 C C . GLN A 1 727 ? -51.519 17.925 19.694 1.00 82.19 727 GLN A C 1
ATOM 5544 O O . GLN A 1 727 ? -50.372 18.346 19.517 1.00 82.19 727 GLN A O 1
ATOM 5549 N N . LEU A 1 728 ? -51.764 16.730 20.245 1.00 87.00 728 LEU A N 1
ATOM 5550 C CA . LEU A 1 728 ? -50.708 15.808 20.664 1.00 87.00 728 LEU A CA 1
ATOM 5551 C C . LEU A 1 728 ? -49.825 15.429 19.471 1.00 87.00 728 LEU A C 1
ATOM 5553 O O . LEU A 1 728 ? -48.619 15.673 19.516 1.00 87.00 728 LEU A O 1
ATOM 5557 N N . GLY A 1 729 ? -50.424 14.945 18.379 1.00 80.81 729 GLY A N 1
ATOM 5558 C CA . GLY A 1 729 ? -49.711 14.539 17.169 1.00 80.81 729 GLY A CA 1
ATOM 5559 C C . GLY A 1 729 ? -48.926 15.676 16.500 1.00 80.81 729 GLY A C 1
ATOM 5560 O O . GLY A 1 729 ? -47.774 15.481 16.115 1.00 80.81 729 GLY A O 1
ATOM 5561 N N . ARG A 1 730 ? -49.481 16.898 16.435 1.00 77.38 730 ARG A N 1
ATOM 5562 C CA . ARG A 1 730 ? -48.737 18.083 15.956 1.00 77.38 730 ARG A CA 1
ATOM 5563 C C . ARG A 1 730 ? -47.567 18.446 16.863 1.00 77.38 730 ARG A C 1
ATOM 5565 O O . ARG A 1 730 ? -46.505 18.791 16.354 1.00 77.38 730 ARG A O 1
ATOM 5572 N N . SER A 1 731 ? -47.728 18.342 18.185 1.00 68.69 731 SER A N 1
ATOM 5573 C CA . SER A 1 731 ? -46.639 18.625 19.134 1.00 68.69 731 SER A CA 1
ATOM 5574 C C . SER A 1 731 ? -45.471 17.636 19.044 1.00 68.69 731 SER A C 1
ATOM 5576 O O . SER A 1 731 ? -44.424 17.877 19.637 1.00 68.69 731 SER A O 1
ATOM 5578 N N . VAL A 1 732 ? -45.641 16.553 18.275 1.00 65.94 732 VAL A N 1
ATOM 5579 C CA . VAL A 1 732 ? -44.633 15.518 18.019 1.00 65.94 732 VAL A CA 1
ATOM 5580 C C . VAL A 1 732 ? -44.360 15.336 16.516 1.00 65.94 732 VAL A C 1
ATOM 5582 O O . VAL A 1 732 ? -43.838 14.308 16.089 1.00 65.94 732 VAL A O 1
ATOM 5585 N N . GLY A 1 733 ? -44.690 16.348 15.707 1.00 69.44 733 GLY A N 1
ATOM 5586 C CA . GLY A 1 733 ? -44.287 16.433 14.302 1.00 69.44 733 GLY A CA 1
ATOM 5587 C C . GLY A 1 733 ? -44.959 15.444 13.344 1.00 69.44 733 GLY A C 1
ATOM 5588 O O . GLY A 1 733 ? -44.427 15.237 12.256 1.00 69.44 733 GLY A O 1
ATOM 5589 N N . LEU A 1 734 ? -46.098 14.837 13.705 1.00 77.94 734 LEU A N 1
ATOM 5590 C CA . LEU A 1 734 ? -46.834 13.973 12.775 1.00 77.94 734 LEU A CA 1
ATOM 5591 C C . LEU A 1 734 ? -47.351 14.766 11.569 1.00 77.94 734 LEU A C 1
ATOM 5593 O O . LEU A 1 734 ? -47.878 15.874 11.711 1.00 77.94 734 LEU A O 1
ATOM 5597 N N . ASP A 1 735 ? -47.234 14.171 10.382 1.00 83.12 735 ASP A N 1
ATOM 5598 C CA . ASP A 1 735 ? -47.715 14.784 9.149 1.00 83.12 735 ASP A CA 1
ATOM 5599 C C . ASP A 1 735 ? -49.255 14.824 9.072 1.00 83.12 735 ASP A C 1
ATOM 5601 O O . ASP A 1 735 ? -49.983 14.134 9.794 1.00 83.12 735 ASP A O 1
ATOM 5605 N N . ALA A 1 736 ? -49.776 15.658 8.169 1.00 83.38 736 ALA A N 1
ATOM 5606 C CA . ALA A 1 736 ? -51.217 15.855 8.019 1.00 83.38 736 ALA A CA 1
ATOM 5607 C C . ALA A 1 736 ? -51.973 14.578 7.600 1.00 83.38 736 ALA A C 1
ATOM 5609 O O . ALA A 1 736 ? -53.162 14.455 7.889 1.00 83.38 736 ALA A O 1
ATOM 5610 N N . LYS A 1 737 ? -51.300 13.627 6.938 1.00 87.06 737 LYS A N 1
ATOM 5611 C CA . LYS A 1 737 ? -51.897 12.365 6.485 1.00 87.06 737 LYS A CA 1
ATOM 5612 C C . LYS A 1 737 ? -52.069 11.402 7.661 1.00 87.06 737 LYS A C 1
ATOM 5614 O O . LYS A 1 737 ? -53.153 10.864 7.847 1.00 87.06 737 LYS A O 1
ATOM 5619 N N . THR A 1 738 ? -51.032 11.250 8.474 1.00 85.62 738 THR A N 1
ATOM 5620 C CA . THR A 1 738 ? -51.004 10.423 9.687 1.00 85.62 738 THR A CA 1
ATOM 5621 C C . THR A 1 738 ? -51.997 10.949 10.719 1.00 85.62 738 THR A C 1
ATOM 5623 O O . THR A 1 738 ? -52.772 10.189 11.288 1.00 85.62 738 THR A O 1
ATOM 5626 N N . LEU A 1 739 ? -52.059 12.273 10.896 1.00 88.50 739 LEU A N 1
ATOM 5627 C CA . LEU A 1 739 ? -53.074 12.916 11.732 1.00 88.50 739 LEU A CA 1
ATOM 5628 C C . LEU A 1 739 ? -54.507 12.648 11.243 1.00 88.50 739 LEU A C 1
ATOM 5630 O O . LEU A 1 739 ? -55.400 12.454 12.064 1.00 88.50 739 LEU A O 1
ATOM 5634 N N . SER A 1 740 ? -54.733 12.635 9.925 1.00 88.50 740 SER A N 1
ATOM 5635 C CA . SER A 1 740 ? -56.042 12.301 9.352 1.00 88.50 740 SER A CA 1
ATOM 5636 C C . SER A 1 740 ? -56.404 10.826 9.547 1.00 88.50 740 SER A C 1
ATOM 5638 O O . SER A 1 740 ? -57.573 10.533 9.768 1.00 88.50 740 SER A O 1
ATOM 5640 N N . ASP A 1 741 ? -55.430 9.914 9.488 1.00 91.94 741 ASP A N 1
ATOM 5641 C CA . ASP A 1 741 ? -55.637 8.477 9.719 1.00 91.94 741 ASP A CA 1
ATOM 5642 C C . ASP A 1 741 ? -56.020 8.186 11.180 1.00 91.94 741 ASP A C 1
ATOM 5644 O O . ASP A 1 741 ? -57.035 7.542 11.441 1.00 91.94 741 ASP A O 1
ATOM 5648 N N . LEU A 1 742 ? -55.286 8.767 12.139 1.00 91.62 742 LEU A N 1
ATOM 5649 C CA . LEU A 1 742 ? -55.604 8.680 13.571 1.00 91.62 742 LEU A CA 1
ATOM 5650 C C . LEU A 1 742 ? -57.001 9.243 13.888 1.00 91.62 742 LEU A C 1
ATOM 5652 O O . LEU A 1 742 ? -57.732 8.659 14.687 1.00 91.62 742 LEU A O 1
ATOM 5656 N N . HIS A 1 743 ? -57.397 10.346 13.242 1.00 91.12 743 HIS A N 1
ATOM 5657 C CA . HIS A 1 743 ? -58.742 10.912 13.372 1.00 91.12 743 HIS A CA 1
ATOM 5658 C C . HIS A 1 743 ? -59.825 9.963 12.828 1.00 91.12 743 HIS A C 1
ATOM 5660 O O . HIS A 1 743 ? -60.854 9.768 13.474 1.00 91.12 743 HIS A O 1
ATOM 5666 N N . THR A 1 744 ? -59.598 9.336 11.668 1.00 92.62 744 THR A N 1
ATOM 5667 C CA . THR A 1 744 ? -60.525 8.342 11.102 1.00 92.62 744 THR A CA 1
ATOM 5668 C C . THR A 1 744 ? -60.653 7.118 12.009 1.00 92.62 744 THR A C 1
ATOM 5670 O O . THR A 1 744 ? -61.768 6.719 12.328 1.00 92.62 744 THR A O 1
ATOM 5673 N N . ARG A 1 745 ? -59.539 6.581 12.519 1.00 94.69 745 ARG A N 1
ATOM 5674 C CA . ARG A 1 745 ? -59.534 5.438 13.449 1.00 94.69 745 ARG A CA 1
ATOM 5675 C C . ARG A 1 745 ? -60.253 5.736 14.768 1.00 94.69 745 ARG A C 1
ATOM 5677 O O . ARG A 1 745 ? -60.976 4.878 15.274 1.00 94.69 745 ARG A O 1
ATOM 5684 N N . LEU A 1 746 ? -60.121 6.957 15.297 1.00 93.88 746 LEU A N 1
ATOM 5685 C CA . LEU A 1 746 ? -60.910 7.415 16.446 1.00 93.88 746 LEU A CA 1
ATOM 5686 C C . LEU A 1 746 ? -62.415 7.437 16.122 1.00 93.88 746 LEU A C 1
ATOM 5688 O O . LEU A 1 746 ? -63.219 6.945 16.913 1.00 93.88 746 LEU A O 1
ATOM 5692 N N . ALA A 1 747 ? -62.801 7.970 14.958 1.00 91.31 747 ALA A N 1
ATOM 5693 C CA . ALA A 1 747 ? -64.198 8.022 14.517 1.00 91.31 747 ALA A CA 1
ATOM 5694 C C . ALA A 1 747 ? -64.807 6.625 14.274 1.00 91.31 747 ALA A C 1
ATOM 5696 O O . ALA A 1 747 ? -65.986 6.413 14.565 1.00 91.31 747 ALA A O 1
ATOM 5697 N N . ASP A 1 748 ? -63.996 5.663 13.826 1.00 93.06 748 ASP A N 1
ATOM 5698 C CA . ASP A 1 748 ? -64.361 4.247 13.672 1.00 93.06 748 ASP A CA 1
ATOM 5699 C C . ASP A 1 748 ? -64.421 3.479 15.017 1.00 93.06 748 ASP A C 1
ATOM 5701 O O . ASP A 1 748 ? -64.770 2.296 15.054 1.00 93.06 748 ASP A O 1
ATOM 5705 N N . GLY A 1 749 ? -64.141 4.151 16.142 1.00 90.00 749 GLY A N 1
ATOM 5706 C CA . GLY A 1 749 ? -64.327 3.631 17.498 1.00 90.00 749 GLY A CA 1
ATOM 5707 C C . GLY A 1 749 ? -63.078 3.039 18.155 1.00 90.00 749 GLY A C 1
ATOM 5708 O O . GLY A 1 749 ? -63.201 2.343 19.169 1.00 90.00 749 GLY A O 1
ATOM 5709 N N . GLU A 1 750 ? -61.878 3.289 17.622 1.00 91.56 750 GLU A N 1
ATOM 5710 C CA . GLU A 1 750 ? -60.639 2.914 18.305 1.00 91.56 750 GLU A CA 1
ATOM 5711 C C . GLU A 1 750 ? -60.423 3.751 19.581 1.00 91.56 750 GLU A C 1
ATOM 5713 O O . GLU A 1 750 ? -60.762 4.930 19.663 1.00 91.56 750 GLU A O 1
ATOM 5718 N N . SER A 1 751 ? -59.853 3.132 20.618 1.00 91.44 751 SER A N 1
ATOM 5719 C CA . SER A 1 751 ? -59.588 3.816 21.886 1.00 91.44 751 SER A CA 1
ATOM 5720 C C . SER A 1 751 ? -58.531 4.907 21.711 1.00 91.44 751 SER A C 1
ATOM 5722 O O . SER A 1 751 ? -57.377 4.599 21.412 1.00 91.44 751 SER A O 1
ATOM 5724 N N . ILE A 1 752 ? -58.884 6.159 22.020 1.00 92.62 752 ILE A N 1
ATOM 5725 C CA . ILE A 1 752 ? -57.922 7.269 22.082 1.00 92.62 752 ILE A CA 1
ATOM 5726 C C . ILE A 1 752 ? -56.687 6.936 22.933 1.00 92.62 752 ILE A C 1
ATOM 5728 O O . ILE A 1 752 ? -55.581 7.305 22.563 1.00 92.62 752 ILE A O 1
ATOM 5732 N N . ASP A 1 753 ? -56.823 6.190 24.031 1.00 92.50 753 ASP A N 1
ATOM 5733 C CA . ASP A 1 753 ? -55.678 5.835 24.875 1.00 92.50 753 ASP A CA 1
ATOM 5734 C C . ASP A 1 753 ? -54.702 4.861 24.184 1.00 92.50 753 ASP A C 1
ATOM 5736 O O . ASP A 1 753 ? -53.512 4.880 24.490 1.00 92.50 753 ASP A O 1
ATOM 5740 N N . ARG A 1 754 ? -55.161 4.062 23.208 1.00 88.62 754 ARG A N 1
ATOM 5741 C CA . ARG A 1 754 ? -54.268 3.307 22.308 1.00 88.62 754 ARG A CA 1
ATOM 5742 C C . ARG A 1 754 ? -53.622 4.210 21.265 1.00 88.62 754 ARG A C 1
ATOM 5744 O O . ARG A 1 754 ? -52.414 4.122 21.073 1.00 88.62 754 ARG A O 1
ATOM 5751 N N . LEU A 1 755 ? -54.397 5.106 20.653 1.00 91.56 755 LEU A N 1
ATOM 5752 C CA . LEU A 1 755 ? -53.884 6.068 19.672 1.00 91.56 755 LEU A CA 1
ATOM 5753 C C . LEU A 1 755 ? -52.829 7.002 20.301 1.00 91.56 755 LEU A C 1
ATOM 5755 O O . LEU A 1 755 ? -51.831 7.322 19.669 1.00 91.56 755 LEU A O 1
ATOM 5759 N N . ILE A 1 756 ? -52.971 7.367 21.578 1.00 91.81 756 ILE A N 1
ATOM 5760 C CA . ILE A 1 756 ? -51.963 8.118 22.344 1.00 91.81 756 ILE A CA 1
ATOM 5761 C C . ILE A 1 756 ? -50.693 7.288 22.577 1.00 91.81 756 ILE A C 1
ATOM 5763 O O . ILE A 1 756 ? -49.593 7.809 22.395 1.00 91.81 756 ILE A O 1
ATOM 5767 N N . VAL A 1 757 ? -50.811 6.003 22.934 1.00 86.69 757 VAL A N 1
ATOM 5768 C CA . VAL A 1 757 ? -49.646 5.101 23.039 1.00 86.69 757 VAL A CA 1
ATOM 5769 C C . VAL A 1 757 ? -48.931 4.970 21.688 1.00 86.69 757 VAL A C 1
ATOM 5771 O O . VAL A 1 757 ? -47.701 4.962 21.660 1.00 86.69 757 VAL A O 1
ATOM 5774 N N . GLU A 1 758 ? -49.659 4.955 20.573 1.00 85.81 758 GLU A N 1
ATOM 5775 C CA . GLU A 1 758 ? -49.088 4.985 19.221 1.00 85.81 758 GLU A CA 1
ATOM 5776 C C . GLU A 1 758 ? -48.373 6.317 18.923 1.00 85.81 758 GLU A C 1
ATOM 5778 O O . GLU A 1 758 ? -47.218 6.307 18.500 1.00 85.81 758 GLU A O 1
ATOM 5783 N N . ILE A 1 759 ? -48.980 7.463 19.262 1.00 84.69 759 ILE A N 1
ATOM 5784 C CA . ILE A 1 759 ? -48.354 8.796 19.156 1.00 84.69 759 ILE A CA 1
ATOM 5785 C C . ILE A 1 759 ? -47.052 8.875 19.981 1.00 84.69 759 ILE A C 1
ATOM 5787 O O . ILE A 1 759 ? -46.100 9.531 19.554 1.00 84.69 759 ILE A O 1
ATOM 5791 N N . THR A 1 760 ? -46.937 8.176 21.122 1.00 77.56 760 THR A N 1
ATOM 5792 C CA . THR A 1 760 ? -45.655 8.122 21.859 1.00 77.56 760 THR A CA 1
ATOM 5793 C C . THR A 1 760 ? -44.524 7.401 21.120 1.00 77.56 760 THR A C 1
ATOM 5795 O O . THR A 1 760 ? -43.371 7.580 21.503 1.00 77.56 760 THR A O 1
ATOM 5798 N N . GLN A 1 761 ? -44.805 6.635 20.061 1.00 73.50 761 GLN A N 1
ATOM 5799 C CA . GLN A 1 761 ? -43.782 6.008 19.211 1.00 73.50 761 GLN A CA 1
ATOM 5800 C C . GLN A 1 761 ? -43.373 6.898 18.014 1.00 73.50 761 GLN A C 1
ATOM 5802 O O . GLN A 1 761 ? -42.650 6.448 17.127 1.00 73.50 761 GLN A O 1
ATOM 5807 N N . ALA A 1 762 ? -43.818 8.160 17.956 1.00 65.56 762 ALA A N 1
ATOM 5808 C CA . ALA A 1 762 ? -43.493 9.080 16.864 1.00 65.56 762 ALA A CA 1
ATOM 5809 C C . ALA A 1 762 ? -42.040 9.615 16.939 1.00 65.56 762 ALA A C 1
ATOM 5811 O O . ALA A 1 762 ? -41.646 10.105 18.004 1.00 65.56 762 ALA A O 1
ATOM 5812 N N . PRO A 1 763 ? -41.270 9.649 15.824 1.00 55.25 763 PRO A N 1
ATOM 5813 C CA . PRO A 1 763 ? -39.863 10.091 15.765 1.00 55.25 763 PRO A CA 1
ATOM 5814 C C . PRO A 1 763 ? -39.480 11.432 16.420 1.00 55.25 763 PRO A C 1
ATOM 5816 O O . PRO A 1 763 ? -38.305 11.625 16.716 1.00 55.25 763 PRO A O 1
ATOM 5819 N N . ALA A 1 764 ? -40.411 12.340 16.735 1.00 56.50 764 ALA A N 1
ATOM 5820 C CA . ALA A 1 764 ? -40.080 13.535 17.523 1.00 56.50 764 ALA A CA 1
ATOM 5821 C C . ALA A 1 764 ? -40.203 13.347 19.052 1.00 56.50 764 ALA A C 1
ATOM 5823 O O . ALA A 1 764 ? -39.339 13.838 19.776 1.00 56.50 764 ALA A O 1
ATOM 5824 N N . MET A 1 765 ? -41.198 12.603 19.574 1.00 60.00 765 MET A N 1
ATOM 5825 C CA . MET A 1 765 ? -41.238 12.231 21.016 1.00 60.00 765 MET A CA 1
ATOM 5826 C C . MET A 1 765 ? -39.961 11.512 21.427 1.00 60.00 765 MET A C 1
ATOM 5828 O O . MET A 1 765 ? -39.395 11.720 22.498 1.00 60.00 765 MET A O 1
ATOM 5832 N N . ILE A 1 766 ? -39.537 10.685 20.494 1.00 53.84 766 ILE A N 1
ATOM 5833 C CA . ILE A 1 766 ? -38.316 9.921 20.387 1.00 53.84 766 ILE A CA 1
ATOM 5834 C C . ILE A 1 766 ? -37.059 10.785 20.513 1.00 53.84 766 ILE A C 1
ATOM 5836 O O . ILE A 1 766 ? -36.172 10.425 21.272 1.00 53.84 766 ILE A O 1
ATOM 5840 N N . LEU A 1 767 ? -36.987 11.960 19.885 1.00 52.34 767 LEU A N 1
ATOM 5841 C CA . LEU A 1 767 ? -35.853 12.887 20.039 1.00 52.34 767 LEU A CA 1
ATOM 5842 C C . LEU A 1 767 ? -35.913 13.696 21.350 1.00 52.34 767 LEU A C 1
ATOM 5844 O O . LEU A 1 767 ? -34.878 14.046 21.924 1.00 52.34 767 LEU A O 1
ATOM 5848 N N . VAL A 1 768 ? -37.120 13.966 21.858 1.00 51.88 768 VAL A N 1
ATOM 5849 C CA . VAL A 1 768 ? -37.345 14.668 23.136 1.00 51.88 768 VAL A CA 1
ATOM 5850 C C . VAL A 1 768 ? -36.973 13.780 24.336 1.00 51.88 768 VAL A C 1
ATOM 5852 O O . VAL A 1 768 ? -36.292 14.229 25.260 1.00 51.88 768 VAL A O 1
ATOM 5855 N N . THR A 1 769 ? -37.367 12.504 24.309 1.00 53.06 769 THR A N 1
ATOM 5856 C CA . THR A 1 769 ? -37.161 11.530 25.401 1.00 53.06 769 THR A CA 1
ATOM 5857 C C . THR A 1 769 ? -35.959 10.596 25.176 1.00 53.06 769 THR A C 1
ATOM 5859 O O . THR A 1 769 ? -35.309 10.197 26.142 1.00 53.06 769 THR A O 1
ATOM 5862 N N . GLY A 1 770 ? -35.565 10.346 23.923 1.00 46.09 770 GLY A N 1
ATOM 5863 C CA . GLY A 1 770 ? -34.372 9.591 23.495 1.00 46.09 770 GLY A CA 1
ATOM 5864 C C . GLY A 1 770 ? -34.624 8.114 23.135 1.00 46.09 770 GLY A C 1
ATOM 5865 O O . GLY A 1 770 ? -33.888 7.237 23.576 1.00 46.09 770 GLY A O 1
ATOM 5866 N N . THR A 1 771 ? -35.694 7.785 22.415 1.00 37.53 771 THR A N 1
ATOM 5867 C CA . THR A 1 771 ? -36.180 6.401 22.236 1.00 37.53 771 THR A CA 1
ATOM 5868 C C . THR A 1 771 ? -36.368 6.097 20.736 1.00 37.53 771 THR A C 1
ATOM 5870 O O . THR A 1 771 ? -37.019 6.891 20.103 1.00 37.53 771 THR A O 1
ATOM 5873 N N . ILE A 1 772 ? -35.864 5.027 20.098 1.00 33.81 772 ILE A N 1
ATOM 5874 C CA . ILE A 1 772 ? -36.080 4.791 18.630 1.00 33.81 772 ILE A CA 1
ATOM 5875 C C . ILE A 1 772 ? -36.826 3.468 18.372 1.00 33.81 772 ILE A C 1
ATOM 5877 O O . ILE A 1 772 ? -36.490 2.519 19.080 1.00 33.81 772 ILE A O 1
ATOM 5881 N N . PRO A 1 773 ? -37.868 3.444 17.485 1.00 30.31 773 PRO A N 1
ATOM 5882 C CA . PRO A 1 773 ? -38.989 2.478 17.478 1.00 30.31 773 PRO A CA 1
ATOM 5883 C C . PRO A 1 773 ? -38.600 1.001 17.551 1.00 30.31 773 PRO A C 1
ATOM 5885 O O . PRO A 1 773 ? -37.684 0.598 16.799 1.00 30.31 773 PRO A O 1
#

Radius of gyration: 40.8 Å; Cα contacts (8 Å, |Δi|>4): 1431; chains: 1; bounding box: 148×56×100 Å

Secondary structure (DSSP, 8-state):
--------------------S------EEEEE--SS-----PPPPPP---------------------------------------S-------SSSEEEEESS---HHHHHHHHHHHHHHHTTB---TTS-EEEEEEEE---SSEEEEEEES-EE--TTTSSSSSBEEHHHHHHHHTS-SS-TTS-SEEEEEESTTGGGEE--SSS-PPTT-EEHHHHHHHHHHHHHT----EEE-TTS-EEE--SS-BTGGGGEE-TTS-BGGGS-HHHHHHHTTSS--EEE-BTT-EEEB---SS--TTBTBTSB-TTS-TTSTTGGGSSEE-TT-------HHHHHHHHHHTPPBPTTTTPPEEEEEEEETTEEEEEEE--TTT--SB-SEEEEEEEE--SSSPPPPPEEEEEE--SEEEEEE-SPPTT-EEEEEEEEESSS-PPPEEEEEEPPSSPPPPEEEEEESSSTTEEEEEPPPSSSS---EEEEEEEETT--SPEEEEESSSEEE----SEEEEEEEEEE-SS-B-PPEE---EEESSS----THHHHHHHHHHHHHHSSPPPHHHHHHHHHHHHTT--HHHHHHHHHHSHHHHHHHSTTS-HHHHHHHHHHHHHSSPPPHHHHHHHHHHHHTT--HHHHHHHHHT-HHHHHHTTPPPTTTSHHHHHHHHHHHHHSSPPPHHHHHHHHHHHTT-SSTTHHHHHHHHHTSHHHHHHH-S--HHHHHHHHHHTTT--HHHHHHHHHHHHTT--HHHHHHHHTTSHHHHHHHT---

Nearest PDB structures (foldseek):
  2jll-assembly1_A  TM=5.894E-01  e=7.639E-09  Homo sapiens
  7y6e-assembly7_G  TM=3.744E-01  e=1.852E-07  Chelicerata
  8ent-assembly1_C  TM=3.953E-01  e=2.720E-07  Homo sapiens
  7y8h-assembly1_A  TM=7.610E-01  e=8.362E-03  Chelicerata
  4y5v-assembly2_I-2  TM=3.705E-01  e=2.943E-03  Homo sapiens

pLDDT: mean 75.17, std 21.08, range [21.19, 97.56]